Protein AF-A0A7C7V4L2-F1 (afdb_monomer_lite)

Secondary structure (DSSP, 8-state):
----------------------------------------------------PPP-----S----SHHHHHHHHHHHHHTT-HHHHHHHHHHHHTT-SS---S---------PPP-----SS--PPPP-PPPSS--TTT-GGGS-TT--EEEEE-HHHHTTSTTHHHHHHHHHHHHHHHHHHHHHHHT--GGGEEEEEEEES-SSSTTTSEEEEEEEPTT--THHHHHHSEEEEEEETTEEEEE-TT-SS-S-EEE-STTEEEE--HHHHHHHHHHHHH------S-HHHHHHHTT--TT-SEEEEEEHHHHHHTT---THHHHTT-TTTHHHHHHHHHSEEEEEEEEE-SSSEEEEEEEEESHHHHHHHHHHHHHHHHHHHHHHHHHHHTS---PPP---TTTHHHHHHHHHHHHHHHHHHHHHHHH-EEEEETTEEEEEEEESS-HHHHHHHHHHHHHHHHHHHHHHHHHHHHHHHHHHHHHHHHHHHHHSSPPPSS-SSTTS-TTTSBPHHHHTGGGGT-HHHHTT--TTS-TTSTTTHHHHTS--GGG--SSS---B-TTSPBBPSEEEEEEESGGGGGPPTT-TTB-SB-SS-B--GGG-TT-TTTSEEEEEBSSS--BTTB-GGGTEEEE-SS--BTSTT-B--S-SSEEEEEETTS-EEEEETTS-HHHHHHHH-SS-----SSHHHHEEPPB-TTS-BSSPPPPP---PPP-SPPPPP---SSTTSS-------STHHHHHHHHT-EEEEEEEEEEEHHHHHHHHHHHHT--EEE-HHHHHHHT--TTPEEEEEEEEEEHHHHHHHHHHTTT-EEEEETTEEEEE-HHHH----EEEEEE-GGGSTTSTTHHHHHHHHHHHHS-GGGBGGGTSSBEEEEETTEEEEEE-HHHHHHHHHHHHHHHHHTTPPP-SSS-GGGG-SS-HHHHHHHHHTSEEEEEEEEEEEHHHHHHHHHHHHT-EEEE-HHHHGGGGGGGGSEEEEEEEEEEHHHHHHHHHGGGTEEEEE-SSSEEEEEEHHHHHT-EEEEEEE-TTT-STT--HHHHHHHHHHHS-GGGBGGGTSSBEEEEETTTTEEEEEEEHHHHHHHHHHHHHHHHSPPPPP-

Radius of gyration: 38.36 Å; chains: 1; bounding box: 99×127×92 Å

Structure (mmCIF, N/CA/C/O backbone):
data_AF-A0A7C7V4L2-F1
#
_entry.id   AF-A0A7C7V4L2-F1
#
loop_
_atom_site.group_PDB
_atom_site.id
_atom_site.type_symbol
_atom_site.label_atom_id
_atom_site.label_alt_id
_atom_site.label_comp_id
_atom_site.label_asym_id
_atom_site.label_entity_id
_atom_site.label_seq_id
_atom_site.pdbx_PDB_ins_code
_atom_site.Cartn_x
_atom_site.Cartn_y
_atom_site.Cartn_z
_atom_site.occupancy
_atom_site.B_iso_or_equiv
_atom_site.auth_seq_id
_atom_site.auth_comp_id
_atom_site.auth_asym_id
_atom_site.auth_atom_id
_atom_site.pdbx_PDB_model_num
ATOM 1 N N . MET A 1 1 ? -38.122 23.354 -37.954 1.00 30.30 1 MET A N 1
ATOM 2 C CA . MET A 1 1 ? -38.521 24.457 -38.866 1.00 30.30 1 MET A CA 1
ATOM 3 C C . MET A 1 1 ? -37.405 25.493 -38.910 1.00 30.30 1 MET A C 1
ATOM 5 O O . MET A 1 1 ? -36.669 25.580 -37.937 1.00 30.30 1 MET A O 1
ATOM 9 N N . GLN A 1 2 ? -37.245 26.235 -40.010 1.00 31.58 2 GLN A N 1
ATOM 10 C CA . GLN A 1 2 ? -36.151 27.205 -40.186 1.00 31.58 2 GLN A CA 1
ATOM 11 C C . GLN A 1 2 ? -36.584 28.670 -39.985 1.00 31.58 2 GLN A C 1
ATOM 13 O O . GLN A 1 2 ? -37.644 29.070 -40.449 1.00 31.58 2 GLN A O 1
ATOM 18 N N . ALA A 1 3 ? -35.657 29.444 -39.406 1.00 36.66 3 ALA A N 1
ATOM 19 C CA . ALA A 1 3 ? -35.323 30.848 -39.689 1.00 36.66 3 ALA A CA 1
ATOM 20 C C . ALA A 1 3 ? -36.369 31.983 -39.559 1.00 36.66 3 ALA A C 1
ATOM 22 O O . ALA A 1 3 ? -37.323 32.077 -40.328 1.00 36.66 3 ALA A O 1
ATOM 23 N N . ARG A 1 4 ? -36.009 32.982 -38.733 1.00 32.16 4 ARG A N 1
ATOM 24 C CA . ARG A 1 4 ? -35.858 34.433 -39.040 1.00 32.16 4 ARG A CA 1
ATOM 25 C C . ARG A 1 4 ? -35.328 35.150 -37.776 1.00 32.16 4 ARG A C 1
ATOM 27 O O . ARG A 1 4 ? -35.644 34.679 -36.695 1.00 32.16 4 ARG A O 1
ATOM 34 N N . ARG A 1 5 ? -34.647 36.307 -37.750 1.00 38.00 5 ARG A N 1
ATOM 35 C CA . ARG A 1 5 ? -33.673 37.085 -38.571 1.00 38.00 5 ARG A CA 1
ATOM 36 C C . ARG A 1 5 ? -33.830 38.569 -38.158 1.00 38.00 5 ARG A C 1
ATOM 38 O O . ARG A 1 5 ? -34.938 39.082 -38.280 1.00 38.00 5 ARG A O 1
ATOM 45 N N . GLY A 1 6 ? -32.732 39.260 -37.827 1.00 26.02 6 GLY A N 1
ATOM 46 C CA . GLY A 1 6 ? -32.638 40.737 -37.742 1.00 26.02 6 GLY A CA 1
ATOM 47 C C . GLY A 1 6 ? -32.296 41.293 -36.345 1.00 26.02 6 GLY A C 1
ATOM 48 O O . GLY A 1 6 ? -32.643 40.651 -35.362 1.00 26.02 6 GLY A O 1
ATOM 49 N N . ALA A 1 7 ? -31.648 42.459 -36.193 1.00 28.44 7 ALA A N 1
ATOM 50 C CA . ALA A 1 7 ? -30.850 43.271 -37.138 1.00 28.44 7 ALA A CA 1
ATOM 51 C C . ALA A 1 7 ? -29.993 44.323 -36.369 1.00 28.44 7 ALA A C 1
ATOM 53 O O . ALA A 1 7 ? -30.319 44.649 -35.233 1.00 28.44 7 ALA A O 1
ATOM 54 N N . ASP A 1 8 ? -28.942 44.854 -37.008 1.00 33.00 8 ASP A N 1
ATOM 55 C CA . ASP A 1 8 ? -27.977 45.899 -36.544 1.00 33.00 8 ASP A CA 1
ATOM 56 C C . ASP A 1 8 ? -28.072 47.127 -37.532 1.00 33.00 8 ASP A C 1
ATOM 58 O O . ASP A 1 8 ? -28.971 47.038 -38.383 1.00 33.00 8 ASP A O 1
ATOM 62 N N . PRO A 1 9 ? -27.242 48.223 -37.594 1.00 56.28 9 PRO A N 1
ATOM 63 C CA . PRO A 1 9 ? -26.044 48.637 -36.814 1.00 56.28 9 PRO A CA 1
ATOM 64 C C . PRO A 1 9 ? -25.792 50.177 -36.554 1.00 56.28 9 PRO A C 1
ATOM 66 O O . PRO A 1 9 ? -26.501 51.042 -37.065 1.00 56.28 9 PRO A O 1
ATOM 69 N N . ALA A 1 10 ? -24.634 50.494 -35.925 1.00 31.19 10 ALA A N 1
ATOM 70 C CA . ALA A 1 10 ? -23.756 51.700 -36.098 1.00 31.19 10 ALA A CA 1
ATOM 71 C C . ALA A 1 10 ? -24.139 53.076 -35.431 1.00 31.19 10 ALA A C 1
ATOM 73 O O . ALA A 1 10 ? -25.274 53.252 -35.011 1.00 31.19 10 ALA A O 1
ATOM 74 N N . ALA A 1 11 ? -23.264 54.109 -35.259 1.00 28.53 11 ALA A N 1
ATOM 75 C CA . ALA A 1 11 ? -21.891 54.372 -35.770 1.00 28.53 11 ALA A CA 1
ATOM 76 C C . ALA A 1 11 ? -21.032 55.467 -35.015 1.00 28.53 11 ALA A C 1
ATOM 78 O O . ALA A 1 11 ? -21.589 56.450 -34.548 1.00 28.53 11 ALA A O 1
ATOM 79 N N . ARG A 1 12 ? -19.676 55.376 -35.117 1.00 28.48 12 ARG A N 1
ATOM 80 C CA . ARG A 1 12 ? -18.606 56.443 -35.252 1.00 28.48 12 ARG A CA 1
ATOM 81 C C . ARG A 1 12 ? -18.165 57.457 -34.133 1.00 28.48 12 ARG A C 1
ATOM 83 O O . ARG A 1 12 ? -18.944 58.312 -33.758 1.00 28.48 12 ARG A O 1
ATOM 90 N N . VAL A 1 13 ? -16.823 57.497 -33.893 1.00 29.67 13 VAL A N 1
ATOM 91 C CA . VAL A 1 13 ? -15.850 58.660 -33.783 1.00 29.67 13 VAL A CA 1
ATOM 92 C C . VAL A 1 13 ? -16.053 59.755 -32.687 1.00 29.67 13 VAL A C 1
ATOM 94 O O . VAL A 1 13 ? -17.175 60.170 -32.461 1.00 29.67 13 VAL A O 1
ATOM 97 N N . GLY A 1 14 ? -15.045 60.369 -32.018 1.00 27.52 14 GLY A N 1
ATOM 98 C CA . GLY A 1 14 ? -13.579 60.142 -31.906 1.00 27.52 14 GLY A CA 1
ATOM 99 C C . GLY A 1 14 ? -12.722 61.387 -31.488 1.00 27.52 14 GLY A C 1
ATOM 100 O O . GLY A 1 14 ? -12.982 62.479 -31.970 1.00 27.52 14 GLY A O 1
ATOM 101 N N . GLN A 1 15 ? -11.663 61.176 -30.673 1.00 30.69 15 GLN A N 1
ATOM 102 C CA . GLN A 1 15 ? -10.452 62.013 -30.375 1.00 30.69 15 GLN A CA 1
ATOM 103 C C . GLN A 1 15 ? -10.473 63.419 -29.677 1.00 30.69 15 GLN A C 1
ATOM 105 O O . GLN A 1 15 ? -11.105 64.360 -30.135 1.00 30.69 15 GLN A O 1
ATOM 110 N N . SER A 1 16 ? -9.514 63.569 -28.731 1.00 29.27 16 SER A N 1
ATOM 111 C CA . SER A 1 16 ? -8.649 64.748 -28.406 1.00 29.27 16 SER A CA 1
ATOM 112 C C . SER A 1 16 ? -9.120 65.914 -27.493 1.00 29.27 16 SER A C 1
ATOM 114 O O . SER A 1 16 ? -10.206 66.457 -27.656 1.00 29.27 16 SER A O 1
ATOM 116 N N . GLY A 1 17 ? -8.221 66.369 -26.592 1.00 25.88 17 GLY A N 1
ATOM 117 C CA . GLY A 1 17 ? -8.293 67.641 -25.833 1.00 25.88 17 GLY A CA 1
ATOM 118 C C . GLY A 1 17 ? -7.615 67.615 -24.440 1.00 25.88 17 GLY A C 1
ATOM 119 O O . GLY A 1 17 ? -7.789 66.649 -23.704 1.00 25.88 17 GLY A O 1
ATOM 120 N N . ALA A 1 18 ? -6.857 68.658 -24.052 1.00 29.41 18 ALA A N 1
ATOM 121 C CA . ALA A 1 18 ? -6.183 68.779 -22.737 1.00 29.41 18 ALA A CA 1
ATOM 122 C C . ALA A 1 18 ? -5.894 70.251 -22.338 1.00 29.41 18 ALA A C 1
ATOM 124 O O . ALA A 1 18 ? -5.714 71.052 -23.251 1.00 29.41 18 ALA A O 1
ATOM 125 N N . ALA A 1 19 ? -5.799 70.580 -21.025 1.00 29.44 19 ALA A N 1
ATOM 126 C CA . ALA A 1 19 ? -4.854 71.560 -20.407 1.00 29.44 19 ALA A CA 1
ATOM 127 C C . ALA A 1 19 ? -5.210 72.061 -18.966 1.00 29.44 19 ALA A C 1
ATOM 129 O O . ALA A 1 19 ? -6.286 72.591 -18.730 1.00 29.44 19 ALA A O 1
ATOM 130 N N . VAL A 1 20 ? -4.228 71.976 -18.048 1.00 30.50 20 VAL A N 1
ATOM 131 C CA . VAL A 1 20 ? -3.674 73.040 -17.152 1.00 30.50 20 VAL A CA 1
ATOM 132 C C . VAL A 1 20 ? -4.591 74.005 -16.338 1.00 30.50 20 VAL A C 1
ATOM 134 O O . VAL A 1 20 ? -5.066 75.000 -16.871 1.00 30.50 20 VAL A O 1
ATOM 137 N N . GLY A 1 21 ? -4.559 73.891 -14.991 1.00 27.67 21 GLY A N 1
ATOM 138 C CA . GLY A 1 21 ? -3.783 74.841 -14.146 1.00 27.67 21 GLY A CA 1
ATOM 139 C C . GLY A 1 21 ? -4.441 75.760 -13.076 1.00 27.67 21 GLY A C 1
ATOM 140 O O . GLY A 1 21 ? -5.585 76.184 -13.191 1.00 27.67 21 GLY A O 1
ATOM 141 N N . SER A 1 22 ? -3.586 76.188 -12.120 1.00 25.78 22 SER A N 1
ATOM 142 C CA . SER A 1 22 ? -3.667 77.333 -11.162 1.00 25.78 22 SER A CA 1
ATOM 143 C C . SER A 1 22 ? -4.173 77.132 -9.702 1.00 25.78 22 SER A C 1
ATOM 145 O O . SER A 1 22 ? -4.781 76.125 -9.358 1.00 25.78 22 SER A O 1
ATOM 147 N N . THR A 1 23 ? -3.764 78.067 -8.823 1.00 29.66 23 THR A N 1
ATOM 148 C CA . THR A 1 23 ? -3.713 78.067 -7.324 1.00 29.66 23 THR A CA 1
ATOM 149 C C . THR A 1 23 ? -4.421 79.357 -6.769 1.00 29.66 23 THR A C 1
ATOM 151 O O . THR A 1 23 ? -5.172 79.899 -7.583 1.00 29.66 23 THR A O 1
ATOM 154 N N . PRO A 1 24 ? -4.286 79.942 -5.524 1.00 53.19 24 PRO A N 1
ATOM 155 C CA . PRO A 1 24 ? -3.347 79.739 -4.380 1.00 53.19 24 PRO A CA 1
ATOM 156 C C . PRO A 1 24 ? -3.866 80.007 -2.913 1.00 53.19 24 PRO A C 1
ATOM 158 O O . PRO A 1 24 ? -5.053 80.195 -2.679 1.00 53.19 24 PRO A O 1
ATOM 161 N N . HIS A 1 25 ? -2.909 80.132 -1.961 1.00 28.67 25 HIS A N 1
ATOM 162 C CA . HIS A 1 25 ? -2.819 81.104 -0.823 1.00 28.67 25 HIS A CA 1
ATOM 163 C C . HIS A 1 25 ? -2.822 80.659 0.679 1.00 28.67 25 HIS A C 1
ATOM 165 O O . HIS A 1 25 ? -3.835 80.702 1.362 1.00 28.67 25 HIS A O 1
ATOM 171 N N . ALA A 1 26 ? -1.605 80.390 1.192 1.00 33.59 26 ALA A N 1
ATOM 172 C CA . ALA A 1 26 ? -0.924 80.951 2.391 1.00 33.59 26 ALA A CA 1
ATOM 173 C C . ALA A 1 26 ? -1.508 80.951 3.842 1.00 33.59 26 ALA A C 1
ATOM 175 O O . ALA A 1 26 ? -2.590 81.454 4.119 1.00 33.59 26 ALA A O 1
ATOM 176 N N . GLY A 1 27 ? -0.630 80.583 4.798 1.00 26.00 27 GLY A N 1
ATOM 177 C CA . GLY A 1 27 ? -0.687 80.817 6.260 1.00 26.00 27 GLY A CA 1
ATOM 178 C C . GLY A 1 27 ? 0.741 80.866 6.871 1.00 26.00 27 GLY A C 1
ATOM 179 O O . GLY A 1 27 ? 1.690 80.466 6.200 1.00 26.00 27 GLY A O 1
ATOM 180 N N . ARG A 1 28 ? 0.943 81.411 8.086 1.00 30.19 28 ARG A N 1
ATOM 181 C CA . ARG A 1 28 ? 2.261 81.801 8.687 1.00 30.19 28 ARG A CA 1
ATOM 182 C C . ARG A 1 28 ? 2.209 81.612 10.230 1.00 30.19 28 ARG A C 1
ATOM 184 O O . ARG A 1 28 ? 1.094 81.511 10.726 1.00 30.19 28 ARG A O 1
ATOM 191 N N . ILE A 1 29 ? 3.252 81.548 11.081 1.00 30.02 29 ILE A N 1
ATOM 192 C CA . ILE A 1 29 ? 4.686 81.977 11.173 1.00 30.02 29 ILE A CA 1
ATOM 193 C C . ILE A 1 29 ? 5.481 80.772 11.800 1.00 30.02 29 ILE A C 1
ATOM 195 O O . ILE A 1 29 ? 4.822 79.907 12.363 1.00 30.02 29 ILE A O 1
ATOM 199 N N . GLY A 1 30 ? 6.793 80.486 11.636 1.00 28.45 30 GLY A N 1
ATOM 200 C CA . GLY A 1 30 ? 8.049 81.226 11.955 1.00 28.45 30 GLY A CA 1
ATOM 201 C C . GLY A 1 30 ? 8.375 81.188 13.476 1.00 28.45 30 GLY A C 1
ATOM 202 O O . GLY A 1 30 ? 7.442 81.048 14.255 1.00 28.45 30 GLY A O 1
ATOM 203 N N . LEU A 1 31 ? 9.601 81.307 14.017 1.00 28.53 31 LEU A N 1
ATOM 204 C CA . LEU A 1 31 ? 10.971 81.654 13.557 1.00 28.53 31 LEU A CA 1
ATOM 205 C C . LEU A 1 31 ? 12.008 81.088 14.581 1.00 28.53 31 LEU A C 1
ATOM 207 O O . LEU A 1 31 ? 11.615 80.856 15.723 1.00 28.53 31 LEU A O 1
ATOM 211 N N . GLY A 1 32 ? 13.310 80.959 14.253 1.00 24.61 32 GLY A N 1
ATOM 212 C CA . GLY A 1 32 ? 14.361 80.692 15.267 1.00 24.61 32 GLY A CA 1
ATOM 213 C C . GLY A 1 32 ? 15.741 80.221 14.758 1.00 24.61 32 GLY A C 1
ATOM 214 O O . GLY A 1 32 ? 15.832 79.255 14.011 1.00 24.61 32 GLY A O 1
ATOM 215 N N . GLU A 1 33 ? 16.807 80.886 15.218 1.00 29.70 33 GLU A N 1
ATOM 216 C CA . GLU A 1 33 ? 18.242 80.689 14.894 1.00 29.70 33 GLU A CA 1
ATOM 217 C C . GLU A 1 33 ? 19.069 81.021 16.181 1.00 29.70 33 GLU A C 1
ATOM 219 O O . GLU A 1 33 ? 18.474 81.537 17.128 1.00 29.70 33 GLU A O 1
ATOM 224 N N . THR A 1 34 ? 20.379 80.785 16.389 1.00 27.86 34 THR A N 1
ATOM 225 C CA . THR A 1 34 ? 21.570 80.490 15.546 1.00 27.86 34 THR A CA 1
ATOM 226 C C . THR A 1 34 ? 22.633 79.673 16.334 1.00 27.86 34 THR A C 1
ATOM 228 O O . THR A 1 34 ? 22.762 79.909 17.533 1.00 27.86 34 THR A O 1
ATOM 231 N N . GLY A 1 35 ? 23.532 78.930 15.660 1.00 26.12 35 GLY A N 1
ATOM 232 C CA . GLY A 1 35 ? 24.964 78.863 16.056 1.00 26.12 35 GLY A CA 1
ATOM 233 C C . GLY A 1 35 ? 25.540 77.619 16.780 1.00 26.12 35 GLY A C 1
ATOM 234 O O . GLY A 1 35 ? 25.014 77.180 17.787 1.00 26.12 35 GLY A O 1
ATOM 235 N N . GLU A 1 36 ? 26.676 77.144 16.240 1.00 28.52 36 GLU A N 1
ATOM 236 C CA . GLU A 1 36 ? 27.927 76.626 16.863 1.00 28.52 36 GLU A CA 1
ATOM 237 C C . GLU A 1 36 ? 28.006 75.679 18.100 1.00 28.52 36 GLU A C 1
ATOM 239 O O . GLU A 1 36 ? 27.288 75.798 19.080 1.00 28.52 36 GLU A O 1
ATOM 244 N N . GLN A 1 37 ? 29.093 74.877 18.075 1.00 27.70 37 GLN A N 1
ATOM 245 C CA . GLN A 1 37 ? 29.822 74.197 19.176 1.00 27.70 37 GLN A CA 1
ATOM 246 C C . GLN A 1 37 ? 29.331 72.836 19.740 1.00 27.70 37 GLN A C 1
ATOM 248 O O . GLN A 1 37 ? 28.226 72.671 20.241 1.00 27.70 37 GLN A O 1
ATOM 253 N N . SER A 1 38 ? 30.260 71.867 19.721 1.00 28.08 38 SER A N 1
ATOM 254 C CA . SER A 1 38 ? 30.347 70.673 20.594 1.00 28.08 38 SER A CA 1
ATOM 255 C C . SER A 1 38 ? 31.009 71.054 21.949 1.00 28.08 38 SER A C 1
ATOM 257 O O . SER A 1 38 ? 31.574 72.151 22.000 1.00 28.08 38 SER A O 1
ATOM 259 N N . PRO A 1 39 ? 31.094 70.188 22.998 1.00 44.03 39 PRO A N 1
ATOM 260 C CA . PRO A 1 39 ? 30.813 68.739 23.033 1.00 44.03 39 PRO A CA 1
ATOM 261 C C . PRO A 1 39 ? 30.094 68.199 24.308 1.00 44.03 39 PRO A C 1
ATOM 263 O O . PRO A 1 39 ? 29.755 68.949 25.215 1.00 44.03 39 PRO A O 1
ATOM 266 N N . ASP A 1 40 ? 30.032 66.859 24.387 1.00 28.94 40 ASP A N 1
ATOM 267 C CA . ASP A 1 40 ? 30.031 66.008 25.603 1.00 28.94 40 ASP A CA 1
ATOM 268 C C . ASP A 1 40 ? 28.689 65.657 26.306 1.00 28.94 40 ASP A C 1
ATOM 270 O O . ASP A 1 40 ? 27.740 66.432 26.313 1.00 28.94 40 ASP A O 1
ATOM 274 N N . ALA A 1 41 ? 28.676 64.459 26.917 1.00 28.92 41 ALA A N 1
ATOM 275 C CA . ALA A 1 41 ? 27.638 63.785 27.724 1.00 28.92 41 ALA A CA 1
ATOM 276 C C . ALA A 1 41 ? 26.242 63.483 27.098 1.00 28.92 41 ALA A C 1
ATOM 278 O O . ALA A 1 41 ? 25.631 64.293 26.411 1.00 28.92 41 ALA A O 1
ATOM 279 N N . GLY A 1 42 ? 25.710 62.279 27.383 1.00 24.78 42 GLY A N 1
ATOM 280 C CA . GLY A 1 42 ? 24.345 61.824 27.020 1.00 24.78 42 GLY A CA 1
ATOM 281 C C . GLY A 1 42 ? 23.280 62.102 28.108 1.00 24.78 42 GLY A C 1
ATOM 282 O O . GLY A 1 42 ? 23.597 62.830 29.052 1.00 24.78 42 GLY A O 1
ATOM 283 N N . PRO A 1 43 ? 22.053 61.515 28.060 1.00 34.31 43 PRO A N 1
ATOM 284 C CA . PRO A 1 43 ? 21.665 60.265 27.376 1.00 34.31 43 PRO A CA 1
ATOM 285 C C . PRO A 1 43 ? 20.447 60.372 26.407 1.00 34.31 43 PRO A C 1
ATOM 287 O O . PRO A 1 43 ? 19.996 61.461 26.070 1.00 34.31 43 PRO A O 1
ATOM 290 N N . SER A 1 44 ? 19.947 59.212 25.956 1.00 27.06 44 SER A N 1
ATOM 291 C CA . SER A 1 44 ? 18.829 58.946 25.014 1.00 27.06 44 SER A CA 1
ATOM 292 C C . SER A 1 44 ? 17.439 59.464 25.478 1.00 27.06 44 SER A C 1
ATOM 294 O O . SER A 1 44 ? 17.302 59.747 26.672 1.00 27.06 44 SER A O 1
ATOM 296 N N . PRO A 1 45 ? 16.393 59.564 24.605 1.00 36.00 45 PRO A N 1
ATOM 297 C CA . PRO A 1 45 ? 15.773 58.394 23.932 1.00 36.00 45 PRO A CA 1
ATOM 298 C C . PRO A 1 45 ? 15.250 58.576 22.476 1.00 36.00 45 PRO A C 1
ATOM 300 O O . PRO A 1 45 ? 15.160 59.690 21.977 1.00 36.00 45 PRO A O 1
ATOM 303 N N . GLU A 1 46 ? 14.842 57.437 21.881 1.00 25.84 46 GLU A N 1
ATOM 304 C CA . GLU A 1 46 ? 13.860 57.222 20.779 1.00 25.84 46 GLU A CA 1
ATOM 305 C C . GLU A 1 46 ? 14.071 57.867 19.386 1.00 25.84 46 GLU A C 1
ATOM 307 O O . GLU A 1 46 ? 14.255 59.074 19.264 1.00 25.84 46 GLU A O 1
ATOM 312 N N . GLY A 1 47 ? 13.933 57.073 18.300 1.00 24.75 47 GLY A N 1
ATOM 313 C CA . GLY A 1 47 ? 13.820 57.673 16.958 1.00 24.75 47 GLY A CA 1
ATOM 314 C C . GLY A 1 47 ? 13.921 56.851 15.657 1.00 24.75 47 GLY A C 1
ATOM 315 O O . GLY A 1 47 ? 13.763 57.487 14.621 1.00 24.75 47 GLY A O 1
ATOM 316 N N . GLU A 1 48 ? 14.166 55.529 15.614 1.00 26.36 48 GLU A N 1
ATOM 317 C CA . GLU A 1 48 ? 14.254 54.821 14.309 1.00 26.36 48 GLU A CA 1
ATOM 318 C C . GLU A 1 48 ? 13.849 53.329 14.348 1.00 26.36 48 GLU A C 1
ATOM 320 O O . GLU A 1 48 ? 13.947 52.670 15.384 1.00 26.36 48 GLU A O 1
ATOM 325 N N . GLU A 1 49 ? 13.345 52.804 13.222 1.00 31.88 49 GLU A N 1
ATOM 326 C CA . GLU A 1 49 ? 12.721 51.474 13.112 1.00 31.88 49 GLU A CA 1
ATOM 327 C C . GLU A 1 49 ? 13.752 50.349 12.890 1.00 31.88 49 GLU A C 1
ATOM 329 O O . GLU A 1 49 ? 14.321 50.206 11.808 1.00 31.88 49 GLU A O 1
ATOM 334 N N . ALA A 1 50 ? 13.955 49.491 13.895 1.00 24.89 50 ALA A N 1
ATOM 335 C CA . ALA A 1 50 ? 14.831 48.324 13.789 1.00 24.89 50 ALA A CA 1
ATOM 336 C C . ALA A 1 50 ? 14.061 47.056 13.372 1.00 24.89 50 ALA A C 1
ATOM 338 O O . ALA A 1 50 ? 13.174 46.585 14.086 1.00 24.89 50 ALA A O 1
ATOM 339 N N . GLN A 1 51 ? 14.445 46.451 12.244 1.00 25.55 51 GLN A N 1
ATOM 340 C CA . GLN A 1 51 ? 14.002 45.102 11.877 1.00 25.55 51 GLN A CA 1
ATOM 341 C C . GLN A 1 51 ? 14.674 44.073 12.797 1.00 25.55 51 GLN A C 1
ATOM 343 O O . GLN A 1 51 ? 15.900 43.985 12.851 1.00 25.55 51 GLN A O 1
ATOM 348 N N . VAL A 1 52 ? 13.875 43.292 13.530 1.00 23.22 52 VAL A N 1
ATOM 349 C CA . VAL A 1 52 ? 14.385 42.325 14.513 1.00 23.22 52 VAL A CA 1
ATOM 350 C C . VAL A 1 52 ? 14.933 41.080 13.813 1.00 23.22 52 VAL A C 1
ATOM 352 O O . VAL A 1 52 ? 14.176 40.227 13.351 1.00 23.22 52 VAL A O 1
ATOM 355 N N . ALA A 1 53 ? 16.259 40.947 13.793 1.00 21.64 53 ALA A N 1
ATOM 356 C CA . ALA A 1 53 ? 16.909 39.654 13.619 1.00 21.64 53 ALA A CA 1
ATOM 357 C C . ALA A 1 53 ? 16.815 38.857 14.940 1.00 21.64 53 ALA A C 1
ATOM 359 O O . ALA A 1 53 ? 17.056 39.435 16.002 1.00 21.64 53 ALA A O 1
ATOM 360 N N . PRO A 1 54 ? 16.476 37.554 14.920 1.00 24.55 54 PRO A N 1
ATOM 361 C CA . PRO A 1 54 ? 16.421 36.749 16.136 1.00 24.55 54 PRO A CA 1
ATOM 362 C C . PRO A 1 54 ? 17.836 36.430 16.642 1.00 24.55 54 PRO A C 1
ATOM 364 O O . PRO A 1 54 ? 18.600 35.729 15.975 1.00 24.55 54 PRO A O 1
ATOM 367 N N . GLU A 1 55 ? 18.187 36.920 17.832 1.00 20.70 55 GLU A N 1
ATOM 368 C CA . GLU A 1 55 ? 19.453 36.572 18.484 1.00 20.70 55 GLU A CA 1
ATOM 369 C C . GLU A 1 55 ? 19.484 35.093 18.904 1.00 20.70 55 GLU A C 1
ATOM 371 O O . GLU A 1 55 ? 18.550 34.561 19.507 1.00 20.70 55 GLU A O 1
ATOM 376 N N . LEU A 1 56 ? 20.600 34.420 18.613 1.00 23.28 56 LEU A N 1
ATOM 377 C CA . LEU A 1 56 ? 20.854 33.044 19.036 1.00 23.28 56 LEU A CA 1
ATOM 378 C C . LEU A 1 56 ? 21.257 33.009 20.517 1.00 23.28 56 LEU A C 1
ATOM 380 O O . LEU A 1 56 ? 22.422 33.215 20.864 1.00 23.28 56 LEU A O 1
ATOM 384 N N . CYS A 1 57 ? 20.300 32.711 21.396 1.00 21.33 57 CYS A N 1
ATOM 385 C CA . CYS A 1 57 ? 20.538 32.591 22.834 1.00 21.33 57 CYS A CA 1
ATOM 386 C C . CYS A 1 57 ? 21.521 31.459 23.199 1.00 21.33 57 CYS A C 1
ATOM 388 O O . CYS A 1 57 ? 21.137 30.302 23.347 1.00 21.33 57 CYS A O 1
ATOM 390 N N . GLY A 1 58 ? 22.780 31.829 23.448 1.00 20.64 58 GLY A N 1
ATOM 391 C CA . GLY A 1 58 ? 23.596 31.262 24.530 1.00 20.64 58 GLY A CA 1
ATOM 392 C C . GLY A 1 58 ? 23.891 29.757 24.500 1.00 20.64 58 GLY A C 1
ATOM 393 O O . GLY A 1 58 ? 23.573 29.052 25.457 1.00 20.64 58 GLY A O 1
ATOM 394 N N . ALA A 1 59 ? 24.596 29.268 23.477 1.00 22.11 59 ALA A N 1
ATOM 395 C CA . ALA A 1 59 ? 25.233 27.951 23.556 1.00 22.11 59 ALA A CA 1
ATOM 396 C C . ALA A 1 59 ? 26.339 27.944 24.636 1.00 22.11 59 ALA A C 1
ATOM 398 O O . ALA A 1 59 ? 27.334 28.662 24.527 1.00 22.11 59 ALA A O 1
ATOM 399 N N . SER A 1 60 ? 26.174 27.127 25.682 1.00 20.62 60 SER A N 1
ATOM 400 C CA . SER A 1 60 ? 27.139 27.037 26.786 1.00 20.62 60 SER A CA 1
ATOM 401 C C . SER A 1 60 ? 28.419 26.289 26.353 1.00 20.62 60 SER A C 1
ATOM 403 O O . SER A 1 60 ? 28.317 25.203 25.775 1.00 20.62 60 SER A O 1
ATOM 405 N N . PRO A 1 61 ? 29.634 26.826 26.588 1.00 25.39 61 PRO A N 1
ATOM 406 C CA . PRO A 1 61 ? 30.857 26.304 25.979 1.00 25.39 61 PRO A CA 1
ATOM 407 C C . PRO A 1 61 ? 31.450 25.102 26.738 1.00 25.39 61 PRO A C 1
ATOM 409 O O . PRO A 1 61 ? 32.336 25.254 27.580 1.00 25.39 61 PRO A O 1
ATOM 412 N N . GLY A 1 62 ? 31.028 23.882 26.392 1.00 21.88 62 GLY A N 1
ATOM 413 C CA . GLY A 1 62 ? 31.675 22.654 26.871 1.00 21.88 62 GLY A CA 1
ATOM 414 C C . GLY A 1 62 ? 31.214 21.378 26.161 1.00 21.88 62 GLY A C 1
ATOM 415 O O . GLY A 1 62 ? 30.027 21.079 26.149 1.00 21.88 62 GLY A O 1
ATOM 416 N N . GLY A 1 63 ? 32.158 20.594 25.616 1.00 22.91 63 GLY A N 1
ATOM 417 C CA . GLY A 1 63 ? 31.889 19.243 25.087 1.00 22.91 63 GLY A CA 1
ATOM 418 C C . GLY A 1 63 ? 31.884 19.085 23.559 1.00 22.91 63 GLY A C 1
ATOM 419 O O . GLY A 1 63 ? 30.990 18.447 23.011 1.00 22.91 63 GLY A O 1
ATOM 420 N N . THR A 1 64 ? 32.874 19.631 22.846 1.00 27.09 64 THR A N 1
ATOM 421 C CA . THR A 1 64 ? 33.061 19.369 21.405 1.00 27.09 64 THR A CA 1
ATOM 422 C C . THR A 1 64 ? 33.748 18.019 21.126 1.00 27.09 64 THR A C 1
ATOM 424 O O . THR A 1 64 ? 34.585 17.567 21.905 1.00 27.09 64 THR A O 1
ATOM 427 N N . ALA A 1 65 ? 33.431 17.425 19.961 1.00 29.58 65 ALA A N 1
ATOM 428 C CA . ALA A 1 65 ? 33.843 16.088 19.480 1.00 29.58 65 ALA A CA 1
ATOM 429 C C . ALA A 1 65 ? 33.201 14.898 20.251 1.00 29.58 65 ALA A C 1
ATOM 431 O O . ALA A 1 65 ? 33.025 14.981 21.462 1.00 29.58 65 ALA A O 1
ATOM 432 N N . PRO A 1 66 ? 32.811 13.781 19.583 1.00 34.25 66 PRO A N 1
ATOM 433 C CA . PRO A 1 66 ? 33.398 13.239 18.350 1.00 34.25 66 PRO A CA 1
ATOM 434 C C . PRO A 1 66 ? 32.522 13.297 17.081 1.00 34.25 66 PRO A C 1
ATOM 436 O O . PRO A 1 66 ? 32.930 12.738 16.066 1.00 34.25 66 PRO A O 1
ATOM 439 N N . LEU A 1 67 ? 31.352 13.954 17.107 1.00 34.94 67 LEU A N 1
ATOM 440 C CA . LEU A 1 67 ? 30.390 13.976 15.982 1.00 34.94 67 LEU A CA 1
ATOM 441 C C . LEU A 1 67 ? 31.023 14.304 14.615 1.00 34.94 67 LEU A C 1
ATOM 443 O O . LEU A 1 67 ? 30.708 13.643 13.627 1.00 34.94 67 LEU A O 1
ATOM 447 N N . GLY A 1 68 ? 31.942 15.276 14.580 1.00 37.25 68 GLY A N 1
ATOM 448 C CA . GLY A 1 68 ? 32.568 15.761 13.349 1.00 37.25 68 GLY A CA 1
ATOM 449 C C . GLY A 1 68 ? 33.282 14.681 12.534 1.00 37.25 68 GLY A C 1
ATOM 450 O O . GLY A 1 68 ? 32.985 14.536 11.361 1.00 37.25 68 GLY A O 1
ATOM 451 N N . ALA A 1 69 ? 34.167 13.874 13.124 1.00 36.47 69 ALA A N 1
ATOM 452 C CA . ALA A 1 69 ? 35.152 13.104 12.348 1.00 36.47 69 ALA A CA 1
ATOM 453 C C . ALA A 1 69 ? 34.560 12.031 11.406 1.00 36.47 69 ALA A C 1
ATOM 455 O O . ALA A 1 69 ? 35.112 11.772 10.337 1.00 36.47 69 ALA A O 1
ATOM 456 N N . ALA A 1 70 ? 33.446 11.396 11.785 1.00 37.34 70 ALA A N 1
ATOM 457 C CA . ALA A 1 70 ? 32.785 10.385 10.951 1.00 37.34 70 ALA A CA 1
ATOM 458 C C . ALA A 1 70 ? 31.796 11.005 9.950 1.00 37.34 70 ALA A C 1
ATOM 460 O O . ALA A 1 70 ? 31.629 10.482 8.850 1.00 37.34 70 ALA A O 1
ATOM 461 N N . TRP A 1 71 ? 31.182 12.134 10.316 1.00 41.75 71 TRP A N 1
ATOM 462 C CA . TRP A 1 71 ? 30.393 12.950 9.395 1.00 41.75 71 TRP A CA 1
ATOM 463 C C . TRP A 1 71 ? 31.289 13.571 8.328 1.00 41.75 71 TRP A C 1
ATOM 465 O O . TRP A 1 71 ? 31.018 13.386 7.153 1.00 41.75 71 TRP A O 1
ATOM 475 N N . GLN A 1 72 ? 32.410 14.183 8.714 1.00 47.03 72 GLN A N 1
ATOM 476 C CA . GLN A 1 72 ? 33.443 14.700 7.816 1.00 47.03 72 GLN A CA 1
ATOM 477 C C . GLN A 1 72 ? 33.893 13.638 6.816 1.00 47.03 72 GLN A C 1
ATOM 479 O O . GLN A 1 72 ? 33.847 13.919 5.634 1.00 47.03 72 GLN A O 1
ATOM 484 N N . LYS A 1 73 ? 34.211 12.403 7.226 1.00 45.91 73 LYS A N 1
ATOM 485 C CA . LYS A 1 73 ? 34.583 11.335 6.273 1.00 45.91 73 LYS A CA 1
ATOM 486 C C . LYS A 1 73 ? 33.492 10.981 5.262 1.00 45.91 73 LYS A C 1
ATOM 488 O O . LYS A 1 73 ? 33.806 10.669 4.115 1.00 45.91 73 LYS A O 1
ATOM 493 N N . TRP A 1 74 ? 32.219 11.034 5.651 1.00 47.69 74 TRP A N 1
ATOM 494 C CA . TRP A 1 74 ? 31.130 10.839 4.696 1.00 47.69 74 TRP A CA 1
ATOM 495 C C . TRP A 1 74 ? 30.899 12.074 3.811 1.00 47.69 74 TRP A C 1
ATOM 497 O O . TRP A 1 74 ? 30.760 11.925 2.603 1.00 47.69 74 TRP A O 1
ATOM 507 N N . LEU A 1 75 ? 30.934 13.280 4.379 1.00 49.72 75 LEU A N 1
ATOM 508 C CA . LEU A 1 75 ? 30.837 14.558 3.666 1.00 49.72 75 LEU A CA 1
ATOM 509 C C . LEU A 1 75 ? 31.978 14.723 2.652 1.00 49.72 75 LEU A C 1
ATOM 511 O O . LEU A 1 75 ? 31.745 15.152 1.532 1.00 49.72 75 LEU A O 1
ATOM 515 N N . VAL A 1 76 ? 33.189 14.296 3.012 1.00 50.19 76 VAL A N 1
ATOM 516 C CA . VAL A 1 76 ? 34.360 14.125 2.143 1.00 50.19 76 VAL A CA 1
ATOM 517 C C . VAL A 1 76 ? 34.053 13.159 1.011 1.00 50.19 76 VAL A C 1
ATOM 519 O O . VAL A 1 76 ? 34.364 13.475 -0.125 1.00 50.19 76 VAL A O 1
ATOM 522 N N . GLY A 1 77 ? 33.437 12.006 1.285 1.00 46.44 77 GLY A N 1
ATOM 523 C CA . GLY A 1 77 ? 33.053 11.036 0.255 1.00 46.44 77 GLY A CA 1
ATOM 524 C C . GLY A 1 77 ? 31.949 11.544 -0.684 1.00 46.44 77 GLY A C 1
ATOM 525 O O . GLY A 1 77 ? 32.015 11.335 -1.891 1.00 46.44 77 GLY A O 1
ATOM 526 N N . ALA A 1 78 ? 30.955 12.257 -0.155 1.00 45.72 78 ALA A N 1
ATOM 527 C CA . ALA A 1 78 ? 29.901 12.895 -0.940 1.00 45.72 78 ALA A CA 1
ATOM 528 C C . ALA A 1 78 ? 30.452 14.070 -1.769 1.00 45.72 78 ALA A C 1
ATOM 530 O O . ALA A 1 78 ? 30.113 14.220 -2.942 1.00 45.72 78 ALA A O 1
ATOM 531 N N . ALA A 1 79 ? 31.376 14.851 -1.207 1.00 48.50 79 ALA A N 1
ATOM 532 C CA . ALA A 1 79 ? 32.150 15.851 -1.932 1.00 48.50 79 ALA A CA 1
ATOM 533 C C . ALA A 1 79 ? 33.081 15.204 -2.975 1.00 48.50 79 ALA A C 1
ATOM 535 O O . ALA A 1 79 ? 33.182 15.704 -4.089 1.00 48.50 79 ALA A O 1
ATOM 536 N N . ALA A 1 80 ? 33.662 14.035 -2.689 1.00 43.66 80 ALA A N 1
ATOM 537 C CA . ALA A 1 80 ? 34.428 13.218 -3.636 1.00 43.66 80 ALA A CA 1
ATOM 538 C C . ALA A 1 80 ? 33.571 12.638 -4.783 1.00 43.66 80 ALA A C 1
ATOM 540 O O . ALA A 1 80 ? 34.101 12.065 -5.734 1.00 43.66 80 ALA A O 1
ATOM 541 N N . GLY A 1 81 ? 32.252 12.827 -4.722 1.00 48.62 81 GLY A N 1
ATOM 542 C CA . GLY A 1 81 ? 31.324 12.691 -5.834 1.00 48.62 81 GLY A CA 1
ATOM 543 C C . GLY A 1 81 ? 30.543 13.984 -6.070 1.00 48.62 81 GLY A C 1
ATOM 544 O O . GLY A 1 81 ? 29.332 13.922 -6.232 1.00 48.62 81 GLY A O 1
ATOM 545 N N . CYS A 1 82 ? 31.165 15.168 -6.033 1.00 48.38 82 CYS A N 1
ATOM 546 C CA . CYS A 1 82 ? 30.410 16.412 -6.214 1.00 48.38 82 CYS A CA 1
ATOM 547 C C . CYS A 1 82 ? 29.970 16.684 -7.650 1.00 48.38 82 CYS A C 1
ATOM 549 O O . CYS A 1 82 ? 30.471 16.081 -8.593 1.00 48.38 82 CYS A O 1
ATOM 551 N N . VAL A 1 83 ? 29.021 17.618 -7.776 1.00 50.75 83 VAL A N 1
ATOM 552 C CA . VAL A 1 83 ? 28.083 17.829 -8.896 1.00 50.75 83 VAL A CA 1
ATOM 553 C C . VAL A 1 83 ? 28.615 17.532 -10.296 1.00 50.75 83 VAL A C 1
ATOM 555 O O . VAL A 1 83 ? 27.903 16.927 -11.077 1.00 50.75 83 VAL A O 1
ATOM 558 N N . LEU A 1 84 ? 29.843 17.903 -10.643 1.00 49.84 84 LEU A N 1
ATOM 559 C CA . LEU A 1 84 ? 30.397 17.632 -11.975 1.00 49.84 84 LEU A CA 1
ATOM 560 C C . LEU A 1 84 ? 30.823 16.177 -12.157 1.00 49.84 84 LEU A C 1
ATOM 562 O O . LEU A 1 84 ? 30.411 15.522 -13.114 1.00 49.84 84 LEU A O 1
ATOM 566 N N . GLY A 1 85 ? 31.576 15.660 -11.186 1.00 51.41 85 GLY A N 1
ATOM 567 C CA . GLY A 1 85 ? 31.869 14.237 -11.081 1.00 51.41 85 GLY A CA 1
ATOM 568 C C . GLY A 1 85 ? 30.582 13.427 -10.969 1.00 51.41 85 GLY A C 1
ATOM 569 O O . GLY A 1 85 ? 30.426 12.464 -11.706 1.00 51.41 85 GLY A O 1
ATOM 570 N N . ALA A 1 86 ? 29.621 13.842 -10.134 1.00 50.06 86 ALA A N 1
ATOM 571 C CA . ALA A 1 86 ? 28.348 13.139 -9.982 1.00 50.06 86 ALA A CA 1
ATOM 572 C C . ALA A 1 86 ? 27.336 13.344 -11.107 1.00 50.06 86 ALA A C 1
ATOM 574 O O . ALA A 1 86 ? 26.513 12.456 -11.258 1.00 50.06 86 ALA A O 1
ATOM 575 N N . VAL A 1 87 ? 27.351 14.401 -11.921 1.00 49.12 87 VAL A N 1
ATOM 576 C CA . VAL A 1 87 ? 26.494 14.425 -13.119 1.00 49.12 87 VAL A CA 1
ATOM 577 C C . VAL A 1 87 ? 27.037 13.429 -14.141 1.00 49.12 87 VAL A C 1
ATOM 579 O O . VAL A 1 87 ? 26.259 12.622 -14.631 1.00 49.12 87 VAL A O 1
ATOM 582 N N . ALA A 1 88 ? 28.356 13.354 -14.355 1.00 50.81 88 ALA A N 1
ATOM 583 C CA . ALA A 1 88 ? 28.955 12.343 -15.233 1.00 50.81 88 ALA A CA 1
ATOM 584 C C . ALA A 1 88 ? 28.837 10.901 -14.685 1.00 50.81 88 ALA A C 1
ATOM 586 O O . ALA A 1 88 ? 28.227 10.041 -15.318 1.00 50.81 88 ALA A O 1
ATOM 587 N N . PHE A 1 89 ? 29.360 10.630 -13.484 1.00 50.59 89 PHE A N 1
ATOM 588 C CA . PHE A 1 89 ? 29.248 9.339 -12.784 1.00 50.59 89 PHE A CA 1
ATOM 589 C C . PHE A 1 89 ? 27.784 8.954 -12.558 1.00 50.59 89 PHE A C 1
ATOM 591 O O . PHE A 1 89 ? 27.408 7.795 -12.722 1.00 50.59 89 PHE A O 1
ATOM 598 N N . GLY A 1 90 ? 26.953 9.922 -12.169 1.00 52.28 90 GLY A N 1
ATOM 599 C CA . GLY A 1 90 ? 25.537 9.727 -11.894 1.00 52.28 90 GLY A CA 1
ATOM 600 C C . GLY A 1 90 ? 24.804 9.323 -13.152 1.00 52.28 90 GLY A C 1
ATOM 601 O O . GLY A 1 90 ? 24.154 8.297 -13.097 1.00 52.28 90 GLY A O 1
ATOM 602 N N . VAL A 1 91 ? 24.996 10.014 -14.283 1.00 52.06 91 VAL A N 1
ATOM 603 C CA . VAL A 1 91 ? 24.500 9.600 -15.610 1.00 52.06 91 VAL A CA 1
ATOM 604 C C . VAL A 1 91 ? 24.955 8.184 -15.978 1.00 52.06 91 VAL A C 1
ATOM 606 O O . VAL A 1 91 ? 24.129 7.362 -16.376 1.00 52.06 91 VAL A O 1
ATOM 609 N N . VAL A 1 92 ? 26.239 7.860 -15.785 1.00 51.38 92 VAL A N 1
ATOM 610 C CA . VAL A 1 92 ? 26.782 6.516 -16.056 1.00 51.38 92 VAL A CA 1
ATOM 611 C C . VAL A 1 92 ? 26.129 5.446 -15.169 1.00 51.38 92 VAL A C 1
ATOM 613 O O . VAL A 1 92 ? 25.869 4.336 -15.631 1.00 51.38 92 VAL A O 1
ATOM 616 N N . ARG A 1 93 ? 25.784 5.782 -13.921 1.00 51.34 93 ARG A N 1
ATOM 617 C CA . ARG A 1 93 ? 25.023 4.924 -12.998 1.00 51.34 93 ARG A CA 1
ATOM 618 C C . ARG A 1 93 ? 23.503 4.970 -13.240 1.00 51.34 93 ARG A C 1
ATOM 620 O O . ARG A 1 93 ? 22.819 4.021 -12.869 1.00 51.34 93 ARG A O 1
ATOM 627 N N . TRP A 1 94 ? 22.981 6.012 -13.889 1.00 52.25 94 TRP A N 1
ATOM 628 C CA . TRP A 1 94 ? 21.564 6.216 -14.228 1.00 52.25 94 TRP A CA 1
ATOM 629 C C . TRP A 1 94 ? 21.146 5.255 -15.339 1.00 52.25 94 TRP A C 1
ATOM 631 O O . TRP A 1 94 ? 20.202 4.489 -15.163 1.00 52.25 94 TRP A O 1
ATOM 641 N N . MET A 1 95 ? 21.968 5.181 -16.395 1.00 47.12 95 MET A N 1
ATOM 642 C CA . MET A 1 95 ? 21.906 4.134 -17.424 1.00 47.12 95 MET A CA 1
ATOM 643 C C . MET A 1 95 ? 21.975 2.710 -16.842 1.00 47.12 95 MET A C 1
ATOM 645 O O . MET A 1 95 ? 21.568 1.757 -17.501 1.00 47.12 95 MET A O 1
ATOM 649 N N . GLY A 1 96 ? 22.495 2.553 -15.619 1.00 48.03 96 GLY A N 1
ATOM 650 C CA . GLY A 1 96 ? 22.679 1.271 -14.944 1.00 48.03 96 GLY A CA 1
ATOM 651 C C . GLY A 1 96 ? 21.642 0.910 -13.878 1.00 48.03 96 GLY A C 1
ATOM 652 O O . GLY A 1 96 ? 21.890 -0.032 -13.126 1.00 48.03 96 GLY A O 1
ATOM 653 N N . ARG A 1 97 ? 20.516 1.635 -13.756 1.00 42.38 97 ARG A N 1
ATOM 654 C CA . ARG A 1 97 ? 19.538 1.397 -12.670 1.00 42.38 97 ARG A CA 1
ATOM 655 C C . ARG A 1 97 ? 18.079 1.168 -13.073 1.00 42.38 97 ARG A C 1
ATOM 657 O O . ARG A 1 97 ? 17.236 1.068 -12.190 1.00 42.38 97 ARG A O 1
ATOM 664 N N . GLY A 1 98 ? 17.790 1.000 -14.365 1.00 39.62 98 GLY A N 1
ATOM 665 C CA . GLY A 1 98 ? 16.458 0.609 -14.858 1.00 39.62 98 GLY A CA 1
ATOM 666 C C . GLY A 1 98 ? 16.031 -0.831 -14.521 1.00 39.62 98 GLY A C 1
ATOM 667 O O . GLY A 1 98 ? 14.900 -1.213 -14.802 1.00 39.62 98 GLY A O 1
ATOM 668 N N . ALA A 1 99 ? 16.910 -1.638 -13.918 1.00 34.22 99 ALA A N 1
ATOM 669 C CA . ALA A 1 99 ? 16.593 -2.981 -13.448 1.00 34.22 99 ALA A CA 1
ATOM 670 C C . ALA A 1 99 ? 17.263 -3.265 -12.101 1.00 34.22 99 ALA A C 1
ATOM 672 O O . ALA A 1 99 ? 18.427 -2.917 -11.880 1.00 34.22 99 ALA A O 1
ATOM 673 N N . ASP A 1 100 ? 16.535 -3.960 -11.229 1.00 30.88 100 ASP A N 1
ATOM 674 C CA . ASP A 1 100 ? 17.123 -4.596 -10.058 1.00 30.88 100 ASP A CA 1
ATOM 675 C C . ASP A 1 100 ? 18.148 -5.656 -10.481 1.00 30.88 100 ASP A C 1
ATOM 677 O O . ASP A 1 100 ? 18.061 -6.241 -11.565 1.00 30.88 100 ASP A O 1
ATOM 681 N N . ARG A 1 101 ? 19.127 -5.907 -9.608 1.00 26.52 101 ARG A N 1
ATOM 682 C CA . ARG A 1 101 ? 20.278 -6.789 -9.860 1.00 26.52 101 ARG A CA 1
ATOM 683 C C . ARG A 1 101 ? 19.809 -8.146 -10.422 1.00 26.52 101 ARG A C 1
ATOM 685 O O . ARG A 1 101 ? 19.261 -8.935 -9.649 1.00 26.52 101 ARG A O 1
ATOM 692 N N . PRO A 1 102 ? 20.028 -8.464 -11.716 1.00 23.22 102 PRO A N 1
ATOM 693 C CA . PRO A 1 102 ? 19.445 -9.660 -12.306 1.00 23.22 102 PRO A CA 1
ATOM 694 C C . PRO A 1 102 ? 19.977 -10.902 -11.594 1.00 23.22 102 PRO A C 1
ATOM 696 O O . PRO A 1 102 ? 21.192 -11.102 -11.485 1.00 23.22 102 PRO A O 1
ATOM 699 N N . ALA A 1 103 ? 19.056 -11.746 -11.118 1.00 26.47 103 ALA A N 1
ATOM 700 C CA . ALA A 1 103 ? 19.392 -13.092 -10.672 1.00 26.47 103 ALA A CA 1
ATOM 701 C C . ALA A 1 103 ? 20.186 -13.779 -11.792 1.00 26.47 103 ALA A C 1
ATOM 703 O O . ALA A 1 103 ? 19.807 -13.668 -12.959 1.00 26.47 103 ALA A O 1
ATOM 704 N N . ALA A 1 104 ? 21.313 -14.403 -11.427 1.00 24.14 104 ALA A N 1
ATOM 705 C CA . ALA A 1 104 ? 22.398 -14.749 -12.346 1.00 24.14 104 ALA A CA 1
ATOM 706 C C . ALA A 1 104 ? 21.882 -15.281 -13.692 1.00 24.14 104 ALA A C 1
ATOM 708 O O . ALA A 1 104 ? 21.204 -16.311 -13.716 1.00 24.14 104 ALA A O 1
ATOM 709 N N . LEU A 1 105 ? 22.198 -14.552 -14.777 1.00 25.14 105 LEU A N 1
ATOM 710 C CA . LEU A 1 105 ? 21.682 -14.807 -16.125 1.00 25.14 105 LEU A CA 1
ATOM 711 C C . LEU A 1 105 ? 21.694 -16.315 -16.415 1.00 25.14 105 LEU A C 1
ATOM 713 O O . LEU A 1 105 ? 22.772 -16.921 -16.357 1.00 25.14 105 LEU A O 1
ATOM 717 N N . PRO A 1 106 ? 20.534 -16.937 -16.707 1.00 23.77 106 PRO A N 1
ATOM 718 C CA . PRO A 1 106 ? 20.490 -18.367 -16.953 1.00 23.77 106 PRO A CA 1
ATOM 719 C C . PRO A 1 106 ? 21.425 -18.679 -18.119 1.00 23.77 106 PRO A C 1
ATOM 721 O O . PRO A 1 106 ? 21.366 -18.018 -19.157 1.00 23.77 106 PRO A O 1
ATOM 724 N N . GLN A 1 107 ? 22.293 -19.679 -17.940 1.00 27.00 107 GLN A N 1
ATOM 725 C CA . GLN A 1 107 ? 23.263 -20.114 -18.949 1.00 27.00 107 GLN A CA 1
ATOM 726 C C . GLN A 1 107 ? 22.545 -20.837 -20.100 1.00 27.00 107 GLN A C 1
ATOM 728 O O . GLN A 1 107 ? 22.632 -22.051 -20.270 1.00 27.00 107 GLN A O 1
ATOM 733 N N . SER A 1 108 ? 21.782 -20.061 -20.869 1.00 28.70 108 SER A N 1
ATOM 734 C CA . SER A 1 108 ? 21.053 -20.496 -22.050 1.00 28.70 108 SER A CA 1
ATOM 735 C C . SER A 1 108 ? 22.053 -20.947 -23.108 1.00 28.70 108 SER A C 1
ATOM 737 O O . SER A 1 108 ? 22.963 -20.203 -23.482 1.00 28.70 108 SER A O 1
ATOM 739 N N . ALA A 1 109 ? 21.915 -22.195 -23.552 1.00 31.12 109 ALA A N 1
ATOM 740 C CA . ALA A 1 109 ? 22.872 -22.820 -24.448 1.00 31.12 109 ALA A CA 1
ATOM 741 C C . ALA A 1 109 ? 22.968 -22.061 -25.780 1.00 31.12 109 ALA A C 1
ATOM 743 O O . ALA A 1 109 ? 21.959 -21.803 -26.433 1.00 31.12 109 ALA A O 1
ATOM 744 N N . VAL A 1 110 ? 24.195 -21.760 -26.211 1.00 28.81 110 VAL A N 1
ATOM 745 C CA . VAL A 1 110 ? 24.477 -21.169 -27.525 1.00 28.81 110 VAL A CA 1
ATOM 746 C C . VAL A 1 110 ? 24.707 -22.290 -28.545 1.00 28.81 110 VAL A C 1
ATOM 748 O O . VAL A 1 110 ? 25.715 -22.992 -28.443 1.00 28.81 110 VAL A O 1
ATOM 751 N N . PRO A 1 111 ? 23.855 -22.445 -29.576 1.00 30.34 111 PRO A N 1
ATOM 752 C CA . PRO A 1 111 ? 24.237 -23.151 -30.790 1.00 30.34 111 PRO A CA 1
ATOM 753 C C . PRO A 1 111 ? 25.249 -22.276 -31.538 1.00 30.34 111 PRO A C 1
ATOM 755 O O . PRO A 1 111 ? 24.943 -21.141 -31.907 1.00 30.34 111 PRO A O 1
ATOM 758 N N . SER A 1 112 ? 26.464 -22.774 -31.756 1.00 32.91 112 SER A N 1
ATOM 759 C CA . SER A 1 112 ? 27.526 -22.016 -32.420 1.00 32.91 112 SER A CA 1
ATOM 760 C C . SER A 1 112 ? 27.296 -21.906 -33.933 1.00 32.91 112 SER A C 1
ATOM 762 O O . SER A 1 112 ? 27.743 -22.738 -34.721 1.00 32.91 112 SER A O 1
ATOM 764 N N . ALA A 1 113 ? 26.642 -20.825 -34.358 1.00 36.94 113 ALA A N 1
ATOM 765 C CA . ALA A 1 113 ? 26.783 -20.308 -35.716 1.00 36.94 113 ALA A CA 1
ATOM 766 C C . ALA A 1 113 ? 28.012 -19.384 -35.766 1.00 36.94 113 ALA A C 1
ATOM 768 O O . ALA A 1 113 ? 28.123 -18.461 -34.961 1.00 36.94 113 ALA A O 1
ATOM 769 N N . GLY A 1 114 ? 28.949 -19.647 -36.682 1.00 35.22 114 GLY A N 1
ATOM 770 C CA . GLY A 1 114 ? 30.137 -18.804 -36.854 1.00 35.22 114 GLY A CA 1
ATOM 771 C C . GLY A 1 114 ? 29.774 -17.393 -37.347 1.00 35.22 114 GLY A C 1
ATOM 772 O O . GLY A 1 114 ? 28.801 -17.256 -38.094 1.00 35.22 114 GLY A O 1
ATOM 773 N N . PRO A 1 115 ? 30.531 -16.351 -36.954 1.00 35.81 115 PRO A N 1
ATOM 774 C CA . PRO A 1 115 ? 30.261 -14.980 -37.376 1.00 35.81 115 PRO A CA 1
ATOM 775 C C . PRO A 1 115 ? 30.442 -14.800 -38.889 1.00 35.81 115 PRO A C 1
ATOM 777 O O . PRO A 1 115 ? 31.192 -15.534 -39.539 1.00 35.81 115 PRO A O 1
ATOM 780 N N . LEU A 1 116 ? 29.808 -13.761 -39.439 1.00 43.69 116 LEU A N 1
ATOM 781 C CA . LEU A 1 116 ? 30.152 -13.230 -40.757 1.00 43.69 116 LEU A CA 1
ATOM 782 C C . LEU A 1 116 ? 31.553 -12.610 -40.686 1.00 43.69 116 LEU A C 1
ATOM 784 O O . LEU A 1 116 ? 31.705 -11.431 -40.380 1.00 43.69 116 LEU A O 1
ATOM 788 N N . VAL A 1 117 ? 32.583 -13.415 -40.958 1.00 39.69 117 VAL A N 1
ATOM 789 C CA . VAL A 1 117 ? 33.959 -12.926 -41.102 1.00 39.69 117 VAL A CA 1
ATOM 790 C C . VAL A 1 117 ? 34.055 -12.138 -42.406 1.00 39.69 117 VAL A C 1
ATOM 792 O O . VAL A 1 117 ? 34.347 -12.685 -43.468 1.00 39.69 117 VAL A O 1
ATOM 795 N N . VAL A 1 118 ? 33.788 -10.836 -42.322 1.00 43.34 118 VAL A N 1
ATOM 796 C CA . VAL A 1 118 ? 34.231 -9.880 -43.334 1.00 43.34 118 VAL A CA 1
ATOM 797 C C . VAL A 1 118 ? 35.735 -9.716 -43.141 1.00 43.34 118 VAL A C 1
ATOM 799 O O . VAL A 1 118 ? 36.179 -9.078 -42.186 1.00 43.34 118 VAL A O 1
ATOM 802 N N . GLU A 1 119 ? 36.536 -10.333 -44.011 1.00 38.97 119 GLU A N 1
ATOM 803 C CA . GLU A 1 119 ? 37.969 -10.038 -44.045 1.00 38.97 119 GLU A CA 1
ATOM 804 C C . GLU A 1 119 ? 38.158 -8.554 -44.409 1.00 38.97 119 GLU A C 1
ATOM 806 O O . GLU A 1 119 ? 37.538 -8.083 -45.369 1.00 38.97 119 GLU A O 1
ATOM 811 N N . PRO A 1 120 ? 38.969 -7.788 -43.653 1.00 40.62 120 PRO A N 1
ATOM 812 C CA . PRO A 1 120 ? 39.146 -6.367 -43.914 1.00 40.62 120 PRO A CA 1
ATOM 813 C C . PRO A 1 120 ? 39.785 -6.174 -45.292 1.00 40.62 120 PRO A C 1
ATOM 815 O O . PRO A 1 120 ? 40.842 -6.729 -45.584 1.00 40.62 120 PRO A O 1
ATOM 818 N N . THR A 1 121 ? 39.159 -5.352 -46.136 1.00 42.16 121 THR A N 1
ATOM 819 C CA . THR A 1 121 ? 39.508 -5.158 -47.559 1.00 42.16 121 THR A CA 1
ATOM 820 C C . THR A 1 121 ? 40.830 -4.416 -47.814 1.00 42.16 121 THR A C 1
ATOM 822 O O . THR A 1 121 ? 41.112 -4.005 -48.938 1.00 42.16 121 THR A O 1
ATOM 825 N N . GLY A 1 122 ? 41.653 -4.251 -46.781 1.00 48.03 122 GLY A N 1
ATOM 826 C CA . GLY A 1 122 ? 42.966 -3.619 -46.797 1.00 48.03 122 GLY A CA 1
ATOM 827 C C . GLY A 1 122 ? 43.536 -3.516 -45.376 1.00 48.03 122 GLY A C 1
ATOM 828 O O . GLY A 1 122 ? 42.843 -3.855 -44.409 1.00 48.03 122 GLY A O 1
ATOM 829 N N . PRO A 1 123 ? 44.785 -3.044 -45.213 1.00 39.28 123 PRO A N 1
ATOM 830 C CA . PRO A 1 123 ? 45.273 -2.622 -43.905 1.00 39.28 123 PRO A CA 1
ATOM 831 C C . PRO A 1 123 ? 44.370 -1.505 -43.363 1.00 39.28 123 PRO A C 1
ATOM 833 O O . PRO A 1 123 ? 44.024 -0.579 -44.096 1.00 39.28 123 PRO A O 1
ATOM 836 N N . VAL A 1 124 ? 43.986 -1.588 -42.087 1.00 42.59 124 VAL A N 1
ATOM 837 C CA . VAL A 1 124 ? 43.214 -0.522 -41.432 1.00 42.59 124 VAL A CA 1
ATOM 838 C C . VAL A 1 124 ? 44.142 0.672 -41.233 1.00 42.59 124 VAL A C 1
ATOM 840 O O . VAL A 1 124 ? 44.987 0.674 -40.339 1.00 42.59 124 VAL A O 1
ATOM 843 N N . GLU A 1 125 ? 44.011 1.665 -42.106 1.00 41.62 125 GLU A N 1
ATOM 844 C CA . GLU A 1 125 ? 44.716 2.934 -41.980 1.00 41.62 125 GLU A CA 1
ATOM 845 C C . GLU A 1 125 ? 44.202 3.649 -40.723 1.00 41.62 125 GLU A C 1
ATOM 847 O O . GLU A 1 125 ? 42.990 3.760 -40.514 1.00 41.62 125 GLU A O 1
ATOM 852 N N . ALA A 1 126 ? 45.113 4.066 -39.838 1.00 43.59 126 ALA A N 1
ATOM 853 C CA . ALA A 1 126 ? 44.731 4.627 -38.545 1.00 43.59 126 ALA A CA 1
ATOM 854 C C . ALA A 1 126 ? 43.839 5.866 -38.760 1.00 43.59 126 ALA A C 1
ATOM 856 O O . ALA A 1 126 ? 44.253 6.782 -39.479 1.00 43.59 126 ALA A O 1
ATOM 857 N N . PRO A 1 127 ? 42.620 5.923 -38.183 1.00 49.56 127 PRO A N 1
ATOM 858 C CA . PRO A 1 127 ? 41.722 7.038 -38.434 1.00 49.56 127 PRO A CA 1
ATOM 859 C C . PRO A 1 127 ? 42.369 8.341 -37.961 1.00 49.56 127 PRO A C 1
ATOM 861 O O . PRO A 1 127 ? 42.841 8.433 -36.829 1.00 49.56 127 PRO A O 1
ATOM 864 N N . SER A 1 128 ? 42.396 9.316 -38.872 1.00 46.97 128 SER A N 1
ATOM 865 C CA . SER A 1 128 ? 43.028 10.626 -38.708 1.00 46.97 128 SER A CA 1
ATOM 866 C C . SER A 1 128 ? 42.419 11.402 -37.542 1.00 46.97 128 SER A C 1
ATOM 868 O O . SER A 1 128 ? 41.199 11.575 -37.503 1.00 46.97 128 SER A O 1
ATOM 870 N N . ASP A 1 129 ? 43.274 11.912 -36.656 1.00 47.88 129 ASP A N 1
ATOM 871 C CA . ASP A 1 129 ? 42.881 12.566 -35.398 1.00 47.88 129 ASP A CA 1
ATOM 872 C C . ASP A 1 129 ? 42.290 13.982 -35.580 1.00 47.88 129 ASP A C 1
ATOM 874 O O . ASP A 1 129 ? 41.785 14.575 -34.625 1.00 47.88 129 ASP A O 1
ATOM 878 N N . GLU A 1 130 ? 42.317 14.507 -36.809 1.00 53.44 130 GLU A N 1
ATOM 879 C CA . GLU A 1 130 ? 41.754 15.806 -37.194 1.00 53.44 130 GLU A CA 1
ATOM 880 C C . GLU A 1 130 ? 40.258 15.934 -36.813 1.00 53.44 130 GLU A C 1
ATOM 882 O O . GLU A 1 130 ? 39.484 14.988 -37.022 1.00 53.44 130 GLU A O 1
ATOM 887 N N . PRO A 1 131 ? 39.821 17.093 -36.272 1.00 54.53 131 PRO A N 1
ATOM 888 C CA . PRO A 1 131 ? 38.404 17.394 -36.060 1.00 54.53 131 PRO A CA 1
ATOM 889 C C . PRO A 1 131 ? 37.606 17.372 -37.369 1.00 54.53 131 PRO A C 1
ATOM 891 O O . PRO A 1 131 ? 38.152 17.598 -38.449 1.00 54.53 131 PRO A O 1
ATOM 894 N N . PHE A 1 132 ? 36.295 17.143 -37.286 1.00 56.28 132 PHE A N 1
ATOM 895 C CA . PHE A 1 132 ? 35.429 17.251 -38.459 1.00 56.28 132 PHE A CA 1
ATOM 896 C C . PHE A 1 132 ? 35.100 18.730 -38.752 1.00 56.28 132 PHE A C 1
ATOM 898 O O . PHE A 1 132 ? 34.781 19.490 -37.841 1.00 56.28 132 PHE A O 1
ATOM 905 N N . GLU A 1 133 ? 35.105 19.134 -40.029 1.00 56.81 133 GLU A N 1
ATOM 906 C CA . GLU A 1 133 ? 34.689 20.488 -40.459 1.00 56.81 133 GLU A CA 1
ATOM 907 C C . GLU A 1 133 ? 33.166 20.729 -40.345 1.00 56.81 133 GLU A C 1
ATOM 909 O O . GLU A 1 133 ? 32.699 21.863 -40.438 1.00 56.81 133 GLU A O 1
ATOM 914 N N . ALA A 1 134 ? 32.383 19.665 -40.147 1.00 71.81 134 ALA A N 1
ATOM 915 C CA . ALA A 1 134 ? 30.932 19.668 -39.970 1.00 71.81 134 ALA A CA 1
ATOM 916 C C . ALA A 1 134 ? 30.524 18.542 -39.001 1.00 71.81 134 ALA A C 1
ATOM 918 O O . ALA A 1 134 ? 31.332 17.660 -38.718 1.00 71.81 134 ALA A O 1
ATOM 919 N N . LEU A 1 135 ? 29.282 18.541 -38.499 1.00 78.06 135 LEU A N 1
ATOM 920 C CA . LEU A 1 135 ? 28.812 17.473 -37.604 1.00 78.06 135 LEU A CA 1
ATOM 921 C C . LEU A 1 135 ? 28.967 16.083 -38.263 1.00 78.06 135 LEU A C 1
ATOM 923 O O . LEU A 1 135 ? 28.591 15.918 -39.428 1.00 78.06 135 LEU A O 1
ATOM 927 N N . PRO A 1 136 ? 29.521 15.083 -37.550 1.00 81.75 136 PRO A N 1
ATOM 928 C CA . PRO A 1 136 ? 29.725 13.747 -38.097 1.00 81.75 136 PRO A CA 1
ATOM 929 C C . PRO A 1 136 ? 28.392 12.994 -38.272 1.00 81.75 136 PRO A C 1
ATOM 931 O O . PRO A 1 136 ? 27.417 13.319 -37.595 1.00 81.75 136 PRO A O 1
ATOM 934 N N . PRO A 1 137 ? 28.324 11.940 -39.112 1.00 81.31 137 PRO A N 1
ATOM 935 C CA . PRO A 1 137 ? 27.062 11.266 -39.444 1.00 81.31 137 PRO A CA 1
ATOM 936 C C . PRO A 1 137 ? 26.279 10.706 -38.247 1.00 81.31 137 PRO A C 1
ATOM 938 O O . PRO A 1 137 ? 25.059 10.622 -38.308 1.00 81.31 137 PRO A O 1
ATOM 941 N N . TRP A 1 138 ? 26.955 10.341 -37.155 1.00 81.31 138 TRP A N 1
ATOM 942 C CA . TRP A 1 138 ? 26.338 9.843 -35.916 1.00 81.31 138 TRP A CA 1
ATOM 943 C C . TRP A 1 138 ? 25.857 10.956 -34.961 1.00 81.31 138 TRP A C 1
ATOM 945 O O . TRP A 1 138 ? 25.200 10.651 -33.969 1.00 81.31 138 TRP A O 1
ATOM 955 N N . LEU A 1 139 ? 26.129 12.228 -35.283 1.00 82.62 139 LEU A N 1
ATOM 956 C CA . LEU A 1 139 ? 25.521 13.428 -34.684 1.00 82.62 139 LEU A CA 1
ATOM 957 C C . LEU A 1 139 ? 24.622 14.190 -35.685 1.00 82.62 139 LEU A C 1
ATOM 959 O O . LEU A 1 139 ? 24.107 15.263 -35.374 1.00 82.62 139 LEU A O 1
ATOM 963 N N . ASP A 1 140 ? 24.427 13.656 -36.895 1.00 83.81 140 ASP A N 1
ATOM 964 C CA . ASP A 1 140 ? 23.574 14.249 -37.926 1.00 83.81 140 ASP A CA 1
ATOM 965 C C . ASP A 1 140 ? 22.099 14.023 -37.573 1.00 83.81 140 ASP A C 1
ATOM 967 O O . ASP A 1 140 ? 21.531 12.947 -37.781 1.00 83.81 140 ASP A O 1
ATOM 971 N N . GLY A 1 141 ? 21.467 15.071 -37.040 1.00 75.88 141 GLY A N 1
ATOM 972 C CA . GLY A 1 141 ? 20.108 15.015 -36.510 1.00 75.88 141 GLY A CA 1
ATOM 973 C C . GLY A 1 141 ? 19.007 14.650 -37.511 1.00 75.88 141 GLY A C 1
ATOM 974 O O . GLY A 1 141 ? 17.853 14.576 -37.103 1.00 75.88 141 GLY A O 1
ATOM 975 N N . ARG A 1 142 ? 19.298 14.406 -38.801 1.00 79.06 142 ARG A N 1
ATOM 976 C CA . ARG A 1 142 ? 18.317 13.774 -39.708 1.00 79.06 142 ARG A CA 1
ATOM 977 C C . ARG A 1 142 ? 18.031 12.305 -39.372 1.00 79.06 142 ARG A C 1
ATOM 979 O O . ARG A 1 142 ? 17.074 11.762 -39.907 1.00 79.06 142 ARG A O 1
ATOM 986 N N . TRP A 1 143 ? 18.836 11.675 -38.514 1.00 82.38 143 TRP A N 1
ATOM 987 C CA . TRP A 1 143 ? 18.664 10.281 -38.085 1.00 82.38 143 TRP A CA 1
ATOM 988 C C . TRP A 1 143 ? 18.010 10.125 -36.706 1.00 82.38 143 TRP A C 1
ATOM 990 O O . TRP A 1 143 ? 17.954 9.013 -36.181 1.00 82.38 143 TRP A O 1
ATOM 1000 N N . PHE A 1 144 ? 17.537 11.217 -36.100 1.00 86.12 144 PHE A N 1
ATOM 1001 C CA . PHE A 1 144 ? 16.943 11.207 -34.763 1.00 86.12 144 PHE A CA 1
ATOM 1002 C C . PHE A 1 144 ? 15.407 11.285 -34.859 1.00 86.12 144 PHE A C 1
ATOM 1004 O O . PHE A 1 144 ? 14.908 12.198 -35.519 1.00 86.12 144 PHE A O 1
ATOM 1011 N N . PRO A 1 145 ? 14.650 10.362 -34.229 1.00 83.88 145 PRO A N 1
ATOM 1012 C CA . PRO A 1 145 ? 13.183 10.398 -34.217 1.00 83.88 145 PRO A CA 1
ATOM 1013 C C . PRO A 1 145 ? 12.604 11.679 -33.597 1.00 83.88 145 PRO A C 1
ATOM 1015 O O . PRO A 1 145 ? 13.291 12.393 -32.865 1.00 83.88 145 PRO A O 1
ATOM 1018 N N . HIS A 1 146 ? 11.317 11.954 -33.840 1.00 77.75 146 HIS A N 1
ATOM 1019 C CA . HIS A 1 146 ? 10.704 13.209 -33.394 1.00 77.75 146 HIS A CA 1
ATOM 1020 C C . HIS A 1 146 ? 10.641 13.323 -31.861 1.00 77.75 146 HIS A C 1
ATOM 1022 O O . HIS A 1 146 ? 10.921 14.392 -31.324 1.00 77.75 146 HIS A O 1
ATOM 1028 N N . ASP A 1 147 ? 10.291 12.250 -31.144 1.00 82.94 147 AS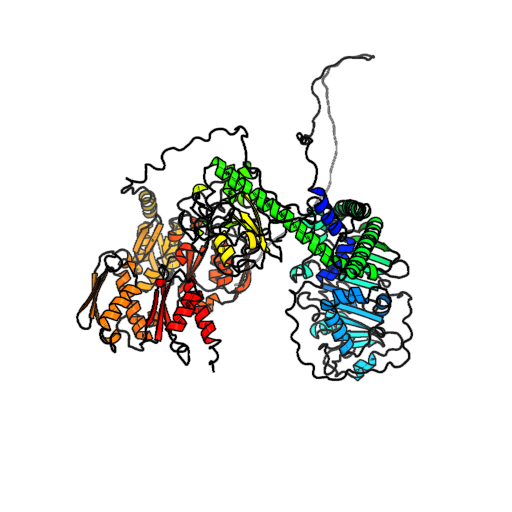P A N 1
ATOM 1029 C CA . ASP A 1 147 ? 10.236 12.237 -29.670 1.00 82.94 147 ASP A CA 1
ATOM 1030 C C . ASP A 1 147 ? 11.519 11.661 -29.046 1.00 82.94 147 ASP A C 1
ATOM 1032 O O . ASP A 1 147 ? 11.495 10.730 -28.244 1.00 82.94 147 ASP A O 1
ATOM 1036 N N . LEU A 1 148 ? 12.669 12.196 -29.466 1.00 88.06 148 LEU A N 1
ATOM 1037 C CA . LEU A 1 148 ? 13.984 11.854 -28.924 1.00 88.06 148 LEU A CA 1
ATOM 1038 C C . LEU A 1 148 ? 14.025 12.064 -27.399 1.00 88.06 148 LEU A C 1
ATOM 1040 O O . LEU A 1 148 ? 13.861 13.190 -26.929 1.00 88.06 148 LEU A O 1
ATOM 1044 N N . LYS A 1 149 ? 14.294 10.996 -26.637 1.00 89.56 149 LYS A N 1
ATOM 1045 C CA . LYS A 1 149 ? 14.461 11.012 -25.168 1.00 89.56 149 LYS A CA 1
ATOM 1046 C C . LYS A 1 149 ? 15.903 10.849 -24.711 1.00 89.56 149 LYS A C 1
ATOM 1048 O O . LYS A 1 149 ? 16.239 11.255 -23.603 1.00 89.56 149 LYS A O 1
ATOM 1053 N N . LEU A 1 150 ? 16.741 10.254 -25.554 1.00 88.94 150 LEU A N 1
ATOM 1054 C CA . LEU A 1 150 ? 18.139 9.963 -25.265 1.00 88.94 150 LEU A CA 1
ATOM 1055 C C . LEU A 1 150 ? 18.960 10.016 -26.551 1.00 88.94 150 LEU A C 1
ATOM 1057 O O . LEU A 1 150 ? 18.592 9.377 -27.537 1.00 88.94 150 LEU A O 1
ATOM 1061 N N . LEU A 1 151 ? 20.089 10.719 -26.508 1.00 89.06 151 LEU A N 1
ATOM 1062 C CA . LEU A 1 151 ? 21.140 10.666 -27.518 1.00 89.06 151 LEU A CA 1
ATOM 1063 C C . LEU A 1 151 ? 22.459 10.277 -26.847 1.00 89.06 151 LEU A C 1
ATOM 1065 O O . LEU A 1 151 ? 22.958 11.021 -26.010 1.00 89.06 151 LEU A O 1
ATOM 1069 N N . LEU A 1 152 ? 23.047 9.152 -27.248 1.00 86.94 152 LEU A N 1
ATOM 1070 C CA . LEU A 1 152 ? 24.416 8.765 -26.899 1.00 86.94 152 LEU A CA 1
ATOM 1071 C C . LEU A 1 152 ? 25.235 8.682 -28.188 1.00 86.94 152 LEU A C 1
ATOM 1073 O O . LEU A 1 152 ? 24.957 7.829 -29.022 1.00 86.94 152 LEU A O 1
ATOM 1077 N N . GLY A 1 153 ? 26.237 9.540 -28.362 1.00 86.31 153 GLY A N 1
ATOM 1078 C CA . GLY A 1 153 ? 27.154 9.536 -29.504 1.00 86.31 153 GLY A CA 1
ATOM 1079 C C . GLY A 1 153 ? 28.607 9.449 -29.049 1.00 86.31 153 GLY A C 1
ATOM 1080 O O . GLY A 1 153 ? 28.992 10.159 -28.127 1.00 86.31 153 GLY A O 1
ATOM 1081 N N . MET A 1 154 ? 29.426 8.602 -29.676 1.00 84.44 154 MET A N 1
ATOM 1082 C CA . MET A 1 154 ? 30.828 8.410 -29.290 1.00 84.44 154 MET A CA 1
ATOM 1083 C C . MET A 1 154 ? 31.755 8.174 -30.491 1.00 84.44 154 MET A C 1
ATOM 1085 O O . MET A 1 154 ? 31.514 7.293 -31.321 1.00 84.44 154 MET A O 1
ATOM 1089 N N . ARG A 1 155 ? 32.887 8.891 -30.535 1.00 84.56 155 ARG A N 1
ATOM 1090 C CA . ARG A 1 155 ? 33.994 8.704 -31.491 1.00 84.56 155 ARG A CA 1
ATOM 1091 C C . ARG A 1 155 ? 34.849 7.493 -31.088 1.00 84.56 155 ARG A C 1
ATOM 1093 O O . ARG A 1 155 ? 35.979 7.643 -30.624 1.00 84.56 155 ARG A O 1
ATOM 1100 N N . ILE A 1 156 ? 34.282 6.288 -31.241 1.00 77.44 156 ILE A N 1
ATOM 1101 C CA . ILE A 1 156 ? 34.826 4.987 -30.790 1.00 77.44 156 ILE A CA 1
ATOM 1102 C C . ILE A 1 156 ? 36.353 4.887 -30.951 1.00 77.44 156 ILE A C 1
ATOM 1104 O O . ILE A 1 156 ? 37.056 4.627 -29.978 1.00 77.44 156 ILE A O 1
ATOM 1108 N N . ALA A 1 157 ? 36.883 5.152 -32.150 1.00 71.56 157 ALA A N 1
ATOM 1109 C CA . ALA A 1 157 ? 38.306 4.979 -32.458 1.00 71.56 157 ALA A CA 1
ATOM 1110 C C . ALA A 1 157 ? 39.263 6.014 -31.825 1.00 71.56 157 ALA A C 1
ATOM 1112 O O . ALA A 1 157 ? 40.479 5.814 -31.884 1.00 71.56 157 ALA A O 1
ATOM 1113 N N . ALA A 1 158 ? 38.746 7.107 -31.252 1.00 70.12 158 ALA A N 1
ATOM 1114 C CA . ALA A 1 158 ? 39.517 8.075 -30.466 1.00 70.12 158 ALA A CA 1
ATOM 1115 C C . ALA A 1 158 ? 39.433 7.751 -28.967 1.00 70.12 158 ALA A C 1
ATOM 1117 O O . ALA A 1 158 ? 40.458 7.658 -28.291 1.00 70.12 158 ALA A O 1
ATOM 1118 N N . VAL A 1 159 ? 38.220 7.495 -28.465 1.00 70.12 159 VAL A N 1
ATOM 1119 C CA . VAL A 1 159 ? 37.966 7.170 -27.051 1.00 70.12 159 VAL A CA 1
ATOM 1120 C C . VAL A 1 159 ? 38.650 5.853 -26.652 1.00 70.12 159 VAL A C 1
ATOM 1122 O O . VAL A 1 159 ? 39.304 5.795 -25.614 1.00 70.12 159 VAL A O 1
ATOM 1125 N N . ALA A 1 160 ? 38.634 4.836 -27.522 1.00 71.06 160 ALA A N 1
ATOM 1126 C CA . ALA A 1 160 ? 39.280 3.541 -27.279 1.00 71.06 160 ALA A CA 1
ATOM 1127 C C . ALA A 1 160 ? 40.825 3.569 -27.245 1.00 71.06 160 ALA A C 1
ATOM 1129 O O . ALA A 1 160 ? 41.444 2.544 -26.967 1.00 71.06 160 ALA A O 1
ATOM 1130 N N . ARG A 1 161 ? 41.471 4.715 -27.522 1.00 70.69 161 ARG A N 1
ATOM 1131 C CA . ARG A 1 161 ? 42.928 4.894 -27.352 1.00 70.69 161 ARG A CA 1
ATOM 1132 C C . ARG A 1 161 ? 43.313 5.477 -25.985 1.00 70.69 161 ARG A C 1
ATOM 1134 O O . ARG A 1 161 ? 44.501 5.529 -25.674 1.00 70.69 161 ARG A O 1
ATOM 1141 N N . GLN A 1 162 ? 42.352 5.957 -25.195 1.00 69.56 162 GLN A N 1
ATOM 1142 C CA . GLN A 1 162 ? 42.614 6.607 -23.908 1.00 69.56 162 GLN A CA 1
ATOM 1143 C C . GLN A 1 162 ? 42.770 5.573 -22.782 1.00 69.56 162 GLN A C 1
ATOM 1145 O O . GLN A 1 162 ? 42.034 4.586 -22.714 1.00 69.56 162 GLN A O 1
ATOM 1150 N N . SER A 1 163 ? 43.706 5.808 -21.858 1.00 68.50 163 SER A N 1
ATOM 1151 C CA . SER A 1 163 ? 43.859 4.961 -20.670 1.00 68.50 163 SER A CA 1
ATOM 1152 C C . SER A 1 163 ? 42.617 5.047 -19.782 1.00 68.50 163 SER A C 1
ATOM 1154 O O . SER A 1 163 ? 42.100 6.139 -19.548 1.00 68.50 163 SER A O 1
ATOM 1156 N N . GLY A 1 164 ? 42.147 3.894 -19.304 1.00 66.12 164 GLY A N 1
ATOM 1157 C CA . GLY A 1 164 ? 40.922 3.744 -18.512 1.00 66.12 164 GLY A CA 1
ATOM 1158 C C . GLY A 1 164 ? 39.651 3.450 -19.317 1.00 66.12 164 GLY A C 1
ATOM 1159 O O . GLY A 1 164 ? 38.620 3.158 -18.714 1.00 66.12 164 GLY A O 1
ATOM 1160 N N . PHE A 1 165 ? 39.703 3.440 -20.660 1.00 69.50 165 PHE A N 1
ATOM 1161 C CA . PHE A 1 165 ? 38.544 3.069 -21.488 1.00 69.50 165 PHE A CA 1
ATOM 1162 C C . PHE A 1 165 ? 37.969 1.699 -21.108 1.00 69.50 165 PHE A C 1
ATOM 1164 O O . PHE A 1 165 ? 36.778 1.610 -20.828 1.00 69.50 165 PHE A O 1
ATOM 1171 N N . ASP A 1 166 ? 38.805 0.657 -21.020 1.00 67.44 166 ASP A N 1
ATOM 1172 C CA . ASP A 1 166 ? 38.352 -0.696 -20.664 1.00 67.44 166 ASP A CA 1
ATOM 1173 C C . ASP A 1 166 ? 37.788 -0.792 -19.231 1.00 67.44 166 ASP A C 1
ATOM 1175 O O . ASP A 1 166 ? 36.920 -1.624 -18.980 1.00 67.44 166 ASP A O 1
ATOM 1179 N N . GLY A 1 167 ? 38.212 0.071 -18.300 1.00 65.06 167 GLY A N 1
ATOM 1180 C CA . GLY A 1 167 ? 37.683 0.122 -16.931 1.00 65.06 167 GLY A CA 1
ATOM 1181 C C . GLY A 1 167 ? 36.309 0.789 -16.842 1.00 65.06 167 GLY A C 1
ATOM 1182 O O . GLY A 1 167 ? 35.375 0.237 -16.252 1.00 65.06 167 GLY A O 1
ATOM 1183 N N . VAL A 1 168 ? 36.144 1.938 -17.507 1.00 62.47 168 VAL A N 1
ATOM 1184 C CA . VAL A 1 168 ? 34.838 2.605 -17.678 1.00 62.47 168 VAL A CA 1
ATOM 1185 C C . VAL A 1 168 ? 33.863 1.685 -18.425 1.00 62.47 168 VAL A C 1
ATOM 1187 O O . VAL A 1 168 ? 32.708 1.527 -18.020 1.00 62.47 168 VAL A O 1
ATOM 1190 N N . LEU A 1 169 ? 34.350 1.018 -19.475 1.00 64.38 169 LEU A N 1
ATOM 1191 C CA . LEU A 1 169 ? 33.629 0.009 -20.246 1.00 64.38 169 LEU A CA 1
ATOM 1192 C C . LEU A 1 169 ? 33.263 -1.218 -19.403 1.00 64.38 169 LEU A C 1
ATOM 1194 O O . LEU A 1 169 ? 32.156 -1.718 -19.545 1.00 64.38 169 LEU A O 1
ATOM 1198 N N . ALA A 1 170 ? 34.124 -1.692 -18.501 1.00 63.28 170 ALA A N 1
ATOM 1199 C CA . ALA A 1 170 ? 33.798 -2.808 -17.613 1.00 63.28 170 ALA A CA 1
ATOM 1200 C C . ALA A 1 170 ? 32.719 -2.441 -16.578 1.00 63.28 170 ALA A C 1
ATOM 1202 O O . ALA A 1 170 ? 31.856 -3.267 -16.281 1.00 63.28 170 ALA A O 1
ATOM 1203 N N . TYR A 1 171 ? 32.727 -1.208 -16.054 1.00 57.78 171 TYR A N 1
ATOM 1204 C CA . TYR A 1 171 ? 31.719 -0.744 -15.093 1.00 57.78 171 TYR A CA 1
ATOM 1205 C C . TYR A 1 171 ? 30.345 -0.543 -15.738 1.00 57.78 171 TYR A C 1
ATOM 1207 O O . TYR A 1 171 ? 29.331 -1.012 -15.223 1.00 57.78 171 TYR A O 1
ATOM 1215 N N . ALA A 1 172 ? 30.302 0.173 -16.864 1.00 55.25 172 ALA A N 1
ATOM 1216 C CA . ALA A 1 172 ? 29.064 0.460 -17.584 1.00 55.25 172 ALA A CA 1
ATOM 1217 C C . ALA A 1 172 ? 28.623 -0.717 -18.486 1.00 55.25 172 ALA A C 1
ATOM 1219 O O . ALA A 1 172 ? 27.470 -0.793 -18.917 1.00 55.25 172 ALA A O 1
ATOM 1220 N N . GLY A 1 173 ? 29.529 -1.665 -18.727 1.00 56.25 173 GLY A N 1
ATOM 1221 C CA . GLY A 1 173 ? 29.377 -2.811 -19.615 1.00 56.25 173 GLY A CA 1
ATOM 1222 C C . GLY A 1 173 ? 28.097 -3.615 -19.416 1.00 56.25 173 GLY A C 1
ATOM 1223 O O . GLY A 1 173 ? 27.401 -3.804 -20.406 1.00 56.25 173 GLY A O 1
ATOM 1224 N N . PRO A 1 174 ? 27.700 -4.026 -18.194 1.00 57.19 174 PRO A N 1
ATOM 1225 C CA . PRO A 1 174 ? 26.467 -4.789 -17.970 1.00 57.19 174 PRO A CA 1
ATOM 1226 C C . PRO A 1 174 ? 25.188 -4.164 -18.552 1.00 57.19 174 PRO A C 1
ATOM 1228 O O . PRO A 1 174 ? 24.215 -4.885 -18.761 1.00 57.19 174 PRO A O 1
ATOM 1231 N N . TYR A 1 175 ? 25.195 -2.855 -18.825 1.00 59.66 175 TYR A N 1
ATOM 1232 C CA . TYR A 1 175 ? 24.031 -2.079 -19.250 1.00 59.66 175 TYR A CA 1
ATOM 1233 C C . TYR A 1 175 ? 24.060 -1.701 -20.741 1.00 59.66 175 TYR A C 1
ATOM 1235 O O . TYR A 1 175 ? 23.003 -1.638 -21.364 1.00 59.66 175 TYR A O 1
ATOM 1243 N N . TRP A 1 176 ? 25.243 -1.486 -21.341 1.00 62.34 176 TRP A N 1
ATOM 1244 C CA . TRP A 1 176 ? 25.360 -1.096 -22.760 1.00 62.34 176 TRP A CA 1
ATOM 1245 C C . TRP A 1 176 ? 26.276 -1.974 -23.625 1.00 62.34 176 TRP A C 1
ATOM 1247 O O . TRP A 1 176 ? 26.067 -2.017 -24.838 1.00 62.34 176 TRP A O 1
ATOM 1257 N N . GLU A 1 177 ? 27.211 -2.750 -23.064 1.00 62.97 177 GLU A N 1
ATOM 1258 C CA . GLU A 1 177 ? 28.009 -3.711 -23.849 1.00 62.97 177 GLU A CA 1
ATOM 1259 C C . GLU A 1 177 ? 27.111 -4.795 -24.485 1.00 62.97 177 GLU A C 1
ATOM 1261 O O . GLU A 1 177 ? 27.267 -5.055 -25.676 1.00 62.97 177 GLU A O 1
ATOM 1266 N N . PRO A 1 178 ? 26.076 -5.355 -23.814 1.00 66.31 178 PRO A N 1
ATOM 1267 C CA . PRO A 1 178 ? 25.073 -6.186 -24.479 1.00 66.31 178 PRO A CA 1
ATOM 1268 C C . PRO A 1 178 ? 24.314 -5.491 -25.616 1.00 66.31 178 PRO A C 1
ATOM 1270 O O . PRO A 1 178 ? 23.731 -6.184 -26.442 1.00 66.31 178 PRO A O 1
ATOM 1273 N N . ALA A 1 179 ? 24.276 -4.159 -25.694 1.00 68.56 179 ALA A N 1
ATOM 1274 C CA . ALA A 1 179 ? 23.685 -3.433 -26.821 1.00 68.56 179 ALA A CA 1
ATOM 1275 C C . ALA A 1 179 ? 24.704 -3.283 -27.960 1.00 68.56 179 ALA A C 1
ATOM 1277 O O . ALA A 1 179 ? 24.493 -3.768 -29.072 1.00 68.56 179 ALA A O 1
ATOM 1278 N N . PHE A 1 180 ? 25.844 -2.665 -27.650 1.00 75.81 180 PHE A N 1
ATOM 1279 C CA . PHE A 1 180 ? 26.936 -2.383 -28.577 1.00 75.81 180 PHE A CA 1
ATOM 1280 C C . PHE A 1 180 ? 27.504 -3.663 -29.189 1.00 75.81 180 PHE A C 1
ATOM 1282 O O . PHE A 1 180 ? 27.539 -3.791 -30.412 1.00 75.81 180 PHE A O 1
ATOM 1289 N N . GLN A 1 181 ? 27.828 -4.663 -28.370 1.00 76.94 181 GLN A N 1
ATOM 1290 C CA . GLN A 1 181 ? 28.351 -5.939 -28.843 1.00 76.94 181 GLN A CA 1
ATOM 1291 C C . GLN A 1 181 ? 27.287 -6.763 -29.591 1.00 76.94 181 GLN A C 1
ATOM 1293 O O . GLN A 1 181 ? 27.641 -7.422 -30.563 1.00 76.94 181 GLN A O 1
ATOM 1298 N N . ARG A 1 182 ? 25.978 -6.669 -29.267 1.00 82.81 182 ARG A N 1
ATOM 1299 C CA . ARG A 1 182 ? 24.915 -7.262 -30.120 1.00 82.81 182 ARG A CA 1
ATOM 1300 C C . ARG A 1 182 ? 24.931 -6.669 -31.529 1.00 82.81 182 ARG A C 1
ATOM 1302 O O . ARG A 1 182 ? 24.758 -7.419 -32.491 1.00 82.81 182 ARG A O 1
ATOM 1309 N N . VAL A 1 183 ? 25.127 -5.356 -31.663 1.00 85.00 183 VAL A N 1
ATOM 1310 C CA . VAL A 1 183 ? 25.225 -4.687 -32.970 1.00 85.00 183 VAL A CA 1
ATOM 1311 C C . VAL A 1 183 ? 26.531 -5.071 -33.676 1.00 85.00 183 VAL A C 1
ATOM 1313 O O . VAL A 1 183 ? 26.476 -5.557 -34.806 1.00 85.00 183 VAL A O 1
ATOM 1316 N N . LEU A 1 184 ? 27.687 -4.945 -33.015 1.00 84.31 184 LEU A N 1
ATOM 1317 C CA . LEU A 1 184 ? 28.995 -5.286 -33.592 1.00 84.31 184 LEU A CA 1
ATOM 1318 C C . LEU A 1 184 ? 29.077 -6.752 -34.044 1.00 84.31 184 LEU A C 1
ATOM 1320 O O . LEU A 1 184 ? 29.442 -7.000 -35.193 1.00 84.31 184 LEU A O 1
ATOM 1324 N N . ASP A 1 185 ? 28.658 -7.709 -33.204 1.00 82.69 185 ASP A N 1
ATOM 1325 C CA . ASP A 1 185 ? 28.572 -9.140 -33.545 1.00 82.69 185 ASP A CA 1
ATOM 1326 C C . ASP A 1 185 ? 27.749 -9.368 -34.817 1.00 82.69 185 ASP A C 1
ATOM 1328 O O . ASP A 1 185 ? 28.116 -10.167 -35.679 1.00 82.69 185 ASP A O 1
ATOM 1332 N N . SER A 1 186 ? 26.615 -8.669 -34.925 1.00 84.81 186 SER A N 1
ATOM 1333 C CA . SER A 1 186 ? 25.655 -8.849 -36.014 1.00 84.81 186 SER A CA 1
ATOM 1334 C C . SER A 1 186 ? 26.209 -8.379 -37.355 1.00 84.81 186 SER A C 1
ATOM 1336 O O . SER A 1 186 ? 25.998 -9.049 -38.364 1.00 84.81 186 SER A O 1
ATOM 1338 N N . PHE A 1 187 ? 26.953 -7.270 -37.366 1.00 83.88 187 PHE A N 1
ATOM 1339 C CA . PHE A 1 187 ? 27.657 -6.777 -38.553 1.00 83.88 187 PHE A CA 1
ATOM 1340 C C . PHE A 1 187 ? 29.073 -7.372 -38.713 1.00 83.88 187 PHE A C 1
ATOM 1342 O O . PHE A 1 187 ? 29.761 -7.038 -39.672 1.00 83.88 187 PHE A O 1
ATOM 1349 N N . GLY A 1 188 ? 29.533 -8.251 -37.814 1.00 79.69 188 GLY A N 1
ATOM 1350 C CA . GLY A 1 188 ? 30.896 -8.803 -37.843 1.00 79.69 188 GLY A CA 1
ATOM 1351 C C . GLY A 1 188 ? 32.003 -7.752 -37.660 1.00 79.69 188 GLY A C 1
ATOM 1352 O O . GLY A 1 188 ? 33.147 -7.983 -38.053 1.00 79.69 188 GLY A O 1
ATOM 1353 N N . LEU A 1 189 ? 31.666 -6.586 -37.101 1.00 82.50 189 LEU A N 1
ATOM 1354 C CA . LEU A 1 189 ? 32.569 -5.446 -36.954 1.00 82.50 189 LEU A CA 1
ATOM 1355 C C . LEU A 1 189 ? 33.430 -5.588 -35.696 1.00 82.50 189 LEU A C 1
ATOM 1357 O O . LEU A 1 189 ? 32.943 -5.952 -34.627 1.00 82.50 189 LEU A O 1
ATOM 1361 N N . LYS A 1 190 ? 34.710 -5.226 -35.805 1.00 78.94 190 LYS A N 1
ATOM 1362 C CA . LYS A 1 190 ? 35.567 -4.991 -34.637 1.00 78.94 190 LYS A CA 1
ATOM 1363 C C . LYS A 1 190 ? 35.515 -3.522 -34.223 1.00 78.94 190 LYS A C 1
ATOM 1365 O O . LYS A 1 190 ? 35.261 -2.657 -35.063 1.00 78.94 190 LYS A O 1
ATOM 1370 N N . ARG A 1 191 ? 35.813 -3.234 -32.952 1.00 74.31 191 ARG A N 1
ATOM 1371 C CA . ARG A 1 191 ? 35.769 -1.873 -32.385 1.00 74.31 191 ARG A CA 1
ATOM 1372 C C . ARG A 1 191 ? 36.669 -0.891 -33.151 1.00 74.31 191 ARG A C 1
ATOM 1374 O O . ARG A 1 191 ? 36.284 0.253 -33.346 1.00 74.31 191 ARG A O 1
ATOM 1381 N N . GLU A 1 192 ? 37.815 -1.346 -33.662 1.00 73.81 192 GLU A N 1
ATOM 1382 C CA . GLU A 1 192 ? 38.786 -0.515 -34.394 1.00 73.81 192 GLU A CA 1
ATOM 1383 C C . GLU A 1 192 ? 38.339 -0.176 -35.829 1.00 73.81 192 GLU A C 1
ATOM 1385 O O . GLU A 1 192 ? 38.890 0.731 -36.451 1.00 73.81 192 GLU A O 1
ATOM 1390 N N . ALA A 1 193 ? 37.344 -0.892 -36.369 1.00 77.75 193 ALA A N 1
ATOM 1391 C CA . ALA A 1 193 ? 36.768 -0.627 -37.688 1.00 77.75 193 ALA A CA 1
ATOM 1392 C C . ALA A 1 193 ? 35.649 0.434 -37.655 1.00 77.75 193 ALA A C 1
ATOM 1394 O O . ALA A 1 193 ? 35.219 0.897 -38.714 1.00 77.75 193 ALA A O 1
ATOM 1395 N N . VAL A 1 194 ? 35.186 0.830 -36.463 1.00 84.50 194 VAL A N 1
ATOM 1396 C CA . VAL A 1 194 ? 34.150 1.851 -36.257 1.00 84.50 194 VAL A CA 1
ATOM 1397 C C . VAL A 1 194 ? 34.814 3.171 -35.868 1.00 84.50 194 VAL A C 1
ATOM 1399 O O . VAL A 1 194 ? 35.504 3.264 -34.857 1.00 84.50 194 VAL A O 1
ATOM 1402 N N . ARG A 1 195 ? 34.603 4.215 -36.672 1.00 84.81 195 ARG A N 1
ATOM 1403 C CA . ARG A 1 195 ? 35.121 5.567 -36.425 1.00 84.81 195 ARG A CA 1
ATOM 1404 C C . ARG A 1 195 ? 34.293 6.296 -35.368 1.00 84.81 195 ARG A C 1
ATOM 1406 O O . ARG A 1 195 ? 34.862 6.937 -34.486 1.00 84.81 195 ARG A O 1
ATOM 1413 N N . GLY A 1 196 ? 32.972 6.153 -35.435 1.00 87.06 196 GLY A N 1
ATOM 1414 C CA . GLY A 1 196 ? 32.031 6.707 -34.470 1.00 87.06 196 GLY A CA 1
ATOM 1415 C C . GLY A 1 196 ? 30.666 6.031 -34.552 1.00 87.06 196 GLY A C 1
ATOM 1416 O O . GLY A 1 196 ? 30.343 5.387 -35.551 1.00 87.06 196 GLY A O 1
ATOM 1417 N N . MET A 1 197 ? 29.886 6.126 -33.480 1.00 88.94 197 MET A N 1
ATOM 1418 C CA . MET A 1 197 ? 28.593 5.456 -33.360 1.00 88.94 197 MET A CA 1
ATOM 1419 C C . MET A 1 197 ? 27.637 6.291 -32.508 1.00 88.94 197 MET A C 1
ATOM 1421 O O . MET A 1 197 ? 28.070 6.926 -31.547 1.00 88.94 197 MET A O 1
ATOM 1425 N N . GLY A 1 198 ? 26.355 6.305 -32.868 1.00 88.88 198 GLY A N 1
ATOM 1426 C CA . GLY A 1 198 ? 25.317 7.088 -32.199 1.00 88.88 198 GLY A CA 1
ATOM 1427 C C . GLY A 1 198 ? 24.039 6.284 -31.988 1.00 88.88 198 GLY A C 1
ATOM 1428 O O . GLY A 1 198 ? 23.669 5.495 -32.851 1.00 88.88 198 GLY A O 1
ATOM 1429 N N . TRP A 1 199 ? 23.370 6.496 -30.859 1.00 89.25 199 TRP A N 1
ATOM 1430 C CA . TRP A 1 199 ? 22.092 5.898 -30.476 1.00 89.25 199 TRP A CA 1
ATOM 1431 C C . TRP A 1 199 ? 21.098 7.006 -30.136 1.00 89.25 199 TRP A C 1
ATOM 1433 O O . TRP A 1 199 ? 21.354 7.806 -29.239 1.00 89.25 199 TRP A O 1
ATOM 1443 N N . ALA A 1 200 ? 19.956 7.013 -30.815 1.00 90.94 200 ALA A N 1
ATOM 1444 C CA . ALA A 1 200 ? 18.845 7.931 -30.615 1.00 90.94 200 ALA A CA 1
ATOM 1445 C C . ALA A 1 200 ? 17.601 7.130 -30.199 1.00 90.94 200 ALA A C 1
ATOM 1447 O O . ALA A 1 200 ? 17.015 6.427 -31.027 1.00 90.94 200 ALA A O 1
ATOM 1448 N N . ALA A 1 201 ? 17.217 7.193 -28.922 1.00 89.00 201 ALA A N 1
ATOM 1449 C CA . ALA A 1 201 ? 16.102 6.415 -28.372 1.00 89.00 201 ALA A CA 1
ATOM 1450 C C . ALA A 1 201 ? 14.884 7.279 -28.027 1.00 89.00 201 ALA A C 1
ATOM 1452 O O . ALA A 1 201 ? 15.015 8.447 -27.655 1.00 89.00 201 ALA A O 1
ATOM 1453 N N . VAL A 1 202 ? 13.702 6.668 -28.142 1.00 89.50 202 VAL A N 1
ATOM 1454 C CA . VAL A 1 202 ? 12.391 7.284 -27.845 1.00 89.50 202 VAL A CA 1
ATOM 1455 C C . VAL A 1 202 ? 11.728 6.718 -26.587 1.00 89.50 202 VAL A C 1
ATOM 1457 O O . VAL A 1 202 ? 10.795 7.314 -26.060 1.00 89.50 202 VAL A O 1
ATOM 1460 N N . ASP A 1 203 ? 12.208 5.575 -26.099 1.00 85.62 203 ASP A N 1
ATOM 1461 C CA . ASP A 1 203 ? 11.747 4.939 -24.868 1.00 85.62 203 ASP A CA 1
ATOM 1462 C C . ASP A 1 203 ? 12.968 4.586 -24.006 1.00 85.62 203 ASP A C 1
ATOM 1464 O O . ASP A 1 203 ? 13.983 4.104 -24.514 1.00 85.62 203 ASP A O 1
ATOM 1468 N N . L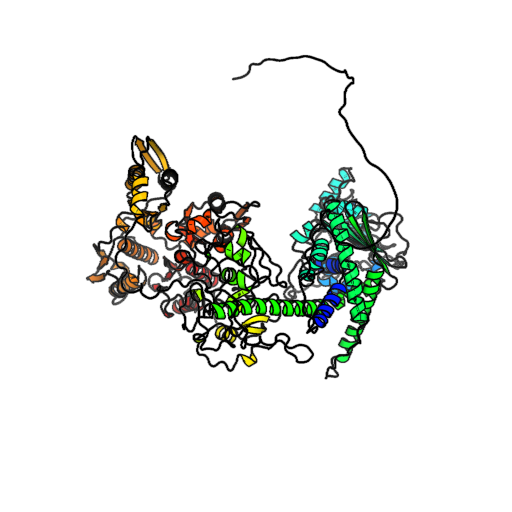EU A 1 204 ? 12.873 4.878 -22.709 1.00 83.25 204 LEU A N 1
ATOM 1469 C CA . LEU A 1 204 ? 13.912 4.640 -21.704 1.00 83.25 204 LEU A CA 1
ATOM 1470 C C . LEU A 1 204 ? 13.584 3.461 -20.773 1.00 83.25 204 LEU A C 1
ATOM 1472 O O . LEU A 1 204 ? 14.454 3.029 -20.017 1.00 83.25 204 LEU A O 1
ATOM 1476 N N . ALA A 1 205 ? 12.358 2.932 -20.835 1.00 80.50 205 ALA A N 1
ATOM 1477 C CA . ALA A 1 205 ? 11.957 1.697 -20.166 1.00 80.50 205 ALA A CA 1
ATOM 1478 C C . ALA A 1 205 ? 12.276 0.456 -21.025 1.00 80.50 205 ALA A C 1
ATOM 1480 O O . ALA A 1 205 ? 12.607 -0.590 -20.475 1.00 80.50 205 ALA A O 1
ATOM 1481 N N . ASP A 1 206 ? 12.241 0.590 -22.357 1.00 77.44 206 ASP A N 1
ATOM 1482 C CA . ASP A 1 206 ? 12.640 -0.444 -23.337 1.00 77.44 206 ASP A CA 1
ATOM 1483 C C . ASP A 1 206 ? 13.972 -0.086 -24.049 1.00 77.44 206 ASP A C 1
ATOM 1485 O O . ASP A 1 206 ? 14.219 -0.403 -25.219 1.00 77.44 206 ASP A O 1
ATOM 1489 N N . TRP A 1 207 ? 14.857 0.622 -23.333 1.00 73.62 207 TRP A N 1
ATOM 1490 C CA . TRP A 1 207 ? 16.252 0.817 -23.738 1.00 73.62 207 TRP A CA 1
ATOM 1491 C C . TRP A 1 207 ? 17.025 -0.502 -23.548 1.00 73.62 207 TRP A C 1
ATOM 1493 O O . TRP A 1 207 ? 16.929 -1.108 -22.479 1.00 73.62 207 TRP A O 1
ATOM 1503 N N . PRO A 1 208 ? 17.816 -0.964 -24.537 1.00 70.25 208 PRO A N 1
ATOM 1504 C CA . PRO A 1 208 ? 18.316 -0.227 -25.702 1.00 70.25 208 PRO A CA 1
ATOM 1505 C C . PRO A 1 208 ? 17.616 -0.563 -27.033 1.00 70.25 208 PRO A C 1
ATOM 1507 O O . PRO A 1 208 ? 18.094 -0.149 -28.090 1.00 70.25 208 PRO A O 1
ATOM 1510 N N . ASP A 1 209 ? 16.522 -1.328 -27.015 1.00 77.50 209 ASP A N 1
ATOM 1511 C CA . ASP A 1 209 ? 15.963 -1.940 -28.229 1.00 77.50 209 ASP A CA 1
ATOM 1512 C C . ASP A 1 209 ? 14.983 -1.001 -28.979 1.00 77.50 209 ASP A C 1
ATOM 1514 O O . ASP A 1 209 ? 14.787 -1.157 -30.188 1.00 77.50 209 ASP A O 1
ATOM 1518 N N . GLN A 1 210 ? 14.467 0.057 -28.329 1.00 86.12 210 GLN A N 1
ATOM 1519 C CA . GLN A 1 210 ? 13.728 1.171 -28.968 1.00 86.12 210 GLN A CA 1
ATOM 1520 C C . GLN A 1 210 ? 14.628 2.344 -29.414 1.00 86.12 210 GLN A C 1
ATOM 1522 O O . GLN A 1 210 ? 14.295 3.519 -29.221 1.00 86.12 210 GLN A O 1
ATOM 1527 N N . ALA A 1 211 ? 15.775 2.034 -30.026 1.00 87.50 211 ALA A N 1
ATOM 1528 C CA . ALA A 1 211 ? 16.739 3.022 -30.513 1.00 87.50 211 ALA A CA 1
ATOM 1529 C C . ALA A 1 211 ? 16.990 2.935 -32.028 1.00 87.50 211 ALA A C 1
ATOM 1531 O O . ALA A 1 211 ? 17.048 1.851 -32.615 1.00 87.50 211 ALA A O 1
ATOM 1532 N N . VAL A 1 212 ? 17.205 4.092 -32.658 1.00 91.12 212 VAL A N 1
ATOM 1533 C CA . VAL A 1 212 ? 17.886 4.199 -33.955 1.00 91.12 212 VAL A CA 1
ATOM 1534 C C . VAL A 1 212 ? 19.384 4.310 -33.697 1.00 91.12 212 VAL A C 1
ATOM 1536 O O . VAL A 1 212 ? 19.817 5.072 -32.838 1.00 91.12 212 VAL A O 1
ATOM 1539 N N . VAL A 1 213 ? 20.175 3.541 -34.436 1.00 91.44 213 VAL A N 1
ATOM 1540 C CA . VAL A 1 213 ? 21.619 3.402 -34.265 1.00 91.44 213 VAL A CA 1
ATOM 1541 C C . VAL A 1 213 ? 22.320 3.750 -35.574 1.00 91.44 213 VAL A C 1
ATOM 1543 O O . VAL A 1 213 ? 22.028 3.163 -36.618 1.00 91.44 213 VAL A O 1
ATOM 1546 N N . ILE A 1 214 ? 23.252 4.695 -35.515 1.00 92.25 214 ILE A N 1
ATOM 1547 C CA . ILE A 1 214 ? 24.053 5.177 -36.639 1.00 92.25 214 ILE A CA 1
ATOM 1548 C C . ILE A 1 214 ? 25.497 4.720 -36.431 1.00 92.25 214 ILE A C 1
ATOM 1550 O O . ILE A 1 214 ? 26.048 4.909 -35.349 1.00 92.25 214 ILE A O 1
ATOM 1554 N N . ILE A 1 215 ? 26.124 4.138 -37.454 1.00 91.31 215 ILE A N 1
ATOM 1555 C CA . ILE A 1 215 ? 27.500 3.623 -37.399 1.00 91.31 215 ILE A CA 1
ATOM 1556 C C . ILE A 1 215 ? 28.311 4.242 -38.539 1.00 91.31 215 ILE A C 1
ATOM 1558 O O . ILE A 1 215 ? 27.970 4.059 -39.707 1.00 91.31 215 ILE A O 1
ATOM 1562 N N . GLU A 1 216 ? 29.396 4.941 -38.210 1.00 89.81 216 GLU A N 1
ATOM 1563 C CA . GLU A 1 216 ? 30.395 5.438 -39.160 1.00 89.81 216 GLU A CA 1
ATOM 1564 C C . GLU A 1 216 ? 31.616 4.505 -39.149 1.00 89.81 216 GLU A C 1
ATOM 1566 O O . GLU A 1 216 ? 32.239 4.290 -38.108 1.00 89.81 216 GLU A O 1
ATOM 1571 N N . LEU A 1 217 ? 31.978 3.950 -40.305 1.00 88.00 217 LEU A N 1
ATOM 1572 C CA . LEU A 1 217 ? 33.121 3.047 -40.461 1.00 88.00 217 LEU A CA 1
ATOM 1573 C C . LEU A 1 217 ? 34.427 3.814 -40.734 1.00 88.00 217 LEU A C 1
ATOM 1575 O O . LEU A 1 217 ? 34.428 4.908 -41.295 1.00 88.00 217 LEU A O 1
ATOM 1579 N N . GLY A 1 218 ? 35.563 3.223 -40.359 1.00 79.81 218 GLY A N 1
ATOM 1580 C CA . GLY A 1 218 ? 36.895 3.777 -40.623 1.00 79.81 218 GLY A CA 1
ATOM 1581 C C . GLY A 1 218 ? 37.230 3.877 -42.118 1.00 79.81 218 GLY A C 1
ATOM 1582 O O . GLY A 1 218 ? 36.739 3.092 -42.935 1.00 79.81 218 GLY A O 1
ATOM 1583 N N . LYS A 1 219 ? 38.096 4.833 -42.489 1.00 68.69 219 LYS A N 1
ATOM 1584 C CA . LYS A 1 219 ? 38.598 5.013 -43.866 1.00 68.69 219 LYS A CA 1
ATOM 1585 C C . LYS A 1 219 ? 39.115 3.668 -44.418 1.00 68.69 219 LYS A C 1
ATOM 1587 O O . LYS A 1 219 ? 39.896 2.986 -43.762 1.00 68.69 219 LYS A O 1
ATOM 1592 N N . GLY A 1 220 ? 38.635 3.268 -45.599 1.00 67.06 220 GLY A N 1
ATOM 1593 C CA . GLY A 1 220 ? 38.986 1.990 -46.248 1.00 67.06 220 GLY A CA 1
ATOM 1594 C C . GLY A 1 220 ? 37.991 0.829 -46.062 1.00 67.06 220 GLY A C 1
ATOM 1595 O O . GLY A 1 220 ? 38.171 -0.213 -46.690 1.00 67.06 220 GLY A O 1
ATOM 1596 N N . GLN A 1 221 ? 36.932 0.994 -45.259 1.00 74.88 221 GLN A N 1
ATOM 1597 C CA . GLN A 1 221 ? 35.822 0.031 -45.140 1.00 74.88 221 GLN A CA 1
ATOM 1598 C C . GLN A 1 221 ? 34.642 0.393 -46.070 1.00 74.88 221 GLN A C 1
ATOM 1600 O O . GLN A 1 221 ? 34.291 1.570 -46.172 1.00 74.88 221 GLN A O 1
ATOM 1605 N N . ASP A 1 222 ? 34.003 -0.606 -46.700 1.00 81.69 222 ASP A N 1
ATOM 1606 C CA . ASP A 1 222 ? 32.800 -0.461 -47.551 1.00 81.69 222 ASP A CA 1
ATOM 1607 C C . ASP A 1 222 ? 31.533 -0.966 -46.834 1.00 81.69 222 ASP A C 1
ATOM 1609 O O . ASP A 1 222 ? 31.314 -2.174 -46.704 1.00 81.69 222 ASP A O 1
ATOM 1613 N N . ALA A 1 223 ? 30.643 -0.053 -46.436 1.00 84.56 223 ALA A N 1
ATOM 1614 C CA . ALA A 1 223 ? 29.343 -0.391 -45.849 1.00 84.56 223 ALA A CA 1
ATOM 1615 C C . ALA A 1 223 ? 28.422 -1.158 -46.828 1.00 84.56 223 ALA A C 1
ATOM 1617 O O . ALA A 1 223 ? 27.534 -1.907 -46.407 1.00 84.56 223 ALA A O 1
ATOM 1618 N N . GLY A 1 224 ? 28.662 -1.051 -48.139 1.00 81.81 224 GLY A N 1
ATOM 1619 C CA . GLY A 1 224 ? 27.959 -1.797 -49.180 1.00 81.81 224 GLY A CA 1
ATOM 1620 C C . GLY A 1 224 ? 28.141 -3.317 -49.098 1.00 81.81 224 GLY A C 1
ATOM 1621 O O . GLY A 1 224 ? 27.319 -4.046 -49.658 1.00 81.81 224 GLY A O 1
ATOM 1622 N N . VAL A 1 225 ? 29.148 -3.826 -48.373 1.00 82.56 225 VAL A N 1
ATOM 1623 C CA . VAL A 1 225 ? 29.287 -5.265 -48.066 1.00 82.56 225 VAL A CA 1
ATOM 1624 C C . VAL A 1 225 ? 28.032 -5.796 -47.365 1.00 82.56 225 VAL A C 1
ATOM 1626 O O . VAL A 1 225 ? 27.536 -6.868 -47.716 1.00 82.56 225 VAL A O 1
ATOM 1629 N N . PHE A 1 226 ? 27.462 -5.030 -46.433 1.00 84.69 226 PHE A N 1
ATOM 1630 C CA . PHE A 1 226 ? 26.323 -5.472 -45.628 1.00 84.69 226 PHE A CA 1
ATOM 1631 C C . PHE A 1 226 ? 25.028 -5.528 -46.439 1.00 84.69 226 PHE A C 1
ATOM 1633 O O . PHE A 1 226 ? 24.301 -6.519 -46.354 1.00 84.69 226 PHE A O 1
ATOM 1640 N N . ALA A 1 227 ? 24.784 -4.549 -47.317 1.00 84.31 227 ALA A N 1
ATOM 1641 C CA . ALA A 1 227 ? 23.670 -4.591 -48.271 1.00 84.31 227 ALA A CA 1
ATOM 1642 C C . ALA A 1 227 ? 23.735 -5.821 -49.202 1.00 84.31 227 ALA A C 1
ATOM 1644 O O . ALA A 1 227 ? 22.704 -6.399 -49.537 1.00 84.31 227 ALA A O 1
ATOM 1645 N N . ARG A 1 228 ? 24.944 -6.274 -49.573 1.00 83.94 228 ARG A N 1
ATOM 1646 C CA . ARG A 1 228 ? 25.151 -7.498 -50.373 1.00 83.94 228 ARG A CA 1
ATOM 1647 C C . ARG A 1 228 ? 24.913 -8.796 -49.579 1.00 83.94 228 ARG A C 1
ATOM 1649 O O . ARG A 1 228 ? 24.617 -9.822 -50.188 1.00 83.94 228 ARG A O 1
ATOM 1656 N N . ALA A 1 229 ? 25.017 -8.765 -48.247 1.00 81.56 229 ALA A N 1
ATOM 1657 C CA . ALA A 1 229 ? 24.791 -9.916 -47.361 1.00 81.56 229 ALA A CA 1
ATOM 1658 C C . ALA A 1 229 ? 23.345 -10.019 -46.819 1.00 81.56 229 ALA A C 1
ATOM 1660 O O . ALA A 1 229 ? 22.854 -11.118 -46.534 1.00 81.56 229 ALA A O 1
ATOM 1661 N N . GLY A 1 230 ? 22.658 -8.885 -46.663 1.00 82.56 230 GLY A N 1
ATOM 1662 C CA . GLY A 1 230 ? 21.289 -8.812 -46.156 1.00 82.56 230 GLY A CA 1
ATOM 1663 C C . GLY A 1 230 ? 20.225 -9.322 -47.136 1.00 82.56 230 GLY A C 1
ATOM 1664 O O . GLY A 1 230 ? 20.439 -9.439 -48.340 1.00 82.56 230 GLY A O 1
ATOM 1665 N N . ARG A 1 231 ? 19.028 -9.619 -46.619 1.00 87.88 231 ARG A N 1
ATOM 1666 C CA . ARG A 1 231 ? 17.808 -9.720 -47.442 1.00 87.88 231 ARG A CA 1
ATOM 1667 C C . ARG A 1 231 ? 17.141 -8.343 -47.511 1.00 87.88 231 ARG A C 1
ATOM 1669 O O . ARG A 1 231 ? 17.054 -7.718 -46.456 1.00 87.88 231 ARG A O 1
ATOM 1676 N N . PRO A 1 232 ? 16.646 -7.880 -48.672 1.00 88.25 232 PRO A N 1
ATOM 1677 C CA . PRO A 1 232 ? 15.872 -6.643 -48.740 1.00 88.25 232 PRO A CA 1
ATOM 1678 C C . PRO A 1 232 ? 14.573 -6.760 -47.929 1.00 88.25 232 PRO A C 1
ATOM 1680 O O . PRO A 1 232 ? 14.017 -7.852 -47.779 1.00 88.25 232 PRO A O 1
ATOM 1683 N N . VAL A 1 233 ? 14.104 -5.627 -47.416 1.00 89.94 233 VAL A N 1
ATOM 1684 C CA . VAL A 1 233 ? 12.847 -5.452 -46.673 1.00 89.94 233 VAL A CA 1
ATOM 1685 C C . VAL A 1 233 ? 11.976 -4.449 -47.436 1.00 89.94 233 VAL A C 1
ATOM 1687 O O . VAL A 1 233 ? 12.507 -3.596 -48.143 1.00 89.94 233 VAL A O 1
ATOM 1690 N N . ASP A 1 234 ? 10.650 -4.534 -47.301 1.00 89.06 234 ASP A N 1
ATOM 1691 C CA . ASP A 1 234 ? 9.724 -3.532 -47.851 1.00 89.06 234 ASP A CA 1
ATOM 1692 C C . ASP A 1 234 ? 9.718 -2.270 -46.965 1.00 89.06 234 ASP A C 1
ATOM 1694 O O . ASP A 1 234 ? 8.869 -2.057 -46.091 1.00 89.06 234 ASP A O 1
ATOM 1698 N N . LEU A 1 235 ? 10.814 -1.521 -47.097 1.00 89.50 235 LEU A N 1
ATOM 1699 C CA . LEU A 1 235 ? 11.168 -0.331 -46.337 1.00 89.50 235 LEU A CA 1
ATOM 1700 C C . LEU A 1 235 ? 12.280 0.425 -47.081 1.00 89.50 235 LEU A C 1
ATOM 1702 O O . LEU A 1 235 ? 13.179 -0.193 -47.663 1.00 89.50 235 LEU A O 1
ATOM 1706 N N . ARG A 1 236 ? 12.243 1.757 -47.024 1.00 87.69 236 ARG A N 1
ATOM 1707 C CA . ARG A 1 236 ? 13.310 2.641 -47.503 1.00 87.69 236 ARG A CA 1
ATOM 1708 C C . ARG A 1 236 ? 13.749 3.590 -46.386 1.00 87.69 236 ARG A C 1
ATOM 1710 O O . ARG A 1 236 ? 13.091 3.654 -45.350 1.00 87.69 236 ARG A O 1
ATOM 1717 N N . LEU A 1 237 ? 14.893 4.239 -46.583 1.00 86.44 237 LEU A N 1
ATOM 1718 C CA . LEU A 1 237 ? 15.401 5.318 -45.739 1.00 86.44 237 LEU A CA 1
ATOM 1719 C C . LEU A 1 237 ? 16.292 6.245 -46.580 1.00 86.44 237 LEU A C 1
ATOM 1721 O O . LEU A 1 237 ? 17.254 5.771 -47.187 1.00 86.44 237 LEU A O 1
ATOM 1725 N N . ASP A 1 238 ? 15.966 7.539 -46.647 1.00 81.75 238 ASP A N 1
ATOM 1726 C CA . ASP A 1 238 ? 16.627 8.535 -47.519 1.00 81.75 238 ASP A CA 1
ATOM 1727 C C . ASP A 1 238 ? 16.676 8.039 -48.983 1.00 81.75 238 ASP A C 1
ATOM 1729 O O . ASP A 1 238 ? 17.696 8.038 -49.681 1.00 81.75 238 ASP A O 1
ATOM 1733 N N . GLY A 1 239 ? 15.554 7.446 -49.411 1.00 80.50 239 GLY A N 1
ATOM 1734 C CA . GLY A 1 239 ? 15.398 6.788 -50.707 1.00 80.50 239 GLY A CA 1
ATOM 1735 C C . GLY A 1 239 ? 16.189 5.483 -50.902 1.00 80.50 239 GLY A C 1
ATOM 1736 O O . GLY A 1 239 ? 15.922 4.777 -51.881 1.00 80.50 239 GLY A O 1
ATOM 1737 N N . GLN A 1 240 ? 17.106 5.097 -50.012 1.00 87.88 240 GLN A N 1
ATOM 1738 C CA . GLN A 1 240 ? 17.852 3.833 -50.104 1.00 87.88 240 GLN A CA 1
ATOM 1739 C C . GLN A 1 240 ? 16.987 2.635 -49.681 1.00 87.88 240 GLN A C 1
ATOM 1741 O O . GLN A 1 240 ? 16.120 2.789 -48.826 1.00 87.88 240 GLN A O 1
ATOM 1746 N N . PRO A 1 241 ? 17.179 1.434 -50.257 1.00 89.94 241 PRO A N 1
ATOM 1747 C CA . PRO A 1 241 ? 16.486 0.230 -49.804 1.00 89.94 241 PRO A CA 1
ATOM 1748 C C . PRO A 1 241 ? 17.040 -0.258 -48.457 1.00 89.94 241 PRO A C 1
ATOM 1750 O O . PRO A 1 241 ? 18.255 -0.287 -48.253 1.00 89.94 241 PRO A O 1
ATOM 1753 N N . CYS A 1 242 ? 16.154 -0.704 -47.567 1.00 92.69 242 CYS A N 1
ATOM 1754 C CA . CYS A 1 242 ? 16.543 -1.313 -46.296 1.00 92.69 242 CYS A CA 1
ATOM 1755 C C . CYS A 1 242 ? 16.719 -2.835 -46.415 1.00 92.69 242 CYS A C 1
ATOM 1757 O O . CYS A 1 242 ? 16.049 -3.519 -47.193 1.00 92.69 242 CYS A O 1
ATOM 1759 N N . PHE A 1 243 ? 17.607 -3.382 -45.589 1.00 91.88 243 PHE A N 1
ATOM 1760 C CA . PHE A 1 243 ? 17.986 -4.791 -45.551 1.00 91.88 243 PHE A CA 1
ATOM 1761 C C . PHE A 1 243 ? 17.897 -5.349 -44.125 1.00 91.88 243 PHE A C 1
ATOM 1763 O O . PHE A 1 243 ? 17.894 -4.607 -43.150 1.00 91.88 243 PHE A O 1
ATOM 1770 N N . ARG A 1 244 ? 17.854 -6.676 -43.982 1.00 90.38 244 ARG A N 1
ATOM 1771 C CA . ARG A 1 244 ? 17.914 -7.394 -42.699 1.00 90.38 244 ARG A CA 1
ATOM 1772 C C . ARG A 1 244 ? 18.902 -8.556 -42.803 1.00 90.38 244 ARG A C 1
ATOM 1774 O O . ARG A 1 244 ? 18.839 -9.346 -43.750 1.00 90.38 244 ARG A O 1
ATOM 1781 N N . LEU A 1 245 ? 19.827 -8.655 -41.848 1.00 86.06 245 LEU A N 1
ATOM 1782 C CA . LEU A 1 245 ? 20.816 -9.737 -41.790 1.00 86.06 245 LEU A CA 1
ATOM 1783 C C . LEU A 1 245 ? 20.165 -11.061 -41.353 1.00 86.06 245 LEU A C 1
ATOM 1785 O O . LEU A 1 245 ? 19.131 -11.079 -40.683 1.00 86.06 245 LEU A O 1
ATOM 1789 N N . ARG A 1 246 ? 20.754 -12.193 -41.756 1.00 74.12 246 ARG A N 1
ATOM 1790 C CA . ARG A 1 246 ? 20.275 -13.534 -41.373 1.00 74.12 246 ARG A CA 1
ATOM 1791 C C . ARG A 1 246 ? 20.943 -13.960 -40.069 1.00 74.12 246 ARG A C 1
ATOM 1793 O O . ARG A 1 246 ? 22.148 -13.796 -39.943 1.00 74.12 246 ARG A O 1
ATOM 1800 N N . ASN A 1 247 ? 20.177 -14.550 -39.149 1.00 67.62 247 ASN A N 1
ATOM 1801 C CA . ASN A 1 247 ? 20.657 -15.049 -37.849 1.00 67.62 247 ASN A CA 1
ATOM 1802 C C . ASN A 1 247 ? 21.389 -13.978 -37.006 1.00 67.62 247 ASN A C 1
ATOM 1804 O O . ASN A 1 247 ? 22.317 -14.282 -36.264 1.00 67.62 247 ASN A O 1
ATOM 1808 N N . SER A 1 248 ? 20.954 -12.724 -37.145 1.00 76.81 248 SER A N 1
ATOM 1809 C CA . SER A 1 248 ? 21.469 -11.557 -36.427 1.00 76.81 248 SER A CA 1
ATOM 1810 C C . SER A 1 248 ? 21.120 -11.599 -34.933 1.00 76.81 248 SER A C 1
ATOM 1812 O O . SER A 1 248 ? 20.019 -12.025 -34.580 1.00 76.81 248 SER A O 1
ATOM 1814 N N . ARG A 1 249 ? 22.008 -11.093 -34.064 1.00 79.31 249 ARG A N 1
ATOM 1815 C CA . ARG A 1 249 ? 21.689 -10.808 -32.648 1.00 79.31 249 ARG A CA 1
ATOM 1816 C C . ARG A 1 249 ? 20.923 -9.488 -32.481 1.00 79.31 249 ARG A C 1
ATOM 1818 O O . ARG A 1 249 ? 20.260 -9.288 -31.469 1.00 79.31 249 ARG A O 1
ATOM 1825 N N . TRP A 1 250 ? 20.992 -8.620 -33.488 1.00 84.38 250 TRP A N 1
ATOM 1826 C CA . TRP A 1 250 ? 20.237 -7.379 -33.627 1.00 84.38 250 TRP A CA 1
ATOM 1827 C C . TRP A 1 250 ? 19.135 -7.582 -34.694 1.00 84.38 250 TRP A C 1
ATOM 1829 O O . TRP A 1 250 ? 19.448 -7.618 -35.887 1.00 84.38 250 TRP A O 1
ATOM 1839 N N . PRO A 1 251 ? 17.855 -7.794 -34.327 1.00 84.25 251 PRO A N 1
ATOM 1840 C CA . PRO A 1 251 ? 16.805 -8.254 -35.260 1.00 84.25 251 PRO A CA 1
ATOM 1841 C C . PRO A 1 251 ? 16.297 -7.183 -36.252 1.00 84.25 251 PRO A C 1
ATOM 1843 O O . PRO A 1 251 ? 15.459 -7.456 -37.126 1.00 84.25 251 PRO A O 1
ATOM 1846 N N . HIS A 1 252 ? 16.783 -5.956 -36.104 1.00 91.38 252 HIS A N 1
ATOM 1847 C CA . HIS A 1 252 ? 16.290 -4.760 -36.771 1.00 91.38 252 HIS A CA 1
ATOM 1848 C C . HIS A 1 252 ? 16.798 -4.649 -38.225 1.00 91.38 252 HIS A C 1
ATOM 1850 O O . HIS A 1 252 ? 17.862 -5.177 -38.561 1.00 91.38 252 HIS A O 1
ATOM 1856 N N . PRO A 1 253 ? 16.043 -3.991 -39.123 1.00 92.31 253 PRO A N 1
ATOM 1857 C CA . PRO A 1 253 ? 16.533 -3.624 -40.450 1.00 92.31 253 PRO A CA 1
ATOM 1858 C C . PRO A 1 253 ? 17.639 -2.558 -40.385 1.00 92.31 253 PRO A C 1
ATOM 1860 O O . PRO A 1 253 ? 17.801 -1.865 -39.379 1.00 92.31 253 PRO A O 1
ATOM 1863 N N . PHE A 1 254 ? 18.369 -2.393 -41.486 1.00 92.88 254 PHE A N 1
ATOM 1864 C CA . PHE A 1 254 ? 19.380 -1.355 -41.674 1.00 92.88 254 PHE A CA 1
ATOM 1865 C C . PHE A 1 254 ? 19.405 -0.824 -43.114 1.00 92.88 254 PHE A C 1
ATOM 1867 O O . PHE A 1 254 ? 19.035 -1.534 -44.049 1.00 92.88 254 PHE A O 1
ATOM 1874 N N . ALA A 1 255 ? 19.895 0.399 -43.293 1.00 91.88 255 ALA A N 1
ATOM 1875 C CA . ALA A 1 255 ? 20.199 1.016 -44.581 1.00 91.88 255 ALA A CA 1
ATOM 1876 C C . ALA A 1 255 ? 21.689 1.386 -44.667 1.00 91.88 255 ALA A C 1
ATOM 1878 O O . ALA A 1 255 ? 22.354 1.577 -43.647 1.00 91.88 255 ALA A O 1
ATOM 1879 N N . VAL A 1 256 ? 22.203 1.501 -45.894 1.00 90.81 256 VAL A N 1
ATOM 1880 C CA . VAL A 1 256 ? 23.566 1.969 -46.197 1.00 90.81 256 VAL A CA 1
ATOM 1881 C C . VAL A 1 256 ? 23.455 3.369 -46.796 1.00 90.81 256 VAL A C 1
ATOM 1883 O O . VAL A 1 256 ? 23.062 3.507 -47.955 1.00 90.81 256 VAL A O 1
ATOM 1886 N N . ILE A 1 257 ? 23.767 4.410 -46.020 1.00 86.50 257 ILE A N 1
ATOM 1887 C CA . ILE A 1 257 ? 23.590 5.808 -46.442 1.00 86.50 257 ILE A CA 1
ATOM 1888 C C . ILE A 1 257 ? 24.936 6.406 -46.868 1.00 86.50 257 ILE A C 1
ATOM 1890 O O . ILE A 1 257 ? 25.548 7.227 -46.187 1.00 86.50 257 ILE A O 1
ATOM 1894 N N . GLY A 1 258 ? 25.419 5.950 -48.024 1.00 84.12 258 GLY A N 1
ATOM 1895 C CA . GLY A 1 258 ? 26.750 6.275 -48.538 1.00 84.12 258 GLY A CA 1
ATOM 1896 C C . GLY A 1 258 ? 27.805 5.214 -48.191 1.00 84.12 258 GLY A C 1
ATOM 1897 O O . GLY A 1 258 ? 27.485 4.180 -47.608 1.00 84.12 258 GLY A O 1
ATOM 1898 N N . PRO A 1 259 ? 29.078 5.424 -48.573 1.00 82.81 259 PRO A N 1
ATOM 1899 C CA . PRO A 1 259 ? 30.083 4.357 -48.602 1.00 82.81 259 PRO A CA 1
ATOM 1900 C C . PRO A 1 259 ? 30.497 3.826 -47.222 1.00 82.81 259 PRO A C 1
ATOM 1902 O O . PRO A 1 259 ? 31.016 2.717 -47.140 1.00 82.81 259 PRO A O 1
ATOM 1905 N N . GLN A 1 260 ? 30.302 4.602 -46.149 1.00 87.00 260 GLN A N 1
ATOM 1906 C CA . GLN A 1 260 ? 30.843 4.294 -44.817 1.00 87.00 260 GLN A CA 1
ATOM 1907 C C . GLN A 1 260 ? 29.829 4.449 -43.670 1.00 87.00 260 GLN A C 1
ATOM 1909 O O . GLN A 1 260 ? 30.229 4.360 -42.514 1.00 87.00 260 GLN A O 1
ATOM 1914 N N . VAL A 1 261 ? 28.542 4.691 -43.957 1.00 89.44 261 VAL A N 1
ATOM 1915 C CA . VAL A 1 261 ? 27.520 4.954 -42.925 1.00 89.44 261 VAL A CA 1
ATOM 1916 C C . VAL A 1 261 ? 26.402 3.917 -42.983 1.00 89.44 261 VAL A C 1
ATOM 1918 O O . VAL A 1 261 ? 25.809 3.677 -44.036 1.00 89.44 261 VAL A O 1
ATOM 1921 N N . LEU A 1 262 ? 26.101 3.327 -41.828 1.00 91.62 262 LEU A N 1
ATOM 1922 C CA . LEU A 1 262 ? 24.963 2.440 -41.599 1.00 91.62 262 LEU A CA 1
ATOM 1923 C C . LEU A 1 262 ? 23.964 3.127 -40.665 1.00 91.62 262 LEU A C 1
ATOM 1925 O O . LEU A 1 262 ? 24.374 3.744 -39.685 1.00 91.62 262 LEU A O 1
ATOM 1929 N N . VAL A 1 263 ? 22.667 2.965 -40.926 1.00 92.44 263 VAL A N 1
ATOM 1930 C CA . VAL A 1 263 ? 21.589 3.360 -40.002 1.00 92.44 263 VAL A CA 1
ATOM 1931 C C . VAL A 1 263 ? 20.691 2.147 -39.774 1.00 92.44 263 VAL A C 1
ATOM 1933 O O . VAL A 1 263 ? 20.262 1.520 -40.740 1.00 92.44 263 VAL A O 1
ATOM 1936 N N . THR A 1 264 ? 20.420 1.776 -38.523 1.00 92.25 264 THR A N 1
ATOM 1937 C CA . THR A 1 264 ? 19.630 0.587 -38.153 1.00 92.25 264 THR A CA 1
ATOM 1938 C C . THR A 1 264 ? 18.723 0.863 -36.958 1.00 92.25 264 THR A C 1
ATOM 1940 O O . THR A 1 264 ? 19.060 1.670 -36.106 1.00 92.25 264 THR A O 1
ATOM 1943 N N . GLY A 1 265 ? 17.563 0.214 -36.876 1.00 92.06 265 GLY A N 1
ATOM 1944 C CA . GLY A 1 265 ? 16.628 0.407 -35.763 1.00 92.06 265 GLY A CA 1
ATOM 1945 C C . GLY A 1 265 ? 15.245 -0.183 -36.047 1.00 92.06 265 GLY A C 1
ATOM 1946 O O . GLY A 1 265 ? 15.016 -0.700 -37.145 1.00 92.06 265 GLY A O 1
ATOM 1947 N N . PRO A 1 266 ? 14.313 -0.158 -35.076 1.00 92.31 266 PRO A N 1
ATOM 1948 C CA . PRO A 1 266 ? 12.939 -0.629 -35.248 1.00 92.31 266 PRO A CA 1
ATOM 1949 C C . PRO A 1 266 ? 12.284 -0.140 -36.546 1.00 92.31 266 PRO A C 1
ATOM 1951 O O . PRO A 1 266 ? 12.357 1.039 -36.885 1.00 92.31 266 PRO A O 1
ATOM 1954 N N . GLU A 1 267 ? 11.575 -1.034 -37.247 1.00 91.31 267 GLU A N 1
ATOM 1955 C CA . GLU A 1 267 ? 10.905 -0.708 -38.520 1.00 91.31 267 GLU A CA 1
ATOM 1956 C C . GLU A 1 267 ? 9.962 0.502 -38.417 1.00 91.31 267 GLU A C 1
ATOM 1958 O O . GLU A 1 267 ? 9.805 1.233 -39.389 1.00 91.31 267 GLU A O 1
ATOM 1963 N N . LYS A 1 268 ? 9.343 0.724 -37.249 1.00 90.44 268 LYS A N 1
ATOM 1964 C CA . LYS A 1 268 ? 8.499 1.895 -36.980 1.00 90.44 268 LYS A CA 1
ATOM 1965 C C . LYS A 1 268 ? 9.306 3.200 -37.046 1.00 90.44 268 LYS A C 1
ATOM 1967 O O . LYS A 1 268 ? 8.890 4.119 -37.738 1.00 90.44 268 LYS A O 1
ATOM 1972 N N . LEU A 1 269 ? 10.457 3.252 -36.371 1.00 89.06 269 LEU A N 1
ATOM 1973 C CA . LEU A 1 269 ? 11.300 4.450 -36.295 1.00 89.06 269 LEU A CA 1
ATOM 1974 C C . LEU A 1 269 ? 11.996 4.738 -37.631 1.00 89.06 269 LEU A C 1
ATOM 1976 O O . LEU A 1 269 ? 12.088 5.890 -38.032 1.00 89.06 269 LEU A O 1
ATOM 1980 N N . LEU A 1 270 ? 12.421 3.708 -38.373 1.00 90.12 270 LEU A N 1
ATOM 1981 C CA . LEU A 1 270 ? 12.996 3.929 -39.705 1.00 90.12 270 LEU A CA 1
ATOM 1982 C C . LEU A 1 270 ? 11.955 4.404 -40.738 1.00 90.12 270 LEU A C 1
ATOM 1984 O O . LEU A 1 270 ? 12.313 5.189 -41.608 1.00 90.12 270 LEU A O 1
ATOM 1988 N N . ARG A 1 271 ? 10.679 3.987 -40.632 1.00 88.25 271 ARG A N 1
ATOM 1989 C CA . ARG A 1 271 ? 9.584 4.575 -41.437 1.00 88.25 271 ARG A CA 1
ATOM 1990 C C . ARG A 1 271 ? 9.371 6.045 -41.081 1.00 88.25 271 ARG A C 1
ATOM 1992 O O . ARG A 1 271 ? 9.337 6.876 -41.978 1.00 88.25 271 ARG A O 1
ATOM 1999 N N . GLU A 1 272 ? 9.321 6.358 -39.785 1.00 86.75 272 GLU A N 1
ATOM 2000 C CA . GLU A 1 272 ? 9.184 7.732 -39.285 1.00 86.75 272 GLU A CA 1
ATOM 2001 C C . GLU A 1 272 ? 10.280 8.661 -39.841 1.00 86.75 272 GLU A C 1
ATOM 2003 O O . GLU A 1 272 ? 9.981 9.772 -40.270 1.00 86.75 272 GLU A O 1
ATOM 2008 N N . LEU A 1 273 ? 11.533 8.195 -39.910 1.00 85.56 273 LEU A N 1
ATOM 2009 C CA . LEU A 1 273 ? 12.649 8.959 -40.481 1.00 85.56 273 LEU A CA 1
ATOM 2010 C C . LEU A 1 273 ? 12.558 9.153 -42.009 1.00 85.56 273 LEU A C 1
ATOM 2012 O O . LEU A 1 273 ? 12.921 10.224 -42.495 1.00 85.56 273 LEU A O 1
ATOM 2016 N N . ASP A 1 274 ? 12.072 8.169 -42.777 1.00 83.12 274 ASP A N 1
ATOM 2017 C CA . ASP A 1 274 ? 11.889 8.310 -44.237 1.00 83.12 274 ASP A CA 1
ATOM 2018 C C . ASP A 1 274 ? 10.718 9.264 -44.561 1.00 83.12 274 ASP A C 1
ATOM 2020 O O . ASP A 1 274 ? 10.849 10.150 -45.409 1.00 83.12 274 ASP A O 1
ATOM 2024 N N . ASP A 1 275 ? 9.615 9.173 -43.805 1.00 80.06 275 ASP A N 1
ATOM 2025 C CA . ASP A 1 275 ? 8.484 10.112 -43.875 1.00 80.06 275 ASP A CA 1
ATOM 2026 C C . ASP A 1 275 ? 8.920 11.550 -43.511 1.00 80.06 275 ASP A C 1
ATOM 2028 O O . ASP A 1 275 ? 8.551 12.513 -44.192 1.00 80.06 275 ASP A O 1
ATOM 2032 N N . GLN A 1 276 ? 9.760 11.719 -42.479 1.00 72.75 276 GLN A N 1
ATOM 2033 C CA . GLN A 1 276 ? 10.348 13.015 -42.112 1.00 72.75 276 GLN A CA 1
ATOM 2034 C C . GLN A 1 276 ? 11.278 13.572 -43.201 1.00 72.75 276 GLN A C 1
ATOM 2036 O O . GLN A 1 276 ? 11.220 14.769 -43.500 1.00 72.75 276 GLN A O 1
ATOM 2041 N N . ALA A 1 277 ? 12.117 12.729 -43.814 1.00 67.38 277 ALA A N 1
ATOM 2042 C CA . ALA A 1 277 ? 13.008 13.132 -44.903 1.00 67.38 277 ALA A CA 1
ATOM 2043 C C . ALA A 1 277 ? 12.222 13.624 -46.133 1.00 67.38 277 ALA A C 1
ATOM 2045 O O . ALA A 1 277 ? 12.593 14.629 -46.744 1.00 67.38 277 ALA A O 1
ATOM 2046 N N . ALA A 1 278 ? 11.092 12.982 -46.448 1.00 61.50 278 ALA A N 1
ATOM 2047 C CA . ALA A 1 278 ? 10.174 13.423 -47.498 1.00 61.50 278 ALA A CA 1
ATOM 2048 C C . ALA A 1 278 ? 9.393 14.709 -47.140 1.00 61.50 278 ALA A C 1
ATOM 2050 O O . ALA A 1 278 ? 8.994 15.453 -48.038 1.00 61.50 278 ALA A O 1
ATOM 2051 N N . GLY A 1 279 ? 9.177 14.986 -45.848 1.00 58.12 279 GLY A N 1
ATOM 2052 C CA . GLY A 1 279 ? 8.344 16.091 -45.349 1.00 58.12 279 GLY A CA 1
ATOM 2053 C C . GLY A 1 279 ? 8.943 17.502 -45.461 1.00 58.12 279 GLY A C 1
ATOM 2054 O O . GLY A 1 279 ? 8.201 18.483 -45.409 1.00 58.12 279 GLY A O 1
ATOM 2055 N N . GLY A 1 280 ? 10.261 17.638 -45.641 1.00 52.84 280 GLY A N 1
ATOM 2056 C CA . GLY A 1 280 ? 10.889 18.911 -46.029 1.00 52.84 280 GLY A CA 1
ATOM 2057 C C . GLY A 1 280 ? 10.957 20.019 -44.961 1.00 52.84 280 GLY A C 1
ATOM 2058 O O . GLY A 1 280 ? 11.076 21.190 -45.323 1.00 52.84 280 GLY A O 1
ATOM 2059 N N . ALA A 1 281 ? 10.916 19.689 -43.663 1.00 42.66 281 ALA A N 1
ATOM 2060 C CA . ALA A 1 281 ? 11.049 20.661 -42.569 1.00 42.66 281 ALA A CA 1
ATOM 2061 C C . ALA A 1 281 ? 12.037 20.186 -41.482 1.00 42.66 281 ALA A C 1
ATOM 2063 O O . ALA A 1 281 ? 11.726 19.320 -40.674 1.00 42.66 281 ALA A O 1
ATOM 2064 N N . ALA A 1 282 ? 13.235 20.778 -41.437 1.00 46.44 282 ALA A N 1
ATOM 2065 C CA . ALA A 1 282 ? 14.306 20.405 -40.503 1.00 46.44 282 ALA A CA 1
ATOM 2066 C C . ALA A 1 282 ? 14.377 21.321 -39.258 1.00 46.44 282 ALA A C 1
ATOM 2068 O O . ALA A 1 282 ? 15.432 21.877 -38.954 1.00 46.44 282 ALA A O 1
ATOM 2069 N N . LYS A 1 283 ? 13.252 21.519 -38.556 1.00 40.97 283 LYS A N 1
ATOM 2070 C CA . LYS A 1 283 ? 13.184 22.252 -37.275 1.00 40.97 283 LYS A CA 1
ATOM 2071 C C . LYS A 1 283 ? 12.161 21.618 -36.331 1.00 40.97 283 LYS A C 1
ATOM 2073 O O . LYS A 1 283 ? 11.039 21.375 -36.759 1.00 40.97 283 LYS A O 1
ATOM 2078 N N . GLY A 1 284 ? 12.548 21.439 -35.065 1.00 46.81 284 GLY A N 1
ATOM 2079 C CA . GLY A 1 284 ? 11.777 20.707 -34.056 1.00 46.81 284 GLY A CA 1
ATOM 2080 C C . GLY A 1 284 ? 12.132 19.222 -34.081 1.00 46.81 284 GLY A C 1
ATOM 2081 O O . GLY A 1 284 ? 11.552 18.460 -34.849 1.00 46.81 284 GLY A O 1
ATOM 2082 N N . ARG A 1 285 ? 13.136 18.827 -33.290 1.00 56.34 285 ARG A N 1
ATOM 2083 C CA . ARG A 1 285 ? 13.600 17.439 -33.142 1.00 56.34 285 ARG A CA 1
ATOM 2084 C C . ARG A 1 285 ? 13.891 17.164 -31.666 1.00 56.34 285 ARG A C 1
ATOM 2086 O O . ARG A 1 285 ? 14.772 17.797 -31.090 1.00 56.34 285 ARG A O 1
ATOM 2093 N N . GLY A 1 286 ? 13.149 16.230 -31.072 1.00 56.25 286 GLY A N 1
ATOM 2094 C CA . GLY A 1 286 ? 12.987 16.138 -29.621 1.00 56.25 286 GLY A CA 1
ATOM 2095 C C . GLY A 1 286 ? 11.930 17.119 -29.097 1.00 56.25 286 GLY A C 1
ATOM 2096 O O . GLY A 1 286 ? 11.360 17.911 -29.850 1.00 56.25 286 GLY A O 1
ATOM 2097 N N . ASN A 1 287 ? 11.675 17.076 -27.788 1.00 66.00 287 ASN A N 1
ATOM 2098 C CA . ASN A 1 287 ? 10.992 18.174 -27.098 1.00 66.00 287 ASN A CA 1
ATOM 2099 C C . ASN A 1 287 ? 11.915 19.402 -26.983 1.00 66.00 287 ASN A C 1
ATOM 2101 O O . ASN A 1 287 ? 13.119 19.307 -27.229 1.00 66.00 287 ASN A O 1
ATOM 2105 N N . ASP A 1 288 ? 11.365 20.551 -26.576 1.00 75.25 288 ASP A N 1
ATOM 2106 C CA . ASP A 1 288 ? 12.111 21.818 -26.501 1.00 75.25 288 ASP A CA 1
ATOM 2107 C C . ASP A 1 288 ? 13.411 21.692 -25.682 1.00 75.25 288 ASP A C 1
ATOM 2109 O O . ASP A 1 288 ? 14.447 22.226 -26.069 1.00 75.25 288 ASP A O 1
ATOM 2113 N N . THR A 1 289 ? 13.388 20.902 -24.603 1.00 84.06 289 THR A N 1
ATOM 2114 C CA . THR A 1 289 ? 14.568 20.560 -23.791 1.00 84.06 289 THR A CA 1
ATOM 2115 C C . THR A 1 289 ? 15.641 19.800 -24.581 1.00 84.06 289 THR A C 1
ATOM 2117 O O . THR A 1 289 ? 16.809 20.184 -24.553 1.00 84.06 289 THR A O 1
ATOM 2120 N N . MET A 1 290 ? 15.288 18.736 -25.308 1.00 85.81 290 MET A N 1
ATOM 2121 C CA . MET A 1 290 ? 16.269 17.972 -26.091 1.00 85.81 290 MET A CA 1
ATOM 2122 C C . MET A 1 290 ? 16.795 18.758 -27.301 1.00 85.81 290 MET A C 1
ATOM 2124 O O . MET A 1 290 ? 17.964 18.602 -27.652 1.00 85.81 290 MET A O 1
ATOM 2128 N N . GLN A 1 291 ? 15.997 19.665 -27.876 1.00 83.00 291 GLN A N 1
ATOM 2129 C CA . GLN A 1 291 ? 16.468 20.616 -28.890 1.00 83.00 291 GLN A CA 1
ATOM 2130 C C . GLN A 1 291 ? 17.475 21.623 -28.295 1.00 83.00 291 GLN A C 1
ATOM 2132 O O . GLN A 1 291 ? 18.549 21.792 -28.864 1.00 83.00 291 GLN A O 1
ATOM 2137 N N . GLN A 1 292 ? 17.195 22.226 -27.129 1.00 84.81 292 GLN A N 1
ATOM 2138 C CA . GLN A 1 292 ? 18.123 23.137 -26.425 1.00 84.81 292 GLN A CA 1
ATOM 2139 C C . GLN A 1 292 ? 19.478 22.480 -26.105 1.00 84.81 292 GLN A C 1
ATOM 2141 O O . GLN A 1 292 ? 20.532 23.114 -26.210 1.00 84.81 292 GLN A O 1
ATOM 2146 N N . LEU A 1 293 ? 19.462 21.201 -25.716 1.00 87.88 293 LEU A N 1
ATOM 2147 C CA . LEU A 1 293 ? 20.679 20.420 -25.501 1.00 87.88 293 LEU A CA 1
ATOM 2148 C C . LEU A 1 293 ? 21.398 20.134 -26.831 1.00 87.88 293 LEU A C 1
ATOM 2150 O O . LEU A 1 293 ? 22.595 20.384 -26.950 1.00 87.88 293 LEU A O 1
ATOM 2154 N N . MET A 1 294 ? 20.679 19.680 -27.861 1.00 86.12 294 MET A N 1
ATOM 2155 C CA . MET A 1 294 ? 21.262 19.370 -29.171 1.00 86.12 294 MET A CA 1
ATOM 2156 C C . MET A 1 294 ? 21.883 20.596 -29.863 1.00 86.12 294 MET A C 1
ATOM 2158 O O . MET A 1 294 ? 22.931 20.464 -30.493 1.00 86.12 294 MET A O 1
ATOM 2162 N N . ASP A 1 295 ? 21.322 21.792 -29.672 1.00 84.31 295 ASP A N 1
ATOM 2163 C CA . ASP A 1 295 ? 21.880 23.065 -30.159 1.00 84.31 295 ASP A CA 1
ATOM 2164 C C . ASP A 1 295 ? 23.250 23.413 -29.524 1.00 84.31 295 ASP A C 1
ATOM 2166 O O . ASP A 1 295 ? 23.930 24.341 -29.966 1.00 84.31 295 ASP A O 1
ATOM 2170 N N . SER A 1 296 ? 23.680 22.668 -28.498 1.00 83.00 296 SER A N 1
ATOM 2171 C CA . SER A 1 296 ? 24.993 22.798 -27.849 1.00 83.00 296 SER A CA 1
ATOM 2172 C C . SER A 1 296 ? 26.052 21.805 -28.365 1.00 83.00 296 SER A C 1
ATOM 2174 O O . SER A 1 296 ? 27.213 21.924 -27.976 1.00 83.00 296 SER A O 1
ATOM 2176 N N . VAL A 1 297 ? 25.684 20.849 -29.229 1.00 86.88 297 VAL A N 1
ATOM 2177 C CA . VAL A 1 297 ? 26.581 19.811 -29.778 1.00 86.88 297 VAL A CA 1
ATOM 2178 C C . VAL A 1 297 ? 27.525 20.386 -30.841 1.00 86.88 297 VAL A C 1
ATOM 2180 O O . VAL A 1 297 ? 27.107 21.140 -31.720 1.00 86.88 297 VAL A O 1
ATOM 2183 N N . THR A 1 298 ? 28.800 19.986 -30.819 1.00 84.44 298 THR A N 1
ATOM 2184 C CA . THR A 1 298 ? 29.826 20.446 -31.765 1.00 84.44 298 THR A CA 1
ATOM 2185 C C . THR A 1 298 ? 30.507 19.296 -32.515 1.00 84.44 298 THR A C 1
ATOM 2187 O O . THR A 1 298 ? 30.568 18.157 -32.062 1.00 84.44 298 THR A O 1
ATOM 2190 N N . ALA A 1 299 ? 31.100 19.605 -33.672 1.00 81.06 299 ALA A N 1
ATOM 2191 C CA . ALA A 1 299 ? 31.864 18.648 -34.483 1.00 81.06 299 ALA A CA 1
ATOM 2192 C C . ALA A 1 299 ? 33.213 18.211 -33.857 1.00 81.06 299 ALA A C 1
ATOM 2194 O O . ALA A 1 299 ? 33.939 17.403 -34.443 1.00 81.06 299 ALA A O 1
ATOM 2195 N N . ALA A 1 300 ? 33.558 18.762 -32.687 1.00 80.25 300 ALA A N 1
ATOM 2196 C CA . ALA A 1 300 ? 34.756 18.429 -31.924 1.00 80.25 300 ALA A CA 1
ATOM 2197 C C . ALA A 1 300 ? 34.492 17.441 -30.773 1.00 80.25 300 ALA A C 1
ATOM 2199 O O . ALA A 1 300 ? 35.457 16.947 -30.195 1.00 80.25 300 ALA A O 1
ATOM 2200 N N . ASP A 1 301 ? 33.230 17.171 -30.419 1.00 83.62 301 ASP A N 1
ATOM 2201 C CA . ASP A 1 301 ? 32.894 16.344 -29.258 1.00 83.62 301 ASP A CA 1
ATOM 2202 C C . ASP A 1 301 ? 33.158 14.847 -29.528 1.00 83.62 301 ASP A C 1
ATOM 2204 O O . ASP A 1 301 ? 32.633 14.241 -30.462 1.00 83.62 301 ASP A O 1
ATOM 2208 N N . ASP A 1 302 ? 34.001 14.250 -28.685 1.00 79.19 302 ASP A N 1
ATOM 2209 C CA . ASP A 1 302 ? 34.390 12.837 -28.677 1.00 79.19 302 ASP A CA 1
ATOM 2210 C C . ASP A 1 302 ? 33.319 11.932 -28.055 1.00 79.19 302 ASP A C 1
ATOM 2212 O O . ASP A 1 302 ? 33.186 10.766 -28.436 1.00 79.19 302 ASP A O 1
ATOM 2216 N N . LEU A 1 303 ? 32.566 12.471 -27.095 1.00 79.75 303 LEU A N 1
ATOM 2217 C CA . LEU A 1 303 ? 31.436 11.827 -26.434 1.00 79.75 303 LEU A CA 1
ATOM 2218 C C . LEU A 1 303 ? 30.339 12.872 -26.215 1.00 79.75 303 LEU A C 1
ATOM 2220 O O . LEU A 1 303 ? 30.598 13.940 -25.661 1.00 79.75 303 LEU A O 1
ATOM 2224 N N . VAL A 1 304 ? 29.121 12.534 -26.623 1.00 84.94 304 VAL A N 1
ATOM 2225 C CA . VAL A 1 304 ? 27.897 13.312 -26.425 1.00 84.94 304 VAL A CA 1
ATOM 2226 C C . VAL A 1 304 ? 26.888 12.415 -25.719 1.00 84.94 304 VAL A C 1
ATOM 2228 O O . VAL A 1 304 ? 26.596 11.321 -26.198 1.00 84.94 304 VAL A O 1
ATOM 2231 N N . PHE A 1 305 ? 26.337 12.874 -24.601 1.00 85.75 305 PHE A N 1
ATOM 2232 C CA . PHE A 1 305 ? 25.229 12.214 -23.915 1.00 85.75 305 PHE A CA 1
ATOM 2233 C C . PHE A 1 305 ? 24.160 13.250 -23.563 1.00 85.75 305 PHE A C 1
ATOM 2235 O O . PHE A 1 305 ? 24.424 14.128 -22.748 1.00 85.75 305 PHE A O 1
ATOM 2242 N N . LEU A 1 306 ? 22.972 13.158 -24.163 1.00 89.44 306 LEU A N 1
ATOM 2243 C CA . LEU A 1 306 ? 21.820 14.026 -23.890 1.00 89.44 306 LEU A CA 1
ATOM 2244 C C . LEU A 1 306 ? 20.639 13.171 -23.425 1.00 89.44 306 LEU A C 1
ATOM 2246 O O . LEU A 1 306 ? 20.360 12.153 -24.057 1.00 89.44 306 LEU A O 1
ATOM 2250 N N . VAL A 1 307 ? 19.915 13.584 -22.384 1.00 87.75 307 VAL A N 1
ATOM 2251 C CA . VAL A 1 307 ? 18.738 12.852 -21.886 1.00 87.75 307 VAL A CA 1
ATOM 2252 C C . VAL A 1 307 ? 17.634 13.776 -21.360 1.00 87.75 307 VAL A C 1
ATOM 2254 O O . VAL A 1 307 ? 17.893 14.731 -20.622 1.00 87.75 307 VAL A O 1
ATOM 2257 N N . ASP A 1 308 ? 16.389 13.441 -21.706 1.00 89.12 308 ASP A N 1
ATOM 2258 C CA . ASP A 1 308 ? 15.160 13.987 -21.126 1.00 89.12 308 ASP A CA 1
ATOM 2259 C C . ASP A 1 308 ? 15.032 13.474 -19.681 1.00 89.12 308 ASP A C 1
ATOM 2261 O O . ASP A 1 308 ? 14.814 12.284 -19.424 1.00 89.12 308 ASP A O 1
ATOM 2265 N N . ALA A 1 309 ? 15.204 14.375 -18.713 1.00 84.75 309 ALA A N 1
ATOM 2266 C CA . ALA A 1 309 ? 15.240 14.013 -17.305 1.00 84.75 309 ALA A CA 1
ATOM 2267 C C . ALA A 1 309 ? 13.867 13.597 -16.773 1.00 84.75 309 ALA A C 1
ATOM 2269 O O . ALA A 1 309 ? 13.786 12.849 -15.798 1.00 84.75 309 ALA A O 1
ATOM 2270 N N . GLU A 1 310 ? 12.771 14.075 -17.368 1.00 84.50 310 GLU A N 1
ATOM 2271 C CA . GLU A 1 310 ? 11.438 13.634 -16.973 1.00 84.50 310 GLU A CA 1
ATOM 2272 C C . GLU A 1 310 ? 11.132 12.241 -17.528 1.00 84.50 310 GLU A C 1
ATOM 2274 O O . GLU A 1 310 ? 10.650 11.391 -16.783 1.00 84.50 310 GLU A O 1
ATOM 2279 N N . ALA A 1 311 ? 11.493 11.960 -18.784 1.00 84.94 311 ALA A N 1
ATOM 2280 C CA . ALA A 1 311 ? 11.390 10.624 -19.367 1.00 84.94 311 ALA A CA 1
ATOM 2281 C C . ALA A 1 311 ? 12.215 9.591 -18.580 1.00 84.94 311 ALA A C 1
ATOM 2283 O O . ALA A 1 311 ? 11.694 8.525 -18.256 1.00 84.94 311 ALA A O 1
ATOM 2284 N N . ALA A 1 312 ? 13.451 9.926 -18.190 1.00 80.06 312 ALA A N 1
ATOM 2285 C CA . ALA A 1 312 ? 14.288 9.058 -17.360 1.00 80.06 312 ALA A CA 1
ATOM 2286 C C . ALA A 1 312 ? 13.641 8.778 -15.988 1.00 80.06 312 ALA A C 1
ATOM 2288 O O . ALA A 1 312 ? 13.507 7.622 -15.583 1.00 80.06 312 ALA A O 1
ATOM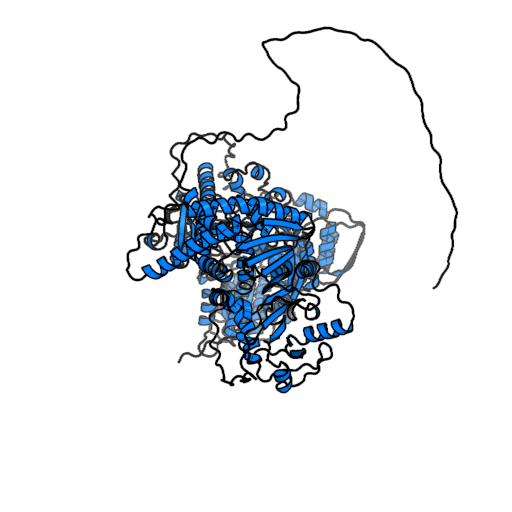 2289 N N . ARG A 1 313 ? 13.142 9.819 -15.301 1.00 78.31 313 ARG A N 1
ATOM 2290 C CA . ARG A 1 313 ? 12.415 9.671 -14.024 1.00 78.31 313 ARG A CA 1
ATOM 2291 C C . ARG A 1 313 ? 11.139 8.825 -14.171 1.00 78.31 313 ARG A C 1
ATOM 2293 O O . ARG A 1 313 ? 10.866 7.998 -13.305 1.00 78.31 313 ARG A O 1
ATOM 2300 N N . ARG A 1 314 ? 10.383 8.975 -15.268 1.00 79.56 314 ARG A N 1
ATOM 2301 C CA . ARG A 1 314 ? 9.199 8.144 -15.584 1.00 79.56 314 ARG A CA 1
ATOM 2302 C C . ARG A 1 314 ? 9.564 6.680 -15.867 1.00 79.56 314 ARG A C 1
ATOM 2304 O O . ARG A 1 314 ? 8.796 5.800 -15.499 1.00 79.56 314 ARG A O 1
ATOM 2311 N N . ALA A 1 315 ? 10.728 6.422 -16.465 1.00 72.81 315 ALA A N 1
ATOM 2312 C CA . ALA A 1 315 ? 11.277 5.084 -16.702 1.00 72.81 315 ALA A CA 1
ATOM 2313 C C . ALA A 1 315 ? 11.925 4.441 -15.453 1.00 72.81 315 ALA A C 1
ATOM 2315 O O . ALA A 1 315 ? 12.587 3.412 -15.559 1.00 72.81 315 ALA A O 1
ATOM 2316 N N . GLY A 1 316 ? 11.764 5.038 -14.265 1.00 66.50 316 GLY A N 1
ATOM 2317 C CA . GLY A 1 316 ? 12.298 4.509 -13.006 1.00 66.50 316 GLY A CA 1
ATOM 2318 C C . GLY A 1 316 ? 13.791 4.770 -12.781 1.00 66.50 316 GLY A C 1
ATOM 2319 O O . GLY A 1 316 ? 14.359 4.255 -11.819 1.00 66.50 316 GLY A O 1
ATOM 2320 N N . TRP A 1 317 ? 14.446 5.576 -13.623 1.00 68.88 317 TRP A N 1
ATOM 2321 C CA . TRP A 1 317 ? 15.855 5.907 -13.437 1.00 68.88 317 TRP A CA 1
ATOM 2322 C C . TRP A 1 317 ? 15.982 6.872 -12.237 1.00 68.88 317 TRP A C 1
ATOM 2324 O O . TRP A 1 317 ? 15.699 8.070 -12.335 1.00 68.88 317 TRP A O 1
ATOM 2334 N N . GLU A 1 318 ? 16.418 6.378 -11.074 1.00 58.38 318 GLU A N 1
ATOM 2335 C CA . GLU A 1 318 ? 16.656 7.216 -9.887 1.00 58.38 318 GLU A CA 1
ATOM 2336 C C . GLU A 1 318 ? 17.983 7.983 -9.965 1.00 58.38 318 GLU A C 1
ATOM 2338 O O . GLU A 1 318 ? 19.059 7.380 -9.980 1.00 58.38 318 GLU A O 1
ATOM 2343 N N . GLY A 1 319 ? 17.919 9.318 -9.929 1.00 60.78 319 GLY A N 1
ATOM 2344 C CA . GLY A 1 319 ? 19.098 10.156 -9.687 1.00 60.78 319 GLY A CA 1
ATOM 2345 C C . GLY A 1 319 ? 19.589 10.045 -8.230 1.00 60.78 319 GLY A C 1
ATOM 2346 O O . GLY A 1 319 ? 18.829 9.625 -7.354 1.00 60.78 319 GLY A O 1
ATOM 2347 N N . PRO A 1 320 ? 20.830 10.458 -7.910 1.00 62.56 320 PRO A N 1
ATOM 2348 C CA . PRO A 1 320 ? 21.435 10.303 -6.581 1.00 62.56 320 PRO A CA 1
ATOM 2349 C C . PRO A 1 320 ? 20.887 11.285 -5.520 1.00 62.56 320 PRO A C 1
ATOM 2351 O O . PRO A 1 320 ? 21.601 11.692 -4.605 1.00 62.56 320 PRO A O 1
ATOM 2354 N N . THR A 1 321 ? 19.611 11.672 -5.588 1.00 63.44 321 THR A N 1
ATOM 2355 C CA . THR A 1 321 ? 18.938 12.579 -4.634 1.00 63.44 321 THR A CA 1
ATOM 2356 C C . THR A 1 321 ? 19.057 12.091 -3.185 1.00 63.44 321 THR A C 1
ATOM 2358 O O . THR A 1 321 ? 19.323 12.891 -2.289 1.00 63.44 321 THR A O 1
ATOM 2361 N N . ARG A 1 322 ? 18.969 10.766 -2.972 1.00 60.69 322 ARG A N 1
ATOM 2362 C CA . ARG A 1 322 ? 19.147 10.080 -1.675 1.00 60.69 322 ARG A CA 1
ATOM 2363 C C . ARG A 1 322 ? 20.513 10.351 -1.010 1.00 60.69 322 ARG A C 1
ATOM 2365 O O . ARG A 1 322 ? 20.662 10.110 0.185 1.00 60.69 322 ARG A O 1
ATOM 2372 N N . TRP A 1 323 ? 21.523 10.831 -1.743 1.00 64.31 323 TRP A N 1
ATOM 2373 C CA . TRP A 1 323 ? 22.846 11.131 -1.178 1.00 64.31 323 TRP A CA 1
ATOM 2374 C C . TRP A 1 323 ? 22.866 12.461 -0.412 1.00 64.31 323 TRP A C 1
ATOM 2376 O O . TRP A 1 323 ? 23.406 12.506 0.689 1.00 64.31 323 TRP A O 1
ATOM 2386 N N . GLY A 1 324 ? 22.194 13.504 -0.912 1.00 63.50 324 GLY A N 1
ATOM 2387 C CA . GLY A 1 324 ? 22.073 14.792 -0.215 1.00 63.50 324 GLY A CA 1
ATOM 2388 C C . GLY A 1 324 ? 21.223 14.751 1.063 1.00 63.50 324 GLY A C 1
ATOM 2389 O O . GLY A 1 324 ? 21.395 15.596 1.935 1.00 63.50 324 GLY A O 1
ATOM 2390 N N . GLU A 1 325 ? 20.346 13.751 1.227 1.00 65.06 325 GLU A N 1
ATOM 2391 C CA . GLU A 1 325 ? 19.471 13.602 2.409 1.00 65.06 325 GLU A CA 1
ATOM 2392 C C . GLU A 1 325 ? 20.231 13.503 3.743 1.00 65.06 325 GLU A C 1
ATOM 2394 O O . GLU A 1 325 ? 19.673 13.847 4.786 1.00 65.06 325 GLU A O 1
ATOM 2399 N N . LEU A 1 326 ? 21.492 13.055 3.718 1.00 62.78 326 LEU A N 1
ATOM 2400 C CA . LEU A 1 326 ? 22.352 12.947 4.900 1.00 62.78 326 LEU A CA 1
ATOM 2401 C C . LEU A 1 326 ? 23.246 14.178 5.135 1.00 62.78 326 LEU A C 1
ATOM 2403 O O . LEU A 1 326 ? 23.952 14.196 6.135 1.00 62.78 326 LEU A O 1
ATOM 2407 N N . TRP A 1 327 ? 23.223 15.209 4.280 1.00 67.19 327 TRP A N 1
ATOM 2408 C CA . TRP A 1 327 ? 24.021 16.435 4.446 1.00 67.19 327 TRP A CA 1
ATOM 2409 C C . TRP A 1 327 ? 23.106 17.650 4.662 1.00 67.19 327 TRP A C 1
ATOM 2411 O O . TRP A 1 327 ? 22.700 18.269 3.683 1.00 67.19 327 TRP A O 1
ATOM 2421 N N . PRO A 1 328 ? 22.780 18.046 5.909 1.00 62.12 328 PRO A N 1
ATOM 2422 C CA . PRO A 1 328 ? 21.819 19.118 6.179 1.00 62.12 328 PRO A CA 1
ATOM 2423 C C . PRO A 1 328 ? 22.085 20.432 5.432 1.00 62.12 328 PRO A C 1
ATOM 2425 O O . PRO A 1 328 ? 21.145 21.028 4.919 1.00 62.12 328 PRO A O 1
ATOM 2428 N N . GLU A 1 329 ? 23.349 20.853 5.329 1.00 63.47 329 GLU A N 1
ATOM 2429 C CA . GLU A 1 329 ? 23.742 22.138 4.728 1.00 63.47 329 GLU A CA 1
ATOM 2430 C C . GLU A 1 329 ? 23.641 22.135 3.192 1.00 63.47 329 GLU A C 1
ATOM 2432 O O . GLU A 1 329 ? 23.328 23.163 2.597 1.00 63.47 329 GLU A O 1
ATOM 2437 N N . ALA A 1 330 ? 23.863 20.984 2.544 1.00 66.38 330 ALA A N 1
ATOM 2438 C CA . ALA A 1 330 ? 23.757 20.844 1.090 1.00 66.38 330 ALA A CA 1
ATOM 2439 C C . ALA A 1 330 ? 22.490 20.112 0.622 1.00 66.38 330 ALA A C 1
ATOM 2441 O O . ALA A 1 330 ? 22.302 19.978 -0.583 1.00 66.38 330 ALA A O 1
ATOM 2442 N N . ARG A 1 331 ? 21.609 19.647 1.521 1.00 72.25 331 ARG A N 1
ATOM 2443 C CA . ARG A 1 331 ? 20.399 18.866 1.191 1.00 72.25 331 ARG A CA 1
ATOM 2444 C C . ARG A 1 331 ? 19.533 19.567 0.149 1.00 72.25 331 ARG A C 1
ATOM 2446 O O . ARG A 1 331 ? 19.172 18.963 -0.856 1.00 72.25 331 ARG A O 1
ATOM 2453 N N . GLU A 1 332 ? 19.231 20.841 0.385 1.00 79.00 332 GLU A N 1
ATOM 2454 C CA . GLU A 1 332 ? 18.441 21.679 -0.520 1.00 79.00 332 GLU A CA 1
ATOM 2455 C C . GLU A 1 332 ? 19.199 21.951 -1.842 1.00 79.00 332 GLU A C 1
ATOM 2457 O O . GLU A 1 332 ? 18.676 21.554 -2.885 1.00 79.00 332 GLU A O 1
ATOM 2462 N N . PRO A 1 333 ? 20.442 22.489 -1.854 1.00 77.75 333 PRO A N 1
ATOM 2463 C CA . PRO A 1 333 ? 21.243 22.596 -3.078 1.00 77.75 333 PRO A CA 1
ATOM 2464 C C . PRO A 1 333 ? 21.365 21.297 -3.898 1.00 77.75 333 PRO A C 1
ATOM 2466 O O . PRO A 1 333 ? 21.237 21.321 -5.120 1.00 77.75 333 PRO A O 1
ATOM 2469 N N . TRP A 1 334 ? 21.577 20.151 -3.247 1.00 76.62 334 TRP A N 1
ATOM 2470 C CA . TRP A 1 334 ? 21.715 18.847 -3.900 1.00 76.62 334 TRP A CA 1
ATOM 2471 C C . TRP A 1 334 ? 20.390 18.368 -4.505 1.00 76.62 334 TRP A C 1
ATOM 2473 O O . TRP A 1 334 ? 20.385 17.819 -5.605 1.00 76.62 334 TRP A O 1
ATOM 2483 N N . GLN A 1 335 ? 19.257 18.593 -3.830 1.00 78.25 335 GLN A N 1
ATOM 2484 C CA . GLN A 1 335 ? 17.942 18.319 -4.414 1.00 78.25 335 GLN A CA 1
ATOM 2485 C C . GLN A 1 335 ? 17.684 19.204 -5.640 1.00 78.25 335 GLN A C 1
ATOM 2487 O O . GLN A 1 335 ? 17.303 18.668 -6.677 1.00 78.25 335 GLN A O 1
ATOM 2492 N N . VAL A 1 336 ? 17.965 20.512 -5.571 1.00 83.25 336 VAL A N 1
ATOM 2493 C CA . VAL A 1 336 ? 17.816 21.439 -6.712 1.00 83.25 336 VAL A CA 1
ATOM 2494 C C . VAL A 1 336 ? 18.643 20.970 -7.915 1.00 83.25 336 VAL A C 1
ATOM 2496 O O . VAL A 1 336 ? 18.097 20.822 -9.006 1.00 83.25 336 VAL A O 1
ATOM 2499 N N . VAL A 1 337 ? 19.921 20.628 -7.714 1.00 81.00 337 VAL A N 1
ATOM 2500 C CA . VAL A 1 337 ? 20.813 20.115 -8.776 1.00 81.00 337 VAL A CA 1
ATOM 2501 C C . VAL A 1 337 ? 20.256 18.883 -9.501 1.00 81.00 337 VAL A C 1
ATOM 2503 O O . VAL A 1 337 ? 20.482 18.737 -10.699 1.00 81.00 337 VAL A O 1
ATOM 2506 N N . TRP A 1 338 ? 19.519 18.016 -8.801 1.00 78.94 338 TRP A N 1
ATOM 2507 C CA . TRP A 1 338 ? 19.058 16.725 -9.328 1.00 78.94 338 TRP A CA 1
ATOM 2508 C C . TRP A 1 338 ? 17.566 16.647 -9.682 1.00 78.94 338 TRP A C 1
ATOM 2510 O O . TRP A 1 338 ? 17.128 15.677 -10.310 1.00 78.94 338 TRP A O 1
ATOM 2520 N N . GLN A 1 339 ? 16.770 17.639 -9.282 1.00 82.44 339 GLN A N 1
ATOM 2521 C CA . GLN A 1 339 ? 15.320 17.664 -9.497 1.00 82.44 339 GLN A CA 1
ATOM 2522 C C . GLN A 1 339 ? 14.885 18.795 -10.432 1.00 82.44 339 GLN A C 1
ATOM 2524 O O . GLN A 1 339 ? 14.034 18.549 -11.285 1.00 82.44 339 GLN A O 1
ATOM 2529 N N . THR A 1 340 ? 15.495 19.980 -10.337 1.00 88.12 340 THR A N 1
ATOM 2530 C CA . THR A 1 340 ? 15.134 21.162 -11.140 1.00 88.12 340 THR A CA 1
ATOM 2531 C C . THR A 1 340 ? 15.404 21.022 -12.649 1.00 88.12 340 THR A C 1
ATOM 2533 O O . THR A 1 340 ? 14.599 21.551 -13.418 1.00 88.12 340 THR A O 1
ATOM 2536 N N . PRO A 1 341 ? 16.448 20.308 -13.127 1.00 89.69 341 PRO A N 1
ATOM 2537 C CA . PRO A 1 341 ? 16.636 20.113 -14.562 1.00 89.69 341 PRO A CA 1
ATOM 2538 C C . PRO A 1 341 ? 15.510 19.307 -15.233 1.00 89.69 341 PRO A C 1
ATOM 2540 O O . PRO A 1 341 ? 15.073 18.255 -14.742 1.00 89.69 341 PRO A O 1
ATOM 2543 N N . THR A 1 342 ? 15.089 19.773 -16.410 1.00 90.81 342 THR A N 1
ATOM 2544 C CA . THR A 1 342 ? 14.248 19.037 -17.367 1.00 90.81 342 THR A CA 1
ATOM 2545 C C . THR A 1 342 ? 15.080 18.135 -18.275 1.00 90.81 342 THR A C 1
ATOM 2547 O O . THR A 1 342 ? 14.558 17.141 -18.775 1.00 90.81 342 THR A O 1
ATOM 2550 N N . GLY A 1 343 ? 16.376 18.414 -18.449 1.00 88.12 343 GLY A N 1
ATOM 2551 C CA . GLY A 1 343 ? 17.290 17.573 -19.222 1.00 88.12 343 GLY A CA 1
ATOM 2552 C C . GLY A 1 343 ? 18.760 17.774 -18.865 1.00 88.12 343 GLY A C 1
ATOM 2553 O O . GLY A 1 343 ? 19.164 18.844 -18.404 1.00 88.12 343 GLY A O 1
ATOM 2554 N N . TYR A 1 344 ? 19.558 16.732 -19.103 1.00 87.94 344 TYR A N 1
ATOM 2555 C CA . TYR A 1 344 ? 21.002 16.715 -18.862 1.00 87.94 344 TYR A CA 1
ATOM 2556 C C . TYR A 1 344 ? 21.746 16.470 -20.177 1.00 87.94 344 TYR A C 1
ATOM 2558 O O . TYR A 1 344 ? 21.441 15.513 -20.886 1.00 87.94 344 TYR A O 1
ATOM 2566 N N . GLY A 1 345 ? 22.738 17.305 -20.484 1.00 87.00 345 GLY A N 1
ATOM 2567 C CA . GLY A 1 345 ? 23.680 17.121 -21.587 1.00 87.00 345 GLY A CA 1
ATOM 2568 C C . GLY A 1 345 ? 25.121 17.055 -21.085 1.00 87.00 345 GLY A C 1
ATOM 2569 O O . GLY A 1 345 ? 25.490 17.804 -20.184 1.00 87.00 345 GLY A O 1
ATOM 2570 N N . ILE A 1 346 ? 25.939 16.184 -21.669 1.00 84.62 346 ILE A N 1
ATOM 2571 C CA . ILE A 1 346 ? 27.376 16.048 -21.406 1.00 84.62 346 ILE A CA 1
ATOM 2572 C C . ILE A 1 346 ? 28.109 16.004 -22.748 1.00 84.62 346 ILE A C 1
ATOM 2574 O O . ILE A 1 346 ? 27.739 15.223 -23.626 1.00 84.62 346 ILE A O 1
ATOM 2578 N N . TYR A 1 347 ? 29.154 16.820 -22.883 1.00 84.88 347 TYR A N 1
ATOM 2579 C CA . TYR A 1 347 ? 29.970 16.967 -24.090 1.00 84.88 347 TYR A CA 1
ATOM 2580 C C . TYR A 1 347 ? 31.448 16.892 -23.695 1.00 84.88 347 TYR A C 1
ATOM 2582 O O . TYR A 1 347 ? 31.952 17.766 -22.979 1.00 84.88 347 TYR A O 1
ATOM 2590 N N . CYS A 1 348 ? 32.146 15.845 -24.132 1.00 80.88 348 CYS A N 1
ATOM 2591 C CA . CYS A 1 348 ? 33.560 15.631 -23.826 1.00 80.88 348 CYS A CA 1
ATOM 2592 C C . CYS A 1 348 ? 34.415 15.808 -25.082 1.00 80.88 348 CYS A C 1
ATOM 2594 O O . CYS A 1 348 ? 34.090 15.256 -26.128 1.00 80.88 348 CYS A O 1
ATOM 2596 N N . ARG A 1 349 ? 35.542 16.514 -24.968 1.00 83.81 349 ARG A N 1
ATOM 2597 C CA . ARG A 1 349 ? 36.521 16.766 -26.045 1.00 83.81 349 ARG A CA 1
ATOM 2598 C C . ARG A 1 349 ? 37.914 16.371 -25.561 1.00 83.81 349 ARG A C 1
ATOM 2600 O O . ARG A 1 349 ? 38.247 16.709 -24.427 1.00 83.81 349 ARG A O 1
ATOM 2607 N N . SER A 1 350 ? 38.727 15.694 -26.380 1.00 69.69 350 SER A N 1
ATOM 2608 C CA . SER A 1 350 ? 40.078 15.231 -25.991 1.00 69.69 350 SER A CA 1
ATOM 2609 C C . SER A 1 350 ? 41.206 15.661 -26.946 1.00 69.69 350 SER A C 1
ATOM 2611 O O . SER A 1 350 ? 42.143 14.901 -27.198 1.00 69.69 350 SER A O 1
ATOM 2613 N N . SER A 1 351 ? 41.132 16.868 -27.514 1.00 62.09 351 SER A N 1
ATOM 2614 C CA . SER A 1 351 ? 42.151 17.417 -28.423 1.00 62.09 351 SER A CA 1
ATOM 2615 C C . SER A 1 351 ? 43.266 18.171 -27.673 1.00 62.09 351 SER A C 1
ATOM 2617 O O . SER A 1 351 ? 43.369 19.394 -27.775 1.00 62.09 351 SER A O 1
ATOM 2619 N N . GLY A 1 352 ? 44.096 17.445 -26.917 1.00 66.31 352 GLY A N 1
ATOM 2620 C CA . GLY A 1 352 ? 45.112 18.014 -26.020 1.00 66.31 352 GLY A CA 1
ATOM 2621 C C . GLY A 1 352 ? 44.682 17.867 -24.562 1.00 66.31 352 GLY A C 1
ATOM 2622 O O . GLY A 1 352 ? 44.401 16.748 -24.136 1.00 66.31 352 GLY A O 1
ATOM 2623 N N . ASP A 1 353 ? 44.590 18.977 -23.824 1.00 70.31 353 ASP A N 1
ATOM 2624 C CA . ASP A 1 353 ? 43.818 19.004 -22.574 1.00 70.31 353 ASP A CA 1
ATOM 2625 C C . ASP A 1 353 ? 42.373 18.572 -22.867 1.00 70.31 353 ASP A C 1
ATOM 2627 O O . ASP A 1 353 ? 41.783 18.976 -23.878 1.00 70.31 353 ASP A O 1
ATOM 2631 N N . TRP A 1 354 ? 41.780 17.760 -21.991 1.00 76.00 354 TRP A N 1
ATOM 2632 C CA . TRP A 1 354 ? 40.375 17.399 -22.132 1.00 76.00 354 TRP A CA 1
ATOM 2633 C C . TRP A 1 354 ? 39.467 18.484 -21.571 1.00 76.00 354 TRP A C 1
ATOM 2635 O O . TRP A 1 354 ? 39.809 19.200 -20.629 1.00 76.00 354 TRP A O 1
ATOM 2645 N N . ILE A 1 355 ? 38.270 18.574 -22.146 1.00 78.56 355 ILE A N 1
ATOM 2646 C CA . ILE A 1 355 ? 37.219 19.489 -21.708 1.00 78.56 355 ILE A CA 1
ATOM 2647 C C . ILE A 1 355 ? 35.920 18.702 -21.592 1.00 78.56 355 ILE A C 1
ATOM 2649 O O . ILE A 1 355 ? 35.431 18.177 -22.593 1.00 78.56 355 ILE A O 1
ATOM 2653 N N . VAL A 1 356 ? 35.352 18.666 -20.388 1.00 77.50 356 VAL A N 1
ATOM 2654 C CA . VAL A 1 356 ? 33.983 18.200 -20.140 1.00 77.50 356 VAL A CA 1
ATOM 2655 C C . VAL A 1 356 ? 33.109 19.429 -19.925 1.00 77.50 356 VAL A C 1
ATOM 2657 O O . VAL A 1 356 ? 33.393 20.267 -19.069 1.00 77.50 356 VAL A O 1
ATOM 2660 N N . GLU A 1 357 ? 32.047 19.541 -20.711 1.00 84.12 357 GLU A N 1
ATOM 2661 C CA . GLU A 1 357 ? 30.986 20.529 -20.541 1.00 84.12 357 GLU A CA 1
ATOM 2662 C C . GLU A 1 357 ? 29.693 19.788 -20.193 1.00 84.12 357 GLU A C 1
ATOM 2664 O O . GLU A 1 357 ? 29.363 18.773 -20.802 1.00 84.12 357 GLU A O 1
ATOM 2669 N N . VAL A 1 358 ? 28.990 20.271 -19.177 1.00 86.06 358 VAL A N 1
ATOM 2670 C CA . VAL A 1 358 ? 27.720 19.742 -18.682 1.00 86.06 358 VAL A CA 1
ATOM 2671 C C . VAL A 1 358 ? 26.678 20.839 -18.854 1.00 86.06 358 VAL A C 1
ATOM 2673 O O . VAL A 1 358 ? 26.854 21.942 -18.341 1.00 86.06 358 VAL A O 1
ATOM 2676 N N . ALA A 1 359 ? 25.600 20.549 -19.575 1.00 88.00 359 ALA A N 1
ATOM 2677 C CA . ALA A 1 359 ? 24.457 21.437 -19.741 1.00 88.00 359 ALA A CA 1
ATOM 2678 C C . ALA A 1 359 ? 23.272 20.913 -18.927 1.00 88.00 359 ALA A C 1
ATOM 2680 O O . ALA A 1 359 ? 22.866 19.761 -19.076 1.00 88.00 359 ALA A O 1
ATOM 2681 N N . LEU A 1 360 ? 22.712 21.773 -18.084 1.00 89.81 360 LEU A N 1
ATOM 2682 C CA . LEU A 1 360 ? 21.550 21.494 -17.253 1.00 89.81 360 LEU A CA 1
ATOM 2683 C C . LEU A 1 360 ? 20.402 22.381 -17.749 1.00 89.81 360 LEU A C 1
ATOM 2685 O O . LEU A 1 360 ? 20.351 23.574 -17.440 1.00 89.81 360 LEU A O 1
ATOM 2689 N N . ALA A 1 361 ? 19.528 21.816 -18.580 1.00 90.50 361 ALA A N 1
ATOM 2690 C CA . ALA A 1 361 ? 18.374 22.522 -19.136 1.00 90.50 361 ALA A CA 1
ATOM 2691 C C . ALA A 1 361 ? 17.238 22.565 -18.105 1.00 90.50 361 ALA A C 1
ATOM 2693 O O . ALA A 1 361 ? 16.994 21.571 -17.418 1.00 90.50 361 ALA A O 1
ATOM 2694 N N . CYS A 1 362 ? 16.570 23.712 -17.976 1.00 91.12 362 CYS A N 1
ATOM 2695 C CA . CYS A 1 362 ? 15.554 23.973 -16.954 1.00 91.12 362 CYS A CA 1
ATOM 2696 C C . CYS A 1 362 ? 14.268 24.560 -17.552 1.00 91.12 362 CYS A C 1
ATOM 2698 O O . CYS A 1 362 ? 14.298 25.244 -18.576 1.00 91.12 362 CYS A O 1
ATOM 2700 N N . ASP A 1 363 ? 13.145 24.370 -16.852 1.00 88.44 363 ASP A N 1
ATOM 2701 C CA . ASP A 1 363 ? 11.868 25.008 -17.191 1.00 88.44 363 ASP A CA 1
ATOM 2702 C C . ASP A 1 363 ? 11.882 26.501 -16.805 1.00 88.44 363 ASP A C 1
ATOM 2704 O O . ASP A 1 363 ? 11.497 26.911 -15.707 1.00 88.44 363 ASP A O 1
ATOM 2708 N N . GLY A 1 364 ? 12.416 27.324 -17.709 1.00 87.38 364 GLY A N 1
ATOM 2709 C CA . GLY A 1 364 ? 12.475 28.775 -17.563 1.00 87.38 364 GLY A CA 1
ATOM 2710 C C . GLY A 1 364 ? 13.686 29.311 -16.783 1.00 87.38 364 GLY A C 1
ATOM 2711 O O . GLY A 1 364 ? 14.380 28.614 -16.039 1.00 87.38 364 GLY A O 1
ATOM 2712 N N . GLN A 1 365 ? 13.933 30.615 -16.947 1.00 88.81 365 GLN A N 1
ATOM 2713 C CA . GLN A 1 365 ? 15.090 31.311 -16.367 1.00 88.81 365 GLN A CA 1
ATOM 2714 C C . GLN A 1 365 ? 15.126 31.251 -14.830 1.00 88.81 365 GLN A C 1
ATOM 2716 O O . GLN A 1 365 ? 16.205 31.176 -14.250 1.00 88.81 365 GLN A O 1
ATOM 2721 N N . THR A 1 366 ? 13.969 31.249 -14.157 1.00 90.12 366 THR A N 1
ATOM 2722 C CA . THR A 1 366 ? 13.891 31.181 -12.686 1.00 90.12 366 THR A CA 1
ATOM 2723 C C . THR A 1 366 ? 14.423 29.854 -12.145 1.00 90.12 366 THR A C 1
ATOM 2725 O O . THR A 1 366 ? 15.168 29.855 -11.166 1.00 90.12 366 THR A O 1
ATOM 2728 N N . ALA A 1 367 ? 14.097 28.736 -12.799 1.00 88.62 367 ALA A N 1
ATOM 2729 C CA . ALA A 1 367 ? 14.615 27.417 -12.449 1.00 88.62 367 ALA A CA 1
ATOM 2730 C C . ALA A 1 367 ? 16.135 27.335 -12.693 1.00 88.62 367 ALA A C 1
ATOM 2732 O O . ALA A 1 367 ? 16.877 26.871 -11.827 1.00 88.62 367 ALA A O 1
ATOM 2733 N N . ALA A 1 368 ? 16.617 27.892 -13.810 1.00 89.38 368 ALA A N 1
ATOM 2734 C CA . ALA A 1 368 ? 18.049 28.006 -14.089 1.00 89.38 368 ALA A CA 1
ATOM 2735 C C . ALA A 1 368 ? 18.802 28.878 -13.054 1.00 89.38 368 ALA A C 1
ATOM 2737 O O . ALA A 1 368 ? 19.889 28.503 -12.619 1.00 89.38 368 ALA A O 1
ATOM 2738 N N . SER A 1 369 ? 18.228 29.988 -12.576 1.00 91.00 369 SER A N 1
ATOM 2739 C CA . SER A 1 369 ? 18.864 30.822 -11.539 1.00 91.00 369 SER A CA 1
ATOM 2740 C C . SER A 1 369 ? 18.844 30.181 -10.146 1.00 91.00 369 SER A C 1
ATOM 2742 O O . SER A 1 369 ? 19.815 30.313 -9.401 1.00 91.00 369 SER A O 1
ATOM 2744 N N . GLN A 1 370 ? 17.788 29.435 -9.794 1.00 90.19 370 GLN A N 1
ATOM 2745 C CA . GLN A 1 370 ? 17.777 28.603 -8.581 1.00 90.19 370 GLN A CA 1
ATOM 2746 C C . GLN A 1 370 ? 18.877 27.535 -8.631 1.00 90.19 370 GLN A C 1
ATOM 2748 O O . GLN A 1 370 ? 19.589 27.334 -7.648 1.00 90.19 370 GLN A O 1
ATOM 2753 N N . LEU A 1 371 ? 19.055 26.898 -9.791 1.00 89.00 371 LEU A N 1
ATOM 2754 C CA . LEU A 1 371 ? 20.102 25.912 -10.030 1.00 89.00 371 LEU A CA 1
ATOM 2755 C C . LEU A 1 371 ? 21.512 26.517 -9.950 1.00 89.00 371 LEU A C 1
ATOM 2757 O O . LEU A 1 371 ? 22.376 25.945 -9.289 1.00 89.00 371 LEU A O 1
ATOM 2761 N N . HIS A 1 372 ? 21.741 27.693 -10.539 1.00 89.62 372 HIS A N 1
ATOM 2762 C CA . HIS A 1 372 ? 23.011 28.418 -10.421 1.00 89.62 372 HIS A CA 1
ATOM 2763 C C . HIS A 1 372 ? 23.343 28.719 -8.944 1.00 89.62 372 HIS A C 1
ATOM 2765 O O . HIS A 1 372 ? 24.405 28.338 -8.456 1.00 89.62 372 HIS A O 1
ATOM 2771 N N . SER A 1 373 ? 22.377 29.253 -8.185 1.00 88.88 373 SER A N 1
ATOM 2772 C CA . SER A 1 373 ? 22.523 29.523 -6.744 1.00 88.88 373 SER A CA 1
ATOM 2773 C C . SER A 1 373 ? 22.679 28.257 -5.877 1.00 88.88 373 SER A C 1
ATOM 2775 O O . SER A 1 373 ? 23.209 28.311 -4.762 1.00 88.88 373 SER A O 1
ATOM 2777 N N . ALA A 1 374 ? 22.238 27.092 -6.360 1.00 85.56 374 ALA A N 1
ATOM 2778 C CA . ALA A 1 374 ? 22.541 25.811 -5.729 1.00 85.56 374 ALA A CA 1
ATOM 2779 C C . ALA A 1 374 ? 24.004 25.393 -5.963 1.00 85.56 374 ALA A C 1
ATOM 2781 O O . ALA A 1 374 ? 24.660 24.969 -5.012 1.00 85.56 374 ALA A O 1
ATOM 2782 N N . LEU A 1 375 ? 24.548 25.573 -7.174 1.00 84.62 375 LEU A N 1
ATOM 2783 C CA . LEU A 1 375 ? 25.973 25.335 -7.455 1.00 84.62 375 LEU A CA 1
ATOM 2784 C C . LEU A 1 375 ? 26.875 26.250 -6.612 1.00 84.62 375 LEU A C 1
ATOM 2786 O O . LEU A 1 375 ? 27.816 25.757 -5.986 1.00 84.62 375 LEU A O 1
ATOM 2790 N N . ASP A 1 376 ? 26.529 27.539 -6.515 1.00 86.50 376 ASP A N 1
ATOM 2791 C CA . ASP A 1 376 ? 27.245 28.539 -5.707 1.00 86.50 376 ASP A CA 1
ATOM 2792 C C . ASP A 1 376 ? 27.348 28.158 -4.227 1.00 86.50 376 ASP A C 1
ATOM 2794 O O . ASP A 1 376 ? 28.359 28.435 -3.584 1.00 86.50 376 ASP A O 1
ATOM 2798 N N . ARG A 1 377 ? 26.316 27.511 -3.671 1.00 83.62 377 ARG A N 1
ATOM 2799 C CA . ARG A 1 377 ? 26.314 27.044 -2.275 1.00 83.62 377 ARG A CA 1
ATOM 2800 C C . ARG A 1 377 ? 27.020 25.700 -2.097 1.00 83.62 377 ARG A C 1
ATOM 2802 O O . ARG A 1 377 ? 27.661 25.482 -1.075 1.00 83.62 377 ARG A O 1
ATOM 2809 N N . LEU A 1 378 ? 26.906 24.796 -3.067 1.00 79.56 378 LEU A N 1
ATOM 2810 C CA . LEU A 1 378 ? 27.332 23.400 -2.932 1.00 79.56 378 LEU A CA 1
ATOM 2811 C C . LEU A 1 378 ? 28.827 23.211 -3.246 1.00 79.56 378 LEU A C 1
ATOM 2813 O O . LEU A 1 378 ? 29.551 22.567 -2.484 1.00 79.56 378 LEU A O 1
ATOM 2817 N N . VAL A 1 379 ? 29.317 23.790 -4.348 1.00 79.12 379 VAL A N 1
ATOM 2818 C CA . VAL A 1 379 ? 30.690 23.552 -4.826 1.00 79.12 379 VAL A CA 1
ATOM 2819 C C . VAL A 1 379 ? 31.773 24.101 -3.877 1.00 79.12 379 VAL A C 1
ATOM 2821 O O . VAL A 1 379 ? 32.763 23.394 -3.674 1.00 79.12 379 VAL A O 1
ATOM 2824 N N . PRO A 1 380 ? 31.644 25.289 -3.246 1.00 80.81 380 PRO A N 1
ATOM 2825 C CA . PRO A 1 380 ? 32.658 25.773 -2.306 1.00 80.81 380 PRO A CA 1
ATOM 2826 C C . PRO A 1 380 ? 32.833 24.866 -1.084 1.00 80.81 380 PRO A C 1
ATOM 2828 O O . PRO A 1 380 ? 33.961 24.489 -0.775 1.00 80.81 380 PRO A O 1
ATOM 2831 N N . VAL A 1 381 ? 31.740 24.435 -0.443 1.00 73.56 381 VAL A N 1
ATOM 2832 C CA . VAL A 1 381 ? 31.825 23.566 0.745 1.00 73.56 381 VAL A CA 1
ATOM 2833 C C . VAL A 1 381 ? 32.410 22.197 0.374 1.00 73.56 381 VAL A C 1
ATOM 2835 O O . VAL A 1 381 ? 33.206 21.632 1.121 1.00 73.56 381 VAL A O 1
ATOM 2838 N N . ALA A 1 382 ? 32.123 21.693 -0.831 1.00 71.56 382 ALA A N 1
ATOM 2839 C CA . ALA A 1 382 ? 32.762 20.489 -1.357 1.00 71.56 382 ALA A CA 1
ATOM 2840 C C . ALA A 1 382 ? 34.286 20.634 -1.544 1.00 71.56 382 ALA A C 1
ATOM 2842 O O . ALA A 1 382 ? 35.038 19.745 -1.134 1.00 71.56 382 ALA A O 1
ATOM 2843 N N . ARG A 1 383 ? 34.751 21.762 -2.112 1.00 76.19 383 ARG A N 1
ATOM 2844 C CA . ARG A 1 383 ? 36.188 22.086 -2.247 1.00 76.19 383 ARG A CA 1
ATOM 2845 C C . ARG A 1 383 ? 36.891 22.146 -0.889 1.00 76.19 383 ARG A C 1
ATOM 2847 O O . ARG A 1 383 ? 38.073 21.822 -0.820 1.00 76.19 383 ARG A O 1
ATOM 2854 N N . GLU A 1 384 ? 36.207 22.577 0.170 1.00 73.81 384 GLU A N 1
ATOM 2855 C CA . GLU A 1 384 ? 36.758 22.613 1.531 1.00 73.81 384 GLU A CA 1
ATOM 2856 C C . GLU A 1 384 ? 36.795 21.228 2.187 1.00 73.81 384 GLU A C 1
ATOM 2858 O O . GLU A 1 384 ? 37.797 20.873 2.811 1.00 73.81 384 GLU A O 1
ATOM 2863 N N . LEU A 1 385 ? 35.751 20.416 1.997 1.00 67.31 385 LEU A N 1
ATOM 2864 C CA . LEU A 1 385 ? 35.662 19.062 2.546 1.00 67.31 385 LEU A CA 1
ATOM 2865 C C . LEU A 1 385 ? 36.767 18.142 2.011 1.00 67.31 385 LEU A C 1
ATOM 2867 O O . LEU A 1 385 ? 37.514 17.571 2.803 1.00 67.31 385 LEU A O 1
ATOM 2871 N N . ILE A 1 386 ? 36.932 18.025 0.690 1.00 68.12 386 ILE A N 1
ATOM 2872 C CA . ILE A 1 386 ? 37.959 17.144 0.093 1.00 68.12 386 ILE A CA 1
ATOM 2873 C C . ILE A 1 386 ? 39.365 17.585 0.524 1.00 68.12 386 ILE A C 1
ATOM 2875 O O . ILE A 1 386 ? 40.189 16.761 0.928 1.00 68.12 386 ILE A O 1
ATOM 2879 N N . ARG A 1 387 ? 39.611 18.900 0.527 1.00 72.50 387 ARG A N 1
ATOM 2880 C CA . ARG A 1 387 ? 40.855 19.521 0.997 1.00 72.50 387 ARG A CA 1
ATOM 2881 C C . ARG A 1 387 ? 41.151 19.198 2.465 1.00 72.50 387 ARG A C 1
ATOM 2883 O O . ARG A 1 387 ? 42.321 19.073 2.821 1.00 72.50 387 ARG A O 1
ATOM 2890 N N . ALA A 1 388 ? 40.128 19.013 3.303 1.00 66.44 388 ALA A N 1
ATOM 2891 C CA . ALA A 1 388 ? 40.292 18.617 4.700 1.00 66.44 388 ALA A CA 1
ATOM 2892 C C . ALA A 1 388 ? 40.741 17.151 4.875 1.00 66.44 388 ALA A C 1
ATOM 2894 O O . ALA A 1 388 ? 41.592 16.897 5.727 1.00 66.44 388 ALA A O 1
ATOM 2895 N N . GLU A 1 389 ? 40.253 16.194 4.072 1.00 66.25 389 GLU A N 1
ATOM 2896 C CA . GLU A 1 389 ? 40.756 14.803 4.129 1.00 66.25 389 GLU A CA 1
ATOM 2897 C C . GLU A 1 389 ? 42.152 14.691 3.499 1.00 66.25 389 GLU A C 1
ATOM 2899 O O . GLU A 1 389 ? 43.023 14.041 4.074 1.00 66.25 389 GLU A O 1
ATOM 2904 N N . LEU A 1 390 ? 42.412 15.394 2.386 1.00 69.25 390 LEU A N 1
ATOM 2905 C CA . LEU A 1 390 ? 43.746 15.469 1.764 1.00 69.25 390 LEU A CA 1
ATOM 2906 C C . LEU A 1 390 ? 44.801 16.135 2.671 1.00 69.25 390 LEU A C 1
ATOM 2908 O O . LEU A 1 390 ? 45.992 15.865 2.530 1.00 69.25 390 LEU A O 1
ATOM 2912 N N . GLY A 1 391 ? 44.378 16.991 3.607 1.00 58.72 391 GLY A N 1
ATOM 2913 C CA . GLY A 1 391 ? 45.221 17.550 4.670 1.00 58.72 391 GLY A CA 1
ATOM 2914 C C . GLY A 1 391 ? 45.305 16.690 5.941 1.00 58.72 391 GLY A C 1
ATOM 2915 O O . GLY A 1 391 ? 46.025 17.047 6.877 1.00 58.72 391 GLY A O 1
ATOM 2916 N N . GLY A 1 392 ? 44.570 15.578 6.011 1.00 54.31 392 GLY A N 1
ATOM 2917 C CA . GLY A 1 392 ? 44.518 14.703 7.177 1.00 54.31 392 GLY A CA 1
ATOM 2918 C C . GLY A 1 392 ? 45.777 13.835 7.330 1.00 54.31 392 GLY A C 1
ATOM 2919 O O . GLY A 1 392 ? 46.342 13.370 6.341 1.00 54.31 392 GLY A O 1
ATOM 2920 N N . PRO A 1 393 ? 46.236 13.541 8.563 1.00 39.06 393 PRO A N 1
ATOM 2921 C CA . PRO A 1 393 ? 47.348 12.619 8.764 1.00 39.06 393 PRO A CA 1
ATOM 2922 C C . PRO A 1 393 ? 46.932 11.201 8.348 1.00 39.06 393 PRO A C 1
ATOM 2924 O O . PRO A 1 393 ? 46.065 10.599 8.987 1.00 39.06 393 PRO A O 1
ATOM 2927 N N . ALA A 1 394 ? 47.574 10.667 7.305 1.00 38.22 394 ALA A N 1
ATOM 2928 C CA . ALA A 1 394 ? 47.298 9.353 6.724 1.00 38.22 394 ALA A CA 1
ATOM 2929 C C . ALA A 1 394 ? 47.473 8.210 7.746 1.00 38.22 394 ALA A C 1
ATOM 2931 O O . ALA A 1 394 ? 48.552 7.640 7.927 1.00 38.22 394 ALA A O 1
ATOM 2932 N N . LYS A 1 395 ? 46.386 7.868 8.446 1.00 39.41 395 LYS A N 1
ATOM 2933 C CA . LYS A 1 395 ? 46.345 6.776 9.423 1.00 39.41 395 LYS A CA 1
ATOM 2934 C C . LYS A 1 395 ? 46.205 5.440 8.704 1.00 39.41 395 LYS A C 1
ATOM 2936 O O . LYS A 1 395 ? 45.095 4.956 8.504 1.00 39.41 395 LYS A O 1
ATOM 2941 N N . GLY A 1 396 ? 47.343 4.835 8.370 1.00 34.66 396 GLY A N 1
ATOM 2942 C CA . GLY A 1 396 ? 47.390 3.437 7.951 1.00 34.66 396 GLY A CA 1
ATOM 2943 C C . GLY A 1 396 ? 46.709 2.546 8.992 1.00 34.66 396 GLY A C 1
ATOM 2944 O O . GLY A 1 396 ? 47.116 2.519 10.157 1.00 34.66 396 GLY A O 1
ATOM 2945 N N . ALA A 1 397 ? 45.656 1.842 8.580 1.00 30.84 397 ALA A N 1
ATOM 2946 C CA . ALA A 1 397 ? 45.008 0.845 9.416 1.00 30.84 397 ALA A CA 1
ATOM 2947 C C . ALA A 1 397 ? 45.982 -0.316 9.655 1.00 30.84 397 ALA A C 1
ATOM 2949 O O . ALA A 1 397 ? 46.551 -0.859 8.709 1.00 30.84 397 ALA A O 1
ATOM 2950 N N . LYS A 1 398 ? 46.175 -0.709 10.918 1.00 30.70 398 LYS A N 1
ATOM 2951 C CA . LYS A 1 398 ? 46.826 -1.985 11.224 1.00 30.70 398 LYS A CA 1
ATOM 2952 C C . LYS A 1 398 ? 45.835 -3.107 10.936 1.00 30.70 398 LYS A C 1
ATOM 2954 O O . LYS A 1 398 ? 44.780 -3.148 11.564 1.00 30.70 398 LYS A O 1
ATOM 2959 N N . ALA A 1 399 ? 46.200 -4.003 10.030 1.00 31.78 399 ALA A N 1
ATOM 2960 C CA . ALA A 1 399 ? 45.500 -5.251 9.773 1.00 31.78 399 ALA A CA 1
ATOM 2961 C C . ALA A 1 399 ? 46.482 -6.412 9.970 1.00 31.78 399 ALA A C 1
ATOM 2963 O O . ALA A 1 399 ? 47.590 -6.377 9.438 1.00 31.78 399 ALA A O 1
ATOM 2964 N N . ASP A 1 400 ? 46.081 -7.425 10.734 1.00 32.91 400 ASP A N 1
ATOM 2965 C CA . ASP A 1 400 ? 46.855 -8.654 10.898 1.00 32.91 400 ASP A CA 1
ATOM 2966 C C . ASP A 1 400 ? 46.474 -9.646 9.781 1.00 32.91 400 ASP A C 1
ATOM 2968 O O . ASP A 1 400 ? 45.364 -10.180 9.781 1.00 32.91 400 ASP A O 1
ATOM 2972 N N . GLY A 1 401 ? 47.383 -9.908 8.830 1.00 32.69 401 GLY A N 1
ATOM 2973 C CA . GLY A 1 401 ? 47.228 -10.986 7.840 1.00 32.69 401 GLY A CA 1
ATOM 2974 C C . GLY A 1 401 ? 47.828 -10.708 6.454 1.00 32.69 401 GLY A C 1
ATOM 2975 O O . GLY A 1 401 ? 47.221 -10.011 5.643 1.00 32.69 401 GLY A O 1
ATOM 2976 N N . ASP A 1 402 ? 48.950 -11.369 6.138 1.00 33.03 402 ASP A N 1
ATOM 2977 C CA . ASP A 1 402 ? 49.766 -11.235 4.904 1.00 33.03 402 ASP A CA 1
ATOM 2978 C C . ASP A 1 402 ? 49.044 -11.475 3.551 1.00 33.03 402 ASP A C 1
ATOM 2980 O O . ASP A 1 402 ? 49.658 -11.374 2.490 1.00 33.03 402 ASP A O 1
ATOM 2984 N N . GLY A 1 403 ? 47.752 -11.820 3.544 1.00 27.50 403 GLY A N 1
ATOM 2985 C CA . GLY A 1 403 ? 46.994 -12.129 2.323 1.00 27.50 403 GLY A CA 1
ATOM 2986 C C . GLY A 1 403 ? 46.296 -10.935 1.659 1.00 27.50 403 GLY A C 1
ATOM 2987 O O . GLY A 1 403 ? 46.169 -10.918 0.437 1.00 27.50 403 GLY A O 1
ATOM 2988 N N . MET A 1 404 ? 45.833 -9.947 2.436 1.00 26.16 404 MET A N 1
ATOM 2989 C CA . MET A 1 404 ? 44.993 -8.847 1.918 1.00 26.16 404 MET A CA 1
ATOM 2990 C C . MET A 1 404 ? 45.802 -7.599 1.519 1.00 26.16 404 MET A C 1
ATOM 2992 O O . MET A 1 404 ? 45.345 -6.791 0.710 1.00 26.16 404 MET A O 1
ATOM 2996 N N . GLU A 1 405 ? 47.028 -7.462 2.042 1.00 32.59 405 GLU A N 1
ATOM 2997 C CA . GLU A 1 405 ? 47.816 -6.218 2.027 1.00 32.59 405 GLU A CA 1
ATOM 2998 C C . GLU A 1 405 ? 47.977 -5.537 0.659 1.00 32.59 405 GLU A C 1
ATOM 3000 O O . GLU A 1 405 ? 48.199 -4.327 0.592 1.00 32.59 405 GLU A O 1
ATOM 3005 N N . ARG A 1 406 ? 47.955 -6.299 -0.438 1.00 26.08 406 ARG A N 1
ATOM 3006 C CA . ARG A 1 406 ? 48.244 -5.764 -1.770 1.00 26.08 406 ARG A CA 1
ATOM 3007 C C . ARG A 1 406 ? 47.047 -5.043 -2.391 1.00 26.08 406 ARG A C 1
ATOM 3009 O O . ARG A 1 406 ? 47.223 -3.939 -2.898 1.00 26.08 406 ARG A O 1
ATOM 3016 N N . LEU A 1 407 ? 45.851 -5.624 -2.291 1.00 28.20 407 LEU A N 1
ATOM 3017 C CA . LEU A 1 407 ? 44.624 -5.021 -2.820 1.00 28.20 407 LEU A CA 1
ATOM 3018 C C . LEU A 1 407 ? 44.235 -3.767 -2.028 1.00 28.20 407 LEU A C 1
ATOM 3020 O O . LEU A 1 407 ? 43.874 -2.759 -2.629 1.00 28.20 407 LEU A O 1
ATOM 3024 N N . ASP A 1 408 ? 44.394 -3.785 -0.701 1.00 39.88 408 ASP A N 1
ATOM 3025 C CA . ASP A 1 408 ? 44.107 -2.610 0.133 1.00 39.88 408 ASP A CA 1
ATOM 3026 C C . ASP A 1 408 ? 45.112 -1.463 -0.096 1.00 39.88 408 ASP A C 1
ATOM 3028 O O . ASP A 1 408 ? 44.731 -0.296 -0.027 1.00 39.88 408 ASP A O 1
ATOM 3032 N N . ARG A 1 409 ? 46.382 -1.752 -0.429 1.00 39.41 409 ARG A N 1
ATOM 3033 C CA . ARG A 1 409 ? 47.366 -0.712 -0.801 1.00 39.41 409 ARG A CA 1
ATOM 3034 C C . ARG A 1 409 ? 47.102 -0.117 -2.181 1.00 39.41 409 ARG A C 1
ATOM 3036 O O . ARG A 1 409 ? 47.134 1.104 -2.313 1.00 39.41 409 ARG A O 1
ATOM 3043 N N . GLU A 1 410 ? 46.840 -0.955 -3.183 1.00 43.41 410 GLU A N 1
ATOM 3044 C CA . GLU A 1 410 ? 46.504 -0.506 -4.542 1.00 43.41 410 GLU A CA 1
ATOM 3045 C C . GLU A 1 410 ? 45.185 0.307 -4.517 1.00 43.41 410 GLU A C 1
ATOM 3047 O O . GLU A 1 410 ? 45.120 1.402 -5.078 1.00 43.41 410 GLU A O 1
ATOM 3052 N N . GLY A 1 411 ? 44.182 -0.133 -3.743 1.00 48.88 411 GLY A N 1
ATOM 3053 C CA . GLY A 1 411 ? 42.928 0.596 -3.518 1.00 48.88 411 GLY A CA 1
ATOM 3054 C C . GLY A 1 411 ? 43.081 1.912 -2.742 1.00 48.88 411 GLY A C 1
ATOM 3055 O O . GLY A 1 411 ? 42.485 2.918 -3.127 1.00 48.88 411 GLY A O 1
ATOM 3056 N N . ALA A 1 412 ? 43.900 1.955 -1.684 1.00 51.31 412 ALA A N 1
ATOM 3057 C CA . ALA A 1 412 ? 44.150 3.187 -0.928 1.00 51.31 412 ALA A CA 1
ATOM 3058 C C . ALA A 1 412 ? 44.876 4.253 -1.767 1.00 51.31 412 ALA A C 1
ATOM 3060 O O . ALA A 1 412 ? 44.515 5.429 -1.709 1.00 51.31 412 ALA A O 1
ATOM 3061 N N . GLN A 1 413 ? 45.855 3.846 -2.584 1.00 57.47 413 GLN A N 1
ATOM 3062 C CA . GLN A 1 413 ? 46.548 4.749 -3.510 1.00 57.47 413 GLN A CA 1
ATOM 3063 C C . GLN A 1 413 ? 45.609 5.263 -4.611 1.00 57.47 413 GLN A C 1
ATOM 3065 O O . GLN A 1 413 ? 45.624 6.457 -4.911 1.00 57.47 413 GLN A O 1
ATOM 3070 N N . GLY A 1 414 ? 44.743 4.400 -5.157 1.00 61.66 414 GLY A N 1
ATOM 3071 C CA . GLY A 1 414 ? 43.707 4.801 -6.113 1.00 61.66 414 GLY A CA 1
ATOM 3072 C C . GLY A 1 414 ? 42.699 5.796 -5.526 1.00 61.66 414 GLY A C 1
ATOM 3073 O O . GLY A 1 414 ? 42.357 6.780 -6.180 1.00 61.66 414 GLY A O 1
ATOM 3074 N N . HIS A 1 415 ? 42.276 5.597 -4.273 1.00 62.06 415 HIS A N 1
ATOM 3075 C CA . HIS A 1 415 ? 41.357 6.507 -3.584 1.00 62.06 415 HIS A CA 1
ATOM 3076 C C . HIS A 1 415 ? 41.984 7.885 -3.319 1.00 62.06 415 HIS A C 1
ATOM 3078 O O . HIS A 1 415 ? 41.357 8.906 -3.598 1.00 62.06 415 HIS A O 1
ATOM 3084 N N . GLU A 1 416 ? 43.235 7.939 -2.844 1.00 67.31 416 GLU A N 1
ATOM 3085 C CA . GLU A 1 416 ? 43.930 9.215 -2.631 1.00 67.31 416 GLU A CA 1
ATOM 3086 C C . GLU A 1 416 ? 44.194 9.955 -3.956 1.00 67.31 416 GLU A C 1
ATOM 3088 O O . GLU A 1 416 ? 44.026 11.174 -4.026 1.00 67.31 416 GLU A O 1
ATOM 3093 N N . TRP A 1 417 ? 44.542 9.236 -5.031 1.00 73.38 417 TRP A N 1
ATOM 3094 C CA . TRP A 1 417 ? 44.661 9.826 -6.369 1.00 73.38 417 TRP A CA 1
ATOM 3095 C C . TRP A 1 417 ? 43.318 10.390 -6.857 1.00 73.38 417 TRP A C 1
ATOM 3097 O O . TRP A 1 417 ? 43.267 11.555 -7.250 1.00 73.38 417 TRP A O 1
ATOM 3107 N N . ALA A 1 418 ? 42.219 9.635 -6.750 1.00 64.75 418 ALA A N 1
ATOM 3108 C CA . ALA A 1 418 ? 40.889 10.090 -7.164 1.00 64.75 418 ALA A CA 1
ATOM 3109 C C . ALA A 1 418 ? 40.423 11.343 -6.393 1.00 64.75 418 ALA A C 1
ATOM 3111 O O . ALA A 1 418 ? 39.908 12.282 -7.002 1.00 64.75 418 ALA A O 1
ATOM 3112 N N . LEU A 1 419 ? 40.672 11.408 -5.076 1.00 68.62 419 LEU A N 1
ATOM 3113 C CA . LEU A 1 419 ? 40.402 12.600 -4.259 1.00 68.62 419 LEU A CA 1
ATOM 3114 C C . LEU A 1 419 ? 41.187 13.828 -4.750 1.00 68.62 419 LEU A C 1
ATOM 3116 O O . LEU A 1 419 ? 40.620 14.914 -4.868 1.00 68.62 419 LEU A O 1
ATOM 3120 N N . ARG A 1 420 ? 42.478 13.668 -5.076 1.00 75.12 420 ARG A N 1
ATOM 3121 C CA . ARG A 1 420 ? 43.321 14.757 -5.605 1.00 75.12 420 ARG A CA 1
ATOM 3122 C C . ARG A 1 420 ? 42.860 15.231 -6.986 1.00 75.12 420 ARG A C 1
ATOM 3124 O O . ARG A 1 420 ? 42.801 16.436 -7.217 1.00 75.12 420 ARG A O 1
ATOM 3131 N N . GLN A 1 421 ? 42.503 14.311 -7.882 1.00 71.06 421 GLN A N 1
ATOM 3132 C CA . GLN A 1 421 ? 42.004 14.670 -9.212 1.00 71.06 421 GLN A CA 1
ATOM 3133 C C . GLN A 1 421 ? 40.653 15.388 -9.141 1.00 71.06 421 GLN A C 1
ATOM 3135 O O . GLN A 1 421 ? 40.454 16.379 -9.839 1.00 71.06 421 GLN A O 1
ATOM 3140 N N . LEU A 1 422 ? 39.733 14.958 -8.269 1.00 70.31 422 LEU A N 1
ATOM 3141 C CA . LEU A 1 422 ? 38.458 15.659 -8.122 1.00 70.31 422 LEU A CA 1
ATOM 3142 C C . LEU A 1 422 ? 38.611 17.014 -7.408 1.00 70.31 422 LEU A C 1
ATOM 3144 O O . LEU A 1 422 ? 37.921 17.964 -7.771 1.00 70.31 422 LEU A O 1
ATOM 3148 N N . GLN A 1 423 ? 39.545 17.153 -6.458 1.00 75.25 423 GLN A N 1
ATOM 3149 C CA . GLN A 1 423 ? 39.919 18.468 -5.923 1.00 75.25 423 GLN A CA 1
ATOM 3150 C C . GLN A 1 423 ? 40.337 19.410 -7.064 1.00 75.25 423 GLN A C 1
ATOM 3152 O O . GLN A 1 423 ? 39.842 20.533 -7.134 1.00 75.25 423 GLN A O 1
ATOM 3157 N N . ALA A 1 424 ? 41.176 18.935 -7.993 1.00 74.25 424 ALA A N 1
ATOM 3158 C CA . ALA A 1 424 ? 41.577 19.700 -9.172 1.00 74.25 424 ALA A CA 1
ATOM 3159 C C . ALA A 1 424 ? 40.397 19.992 -10.120 1.00 74.25 424 ALA A C 1
ATOM 3161 O O . ALA A 1 424 ? 40.250 21.135 -10.546 1.00 74.25 424 ALA A O 1
ATOM 3162 N N . MET A 1 425 ? 39.509 19.022 -10.392 1.00 71.81 425 MET A N 1
ATOM 3163 C CA . MET A 1 425 ? 38.285 19.257 -11.178 1.00 71.81 425 MET A CA 1
ATOM 3164 C C . MET A 1 425 ? 37.408 20.352 -10.569 1.00 71.81 425 MET A C 1
ATOM 3166 O O . MET A 1 425 ? 36.892 21.195 -11.296 1.00 71.81 425 MET A O 1
ATOM 3170 N N . LEU A 1 426 ? 37.207 20.333 -9.248 1.00 75.50 426 LEU A N 1
ATOM 3171 C CA . LEU A 1 426 ? 36.356 21.304 -8.569 1.00 75.50 426 LEU A CA 1
ATOM 3172 C C . LEU A 1 426 ? 37.030 22.670 -8.487 1.00 75.50 426 LEU A C 1
ATOM 3174 O O . LEU A 1 426 ? 36.350 23.668 -8.698 1.00 75.50 426 LEU A O 1
ATOM 3178 N N . ASP A 1 427 ? 38.332 22.755 -8.219 1.00 79.44 427 ASP A N 1
ATOM 3179 C CA . ASP A 1 427 ? 39.060 24.031 -8.230 1.00 79.44 427 ASP A CA 1
ATOM 3180 C C . ASP A 1 427 ? 39.168 24.625 -9.659 1.00 79.44 427 ASP A C 1
ATOM 3182 O O . ASP A 1 427 ? 39.188 25.846 -9.798 1.00 79.44 427 ASP A O 1
ATOM 3186 N N . ALA A 1 428 ? 39.128 23.800 -10.718 1.00 76.62 428 ALA A N 1
ATOM 3187 C CA . ALA A 1 428 ? 39.044 24.229 -12.124 1.00 76.62 428 ALA A CA 1
ATOM 3188 C C . ALA A 1 428 ? 37.608 24.477 -12.645 1.00 76.62 428 ALA A C 1
ATOM 3190 O O . ALA A 1 428 ? 37.431 25.016 -13.738 1.00 76.62 428 ALA A O 1
ATOM 3191 N N . ALA A 1 429 ? 36.572 24.081 -11.901 1.00 78.94 429 ALA A N 1
ATOM 3192 C CA . ALA A 1 429 ? 35.184 24.190 -12.340 1.00 78.94 429 ALA A CA 1
ATOM 3193 C C . ALA A 1 429 ? 34.664 25.638 -12.347 1.00 78.94 429 ALA A C 1
ATOM 3195 O O . ALA A 1 429 ? 34.681 26.312 -11.312 1.00 78.94 429 ALA A O 1
ATOM 3196 N N . HIS A 1 430 ? 34.082 26.050 -13.478 1.00 81.81 430 HIS A N 1
ATOM 3197 C CA . HIS A 1 430 ? 33.219 27.235 -13.578 1.00 81.81 430 HIS A CA 1
ATOM 3198 C C . HIS A 1 430 ? 31.813 26.854 -14.072 1.00 81.81 430 HIS A C 1
ATOM 3200 O O . HIS A 1 430 ? 31.657 25.861 -14.795 1.00 81.81 430 HIS A O 1
ATOM 3206 N N . TRP A 1 431 ? 30.806 27.644 -13.695 1.00 88.56 431 TRP A N 1
ATOM 3207 C CA . TRP A 1 431 ? 29.427 27.546 -14.179 1.00 88.56 431 TRP A CA 1
ATOM 3208 C C . TRP A 1 431 ? 28.892 28.917 -14.590 1.00 88.56 431 TRP A C 1
ATOM 3210 O O . TRP A 1 431 ? 29.145 29.920 -13.930 1.00 88.56 431 TRP A O 1
ATOM 3220 N N . GLU A 1 432 ? 28.118 28.942 -15.670 1.00 89.56 432 GLU A N 1
ATOM 3221 C CA . GLU A 1 432 ? 27.502 30.139 -16.243 1.00 89.56 432 GLU A CA 1
ATOM 3222 C C . GLU A 1 432 ? 26.033 29.837 -16.577 1.00 89.56 432 GLU A C 1
ATOM 3224 O O . GLU A 1 432 ? 25.704 28.751 -17.063 1.00 89.56 432 GLU A O 1
ATOM 3229 N N . GLN A 1 433 ? 25.127 30.781 -16.308 1.00 89.25 433 GLN A N 1
ATOM 3230 C CA . GLN A 1 433 ? 23.732 30.676 -16.745 1.00 89.25 433 GLN A CA 1
ATOM 3231 C C . GLN A 1 433 ? 23.569 31.349 -18.112 1.00 89.25 433 GLN A C 1
ATOM 3233 O O . GLN A 1 433 ? 23.741 32.560 -18.237 1.00 89.25 433 GLN A O 1
ATOM 3238 N N . HIS A 1 434 ? 23.152 30.577 -19.113 1.00 86.81 434 HIS A N 1
ATOM 3239 C CA . HIS A 1 434 ? 22.762 31.082 -20.424 1.00 86.81 434 HIS A CA 1
ATOM 3240 C C . HIS A 1 434 ? 21.273 30.805 -20.650 1.00 86.81 434 HIS A C 1
ATOM 3242 O O . HIS A 1 434 ? 20.876 29.692 -20.990 1.00 86.81 434 HIS A O 1
ATOM 3248 N N . ASP A 1 435 ? 20.455 31.842 -20.438 1.00 86.38 435 ASP A N 1
ATOM 3249 C CA . ASP A 1 435 ? 18.990 31.792 -20.515 1.00 86.38 435 ASP A CA 1
ATOM 3250 C C . ASP A 1 435 ? 18.386 30.693 -19.609 1.00 86.38 435 ASP A C 1
ATOM 3252 O O . ASP A 1 435 ? 18.367 30.835 -18.381 1.00 86.38 435 ASP A O 1
ATOM 3256 N N . THR A 1 436 ? 17.916 29.603 -20.213 1.00 89.19 436 THR A N 1
ATOM 3257 C CA . THR A 1 436 ? 17.256 28.444 -19.596 1.00 89.19 436 THR A CA 1
ATOM 3258 C C . THR A 1 436 ? 18.216 27.296 -19.267 1.00 89.19 436 THR A C 1
ATOM 3260 O O . THR A 1 436 ? 17.811 26.319 -18.637 1.00 89.19 436 THR A O 1
ATOM 3263 N N . VAL A 1 437 ? 19.492 27.405 -19.653 1.00 88.88 437 VAL A N 1
ATOM 3264 C CA . VAL A 1 437 ? 20.506 26.359 -19.473 1.00 88.88 437 VAL A CA 1
ATOM 3265 C C . VAL A 1 437 ? 21.617 26.849 -18.548 1.00 88.88 437 VAL A C 1
ATOM 3267 O O . VAL A 1 437 ? 22.295 27.836 -18.835 1.00 88.88 437 VAL A O 1
ATOM 3270 N N . VAL A 1 438 ? 21.865 26.123 -17.457 1.00 89.12 438 VAL A N 1
ATOM 3271 C CA . VAL A 1 438 ? 23.095 26.295 -16.670 1.00 89.12 438 VAL A CA 1
ATOM 3272 C C . VAL A 1 438 ? 24.166 25.403 -17.280 1.00 89.12 438 VAL A C 1
ATOM 3274 O O . VAL A 1 438 ? 24.019 24.181 -17.317 1.00 89.12 438 VAL A O 1
ATOM 3277 N N . ARG A 1 439 ? 25.241 26.008 -17.786 1.00 88.50 439 ARG A N 1
ATOM 3278 C CA . ARG A 1 439 ? 26.404 25.284 -18.301 1.00 88.50 439 ARG A CA 1
ATOM 3279 C C . ARG A 1 439 ? 27.495 25.253 -17.250 1.00 88.50 439 ARG A C 1
ATOM 3281 O O . ARG A 1 439 ? 27.736 26.243 -16.569 1.00 88.50 439 ARG A O 1
ATOM 3288 N N . VAL A 1 440 ? 28.181 24.126 -17.150 1.00 84.31 440 VAL A N 1
ATOM 3289 C CA . VAL A 1 440 ? 29.280 23.913 -16.213 1.00 84.31 440 VAL A CA 1
ATOM 3290 C C . VAL A 1 440 ? 30.421 23.240 -16.961 1.00 84.31 440 VAL A C 1
ATOM 3292 O O . VAL A 1 440 ? 30.199 22.262 -17.668 1.00 84.31 440 VAL A O 1
ATOM 3295 N N . ARG A 1 441 ? 31.644 23.757 -16.849 1.00 83.94 441 ARG A N 1
ATOM 3296 C CA . ARG A 1 441 ? 32.787 23.284 -17.646 1.00 83.94 441 ARG A CA 1
ATOM 3297 C C . ARG A 1 441 ? 33.995 23.030 -16.761 1.00 83.94 441 ARG A C 1
ATOM 3299 O O . ARG A 1 441 ? 34.304 23.847 -15.894 1.00 83.94 441 ARG A O 1
ATOM 3306 N N . VAL A 1 442 ? 34.669 21.918 -17.035 1.00 80.06 442 VAL A N 1
ATOM 3307 C CA . VAL A 1 442 ? 35.920 21.489 -16.404 1.00 80.06 442 VAL A CA 1
ATOM 3308 C C . VAL A 1 442 ? 36.931 21.177 -17.499 1.00 80.06 442 VAL A C 1
ATOM 3310 O O . VAL A 1 442 ? 36.587 20.558 -18.508 1.00 80.06 442 VAL A O 1
ATOM 3313 N N . ASN A 1 443 ? 38.177 21.583 -17.287 1.00 77.81 443 ASN A N 1
ATOM 3314 C CA . ASN A 1 443 ? 39.324 21.209 -18.106 1.00 77.81 443 ASN A CA 1
ATOM 3315 C C . ASN A 1 443 ? 40.361 20.450 -17.266 1.00 77.81 443 ASN A C 1
ATOM 3317 O O . ASN A 1 443 ? 40.509 20.719 -16.074 1.00 77.81 443 ASN A O 1
ATOM 3321 N N . GLY A 1 444 ? 41.098 19.530 -17.888 1.00 71.06 444 GLY A N 1
ATOM 3322 C CA . GLY A 1 444 ? 42.144 18.753 -17.221 1.00 71.06 444 GLY A CA 1
ATOM 3323 C C . GLY A 1 444 ? 43.171 18.169 -18.192 1.00 71.06 444 GLY A C 1
ATOM 3324 O O . GLY A 1 444 ? 42.933 18.107 -19.396 1.00 71.06 444 GLY A O 1
ATOM 3325 N N . SER A 1 445 ? 44.322 17.757 -17.657 1.00 65.50 445 SER A N 1
ATOM 3326 C CA . SER A 1 445 ? 45.512 17.371 -18.436 1.00 65.50 445 SER A CA 1
ATOM 3327 C C . SER A 1 445 ? 45.979 15.915 -18.243 1.00 65.50 445 SER A C 1
ATOM 3329 O O . SER A 1 445 ? 46.803 15.430 -19.017 1.00 65.50 445 SER A O 1
ATOM 3331 N N . GLU A 1 446 ? 45.452 15.186 -17.251 1.00 67.94 446 GLU A N 1
ATOM 3332 C CA . GLU A 1 446 ? 45.580 13.716 -17.140 1.00 67.94 446 GLU A CA 1
ATOM 3333 C C . GLU A 1 446 ? 44.467 12.996 -17.935 1.00 67.94 446 GLU A C 1
ATOM 3335 O O . GLU A 1 446 ? 43.591 13.649 -18.488 1.00 67.94 446 GLU A O 1
ATOM 3340 N N . SER A 1 447 ? 44.454 11.659 -18.029 1.00 68.94 447 SER A N 1
ATOM 3341 C CA . SER A 1 447 ? 43.414 10.955 -18.811 1.00 68.94 447 SER A CA 1
ATOM 3342 C C . SER A 1 447 ? 42.017 11.073 -18.183 1.00 68.94 447 SER A C 1
ATOM 3344 O O . SER A 1 447 ? 41.779 10.600 -17.069 1.00 68.94 447 SER A O 1
ATOM 3346 N N . MET A 1 448 ? 41.071 11.623 -18.952 1.00 69.38 448 MET A N 1
ATOM 3347 C CA . MET A 1 448 ? 39.650 11.741 -18.603 1.00 69.38 448 MET A CA 1
ATOM 3348 C C . MET A 1 448 ? 39.028 10.389 -18.212 1.00 69.38 448 MET A C 1
ATOM 3350 O O . MET A 1 448 ? 38.280 10.306 -17.238 1.00 69.38 448 MET A O 1
ATOM 3354 N N . LEU A 1 449 ? 39.349 9.317 -18.947 1.00 68.88 449 LEU A N 1
ATOM 3355 C CA . LEU A 1 449 ? 38.778 7.991 -18.694 1.00 68.88 449 LEU A CA 1
ATOM 3356 C C . LEU A 1 449 ? 39.450 7.264 -17.529 1.00 68.88 449 LEU A C 1
ATOM 3358 O O . LEU A 1 449 ? 38.768 6.522 -16.833 1.00 68.88 449 LEU A O 1
ATOM 3362 N N . ALA A 1 450 ? 40.733 7.513 -17.255 1.00 67.31 450 ALA A N 1
ATOM 3363 C CA . ALA A 1 450 ? 41.378 7.005 -16.042 1.00 67.31 450 ALA A CA 1
ATOM 3364 C C . ALA A 1 450 ? 40.786 7.675 -14.791 1.00 67.31 450 ALA A C 1
ATOM 3366 O O . ALA A 1 450 ? 40.609 7.037 -13.755 1.00 67.31 450 ALA A O 1
ATOM 3367 N N . LEU A 1 451 ? 40.425 8.960 -14.893 1.00 67.50 451 LEU A N 1
ATOM 3368 C CA . LEU A 1 451 ? 39.726 9.679 -13.830 1.00 67.50 451 LEU A CA 1
ATOM 3369 C C . LEU A 1 451 ? 38.306 9.138 -13.628 1.00 67.50 451 LEU A C 1
ATOM 3371 O O . LEU A 1 451 ? 37.910 8.860 -12.496 1.00 67.50 451 LEU A O 1
ATOM 3375 N N . ALA A 1 452 ? 37.567 8.900 -14.714 1.00 66.81 452 ALA A N 1
ATOM 3376 C CA . ALA A 1 452 ? 36.278 8.220 -14.641 1.00 66.81 452 ALA A CA 1
ATOM 3377 C C . ALA A 1 452 ? 36.410 6.815 -14.016 1.00 66.81 452 ALA A C 1
ATOM 3379 O O . ALA A 1 452 ? 35.674 6.507 -13.085 1.00 66.81 452 ALA A O 1
ATOM 3380 N N . GLU A 1 453 ? 37.377 5.996 -14.440 1.00 67.50 453 GLU A N 1
ATOM 3381 C CA . GLU A 1 453 ? 37.668 4.675 -13.862 1.00 67.50 453 GLU A CA 1
ATOM 3382 C C . GLU A 1 453 ? 37.962 4.751 -12.352 1.00 67.50 453 GLU A C 1
ATOM 3384 O O . GLU A 1 453 ? 37.359 4.012 -11.574 1.00 67.50 453 GLU A O 1
ATOM 3389 N N . GLY A 1 454 ? 38.817 5.681 -11.911 1.00 66.62 454 GLY A N 1
ATOM 3390 C CA . GLY A 1 454 ? 39.144 5.869 -10.493 1.00 66.62 454 GLY A CA 1
ATOM 3391 C C . GLY A 1 454 ? 37.943 6.293 -9.637 1.00 66.62 454 GLY A C 1
ATOM 3392 O O . GLY A 1 454 ? 37.753 5.781 -8.531 1.00 66.62 454 GLY A O 1
ATOM 3393 N N . LEU A 1 455 ? 37.087 7.179 -10.157 1.00 63.91 455 LEU A N 1
ATOM 3394 C CA . LEU A 1 455 ? 35.844 7.587 -9.493 1.00 63.91 455 LEU A CA 1
ATOM 3395 C C . LEU A 1 455 ? 34.821 6.438 -9.447 1.00 63.91 455 LEU A C 1
ATOM 3397 O O . LEU A 1 455 ? 34.211 6.199 -8.404 1.00 63.91 455 LEU A O 1
ATOM 3401 N N . LEU A 1 456 ? 34.682 5.672 -10.533 1.00 63.50 456 LEU A N 1
ATOM 3402 C CA . LEU A 1 456 ? 33.841 4.471 -10.600 1.00 63.50 456 LEU A CA 1
ATOM 3403 C C . LEU A 1 456 ? 34.316 3.392 -9.608 1.00 63.50 456 LEU A C 1
ATOM 3405 O O . LEU A 1 456 ? 33.496 2.812 -8.889 1.00 63.50 456 LEU A O 1
ATOM 3409 N N . GLY A 1 457 ? 35.634 3.206 -9.477 1.00 59.72 457 GLY A N 1
ATOM 3410 C CA . GLY A 1 457 ? 36.269 2.341 -8.479 1.00 59.72 457 GLY A CA 1
ATOM 3411 C C . GLY A 1 457 ? 36.046 2.783 -7.026 1.00 59.72 457 GLY A C 1
ATOM 3412 O O . GLY A 1 457 ? 35.959 1.937 -6.137 1.00 59.72 457 GLY A O 1
ATOM 3413 N N . CYS A 1 458 ? 35.861 4.083 -6.767 1.00 59.16 458 CYS A N 1
ATOM 3414 C CA . CYS A 1 458 ? 35.497 4.587 -5.437 1.00 59.16 458 CYS A CA 1
ATOM 3415 C C . CYS A 1 458 ? 34.043 4.267 -5.039 1.00 59.16 458 CYS A C 1
ATOM 3417 O O . CYS A 1 458 ? 33.728 4.269 -3.847 1.00 59.16 458 CYS A O 1
ATOM 3419 N N . GLY A 1 459 ? 33.157 3.952 -5.993 1.00 60.47 459 GLY A N 1
ATOM 3420 C CA . GLY A 1 459 ? 31.722 3.733 -5.764 1.00 60.47 459 GLY A CA 1
ATOM 3421 C C . GLY A 1 459 ? 31.374 2.828 -4.565 1.00 60.47 459 GLY A C 1
ATOM 3422 O O . GLY A 1 459 ? 30.601 3.259 -3.709 1.00 60.47 459 GLY A O 1
ATOM 3423 N N . PRO A 1 460 ? 31.956 1.620 -4.423 1.00 62.34 460 PRO A N 1
ATOM 3424 C CA . PRO A 1 460 ? 31.692 0.733 -3.283 1.00 62.34 460 PRO A CA 1
ATOM 3425 C C . PRO A 1 460 ? 32.174 1.271 -1.926 1.00 62.34 460 PRO A C 1
ATOM 3427 O O . PRO A 1 460 ? 31.618 0.900 -0.891 1.00 62.34 460 PRO A O 1
ATOM 3430 N N . ALA A 1 461 ? 33.196 2.133 -1.906 1.00 58.53 461 ALA A N 1
ATOM 3431 C CA . ALA A 1 461 ? 33.665 2.792 -0.687 1.00 58.53 461 ALA A CA 1
ATOM 3432 C C . ALA A 1 461 ? 32.730 3.946 -0.289 1.00 58.53 461 ALA A C 1
ATOM 3434 O O . ALA A 1 461 ? 32.363 4.056 0.881 1.00 58.53 461 ALA A O 1
ATOM 3435 N N . LEU A 1 462 ? 32.273 4.739 -1.265 1.00 59.09 462 LEU A N 1
ATOM 3436 C CA . LEU A 1 462 ? 31.279 5.797 -1.059 1.00 59.09 462 LEU A CA 1
ATOM 3437 C C . LEU A 1 462 ? 29.934 5.232 -0.583 1.00 59.09 462 LEU A C 1
ATOM 3439 O O . LEU A 1 462 ? 29.347 5.747 0.365 1.00 59.09 462 LEU A O 1
ATOM 3443 N N . GLU A 1 463 ? 29.476 4.130 -1.181 1.00 63.81 463 GLU A N 1
ATOM 3444 C CA . GLU A 1 463 ? 28.235 3.451 -0.792 1.00 63.81 463 GLU A CA 1
ATOM 3445 C C . GLU A 1 463 ? 28.326 2.875 0.632 1.00 63.81 463 GLU A C 1
ATOM 3447 O O . GLU A 1 463 ? 27.400 3.034 1.427 1.00 63.81 463 GLU A O 1
ATOM 3452 N N . ARG A 1 464 ? 29.480 2.303 1.013 1.00 63.94 464 ARG A N 1
ATOM 3453 C CA . ARG A 1 464 ? 29.747 1.851 2.390 1.00 63.94 464 ARG A CA 1
ATOM 3454 C C . ARG A 1 464 ? 29.762 3.015 3.387 1.00 63.94 464 ARG A C 1
ATOM 3456 O O . ARG A 1 464 ? 29.136 2.913 4.439 1.00 63.94 464 ARG A O 1
ATOM 3463 N N . ALA A 1 465 ? 30.414 4.129 3.050 1.00 62.16 465 ALA A N 1
ATOM 3464 C CA . ALA A 1 465 ? 30.441 5.326 3.890 1.00 62.16 465 ALA A CA 1
ATOM 3465 C C . ALA A 1 465 ? 29.043 5.955 4.055 1.00 62.16 465 ALA A C 1
ATOM 3467 O O . ALA A 1 465 ? 28.690 6.372 5.158 1.00 62.16 465 ALA A O 1
ATOM 3468 N N . TRP A 1 466 ? 28.230 5.983 2.990 1.00 69.88 466 TRP A N 1
ATOM 3469 C CA . TRP A 1 466 ? 26.834 6.439 3.039 1.00 69.88 466 TRP A CA 1
ATOM 3470 C C . TRP A 1 466 ? 25.980 5.530 3.925 1.00 69.88 466 TRP A C 1
ATOM 3472 O O . TRP A 1 466 ? 25.249 6.032 4.774 1.00 69.88 466 TRP A O 1
ATOM 3482 N N . LEU A 1 467 ? 26.127 4.204 3.814 1.00 71.19 467 LEU A N 1
ATOM 3483 C CA . LEU A 1 467 ? 25.431 3.253 4.687 1.00 71.19 467 LEU A CA 1
ATOM 3484 C C . LEU A 1 467 ? 25.812 3.436 6.164 1.00 71.19 467 LEU A C 1
ATOM 3486 O O . LEU A 1 467 ? 24.927 3.446 7.020 1.00 71.19 467 LEU A O 1
ATOM 3490 N N . GLU A 1 468 ? 27.089 3.660 6.483 1.00 71.00 468 GLU A N 1
ATOM 3491 C CA . GLU A 1 468 ? 27.503 3.979 7.855 1.00 71.00 468 GLU A CA 1
ATOM 3492 C C . GLU A 1 468 ? 26.939 5.321 8.360 1.00 71.00 468 GLU A C 1
ATOM 3494 O O . GLU A 1 468 ? 26.562 5.430 9.529 1.00 71.00 468 GLU A O 1
ATOM 3499 N N . ALA A 1 469 ? 26.881 6.355 7.514 1.00 69.44 469 ALA A N 1
ATOM 3500 C CA . ALA A 1 469 ? 26.300 7.651 7.872 1.00 69.44 469 ALA A CA 1
ATOM 3501 C C . ALA A 1 469 ? 24.781 7.545 8.103 1.00 69.44 469 ALA A C 1
ATOM 3503 O O . ALA A 1 469 ? 24.283 8.004 9.134 1.00 69.44 469 ALA A O 1
ATOM 3504 N N . ALA A 1 470 ? 24.072 6.845 7.214 1.00 76.62 470 ALA A N 1
ATOM 3505 C CA . ALA A 1 470 ? 22.662 6.490 7.350 1.00 76.62 470 ALA A CA 1
ATOM 3506 C C . ALA A 1 470 ? 22.382 5.755 8.670 1.00 76.62 470 ALA A C 1
ATOM 3508 O O . ALA A 1 470 ? 21.464 6.122 9.399 1.00 76.62 470 ALA A O 1
ATOM 3509 N N . LEU A 1 471 ? 23.207 4.763 9.022 1.00 79.25 471 LEU A N 1
ATOM 3510 C CA . LEU A 1 471 ? 23.071 3.978 10.253 1.00 79.25 471 LEU A CA 1
ATOM 3511 C C . LEU A 1 471 ? 23.253 4.836 11.518 1.00 79.25 471 LEU A C 1
ATOM 3513 O O . LEU A 1 471 ? 22.546 4.652 12.510 1.00 79.25 471 LEU A O 1
ATOM 3517 N N . ARG A 1 472 ? 24.179 5.805 11.487 1.00 77.31 472 ARG A N 1
ATOM 3518 C CA . ARG A 1 472 ? 24.388 6.763 12.588 1.00 77.31 472 ARG A CA 1
ATOM 3519 C C . ARG A 1 472 ? 23.204 7.721 12.733 1.00 77.31 472 ARG A C 1
ATOM 3521 O O . ARG A 1 472 ? 22.745 7.929 13.856 1.00 77.31 472 ARG A O 1
ATOM 3528 N N . ALA A 1 473 ? 22.698 8.264 11.625 1.00 79.88 473 ALA A N 1
ATOM 3529 C CA . ALA A 1 473 ? 21.525 9.138 11.618 1.00 79.88 473 ALA A CA 1
ATOM 3530 C C . ALA A 1 473 ? 20.262 8.402 12.108 1.00 79.88 473 ALA A C 1
ATOM 3532 O O . ALA A 1 473 ? 19.509 8.933 12.924 1.00 79.88 473 ALA A O 1
ATOM 3533 N N . ASP A 1 474 ? 20.069 7.147 11.699 1.00 85.75 474 ASP A N 1
ATOM 3534 C CA . ASP A 1 474 ? 18.950 6.318 12.151 1.00 85.75 474 ASP A CA 1
ATOM 3535 C C . ASP A 1 474 ? 19.059 5.928 13.641 1.00 85.75 474 ASP A C 1
ATOM 3537 O O . ASP A 1 474 ? 18.053 5.955 14.352 1.00 85.75 474 ASP A O 1
ATOM 3541 N N . CYS A 1 475 ? 20.265 5.673 14.177 1.00 85.69 475 CYS A N 1
ATOM 3542 C CA . CYS A 1 475 ? 20.434 5.489 15.630 1.00 85.69 475 CYS A CA 1
ATOM 3543 C C . CYS A 1 475 ? 20.093 6.776 16.403 1.00 85.69 475 CYS A C 1
ATOM 3545 O O . CYS A 1 475 ? 19.507 6.709 17.482 1.00 85.69 475 CYS A O 1
ATOM 3547 N N . GLN A 1 476 ? 20.411 7.960 15.861 1.00 83.38 476 GLN A N 1
ATOM 3548 C CA . GLN A 1 476 ? 20.013 9.241 16.463 1.00 83.38 476 GLN A CA 1
ATOM 3549 C C . GLN A 1 476 ? 18.489 9.455 16.437 1.00 83.38 476 GLN A C 1
ATOM 3551 O O . GLN A 1 476 ? 17.940 9.950 17.423 1.00 83.38 476 GLN A O 1
ATOM 3556 N N . ARG A 1 477 ? 17.793 9.047 15.365 1.00 88.12 477 ARG A N 1
ATOM 3557 C CA . ARG A 1 477 ? 16.319 9.065 15.303 1.00 88.12 477 ARG A CA 1
ATOM 3558 C C . ARG A 1 477 ? 15.698 8.112 16.325 1.00 88.12 477 ARG A C 1
ATOM 3560 O O . ARG A 1 477 ? 14.939 8.580 17.169 1.00 88.12 477 ARG A O 1
ATOM 3567 N N . HIS A 1 478 ? 16.088 6.834 16.328 1.00 90.56 478 HIS A N 1
ATOM 3568 C CA . HIS A 1 478 ? 15.629 5.848 17.319 1.00 90.56 478 HIS A CA 1
ATOM 3569 C C . HIS A 1 478 ? 15.816 6.353 18.759 1.00 90.56 478 HIS A C 1
ATOM 3571 O O . HIS A 1 478 ? 14.886 6.278 19.558 1.00 90.56 478 HIS A O 1
ATOM 3577 N N . ARG A 1 479 ? 16.982 6.940 19.070 1.00 88.00 479 ARG A N 1
ATOM 3578 C CA . ARG A 1 479 ? 17.285 7.549 20.377 1.00 88.00 479 ARG A CA 1
ATOM 3579 C C . ARG A 1 479 ? 16.364 8.709 20.743 1.00 88.00 479 ARG A C 1
ATOM 3581 O O . ARG A 1 479 ? 15.849 8.725 21.855 1.00 88.00 479 ARG A O 1
ATOM 3588 N N . ARG A 1 480 ? 16.142 9.672 19.837 1.00 88.94 480 ARG A N 1
ATOM 3589 C CA . ARG A 1 480 ? 15.222 10.794 20.104 1.00 88.94 480 ARG A CA 1
ATOM 3590 C C . ARG A 1 480 ? 13.806 10.284 20.362 1.00 88.94 480 ARG A C 1
ATOM 3592 O O . ARG A 1 480 ? 13.148 10.780 21.269 1.00 88.94 480 ARG A O 1
ATOM 3599 N N . LEU A 1 481 ? 13.361 9.286 19.597 1.00 92.00 481 LEU A N 1
ATOM 3600 C CA . LEU A 1 481 ? 12.024 8.717 19.738 1.00 92.00 481 LEU A CA 1
ATOM 3601 C C . LEU A 1 481 ? 11.845 7.988 21.072 1.00 92.00 481 LEU A C 1
ATOM 3603 O O . LEU A 1 481 ? 10.908 8.314 21.800 1.00 92.00 481 LEU A O 1
ATOM 3607 N N . ILE A 1 482 ? 12.758 7.072 21.423 1.00 94.00 482 ILE A N 1
ATOM 3608 C CA . ILE A 1 482 ? 12.667 6.313 22.678 1.00 94.00 482 ILE A CA 1
ATOM 3609 C C . ILE A 1 482 ? 12.904 7.185 23.918 1.00 94.00 482 ILE A C 1
ATOM 3611 O O . ILE A 1 482 ? 12.281 6.922 24.940 1.00 94.00 482 ILE A O 1
ATOM 3615 N N . SER A 1 483 ? 13.705 8.259 23.825 1.00 91.56 483 SER A N 1
ATOM 3616 C CA . SER A 1 483 ? 13.782 9.272 24.890 1.00 91.56 483 SER A CA 1
ATOM 3617 C C . SER A 1 483 ? 12.398 9.847 25.159 1.00 91.56 483 SER A C 1
ATOM 3619 O O . SER A 1 483 ? 11.891 9.661 26.252 1.00 91.56 483 SER A O 1
ATOM 3621 N N . GLY A 1 484 ? 11.719 10.404 24.146 1.00 91.88 484 GLY A N 1
ATOM 3622 C CA . GLY A 1 484 ? 10.382 10.982 24.338 1.00 91.88 484 GLY A CA 1
ATOM 3623 C C . GLY A 1 484 ? 9.338 9.986 24.865 1.00 91.88 484 GLY A C 1
ATOM 3624 O O . GLY A 1 484 ? 8.455 10.374 25.622 1.00 91.88 484 GLY A O 1
ATOM 3625 N N . VAL A 1 485 ? 9.461 8.696 24.528 1.00 94.19 485 VAL A N 1
ATOM 3626 C CA . VAL A 1 485 ? 8.639 7.617 25.112 1.00 94.19 485 VAL A CA 1
ATOM 3627 C C . VAL A 1 485 ? 8.938 7.413 26.604 1.00 94.19 485 VAL A C 1
ATOM 3629 O O . VAL A 1 485 ? 8.007 7.245 27.390 1.00 94.19 485 VAL A O 1
ATOM 3632 N N . LEU A 1 486 ? 10.210 7.439 27.010 1.00 92.50 486 LEU A N 1
ATOM 3633 C CA . LEU A 1 486 ? 10.626 7.328 28.413 1.00 92.50 486 LEU A CA 1
ATOM 3634 C C . LEU A 1 486 ? 10.323 8.597 29.219 1.00 92.50 486 LEU A C 1
ATOM 3636 O O . LEU A 1 486 ? 9.940 8.501 30.384 1.00 92.50 486 LEU A O 1
ATOM 3640 N N . ASP A 1 487 ? 10.432 9.770 28.601 1.00 90.50 487 ASP A N 1
ATOM 3641 C CA . ASP A 1 487 ? 10.074 11.061 29.184 1.00 90.50 487 ASP A CA 1
ATOM 3642 C C . ASP A 1 487 ? 8.552 11.117 29.442 1.00 90.50 487 ASP A C 1
ATOM 3644 O O . ASP A 1 487 ? 8.123 11.480 30.538 1.00 90.50 487 ASP A O 1
ATOM 3648 N N . TYR A 1 488 ? 7.733 10.635 28.494 1.00 92.00 488 TYR A N 1
ATOM 3649 C CA . TYR A 1 488 ? 6.291 10.425 28.685 1.00 92.00 488 TYR A CA 1
ATOM 3650 C C . TYR A 1 488 ? 5.999 9.399 29.783 1.00 92.00 488 TYR A C 1
ATOM 3652 O O . TYR A 1 488 ? 5.211 9.680 30.680 1.00 92.00 488 TYR A O 1
ATOM 3660 N N . HIS A 1 489 ? 6.666 8.238 29.782 1.00 91.62 489 HIS A N 1
ATOM 3661 C CA . HIS A 1 489 ? 6.519 7.243 30.853 1.00 91.62 489 HIS A CA 1
ATOM 3662 C C . HIS A 1 489 ? 6.872 7.822 32.234 1.00 91.62 489 HIS A C 1
ATOM 3664 O O . HIS A 1 489 ? 6.230 7.488 33.227 1.00 91.62 489 HIS A O 1
ATOM 3670 N N . THR A 1 490 ? 7.863 8.710 32.307 1.00 89.44 490 THR A N 1
ATOM 3671 C CA . THR A 1 490 ? 8.282 9.374 33.551 1.00 89.44 490 THR A CA 1
ATOM 3672 C C . THR A 1 490 ? 7.250 10.395 34.043 1.00 89.44 490 THR A C 1
ATOM 3674 O O . THR A 1 490 ? 7.126 10.591 35.251 1.00 89.44 490 THR A O 1
ATOM 3677 N N . ALA A 1 491 ? 6.479 11.009 33.140 1.00 87.81 491 ALA A N 1
ATOM 3678 C CA . ALA A 1 491 ? 5.373 11.905 33.484 1.00 87.81 491 ALA A CA 1
ATOM 3679 C C . ALA A 1 491 ? 4.067 11.156 33.829 1.00 87.81 491 ALA A C 1
ATOM 3681 O O . ALA A 1 491 ? 3.407 11.491 34.807 1.00 87.81 491 ALA A O 1
ATOM 3682 N N . GLU A 1 492 ? 3.709 10.136 33.044 1.00 86.81 492 GLU A N 1
ATOM 3683 C CA . GLU A 1 492 ? 2.397 9.462 33.059 1.00 86.81 492 GLU A CA 1
ATOM 3684 C C . GLU A 1 492 ? 2.386 8.112 33.804 1.00 86.81 492 GLU A C 1
ATOM 3686 O O . GLU A 1 492 ? 1.336 7.483 33.946 1.00 86.81 492 GLU A O 1
ATOM 3691 N N . GLY A 1 493 ? 3.550 7.612 34.231 1.00 88.19 493 GLY A N 1
ATOM 3692 C CA . GLY A 1 493 ? 3.711 6.315 34.905 1.00 88.19 493 GLY A CA 1
ATOM 3693 C C . GLY A 1 493 ? 3.473 5.080 34.020 1.00 88.19 493 GLY A C 1
ATOM 3694 O O . GLY A 1 493 ? 3.346 3.971 34.545 1.00 88.19 493 GLY A O 1
ATOM 3695 N N . ARG A 1 494 ? 3.365 5.266 32.697 1.00 91.38 494 ARG A N 1
ATOM 3696 C CA . ARG A 1 494 ? 3.010 4.248 31.689 1.00 91.38 494 ARG A CA 1
ATOM 3697 C C . ARG A 1 494 ? 3.520 4.634 30.298 1.00 91.38 494 ARG A C 1
ATOM 3699 O O . ARG A 1 494 ? 3.590 5.812 29.962 1.00 91.38 494 ARG A O 1
ATOM 3706 N N . PHE A 1 495 ? 3.839 3.643 29.473 1.00 91.62 495 PHE A N 1
ATOM 3707 C CA . PHE A 1 495 ? 4.122 3.818 28.050 1.00 91.62 495 PHE A CA 1
ATOM 3708 C C . PHE A 1 495 ? 2.861 4.317 27.310 1.00 91.62 495 PHE A C 1
ATOM 3710 O O . PHE A 1 495 ? 1.749 3.917 27.671 1.00 91.62 495 PHE A O 1
ATOM 3717 N N . PRO A 1 496 ? 3.000 5.177 26.282 1.00 91.12 496 PRO A N 1
ATOM 3718 C CA . PRO A 1 496 ? 1.856 5.780 25.601 1.00 91.12 496 PRO A CA 1
ATOM 3719 C C . PRO A 1 496 ? 1.033 4.731 24.828 1.00 91.12 496 PRO A C 1
ATOM 3721 O O . PRO A 1 496 ? 1.614 3.908 24.114 1.00 91.12 496 PRO A O 1
ATOM 3724 N N . PRO A 1 497 ? -0.313 4.759 24.912 1.00 89.88 497 PRO A N 1
ATOM 3725 C CA . PRO A 1 497 ? -1.163 3.880 24.114 1.00 89.88 497 PRO A CA 1
ATOM 3726 C C . PRO A 1 497 ? -1.067 4.244 22.628 1.00 89.88 497 PRO A C 1
ATOM 3728 O O . PRO A 1 497 ? -1.059 5.419 22.261 1.00 89.88 497 PRO A O 1
ATOM 3731 N N . GLY A 1 498 ? -1.038 3.236 21.756 1.00 83.94 498 GLY A N 1
ATOM 3732 C CA . GLY A 1 498 ? -0.908 3.404 20.308 1.00 83.94 498 GLY A CA 1
ATOM 3733 C C . GLY A 1 498 ? -2.039 4.194 19.649 1.00 83.94 498 GLY A C 1
ATOM 3734 O O . GLY A 1 498 ? -1.791 4.869 18.652 1.00 83.94 498 GLY A O 1
ATOM 3735 N N . ALA A 1 499 ? -3.254 4.076 20.192 1.00 79.19 499 ALA A N 1
ATOM 3736 C CA . ALA A 1 499 ? -4.488 4.747 19.786 1.00 79.19 499 ALA A CA 1
ATOM 3737 C C . ALA A 1 499 ? -5.585 4.506 20.847 1.00 79.19 499 ALA A C 1
ATOM 3739 O O . ALA A 1 499 ? -6.090 3.384 20.960 1.00 79.19 499 ALA A O 1
ATOM 3740 N N . GLY A 1 500 ? -5.968 5.519 21.634 1.00 57.06 500 GLY A N 1
ATOM 3741 C CA . GLY A 1 500 ? -6.921 5.283 22.730 1.00 57.06 500 GLY A CA 1
ATOM 3742 C C . GLY A 1 500 ? -7.497 6.481 23.488 1.00 57.06 500 GLY A C 1
ATOM 3743 O O . GLY A 1 500 ? -7.864 6.297 24.643 1.00 57.06 500 GLY A O 1
ATOM 3744 N N . GLN A 1 501 ? -7.585 7.675 22.892 1.00 56.56 501 GLN A N 1
ATOM 3745 C CA . GLN A 1 501 ? -8.214 8.836 23.553 1.00 56.56 501 GLN A CA 1
ATOM 3746 C C . GLN A 1 501 ? -9.692 9.047 23.161 1.00 56.56 501 GLN A C 1
ATOM 3748 O O . GLN A 1 501 ? -10.457 9.582 23.959 1.00 56.56 501 GLN A O 1
ATOM 3753 N N . ALA A 1 502 ? -10.137 8.531 22.008 1.00 59.25 502 ALA A N 1
ATOM 3754 C CA . ALA A 1 502 ? -11.546 8.534 21.600 1.00 59.25 502 ALA A CA 1
ATOM 3755 C C . ALA A 1 502 ? -12.131 7.115 21.696 1.00 59.25 502 ALA A C 1
ATOM 3757 O O . ALA A 1 502 ? -11.957 6.290 20.800 1.00 59.25 502 ALA A O 1
ATOM 3758 N N . ALA A 1 503 ? -12.821 6.790 22.792 1.00 53.38 503 ALA A N 1
ATOM 3759 C CA . ALA A 1 503 ? -13.239 5.411 23.088 1.00 53.38 503 ALA A CA 1
ATOM 3760 C C . ALA A 1 503 ? -14.176 4.770 22.035 1.00 53.38 503 ALA A C 1
ATOM 3762 O O . ALA A 1 503 ? -14.185 3.545 21.895 1.00 53.38 503 ALA A O 1
ATOM 3763 N N . LEU A 1 504 ? -14.939 5.581 21.290 1.00 57.19 504 LEU A N 1
ATOM 3764 C CA . LEU A 1 504 ? -15.916 5.128 20.291 1.00 57.19 504 LEU A CA 1
ATOM 3765 C C . LEU A 1 504 ? -15.298 4.784 18.921 1.00 57.19 504 LEU A C 1
ATOM 3767 O O . LEU A 1 504 ? -15.866 3.972 18.193 1.00 57.19 504 LEU A O 1
ATOM 3771 N N . LEU A 1 505 ? -14.132 5.352 18.594 1.00 59.34 505 LEU A N 1
ATOM 3772 C CA . LEU A 1 505 ? -13.491 5.250 17.277 1.00 59.34 505 LEU A CA 1
ATOM 3773 C C . LEU A 1 505 ? -12.597 4.006 17.133 1.00 59.34 505 LEU A C 1
ATOM 3775 O O . LEU A 1 505 ? -11.975 3.551 18.104 1.00 59.34 505 LEU A O 1
ATOM 3779 N N . ALA A 1 506 ? -12.453 3.481 15.913 1.00 74.31 506 ALA A N 1
ATOM 3780 C CA . ALA A 1 506 ? -11.511 2.395 15.620 1.00 74.31 506 ALA A CA 1
ATOM 3781 C C . ALA A 1 506 ? -10.038 2.853 15.770 1.00 74.31 506 ALA A C 1
ATOM 3783 O O . ALA A 1 506 ? -9.735 3.999 15.432 1.00 74.31 506 ALA A O 1
ATOM 3784 N N . PRO A 1 507 ? -9.094 2.005 16.233 1.00 80.25 507 PRO A N 1
ATOM 3785 C CA . PRO A 1 507 ? -7.695 2.398 16.453 1.00 80.25 507 PRO A CA 1
ATOM 3786 C C . PRO A 1 507 ? -7.011 3.097 15.271 1.00 80.25 507 PRO A C 1
ATOM 3788 O O . PRO A 1 507 ? -6.280 4.058 15.474 1.00 80.25 507 PRO A O 1
ATOM 3791 N N . GLU A 1 508 ? -7.273 2.652 14.043 1.00 81.06 508 GLU A N 1
ATOM 3792 C CA . GLU A 1 508 ? -6.721 3.199 12.793 1.00 81.06 508 GLU A CA 1
ATOM 3793 C C . GLU A 1 508 ? -7.192 4.631 12.472 1.00 81.06 508 GLU A C 1
ATOM 3795 O O . GLU A 1 508 ? -6.596 5.322 11.642 1.00 81.06 508 GLU A O 1
ATOM 3800 N N . THR A 1 509 ? -8.278 5.071 13.105 1.00 78.25 509 THR A N 1
ATOM 3801 C CA . THR A 1 509 ? -8.956 6.346 12.825 1.00 78.25 509 THR A CA 1
ATOM 3802 C C . THR A 1 509 ? -8.647 7.406 13.884 1.00 78.25 509 THR A C 1
ATOM 3804 O O . THR A 1 509 ? -8.742 8.596 13.598 1.00 78.25 509 THR A O 1
ATOM 3807 N N . GLN A 1 510 ? -8.167 6.999 15.064 1.00 85.25 510 GLN A N 1
ATOM 3808 C CA . GLN A 1 510 ? -7.711 7.884 16.141 1.00 85.25 510 GLN A CA 1
ATOM 3809 C C . GLN A 1 510 ? -6.314 8.469 15.883 1.00 85.25 510 GLN A C 1
ATOM 3811 O O . GLN A 1 510 ? -5.562 7.982 15.035 1.00 85.25 510 GLN A O 1
ATOM 3816 N N . LEU A 1 511 ? -5.950 9.492 16.664 1.00 90.00 511 LEU A N 1
ATOM 3817 C CA . LEU A 1 511 ? -4.574 9.985 16.759 1.00 90.00 511 LEU A CA 1
ATOM 3818 C C . LEU A 1 511 ? -3.638 8.942 17.398 1.00 90.00 511 LEU A C 1
ATOM 3820 O O . LEU A 1 511 ? -4.019 8.214 18.317 1.00 90.00 511 LEU A O 1
ATOM 3824 N N . SER A 1 512 ? -2.406 8.888 16.895 1.00 94.38 512 SER A N 1
ATOM 3825 C CA . SER A 1 512 ? -1.372 7.932 17.300 1.00 94.38 512 SER A CA 1
ATOM 3826 C C . SER A 1 512 ? -0.649 8.292 18.604 1.00 94.38 512 SER A C 1
ATOM 3828 O O . SER A 1 512 ? -0.635 9.445 19.041 1.00 94.38 512 SER A O 1
ATOM 3830 N N . TRP A 1 513 ? 0.094 7.327 19.159 1.00 93.69 513 TRP A N 1
ATOM 3831 C CA . TRP A 1 513 ? 1.089 7.589 20.210 1.00 93.69 513 TRP A CA 1
ATOM 3832 C C . TRP A 1 513 ? 2.116 8.663 19.811 1.00 93.69 513 TRP A C 1
ATOM 3834 O O . TRP A 1 513 ? 2.560 9.431 20.656 1.00 93.69 513 TRP A O 1
ATOM 3844 N N . ILE A 1 514 ? 2.468 8.770 18.524 1.00 95.19 514 ILE A N 1
ATOM 3845 C CA . ILE A 1 514 ? 3.404 9.788 18.021 1.00 95.19 514 ILE A CA 1
ATOM 3846 C C . ILE A 1 514 ? 2.807 11.194 18.183 1.00 95.19 514 ILE A C 1
ATOM 3848 O O . ILE A 1 514 ? 3.520 12.121 18.564 1.00 95.19 514 ILE A O 1
ATOM 3852 N N . ALA A 1 515 ? 1.499 11.353 17.950 1.00 93.88 515 ALA A N 1
ATOM 3853 C CA . ALA A 1 515 ? 0.798 12.610 18.202 1.00 93.88 515 ALA A CA 1
ATOM 3854 C C . ALA A 1 515 ? 0.775 12.967 19.699 1.00 93.88 515 ALA A C 1
ATOM 3856 O O . ALA A 1 515 ? 0.982 14.128 20.048 1.00 93.88 515 ALA A O 1
ATOM 3857 N N . ALA A 1 516 ? 0.630 11.974 20.583 1.00 91.56 516 ALA A N 1
ATOM 3858 C CA . ALA A 1 516 ? 0.739 12.170 22.032 1.00 91.56 516 ALA A CA 1
ATOM 3859 C C . ALA A 1 516 ? 2.148 12.608 22.498 1.00 91.56 516 ALA A C 1
ATOM 3861 O O . ALA A 1 516 ? 2.284 13.196 23.570 1.00 91.56 516 ALA A O 1
ATOM 3862 N N . LEU A 1 517 ? 3.194 12.366 21.696 1.00 93.62 517 LEU A N 1
ATOM 3863 C CA . LEU A 1 517 ? 4.583 12.715 22.023 1.00 93.62 517 LEU A CA 1
ATOM 3864 C C . LEU A 1 517 ? 5.081 14.044 21.434 1.00 93.62 517 LEU A C 1
ATOM 3866 O O . LEU A 1 517 ? 6.227 14.422 21.680 1.00 93.62 517 LEU A O 1
ATOM 3870 N N . LEU A 1 518 ? 4.246 14.796 20.708 1.00 94.50 518 LEU A N 1
ATOM 3871 C CA . LEU A 1 518 ? 4.632 16.092 20.129 1.00 94.50 518 LEU A CA 1
ATOM 3872 C C . LEU A 1 518 ? 5.283 17.074 21.136 1.00 94.50 518 LEU A C 1
ATOM 3874 O O . LEU A 1 518 ? 6.327 17.635 20.781 1.00 94.50 518 LEU A O 1
ATOM 3878 N N . PRO A 1 519 ? 4.801 17.242 22.390 1.00 93.88 519 PRO A N 1
ATOM 3879 C CA . PRO A 1 519 ? 5.455 18.117 23.371 1.00 93.88 519 PRO A CA 1
ATOM 3880 C C . PRO A 1 519 ? 6.894 17.686 23.696 1.00 93.88 519 PRO A C 1
ATOM 3882 O O . PRO A 1 519 ? 7.792 18.521 23.779 1.00 93.88 519 PRO A O 1
ATOM 3885 N N . TYR A 1 520 ? 7.141 16.376 23.789 1.00 91.38 520 TYR A N 1
ATOM 3886 C CA . TYR A 1 520 ? 8.453 15.778 24.082 1.00 91.38 520 TYR A CA 1
ATOM 3887 C C . TYR A 1 520 ? 9.434 15.881 22.905 1.00 91.38 520 TYR A C 1
ATOM 3889 O O . TYR A 1 520 ? 10.639 15.695 23.067 1.00 91.38 520 TYR A O 1
ATOM 3897 N N . TYR A 1 521 ? 8.941 16.219 21.711 1.00 89.81 521 TYR A N 1
ATOM 3898 C CA . TYR A 1 521 ? 9.765 16.493 20.537 1.00 89.81 521 TYR A CA 1
ATOM 3899 C C . TYR A 1 521 ? 9.902 17.986 20.212 1.00 89.81 521 TYR A C 1
ATOM 3901 O O . TYR A 1 521 ? 10.577 18.299 19.230 1.00 89.81 521 TYR A O 1
ATOM 3909 N N . GLY A 1 522 ? 9.353 18.885 21.039 1.00 87.62 522 GLY A N 1
ATOM 3910 C CA . GLY A 1 522 ? 9.436 20.341 20.861 1.00 87.62 522 GLY A CA 1
ATOM 3911 C C . GLY A 1 522 ? 8.306 20.951 20.025 1.00 87.62 522 GLY A C 1
ATOM 3912 O O . GLY A 1 522 ? 8.497 22.017 19.451 1.00 87.62 522 GLY A O 1
ATOM 3913 N N . HIS A 1 523 ? 7.156 20.275 19.940 1.00 92.69 523 HIS A N 1
ATOM 3914 C CA . HIS A 1 523 ? 5.976 20.680 19.164 1.00 92.69 523 HIS A CA 1
ATOM 3915 C C . HIS A 1 523 ? 4.717 20.793 20.044 1.00 92.69 523 HIS A C 1
ATOM 3917 O O . HIS A 1 523 ? 3.647 20.282 19.712 1.00 92.69 523 HIS A O 1
ATOM 3923 N N . GLU A 1 524 ? 4.852 21.444 21.200 1.00 92.31 524 GLU A N 1
ATOM 3924 C CA . GLU A 1 524 ? 3.731 21.768 22.099 1.00 92.31 524 GLU A CA 1
ATOM 3925 C C . GLU A 1 524 ? 2.684 22.646 21.384 1.00 92.31 524 GLU A C 1
ATOM 3927 O O . GLU A 1 524 ? 1.488 22.386 21.482 1.00 92.31 524 GLU A O 1
ATOM 3932 N N . ASP A 1 525 ? 3.140 23.556 20.516 1.00 91.62 525 ASP A N 1
ATOM 3933 C CA . ASP A 1 525 ? 2.306 24.382 19.635 1.00 91.62 525 ASP A CA 1
ATOM 3934 C C . ASP A 1 525 ? 1.450 23.567 18.647 1.00 91.62 525 ASP A C 1
ATOM 3936 O O . ASP A 1 525 ? 0.375 24.013 18.249 1.00 91.62 525 ASP A O 1
ATOM 3940 N N . TRP A 1 526 ? 1.902 22.380 18.224 1.00 93.75 526 TRP A N 1
ATOM 3941 C CA . TRP A 1 526 ? 1.116 21.469 17.377 1.00 93.75 526 TRP A CA 1
ATOM 3942 C C . TRP A 1 526 ? 0.180 20.602 18.213 1.00 93.75 526 TRP A C 1
ATOM 3944 O O . TRP A 1 526 ? -0.906 20.275 17.744 1.00 93.75 526 TRP A O 1
ATOM 3954 N N . TYR A 1 527 ? 0.591 20.236 19.429 1.00 92.62 527 TYR A N 1
ATOM 3955 C CA . TYR A 1 527 ? -0.207 19.434 20.352 1.00 92.62 527 TYR A CA 1
ATOM 3956 C C . TYR A 1 527 ? -1.468 20.180 20.810 1.00 92.62 527 TYR A C 1
ATOM 3958 O O . TYR A 1 527 ? -2.556 19.619 20.749 1.00 92.62 527 TYR A O 1
ATOM 3966 N N . GLU A 1 528 ? -1.353 21.467 21.155 1.00 91.44 528 GLU A N 1
ATOM 3967 C CA . GLU A 1 528 ? -2.494 22.338 21.500 1.00 91.44 528 GLU A CA 1
ATOM 3968 C C . GLU A 1 528 ? -3.506 22.526 20.350 1.00 91.44 528 GLU A C 1
ATOM 3970 O O . GLU A 1 528 ? -4.641 22.939 20.580 1.00 91.44 528 GLU A O 1
ATOM 3975 N N . GLN A 1 529 ? -3.113 22.224 19.107 1.00 89.38 529 GLN A N 1
ATOM 3976 C CA . GLN A 1 529 ? -3.968 22.293 17.915 1.00 89.38 529 GLN A CA 1
ATOM 3977 C C . GLN A 1 529 ? -4.633 20.947 17.559 1.00 89.38 529 GLN A C 1
ATOM 3979 O O . GLN A 1 529 ? -5.335 20.878 16.548 1.00 89.38 529 GLN A O 1
ATOM 3984 N N . LEU A 1 530 ? -4.408 19.880 18.336 1.00 87.88 530 LEU A N 1
ATOM 3985 C CA . LEU A 1 530 ? -5.017 18.566 18.121 1.00 87.88 530 LEU A CA 1
ATOM 3986 C C . LEU A 1 530 ? -6.198 18.326 19.064 1.00 87.88 530 LEU A C 1
ATOM 3988 O O . LEU A 1 530 ? -6.073 18.421 20.283 1.00 87.88 530 LEU A O 1
ATOM 3992 N N . ASP A 1 531 ? -7.327 17.919 18.490 1.00 83.12 531 ASP A N 1
ATOM 3993 C CA . ASP A 1 531 ? -8.479 17.416 19.228 1.00 83.12 531 ASP A CA 1
ATOM 3994 C C . ASP A 1 531 ? -8.482 15.881 19.182 1.00 83.12 531 ASP A C 1
ATOM 3996 O O . ASP A 1 531 ? -8.782 15.253 18.159 1.00 83.12 531 ASP A O 1
ATOM 4000 N N . PHE A 1 532 ? -8.126 15.278 20.316 1.00 82.88 532 PHE A N 1
ATOM 4001 C CA . PHE A 1 532 ? -8.057 13.830 20.510 1.00 82.88 532 PHE A CA 1
ATOM 4002 C C . PHE A 1 532 ? -9.427 13.139 20.618 1.00 8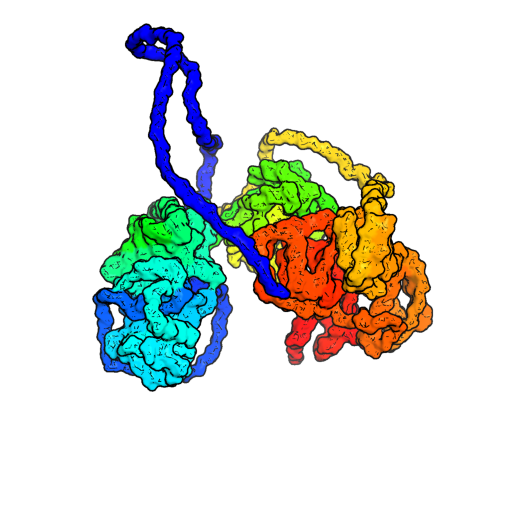2.88 532 PHE A C 1
ATOM 4004 O O . PHE A 1 532 ? -9.472 11.908 20.613 1.00 82.88 532 PHE A O 1
ATOM 4011 N N . GLY A 1 533 ? -10.531 13.895 20.661 1.00 71.88 533 GLY A N 1
ATOM 4012 C CA . GLY A 1 533 ? -11.887 13.364 20.511 1.00 71.88 533 GLY A CA 1
ATOM 4013 C C . GLY A 1 533 ? -12.273 13.067 19.056 1.00 71.88 533 GLY A C 1
ATOM 4014 O O . GLY A 1 533 ? -13.170 12.261 18.823 1.00 71.88 533 GLY A O 1
ATOM 4015 N N . TYR A 1 534 ? -11.587 13.664 18.074 1.00 72.75 534 TYR A N 1
ATOM 4016 C CA . TYR A 1 534 ? -11.850 13.456 16.645 1.00 72.75 534 TYR A CA 1
ATOM 4017 C C . TYR A 1 534 ? -10.807 12.550 15.986 1.00 72.75 534 TYR A C 1
ATOM 4019 O O . TYR A 1 534 ? -9.655 12.452 16.410 1.00 72.75 534 TYR A O 1
ATOM 4027 N N . GLY A 1 535 ? -11.194 11.935 14.864 1.00 73.69 535 GLY A N 1
ATOM 4028 C CA . GLY A 1 535 ? -10.270 11.154 14.046 1.00 73.69 535 GLY A CA 1
ATOM 4029 C C . GLY A 1 535 ? -9.079 11.975 13.527 1.00 73.69 535 GLY A C 1
ATOM 4030 O O . GLY A 1 535 ? -9.182 13.186 13.296 1.00 73.69 535 GLY A O 1
ATOM 4031 N N . TRP A 1 536 ? -7.932 11.325 13.317 1.00 83.94 536 TRP A N 1
ATOM 4032 C CA . TRP A 1 536 ? -6.650 11.994 13.039 1.00 83.94 536 TRP A CA 1
ATOM 4033 C C . TRP A 1 536 ? -6.655 12.845 11.758 1.00 83.94 536 TRP A C 1
ATOM 4035 O O . TRP A 1 536 ? -5.976 13.864 11.692 1.00 83.94 536 TRP A O 1
ATOM 4045 N N . ASN A 1 537 ? -7.440 12.470 10.745 1.00 73.12 537 ASN A N 1
ATOM 4046 C CA . ASN A 1 537 ? -7.607 13.204 9.479 1.00 73.12 537 ASN A CA 1
ATOM 4047 C C . ASN A 1 537 ? -8.891 14.066 9.426 1.00 73.12 537 ASN A C 1
ATOM 4049 O O . ASN A 1 537 ? -9.199 14.685 8.390 1.00 73.12 537 ASN A O 1
ATOM 4053 N N . GLY A 1 538 ? -9.635 14.110 10.536 1.00 71.06 538 GLY A N 1
ATOM 4054 C CA . GLY A 1 538 ? -10.859 14.884 10.695 1.00 71.06 538 GLY A CA 1
ATOM 4055 C C . GLY A 1 538 ? -10.618 16.393 10.552 1.00 71.06 538 GLY A C 1
ATOM 4056 O O . GLY A 1 538 ? -9.475 16.848 10.659 1.00 71.06 538 GLY A O 1
ATOM 4057 N N . PRO A 1 539 ? -11.670 17.196 10.298 1.00 70.62 539 PRO A N 1
ATOM 4058 C CA . PRO A 1 539 ? -11.524 18.630 10.050 1.00 70.62 539 PRO A CA 1
ATOM 4059 C C . PRO A 1 539 ? -10.712 19.414 11.104 1.00 70.62 539 PRO A C 1
ATOM 4061 O O . PRO A 1 539 ? -9.907 20.235 10.665 1.00 70.62 539 PRO A O 1
ATOM 4064 N N . PRO A 1 540 ? -10.821 19.154 12.431 1.00 77.00 540 PRO A N 1
ATOM 4065 C CA . PRO A 1 540 ? -9.997 19.840 13.434 1.00 77.00 540 PRO A CA 1
ATOM 4066 C C . PRO A 1 540 ? -8.500 19.524 13.303 1.00 77.00 540 PRO A C 1
ATOM 4068 O O . PRO A 1 540 ? -7.676 20.429 13.276 1.00 77.00 540 PRO A O 1
ATOM 4071 N N . ASN A 1 541 ? -8.151 18.244 13.142 1.00 84.94 541 ASN A N 1
ATOM 4072 C CA . ASN A 1 541 ? -6.767 17.755 13.168 1.00 84.94 541 ASN A CA 1
ATOM 4073 C C . ASN A 1 541 ? -6.011 17.967 11.839 1.00 84.94 541 ASN A C 1
ATOM 4075 O O . ASN A 1 541 ? -4.777 18.031 11.804 1.00 84.94 541 ASN A O 1
ATOM 4079 N N . ARG A 1 542 ? -6.742 18.114 10.723 1.00 80.94 542 ARG A N 1
ATOM 4080 C CA . ARG A 1 542 ? -6.205 18.237 9.353 1.00 80.94 542 ARG A CA 1
ATOM 4081 C C . ARG A 1 542 ? -5.081 19.282 9.165 1.00 80.94 542 ARG A C 1
ATOM 4083 O O . ARG A 1 542 ? -4.132 18.956 8.444 1.00 80.94 542 ARG A O 1
ATOM 4090 N N . PRO A 1 543 ? -5.114 20.488 9.777 1.00 84.88 543 PRO A N 1
ATOM 4091 C CA . PRO A 1 543 ? -4.052 21.494 9.643 1.00 84.88 543 PRO A CA 1
ATOM 4092 C C . PRO A 1 543 ? -2.736 21.128 10.347 1.00 84.88 543 PRO A C 1
ATOM 4094 O O . PRO A 1 543 ? -1.706 21.741 10.055 1.00 84.88 543 PRO A O 1
ATOM 4097 N N . VAL A 1 544 ? -2.757 20.162 11.272 1.00 90.00 544 VAL A N 1
ATOM 4098 C CA . VAL A 1 544 ? -1.573 19.661 11.986 1.00 90.00 544 VAL A CA 1
ATOM 4099 C C . VAL A 1 544 ? -1.033 18.402 11.318 1.00 90.00 544 VAL A C 1
ATOM 4101 O O . VAL A 1 544 ? 0.151 18.342 11.000 1.00 90.00 544 VAL A O 1
ATOM 4104 N N . VAL A 1 545 ? -1.881 17.414 11.018 1.00 88.50 545 VAL A N 1
ATOM 4105 C CA . VAL A 1 545 ? -1.415 16.106 10.510 1.00 88.50 545 VAL A CA 1
ATOM 4106 C C . VAL A 1 545 ? -0.872 16.137 9.076 1.00 88.50 545 VAL A C 1
ATOM 4108 O O . VAL A 1 545 ? -0.190 15.206 8.656 1.00 88.50 545 VAL A O 1
ATOM 4111 N N . ARG A 1 546 ? -1.128 17.214 8.317 1.00 86.56 546 ARG A N 1
ATOM 4112 C CA . ARG A 1 546 ? -0.454 17.480 7.030 1.00 86.56 546 ARG A CA 1
ATOM 4113 C C . ARG A 1 546 ? 0.947 18.101 7.187 1.00 86.56 546 ARG A C 1
ATOM 4115 O O . ARG A 1 546 ? 1.657 18.222 6.192 1.00 86.56 546 ARG A O 1
ATOM 4122 N N . ARG A 1 547 ? 1.383 18.462 8.403 1.00 90.00 547 ARG A N 1
ATOM 4123 C CA . ARG A 1 547 ? 2.759 18.914 8.689 1.00 90.00 547 ARG A CA 1
ATOM 4124 C C . ARG A 1 547 ? 3.700 17.707 8.774 1.00 90.00 547 ARG A C 1
ATOM 4126 O O . ARG A 1 547 ? 3.321 16.628 9.230 1.00 90.00 547 ARG A O 1
ATOM 4133 N N . ARG A 1 548 ? 4.947 17.880 8.330 1.00 88.00 548 ARG A N 1
ATOM 4134 C CA . ARG A 1 548 ? 5.970 16.823 8.322 1.00 88.00 548 ARG A CA 1
ATOM 4135 C C . ARG A 1 548 ? 6.788 16.860 9.615 1.00 88.00 548 ARG A C 1
ATOM 4137 O O . ARG A 1 548 ? 7.574 17.778 9.825 1.00 88.00 548 ARG A O 1
ATOM 4144 N N . LEU A 1 549 ? 6.626 15.840 10.456 1.00 89.94 549 LEU A N 1
ATOM 4145 C CA . LEU A 1 549 ? 7.376 15.677 11.702 1.00 89.94 549 LEU A CA 1
ATOM 4146 C C . LEU A 1 549 ? 8.740 15.016 11.428 1.00 89.94 549 LEU A C 1
ATOM 4148 O O . LEU A 1 549 ? 8.840 13.795 11.346 1.00 89.94 549 LEU A O 1
ATOM 4152 N N . GLU A 1 550 ? 9.817 15.802 11.311 1.00 85.69 550 GLU A N 1
ATOM 4153 C CA . GLU A 1 550 ? 11.161 15.256 11.026 1.00 85.69 550 GLU A CA 1
ATOM 4154 C C . GLU A 1 550 ? 11.638 14.227 12.067 1.00 85.69 550 GLU A C 1
ATOM 4156 O O . GLU A 1 550 ? 12.419 13.344 11.720 1.00 85.69 550 GLU A O 1
ATOM 4161 N N . ALA A 1 551 ? 11.168 14.290 13.320 1.00 86.62 551 ALA A N 1
ATOM 4162 C CA . ALA A 1 551 ? 11.555 13.348 14.376 1.00 86.62 551 ALA A CA 1
ATOM 4163 C C . ALA A 1 551 ? 11.287 11.872 14.015 1.00 86.62 551 ALA A C 1
ATOM 4165 O O . ALA A 1 551 ? 12.037 11.007 14.459 1.00 86.62 551 ALA A O 1
ATOM 4166 N N . VAL A 1 552 ? 10.282 11.597 13.172 1.00 91.50 552 VAL A N 1
ATOM 4167 C CA . VAL A 1 552 ? 9.884 10.243 12.738 1.00 91.50 552 VAL A CA 1
ATOM 4168 C C . VAL A 1 552 ? 10.277 9.914 11.291 1.00 91.50 552 VAL A C 1
ATOM 4170 O O . VAL A 1 552 ? 9.804 8.932 10.716 1.00 91.50 552 VAL A O 1
ATOM 4173 N N . VAL A 1 553 ? 11.162 10.710 10.682 1.00 89.69 553 VAL A N 1
ATOM 4174 C CA . VAL A 1 553 ? 11.658 10.475 9.317 1.00 89.69 553 VAL A CA 1
ATOM 4175 C C . VAL A 1 553 ? 13.066 9.882 9.348 1.00 89.69 553 VAL A C 1
ATOM 4177 O O . VAL A 1 553 ? 14.024 10.561 9.732 1.00 89.69 553 VAL A O 1
ATOM 4180 N N . ASN A 1 554 ? 13.193 8.632 8.890 1.00 88.06 554 ASN A N 1
ATOM 4181 C CA . ASN A 1 554 ? 14.481 8.010 8.592 1.00 88.06 554 ASN A CA 1
ATOM 4182 C C . ASN A 1 554 ? 15.026 8.611 7.279 1.00 88.06 554 ASN A C 1
ATOM 4184 O O . ASN A 1 554 ? 14.379 8.454 6.240 1.00 88.06 554 ASN A O 1
ATOM 4188 N N . PRO A 1 555 ? 16.191 9.287 7.277 1.00 74.31 555 PRO A N 1
ATOM 4189 C CA . PRO A 1 555 ? 16.734 9.897 6.064 1.00 74.31 555 PRO A CA 1
ATOM 4190 C C . PRO A 1 555 ? 17.267 8.878 5.037 1.00 74.31 555 PRO A C 1
ATOM 4192 O O . PRO A 1 555 ? 17.475 9.253 3.887 1.00 74.31 555 PRO A O 1
ATOM 4195 N N . ALA A 1 556 ? 17.482 7.613 5.422 1.00 74.88 556 ALA A N 1
ATOM 4196 C CA . ALA A 1 556 ? 18.005 6.555 4.549 1.00 74.88 556 ALA A CA 1
ATOM 4197 C C . ALA A 1 556 ? 16.925 5.866 3.690 1.00 74.88 556 ALA A C 1
ATOM 4199 O O . ALA A 1 556 ? 17.206 5.398 2.586 1.00 74.88 556 ALA A O 1
ATOM 4200 N N . VAL A 1 557 ? 15.686 5.820 4.187 1.00 80.19 557 VAL A N 1
ATOM 4201 C CA . VAL A 1 557 ? 14.486 5.500 3.390 1.00 80.19 557 VAL A CA 1
ATOM 4202 C C . VAL A 1 557 ? 14.156 6.736 2.534 1.00 80.19 557 VAL A C 1
ATOM 4204 O O . VAL A 1 557 ? 14.536 7.840 2.926 1.00 80.19 557 VAL A O 1
ATOM 4207 N N . ALA A 1 558 ? 13.508 6.615 1.369 1.00 69.00 558 ALA A N 1
ATOM 4208 C CA . ALA A 1 558 ? 13.323 7.756 0.447 1.00 69.00 558 ALA A CA 1
ATOM 4209 C C . ALA A 1 558 ? 11.920 8.369 0.487 1.00 69.00 558 ALA A C 1
ATOM 4211 O O . ALA A 1 558 ? 11.748 9.567 0.275 1.00 69.00 558 ALA A O 1
ATOM 4212 N N . GLU A 1 559 ? 10.928 7.546 0.781 1.00 75.06 559 GLU A N 1
ATOM 4213 C CA . GLU A 1 559 ? 9.512 7.855 0.823 1.00 75.06 559 GLU A CA 1
ATOM 4214 C C . GLU A 1 559 ? 9.229 8.910 1.912 1.00 75.06 559 GLU A C 1
ATOM 4216 O O . GLU A 1 559 ? 9.840 8.907 2.983 1.00 75.06 559 GLU A O 1
ATOM 4221 N N . ARG A 1 560 ? 8.333 9.872 1.650 1.00 78.06 560 ARG A N 1
ATOM 4222 C CA . ARG A 1 560 ? 8.020 10.974 2.595 1.00 78.06 560 ARG A CA 1
ATOM 4223 C C . ARG A 1 560 ? 6.523 11.188 2.830 1.00 78.06 560 ARG A C 1
ATOM 4225 O O . ARG A 1 560 ? 6.156 11.828 3.814 1.00 78.06 560 ARG A O 1
ATOM 4232 N N . SER A 1 561 ? 5.675 10.627 1.975 1.00 80.44 561 SER A N 1
ATOM 4233 C CA . SER A 1 561 ? 4.215 10.726 2.027 1.00 80.44 561 SER A CA 1
ATOM 4234 C C . SER A 1 561 ? 3.567 9.414 1.584 1.00 80.44 561 SER A C 1
ATOM 4236 O O . SER A 1 561 ? 4.151 8.675 0.794 1.00 80.44 561 SER A O 1
ATOM 4238 N N . THR A 1 562 ? 2.357 9.137 2.067 1.00 77.44 562 THR A N 1
ATOM 4239 C CA . THR A 1 562 ? 1.504 8.059 1.544 1.00 77.44 562 THR A CA 1
ATOM 4240 C C . THR A 1 562 ? 0.965 8.404 0.149 1.00 77.44 562 THR A C 1
ATOM 4242 O O . THR A 1 562 ? 1.018 9.562 -0.269 1.00 77.44 562 THR A O 1
ATOM 4245 N N . GLU A 1 563 ? 0.376 7.431 -0.558 1.00 64.44 563 GLU A N 1
ATOM 4246 C CA . GLU A 1 563 ? -0.335 7.671 -1.834 1.00 64.44 563 GLU A CA 1
ATOM 4247 C C . GLU A 1 563 ? -1.493 8.685 -1.694 1.00 64.44 563 GLU A C 1
ATOM 4249 O O . GLU A 1 563 ? -1.817 9.407 -2.635 1.00 64.44 563 GLU A O 1
ATOM 4254 N N . ALA A 1 564 ? -2.070 8.791 -0.490 1.00 62.22 564 ALA A N 1
ATOM 4255 C CA . ALA A 1 564 ? -3.090 9.776 -0.124 1.00 62.22 564 ALA A CA 1
ATOM 4256 C C . ALA A 1 564 ? -2.510 11.144 0.317 1.00 62.22 564 ALA A C 1
ATOM 4258 O O . ALA A 1 564 ? -3.234 11.978 0.858 1.00 62.22 564 ALA A O 1
ATOM 4259 N N . GLY A 1 565 ? -1.204 11.379 0.134 1.00 72.94 565 GLY A N 1
ATOM 4260 C CA . GLY A 1 565 ? -0.551 12.675 0.355 1.00 72.94 565 GLY A CA 1
ATOM 4261 C C . GLY A 1 565 ? -0.248 13.048 1.813 1.00 72.94 565 GLY A C 1
ATOM 4262 O O . GLY A 1 565 ? 0.142 14.185 2.075 1.00 72.94 565 GLY A O 1
ATOM 4263 N N . PHE A 1 566 ? -0.398 12.131 2.775 1.00 82.56 566 PHE A N 1
ATOM 4264 C CA . PHE A 1 566 ? -0.121 12.411 4.192 1.00 82.56 566 PHE A CA 1
ATOM 4265 C C . PHE A 1 566 ? 1.337 12.077 4.571 1.00 82.56 566 PHE A C 1
ATOM 4267 O O . PHE A 1 566 ? 1.822 11.021 4.160 1.00 82.56 566 PHE A O 1
ATOM 4274 N N . PRO A 1 567 ? 2.044 12.907 5.368 1.00 89.69 567 PRO A N 1
ATOM 4275 C CA . PRO A 1 567 ? 3.427 12.636 5.776 1.00 89.69 567 PRO A CA 1
ATOM 4276 C C . PRO A 1 567 ? 3.575 11.343 6.597 1.00 89.69 567 PRO A C 1
ATOM 4278 O O . PRO A 1 567 ? 2.821 11.110 7.544 1.00 89.69 567 PRO A O 1
ATOM 4281 N N . VAL A 1 568 ? 4.561 10.509 6.253 1.00 93.19 568 VAL A N 1
ATOM 4282 C CA . VAL A 1 568 ? 4.740 9.170 6.856 1.00 93.19 568 VAL A CA 1
ATOM 4283 C C . VAL A 1 568 ? 5.544 9.171 8.158 1.00 93.19 568 VAL A C 1
ATOM 4285 O O . VAL A 1 568 ? 6.362 10.059 8.397 1.00 93.19 568 VAL A O 1
ATOM 4288 N N . THR A 1 569 ? 5.376 8.111 8.954 1.00 94.56 569 THR A N 1
ATOM 4289 C CA . THR A 1 569 ? 6.400 7.647 9.906 1.00 94.56 569 THR A CA 1
ATOM 4290 C C . THR A 1 569 ? 7.278 6.557 9.280 1.00 94.56 569 THR A C 1
ATOM 4292 O O . THR A 1 569 ? 6.803 5.746 8.485 1.00 94.56 569 THR A O 1
ATOM 4295 N N . HIS A 1 570 ? 8.551 6.509 9.678 1.00 95.12 570 HIS A N 1
ATOM 4296 C CA . HIS A 1 570 ? 9.478 5.397 9.421 1.00 95.12 570 HIS A CA 1
ATOM 4297 C C . HIS A 1 570 ? 9.729 4.532 10.663 1.00 95.12 570 HIS A C 1
ATOM 4299 O O . HIS A 1 570 ? 10.648 3.717 10.673 1.00 95.12 570 HIS A O 1
ATOM 4305 N N . TYR A 1 571 ? 8.937 4.721 11.718 1.00 95.81 571 TYR A N 1
ATOM 4306 C CA . TYR A 1 571 ? 9.095 4.059 13.009 1.00 95.81 571 TYR A CA 1
ATOM 4307 C C . TYR A 1 571 ? 7.733 3.641 13.561 1.00 95.81 571 TYR A C 1
ATOM 4309 O O . TYR A 1 571 ? 6.768 4.409 13.490 1.00 95.81 571 TYR A O 1
ATOM 4317 N N . VAL A 1 572 ? 7.660 2.434 14.120 1.00 96.56 572 VAL A N 1
ATOM 4318 C CA . VAL A 1 572 ? 6.442 1.879 14.722 1.00 96.56 572 VAL A CA 1
ATOM 4319 C C . VAL A 1 572 ? 6.723 1.307 16.107 1.00 96.56 572 VAL A C 1
ATOM 4321 O O . VAL A 1 572 ? 7.785 0.728 16.344 1.00 96.56 572 VAL A O 1
ATOM 4324 N N . GLY A 1 573 ? 5.754 1.448 17.009 1.00 96.62 573 GLY A N 1
ATOM 4325 C CA . GLY A 1 573 ? 5.740 0.749 18.288 1.00 96.62 573 GLY A CA 1
ATOM 4326 C C . GLY A 1 573 ? 5.505 -0.749 18.082 1.00 96.62 573 GLY A C 1
ATOM 4327 O O . GLY A 1 573 ? 4.671 -1.143 17.261 1.00 96.62 573 GLY A O 1
ATOM 4328 N N . VAL A 1 574 ? 6.238 -1.595 18.803 1.00 96.88 574 VAL A N 1
ATOM 4329 C CA . VAL A 1 574 ? 6.110 -3.055 18.686 1.00 96.88 574 VAL A CA 1
ATOM 4330 C C . VAL A 1 574 ? 4.941 -3.553 19.530 1.00 96.88 574 VAL A C 1
ATOM 4332 O O . VAL A 1 574 ? 4.896 -3.343 20.743 1.00 96.88 574 VAL A O 1
ATOM 4335 N N . ALA A 1 575 ? 3.993 -4.218 18.867 1.00 95.56 575 ALA A N 1
ATOM 4336 C CA . ALA A 1 575 ? 2.753 -4.688 19.475 1.00 95.56 575 ALA A CA 1
ATOM 4337 C C . ALA A 1 575 ? 2.873 -6.049 20.174 1.00 95.56 575 ALA A C 1
ATOM 4339 O O . ALA A 1 575 ? 2.044 -6.381 21.026 1.00 95.56 575 ALA A O 1
ATOM 4340 N N . GLY A 1 576 ? 3.882 -6.840 19.797 1.00 94.38 576 GLY A N 1
ATOM 4341 C CA . GLY A 1 576 ? 4.006 -8.258 20.126 1.00 94.38 576 GLY A CA 1
ATOM 4342 C C . GLY A 1 576 ? 4.054 -9.142 18.876 1.00 94.38 576 GLY A C 1
ATOM 4343 O O . GLY A 1 576 ? 4.481 -8.692 17.811 1.00 94.38 576 GLY A O 1
ATOM 4344 N N . VAL A 1 577 ? 3.587 -10.385 18.997 1.00 94.12 577 VAL A N 1
ATOM 4345 C CA . VAL A 1 577 ? 3.579 -11.404 17.928 1.00 94.12 577 VAL A CA 1
ATOM 4346 C C . VAL A 1 577 ? 2.138 -11.840 17.622 1.00 94.12 577 VAL A C 1
ATOM 4348 O O . VAL A 1 577 ? 1.384 -12.145 18.543 1.00 94.12 577 VAL A O 1
ATOM 4351 N N . GLY A 1 578 ? 1.766 -11.888 16.338 1.00 89.50 578 GLY A N 1
ATOM 4352 C CA . GLY A 1 578 ? 0.395 -12.129 15.853 1.00 89.50 578 GLY A CA 1
ATOM 4353 C C . GLY A 1 578 ? -0.277 -10.878 15.260 1.00 89.50 578 GLY A C 1
ATOM 4354 O O . GLY A 1 578 ? 0.132 -9.749 15.540 1.00 89.50 578 GLY A O 1
ATOM 4355 N N . GLU A 1 579 ? -1.310 -11.054 14.423 1.00 84.69 579 GLU A N 1
ATOM 4356 C CA . GLU A 1 579 ? -2.092 -9.921 13.876 1.00 84.69 579 GLU A CA 1
ATOM 4357 C C . GLU A 1 579 ? -2.958 -9.251 14.963 1.00 84.69 579 GLU A C 1
ATOM 4359 O O . GLU A 1 579 ? -3.167 -8.035 14.951 1.00 84.69 579 GLU A O 1
ATOM 4364 N N . ASP A 1 580 ? -3.401 -10.026 15.954 1.00 84.88 580 ASP A N 1
ATOM 4365 C CA . ASP A 1 580 ? -4.180 -9.576 17.110 1.00 84.88 580 ASP A CA 1
ATOM 4366 C C . ASP A 1 580 ? -3.364 -8.780 18.145 1.00 84.88 580 ASP A C 1
ATOM 4368 O O . ASP A 1 580 ? -3.959 -8.156 19.024 1.00 84.88 580 ASP A O 1
ATOM 4372 N N . ALA A 1 581 ? -2.028 -8.761 18.048 1.00 88.69 581 ALA A N 1
ATOM 4373 C CA . ALA A 1 581 ? -1.125 -8.334 19.121 1.00 88.69 581 ALA A CA 1
ATOM 4374 C C . ALA A 1 581 ? -1.397 -6.921 19.683 1.00 88.69 581 ALA A C 1
ATOM 4376 O O . ALA A 1 581 ? -1.235 -6.666 20.884 1.00 88.69 581 ALA A O 1
ATOM 4377 N N . GLY A 1 582 ? -1.881 -6.005 18.836 1.00 87.38 582 GLY A N 1
ATOM 4378 C CA . GLY A 1 582 ? -2.289 -4.653 19.235 1.00 87.38 582 GLY A CA 1
ATOM 4379 C C . GLY A 1 582 ? -3.535 -4.597 20.133 1.00 87.38 582 GLY A C 1
ATOM 4380 O O . GLY A 1 582 ? -3.705 -3.627 20.870 1.00 87.38 582 GLY A O 1
ATOM 4381 N N . ASN A 1 583 ? -4.380 -5.630 20.121 1.00 88.00 583 ASN A N 1
ATOM 4382 C CA . ASN A 1 583 ? -5.591 -5.747 20.942 1.00 88.00 583 ASN A CA 1
ATOM 4383 C C . ASN A 1 583 ? -5.393 -6.577 22.224 1.00 88.00 583 ASN A C 1
ATOM 4385 O O . ASN A 1 583 ? -6.277 -6.578 23.079 1.00 88.00 583 ASN A O 1
ATOM 4389 N N . LEU A 1 584 ? -4.262 -7.277 22.373 1.00 87.88 584 LEU A N 1
ATOM 4390 C CA . LEU A 1 584 ? -3.977 -8.100 23.554 1.00 87.88 584 LEU A CA 1
ATOM 4391 C C . LEU A 1 584 ? -3.930 -7.267 24.855 1.00 87.88 584 LEU A C 1
ATOM 4393 O O . LEU A 1 584 ? -3.505 -6.105 24.824 1.00 87.88 584 LEU A O 1
ATOM 4397 N N . PRO A 1 585 ? -4.301 -7.844 26.013 1.00 85.50 585 PRO A N 1
ATOM 4398 C CA . PRO A 1 585 ? -4.139 -7.194 27.313 1.00 85.50 585 PRO A CA 1
ATOM 4399 C C . PRO A 1 585 ? -2.666 -7.143 27.762 1.00 85.50 585 PRO A C 1
ATOM 4401 O O . PRO A 1 585 ? -1.797 -7.807 27.190 1.00 85.50 585 PRO A O 1
ATOM 4404 N N . GLY A 1 586 ? -2.386 -6.357 28.808 1.00 81.12 586 GLY A N 1
ATOM 4405 C CA . GLY A 1 586 ? -1.105 -6.402 29.527 1.00 81.12 586 GLY A CA 1
ATOM 4406 C C . GLY A 1 586 ? -0.840 -7.787 30.128 1.00 81.12 586 GLY A C 1
ATOM 4407 O O . GLY A 1 586 ? -1.777 -8.533 30.419 1.00 81.12 586 GLY A O 1
ATOM 4408 N N . GLY A 1 587 ? 0.435 -8.163 30.248 1.00 79.88 587 GLY A N 1
ATOM 4409 C CA . GLY A 1 587 ? 0.857 -9.465 30.782 1.00 79.88 587 GLY A CA 1
ATOM 4410 C C . GLY A 1 587 ? 0.535 -10.696 29.916 1.00 79.88 587 GLY A C 1
ATOM 4411 O O . GLY A 1 587 ? 0.840 -11.812 30.329 1.00 79.88 587 GLY A O 1
ATOM 4412 N N . HIS A 1 588 ? -0.061 -10.544 28.727 1.00 89.31 588 HIS A N 1
ATOM 4413 C CA . HIS A 1 588 ? -0.238 -11.667 27.801 1.00 89.31 588 HIS A CA 1
ATOM 4414 C C . HIS A 1 588 ? 1.113 -12.064 27.172 1.00 89.31 588 HIS A C 1
ATOM 4416 O O . HIS A 1 588 ? 1.816 -11.177 26.690 1.00 89.31 588 HIS A O 1
ATOM 4422 N N . PRO A 1 589 ? 1.478 -13.358 27.071 1.00 89.19 589 PRO A N 1
ATOM 4423 C CA . PRO A 1 589 ? 2.822 -13.760 26.639 1.00 89.19 589 PRO A CA 1
ATOM 4424 C C . PRO A 1 589 ? 3.184 -13.319 25.215 1.00 89.19 589 PRO A C 1
ATOM 4426 O O . PRO A 1 589 ? 4.342 -13.040 24.941 1.00 89.19 589 PRO A O 1
ATOM 4429 N N . ARG A 1 590 ? 2.199 -13.181 24.312 1.00 92.94 590 ARG A N 1
ATOM 4430 C CA . ARG A 1 590 ? 2.414 -12.631 22.955 1.00 92.94 590 ARG A CA 1
ATOM 4431 C C . ARG A 1 590 ? 2.482 -11.096 22.873 1.00 92.94 590 ARG A C 1
ATOM 4433 O O . ARG A 1 590 ? 2.676 -10.579 21.778 1.00 92.94 590 ARG A O 1
ATOM 4440 N N . ALA A 1 591 ? 2.256 -10.356 23.960 1.00 92.56 591 ALA A N 1
ATOM 4441 C CA . ALA A 1 591 ? 2.148 -8.895 23.937 1.00 92.56 591 ALA A CA 1
ATOM 4442 C C . ALA A 1 591 ? 3.514 -8.199 24.081 1.00 92.56 591 ALA A C 1
ATOM 4444 O O . ALA A 1 591 ? 4.313 -8.555 24.945 1.00 92.56 591 ALA A O 1
ATOM 4445 N N . GLY A 1 592 ? 3.756 -7.177 23.255 1.00 93.94 592 GLY A N 1
ATOM 4446 C CA . GLY A 1 592 ? 4.892 -6.251 23.357 1.00 93.94 592 GLY A CA 1
ATOM 4447 C C . GLY A 1 592 ? 4.551 -4.962 24.117 1.00 93.94 592 GLY A C 1
ATOM 4448 O O . GLY A 1 592 ? 3.471 -4.840 24.702 1.00 93.94 592 GLY A O 1
ATOM 4449 N N . VAL A 1 593 ? 5.452 -3.975 24.076 1.00 94.19 593 VAL A N 1
ATOM 4450 C CA . VAL A 1 593 ? 5.335 -2.714 24.843 1.00 94.19 593 VAL A CA 1
ATOM 4451 C C . VAL A 1 593 ? 4.087 -1.912 24.471 1.00 94.19 593 VAL A C 1
ATOM 4453 O O . VAL A 1 593 ? 3.306 -1.520 25.338 1.00 94.19 593 VAL A O 1
ATOM 4456 N N . PHE A 1 594 ? 3.880 -1.678 23.176 1.00 95.00 594 PHE A N 1
ATOM 4457 C CA . PHE A 1 594 ? 2.734 -0.921 22.682 1.00 95.00 594 PHE A CA 1
ATOM 4458 C C . PHE A 1 594 ? 1.543 -1.850 22.478 1.00 95.00 594 PHE A C 1
ATOM 4460 O O . PHE A 1 594 ? 1.701 -2.980 22.042 1.00 95.00 594 PHE A O 1
ATOM 4467 N N . GLY A 1 595 ? 0.326 -1.365 22.683 1.00 90.69 595 GLY A N 1
ATOM 4468 C CA . GLY A 1 595 ? -0.831 -1.882 21.952 1.00 90.69 595 GLY A CA 1
ATOM 4469 C C . GLY A 1 595 ? -1.607 -0.719 21.361 1.00 90.69 595 GLY A C 1
ATOM 4470 O O . GLY A 1 595 ? -1.139 0.415 21.384 1.00 90.69 595 GLY A O 1
ATOM 4471 N N . PHE A 1 596 ? -2.804 -0.976 20.850 1.00 86.19 596 PHE A N 1
ATOM 4472 C CA . PHE A 1 596 ? -3.706 0.082 20.412 1.00 86.19 596 PHE A CA 1
ATOM 4473 C C . PHE A 1 596 ? -4.228 0.836 21.640 1.00 86.19 596 PHE A C 1
ATOM 4475 O O . PHE A 1 596 ? -3.743 1.919 21.953 1.00 86.19 596 PHE A O 1
ATOM 4482 N N . ARG A 1 597 ? -5.118 0.212 22.419 1.00 85.06 597 ARG A N 1
ATOM 4483 C CA . ARG A 1 597 ? -5.669 0.797 23.656 1.00 85.06 597 ARG A CA 1
ATOM 4484 C C . ARG A 1 597 ? -4.900 0.391 24.928 1.00 85.06 597 ARG A C 1
ATOM 4486 O O . ARG A 1 597 ? -5.219 0.868 26.010 1.00 85.06 597 ARG A O 1
ATOM 4493 N N . ARG A 1 598 ? -3.885 -0.477 24.807 1.00 88.00 598 ARG A N 1
ATOM 4494 C CA . ARG A 1 598 ? -2.996 -0.900 25.906 1.00 88.00 598 ARG A CA 1
ATOM 4495 C C . ARG A 1 598 ? -1.932 0.170 26.172 1.00 88.00 598 ARG A C 1
ATOM 4497 O O . ARG A 1 598 ? -1.169 0.496 25.266 1.00 88.00 598 ARG A O 1
ATOM 4504 N N . ALA A 1 599 ? -1.857 0.643 27.414 1.00 88.25 599 ALA A N 1
ATOM 4505 C CA . ALA A 1 599 ? -0.763 1.453 27.949 1.00 88.25 599 ALA A CA 1
ATOM 4506 C C . ALA A 1 599 ? -0.051 0.633 29.037 1.00 88.25 599 ALA A C 1
ATOM 4508 O O . ALA A 1 599 ? -0.628 0.391 30.095 1.00 88.25 599 ALA A O 1
ATOM 4509 N N . MET A 1 600 ? 1.154 0.145 28.740 1.00 87.38 600 MET A N 1
ATOM 4510 C CA . MET A 1 600 ? 1.916 -0.767 29.605 1.00 87.38 600 MET A CA 1
ATOM 4511 C C . MET A 1 600 ? 2.739 0.001 30.648 1.00 87.38 600 MET A C 1
ATOM 4513 O O . MET A 1 600 ? 3.196 1.111 30.380 1.00 87.38 600 MET A O 1
ATOM 4517 N N . ARG A 1 601 ? 2.975 -0.578 31.823 1.00 87.81 601 ARG A N 1
ATOM 4518 C CA . ARG A 1 601 ? 3.862 -0.041 32.868 1.00 87.81 601 ARG A CA 1
ATOM 4519 C C . ARG A 1 601 ? 5.206 -0.780 32.867 1.00 87.81 601 ARG A C 1
ATOM 4521 O O . ARG A 1 601 ? 5.274 -1.947 32.493 1.00 87.81 601 ARG A O 1
ATOM 4528 N N . LEU A 1 602 ? 6.293 -0.119 33.275 1.00 85.62 602 LEU A N 1
ATOM 4529 C CA . LEU A 1 602 ? 7.649 -0.697 33.214 1.00 85.62 602 LEU A CA 1
ATOM 4530 C C . LEU A 1 602 ? 7.824 -1.973 34.065 1.00 85.62 602 LEU A C 1
ATOM 4532 O O . LEU A 1 602 ? 8.643 -2.824 33.731 1.00 85.62 602 LEU A O 1
ATOM 4536 N N . ASP A 1 603 ? 7.042 -2.128 35.135 1.00 84.38 603 ASP A N 1
ATOM 4537 C CA . ASP A 1 603 ? 6.995 -3.315 35.998 1.00 84.38 603 ASP A CA 1
ATOM 4538 C C . ASP A 1 603 ? 6.179 -4.488 35.415 1.00 84.38 603 ASP A C 1
ATOM 4540 O O . ASP A 1 603 ? 6.271 -5.600 35.932 1.00 84.38 603 ASP A O 1
ATOM 4544 N N . GLU A 1 604 ? 5.441 -4.287 34.317 1.00 85.69 604 GLU A N 1
ATOM 4545 C CA . GLU A 1 604 ? 4.802 -5.369 33.548 1.00 85.69 604 GLU A CA 1
ATOM 4546 C C . GLU A 1 604 ? 5.755 -6.029 32.529 1.00 85.69 604 GLU A C 1
ATOM 4548 O O . GLU A 1 604 ? 5.423 -7.079 31.978 1.00 85.69 604 GLU A O 1
ATOM 4553 N N . ILE A 1 605 ? 6.937 -5.447 32.277 1.00 89.88 605 ILE A N 1
ATOM 4554 C CA . ILE A 1 605 ? 7.934 -5.965 31.322 1.00 89.88 605 ILE A CA 1
ATOM 4555 C C . ILE A 1 605 ? 8.825 -7.012 32.012 1.00 89.88 605 ILE A C 1
ATOM 4557 O O . ILE A 1 605 ? 9.994 -6.767 32.328 1.00 89.88 605 ILE A O 1
ATOM 4561 N N . THR A 1 606 ? 8.258 -8.189 32.284 1.00 88.75 606 THR A N 1
ATOM 4562 C CA . THR A 1 606 ? 8.919 -9.280 33.020 1.00 88.75 606 THR A CA 1
ATOM 4563 C C . THR A 1 606 ? 10.074 -9.940 32.259 1.00 88.75 606 THR A C 1
ATOM 4565 O O . THR A 1 606 ? 10.989 -10.454 32.903 1.00 88.75 606 THR A O 1
ATOM 4568 N N . ASP A 1 607 ? 10.103 -9.851 30.924 1.00 83.69 607 ASP A N 1
ATOM 4569 C CA . ASP A 1 607 ? 11.232 -10.287 30.075 1.00 83.69 607 ASP A CA 1
ATOM 4570 C C . ASP A 1 607 ? 12.467 -9.352 30.200 1.00 83.69 607 ASP A C 1
ATOM 4572 O O . ASP A 1 607 ? 13.589 -9.685 29.792 1.00 83.69 607 ASP A O 1
ATOM 4576 N N . GLY A 1 608 ? 12.272 -8.180 30.819 1.00 86.62 608 GLY A N 1
ATOM 4577 C CA . GLY A 1 608 ? 13.282 -7.159 31.079 1.00 86.62 608 GLY A CA 1
ATOM 4578 C C . GLY A 1 608 ? 13.358 -6.099 29.979 1.00 86.62 608 GLY A C 1
ATOM 4579 O O . GLY A 1 608 ? 13.615 -6.394 28.814 1.00 86.62 608 GLY A O 1
ATOM 4580 N N . ALA A 1 609 ? 13.223 -4.826 30.362 1.00 86.81 609 ALA A N 1
ATOM 4581 C CA . ALA A 1 609 ? 13.158 -3.693 29.433 1.00 86.81 609 ALA A CA 1
ATOM 4582 C C . ALA A 1 609 ? 14.370 -3.545 28.485 1.00 86.81 609 ALA A C 1
ATOM 4584 O O . ALA A 1 609 ? 14.241 -2.992 27.396 1.00 86.81 609 ALA A O 1
ATOM 4585 N N . SER A 1 610 ? 15.542 -4.065 28.860 1.00 85.56 610 SER A N 1
ATOM 4586 C CA . SER A 1 610 ? 16.732 -4.084 27.999 1.00 85.56 610 SER A CA 1
ATOM 4587 C C . SER A 1 610 ? 16.693 -5.161 26.908 1.00 85.56 610 SER A C 1
ATOM 4589 O O . SER A 1 610 ? 17.458 -5.066 25.945 1.00 85.56 610 SER A O 1
ATOM 4591 N N . ASN A 1 611 ? 15.815 -6.160 27.040 1.00 87.19 611 ASN A N 1
ATOM 4592 C CA . ASN A 1 611 ? 15.598 -7.256 26.093 1.00 87.19 611 ASN A CA 1
ATOM 4593 C C . ASN A 1 611 ? 14.308 -7.079 25.276 1.00 87.19 611 ASN A C 1
ATOM 4595 O O . ASN A 1 611 ? 14.250 -7.537 24.142 1.00 87.19 611 ASN A O 1
ATOM 4599 N N . THR A 1 612 ? 13.302 -6.375 25.794 1.00 92.00 612 THR A N 1
ATOM 4600 C CA . THR A 1 612 ? 12.073 -6.078 25.045 1.00 92.00 612 THR A CA 1
ATOM 4601 C C . THR A 1 612 ? 12.261 -4.879 24.108 1.00 92.00 612 THR A C 1
ATOM 4603 O O . THR A 1 612 ? 12.651 -3.790 24.533 1.00 92.00 612 THR A O 1
ATOM 4606 N N . ILE A 1 613 ? 11.953 -5.052 22.822 1.00 94.44 613 ILE A N 1
ATOM 4607 C CA . ILE A 1 613 ? 11.936 -3.990 21.811 1.00 94.44 613 ILE A CA 1
ATOM 4608 C C . ILE A 1 613 ? 10.670 -3.146 21.986 1.00 94.44 613 ILE A C 1
ATOM 4610 O O . ILE A 1 613 ? 9.555 -3.662 21.979 1.00 94.44 613 ILE A O 1
ATOM 4614 N N . ALA A 1 614 ? 10.843 -1.829 22.076 1.00 95.38 614 ALA A N 1
ATOM 4615 C CA . ALA A 1 614 ? 9.748 -0.867 22.094 1.00 95.38 614 ALA A CA 1
ATOM 4616 C C . ALA A 1 614 ? 9.441 -0.313 20.693 1.00 95.38 614 ALA A C 1
ATOM 4618 O O . ALA A 1 614 ? 8.272 -0.196 20.333 1.00 95.38 614 ALA A O 1
ATOM 4619 N N . ILE A 1 615 ? 10.467 0.017 19.895 1.00 97.06 615 ILE A N 1
ATOM 4620 C CA . ILE A 1 615 ? 10.313 0.666 18.579 1.00 97.06 615 ILE A CA 1
ATOM 4621 C C . ILE A 1 615 ? 11.177 -0.039 17.526 1.00 97.06 615 ILE A C 1
ATOM 4623 O O . ILE A 1 615 ? 12.365 -0.282 17.757 1.00 97.06 615 ILE A O 1
ATOM 4627 N N . LEU A 1 616 ? 10.600 -0.290 16.347 1.00 95.50 616 LEU A N 1
ATOM 4628 C CA . LEU A 1 616 ? 11.307 -0.742 15.144 1.00 95.50 616 LEU A CA 1
ATOM 4629 C C . LEU A 1 616 ? 11.205 0.281 14.010 1.00 95.50 616 LEU A C 1
ATOM 4631 O O . LEU A 1 616 ? 10.178 0.941 13.837 1.00 95.50 616 LEU A O 1
ATOM 4635 N N . GLY A 1 617 ? 12.256 0.352 13.191 1.00 93.69 617 GLY A N 1
ATOM 4636 C CA . GLY A 1 617 ? 12.204 1.016 11.890 1.00 93.69 617 GLY A CA 1
ATOM 4637 C C . GLY A 1 617 ? 11.343 0.246 10.880 1.00 93.69 617 GLY A C 1
ATOM 4638 O O . GLY A 1 617 ? 11.351 -0.989 10.853 1.00 93.69 617 GLY A O 1
ATOM 4639 N N . VAL A 1 618 ? 10.628 0.974 10.023 1.00 93.00 618 VAL A N 1
ATOM 4640 C CA . VAL A 1 618 ? 9.903 0.443 8.860 1.00 93.00 618 VAL A CA 1
ATOM 4641 C C . VAL A 1 618 ? 10.347 1.133 7.570 1.00 93.00 618 VAL A C 1
ATOM 4643 O O . VAL A 1 618 ? 10.510 2.352 7.508 1.00 93.00 618 VAL A O 1
ATOM 4646 N N . SER A 1 619 ? 10.495 0.330 6.519 1.00 89.19 619 SER A N 1
ATOM 4647 C CA . SER A 1 619 ? 10.797 0.761 5.149 1.00 89.19 619 SER A CA 1
ATOM 4648 C C . SER A 1 619 ? 9.759 0.264 4.133 1.00 89.19 619 SER A C 1
ATOM 4650 O O . SER A 1 619 ? 9.928 0.465 2.937 1.00 89.19 619 SER A O 1
ATOM 4652 N N . GLY A 1 620 ? 8.684 -0.386 4.595 1.00 84.19 620 GLY A N 1
ATOM 4653 C CA . GLY A 1 620 ? 7.561 -0.848 3.778 1.00 84.19 620 GLY A CA 1
ATOM 4654 C C . GLY A 1 620 ? 6.213 -0.689 4.491 1.00 84.19 620 GLY A C 1
ATOM 4655 O O . GLY A 1 620 ? 6.148 -0.534 5.716 1.00 84.19 620 GLY A O 1
ATOM 4656 N N . ARG A 1 621 ? 5.117 -0.719 3.714 1.00 85.69 621 ARG A N 1
ATOM 4657 C CA . ARG A 1 621 ? 3.737 -0.464 4.193 1.00 85.69 621 ARG A CA 1
ATOM 4658 C C . ARG A 1 621 ? 3.633 0.851 4.993 1.00 85.69 621 ARG A C 1
ATOM 4660 O O . ARG A 1 621 ? 3.024 0.875 6.057 1.00 85.69 621 ARG A O 1
ATOM 4667 N N . LEU A 1 622 ? 4.304 1.920 4.557 1.00 89.56 622 LEU A N 1
ATOM 4668 C CA . LEU A 1 622 ? 4.434 3.159 5.338 1.00 89.56 622 LEU A CA 1
ATOM 4669 C C . LEU A 1 622 ? 3.073 3.843 5.555 1.00 89.56 622 LEU A C 1
ATOM 4671 O O . LEU A 1 622 ? 2.274 3.955 4.626 1.00 89.56 622 LEU A O 1
ATOM 4675 N N . GLY A 1 623 ? 2.819 4.293 6.786 1.00 89.31 623 GLY A N 1
ATOM 4676 C CA . GLY A 1 623 ? 1.564 4.933 7.196 1.00 89.31 623 GLY A CA 1
ATOM 4677 C C . GLY A 1 623 ? 1.766 6.375 7.683 1.00 89.31 623 GLY A C 1
ATOM 4678 O O . GLY A 1 623 ? 2.902 6.759 7.979 1.00 89.31 623 GLY A O 1
ATOM 4679 N N . PRO A 1 624 ? 0.693 7.186 7.776 1.00 93.38 624 PRO A N 1
ATOM 4680 C CA . PRO A 1 624 ? 0.773 8.559 8.276 1.00 93.38 624 PRO A CA 1
ATOM 4681 C C . PRO A 1 624 ? 1.252 8.592 9.731 1.00 93.38 624 PRO A C 1
ATOM 4683 O O . PRO A 1 624 ? 0.791 7.789 10.539 1.00 93.38 624 PRO A O 1
ATOM 4686 N N . TRP A 1 625 ? 2.125 9.534 10.102 1.00 94.62 625 TRP A N 1
ATOM 4687 C CA . TRP A 1 625 ? 2.663 9.579 11.475 1.00 94.62 625 TRP A CA 1
ATOM 4688 C C . TRP A 1 625 ? 1.589 9.813 12.546 1.00 94.62 625 TRP A C 1
ATOM 4690 O O . TRP A 1 625 ? 1.711 9.321 13.666 1.00 94.62 625 TRP A O 1
ATOM 4700 N N . ALA A 1 626 ? 0.530 10.546 12.205 1.00 92.44 626 ALA A N 1
ATOM 4701 C CA . ALA A 1 626 ? -0.560 10.871 13.118 1.00 92.44 626 ALA A CA 1
ATOM 4702 C C . ALA A 1 626 ? -1.634 9.773 13.216 1.00 92.44 626 ALA A C 1
ATOM 4704 O O . ALA A 1 626 ? -2.477 9.846 14.105 1.00 92.44 626 ALA A O 1
ATOM 4705 N N . ALA A 1 627 ? -1.622 8.775 12.326 1.00 91.88 627 ALA A N 1
ATOM 4706 C CA . ALA A 1 627 ? -2.645 7.735 12.274 1.00 91.88 627 ALA A CA 1
ATOM 4707 C C . ALA A 1 627 ? -2.379 6.631 13.306 1.00 91.88 627 ALA A C 1
ATOM 4709 O O . ALA A 1 627 ? -1.288 6.057 13.359 1.00 91.88 627 ALA A O 1
ATOM 4710 N N . GLY A 1 628 ? -3.373 6.319 14.132 1.00 88.69 628 GLY A N 1
ATOM 4711 C CA . GLY A 1 628 ? -3.307 5.204 15.068 1.00 88.69 628 GLY A CA 1
ATOM 4712 C C . GLY A 1 628 ? -3.293 3.823 14.390 1.00 88.69 628 GLY A C 1
ATOM 4713 O O . GLY A 1 628 ? -3.186 3.681 13.168 1.00 88.69 628 GLY A O 1
ATOM 4714 N N . GLY A 1 629 ? -3.398 2.769 15.200 1.00 87.88 629 GLY A N 1
ATOM 4715 C CA . GLY A 1 629 ? -3.442 1.388 14.711 1.00 87.88 629 GLY A CA 1
ATOM 4716 C C . GLY A 1 629 ? -2.189 0.968 13.924 1.00 87.88 629 GLY A C 1
ATOM 4717 O O . GLY A 1 629 ? -1.073 1.418 14.193 1.00 87.88 629 GLY A O 1
ATOM 4718 N N . GLN A 1 630 ? -2.379 0.110 12.917 1.00 87.81 630 GLN A N 1
ATOM 4719 C CA . GLN A 1 630 ? -1.304 -0.518 12.120 1.00 87.81 630 GLN A CA 1
ATOM 4720 C C . GLN A 1 630 ? -0.382 0.458 11.350 1.00 87.81 630 GLN A C 1
ATOM 4722 O O . GLN A 1 630 ? 0.688 0.060 10.873 1.00 87.81 630 GLN A O 1
ATOM 4727 N N . ALA A 1 631 ? -0.751 1.739 11.233 1.00 89.00 631 ALA A N 1
ATOM 4728 C CA . ALA A 1 631 ? 0.130 2.768 10.681 1.00 89.00 631 ALA A CA 1
ATOM 4729 C C . ALA A 1 631 ? 1.354 3.025 11.580 1.00 89.00 631 ALA A C 1
ATOM 4731 O O . ALA A 1 631 ? 2.454 3.204 11.056 1.00 89.00 631 ALA A O 1
ATOM 4732 N N . THR A 1 632 ? 1.177 2.985 12.907 1.00 93.94 632 THR A N 1
ATOM 4733 C CA . THR A 1 632 ? 2.186 3.389 13.905 1.00 93.94 632 THR A CA 1
ATOM 4734 C C . THR A 1 632 ? 2.471 2.339 14.983 1.00 93.94 632 THR A C 1
ATOM 4736 O O . THR A 1 632 ? 3.446 2.500 15.716 1.00 93.94 632 THR A O 1
ATOM 4739 N N . VAL A 1 633 ? 1.683 1.264 15.089 1.00 94.50 633 VAL A N 1
ATOM 4740 C CA . VAL A 1 633 ? 1.898 0.140 16.022 1.00 94.50 633 VAL A CA 1
ATOM 4741 C C . VAL A 1 633 ? 1.665 -1.188 15.302 1.00 94.50 633 VAL A C 1
ATOM 4743 O O . VAL A 1 633 ? 0.589 -1.391 14.747 1.00 94.50 633 VAL A O 1
ATOM 4746 N N . ARG A 1 634 ? 2.652 -2.097 15.299 1.00 94.38 634 ARG A N 1
ATOM 4747 C CA . ARG A 1 634 ? 2.605 -3.357 14.523 1.00 94.38 634 ARG A CA 1
ATOM 4748 C C . ARG A 1 634 ? 3.031 -4.573 15.326 1.00 94.38 634 ARG A C 1
ATOM 4750 O O . ARG A 1 634 ? 4.013 -4.519 16.063 1.00 94.38 634 ARG A O 1
ATOM 4757 N N . GLY A 1 635 ? 2.318 -5.679 15.130 1.00 94.00 635 GLY A N 1
ATOM 4758 C CA . GLY A 1 635 ? 2.777 -7.004 15.540 1.00 94.00 635 GLY A CA 1
ATOM 4759 C C . GLY A 1 635 ? 3.722 -7.610 14.503 1.00 94.00 635 GLY A C 1
ATOM 4760 O O . GLY A 1 635 ? 3.742 -7.190 13.346 1.00 94.00 635 GLY A O 1
ATOM 4761 N N . LEU A 1 636 ? 4.489 -8.612 14.917 1.00 93.06 636 LEU A N 1
ATOM 4762 C CA . LEU A 1 636 ? 5.207 -9.512 14.018 1.00 93.06 636 LEU A CA 1
ATOM 4763 C C . LEU A 1 636 ? 4.208 -10.570 13.529 1.00 93.06 636 LEU A C 1
ATOM 4765 O O . LEU A 1 636 ? 3.779 -11.409 14.322 1.00 93.06 636 LEU A O 1
ATOM 4769 N N . THR A 1 637 ? 3.810 -10.526 12.254 1.00 91.06 637 THR A N 1
ATOM 4770 C CA . THR A 1 637 ? 2.744 -11.388 11.706 1.00 91.06 637 THR A CA 1
ATOM 4771 C C . THR A 1 637 ? 3.280 -12.467 10.766 1.00 91.06 637 THR A C 1
ATOM 4773 O O . THR A 1 637 ? 2.873 -13.621 10.883 1.00 91.06 637 THR A O 1
ATOM 4776 N N . ALA A 1 638 ? 4.235 -12.143 9.885 1.00 87.25 638 ALA A N 1
ATOM 4777 C CA . ALA A 1 638 ? 4.718 -13.082 8.874 1.00 87.25 638 ALA A CA 1
ATOM 4778 C C . ALA A 1 638 ? 6.234 -12.991 8.617 1.00 87.25 638 ALA A C 1
ATOM 4780 O O . ALA A 1 638 ? 6.792 -11.933 8.327 1.00 87.25 638 ALA A O 1
ATOM 4781 N N . ARG A 1 639 ? 6.902 -14.152 8.678 1.00 87.50 639 ARG A N 1
ATOM 4782 C CA . ARG A 1 639 ? 8.334 -14.313 8.374 1.00 87.50 639 ARG A CA 1
ATOM 4783 C C . ARG A 1 639 ? 8.584 -14.245 6.849 1.00 87.50 639 ARG A C 1
ATOM 4785 O O . ARG A 1 639 ? 7.758 -14.753 6.092 1.00 87.50 639 ARG A O 1
ATOM 4792 N N . PRO A 1 640 ? 9.737 -13.727 6.379 1.00 86.44 640 PRO A N 1
ATOM 4793 C CA . PRO A 1 640 ? 10.804 -13.085 7.151 1.00 86.44 640 PRO A CA 1
ATOM 4794 C C . PRO A 1 640 ? 10.391 -11.682 7.616 1.00 86.44 640 PRO A C 1
ATOM 4796 O O . PRO A 1 640 ? 9.758 -10.947 6.873 1.00 86.44 640 PRO A O 1
ATOM 4799 N N . TYR A 1 641 ? 10.775 -11.283 8.828 1.00 85.44 641 TYR A N 1
ATOM 4800 C CA . TYR A 1 641 ? 10.375 -9.973 9.358 1.00 85.44 641 TYR A CA 1
ATOM 4801 C C . TYR A 1 641 ? 11.185 -8.815 8.762 1.00 85.44 641 TYR A C 1
ATOM 4803 O O . TYR A 1 641 ? 10.619 -7.795 8.376 1.00 85.44 641 TYR A O 1
ATOM 4811 N N . PHE A 1 642 ? 12.505 -8.982 8.641 1.00 84.69 642 PHE A N 1
ATOM 4812 C CA . PHE A 1 642 ? 13.383 -7.997 8.009 1.00 84.69 642 PHE A CA 1
ATOM 4813 C C . PHE A 1 642 ? 13.137 -7.939 6.492 1.00 84.69 642 PHE A C 1
ATOM 4815 O O . PHE A 1 642 ? 13.289 -8.949 5.806 1.00 84.69 642 PHE A O 1
ATOM 4822 N N . GLN A 1 643 ? 12.772 -6.755 5.985 1.00 79.00 643 GLN A N 1
ATOM 4823 C CA . GLN A 1 643 ? 12.440 -6.470 4.578 1.00 79.00 643 GLN A CA 1
ATOM 4824 C C . GLN A 1 643 ? 11.346 -7.374 3.966 1.00 79.00 643 GLN A C 1
ATOM 4826 O O . GLN A 1 643 ? 11.229 -7.467 2.746 1.00 79.00 643 GLN A O 1
ATOM 4831 N N . GLY A 1 644 ? 10.525 -8.025 4.796 1.00 83.25 644 GLY A N 1
ATOM 4832 C CA . GLY A 1 644 ? 9.422 -8.878 4.350 1.00 83.25 644 GLY A CA 1
ATOM 4833 C C . GLY A 1 644 ? 8.033 -8.246 4.524 1.00 83.25 644 GLY A C 1
ATOM 4834 O O . GLY A 1 644 ? 7.909 -7.019 4.578 1.00 83.25 644 GLY A O 1
ATOM 4835 N N . PRO A 1 645 ? 6.961 -9.061 4.596 1.00 83.81 645 PRO A N 1
ATOM 4836 C CA . PRO A 1 645 ? 5.577 -8.602 4.432 1.00 83.81 645 PRO A CA 1
ATOM 4837 C C . PRO A 1 645 ? 5.079 -7.619 5.501 1.00 83.81 645 PRO A C 1
ATOM 4839 O O . PRO A 1 645 ? 4.144 -6.869 5.223 1.00 83.81 645 PRO A O 1
ATOM 4842 N N . ASP A 1 646 ? 5.688 -7.553 6.688 1.00 84.25 646 ASP A N 1
ATOM 4843 C CA . ASP A 1 646 ? 5.351 -6.554 7.719 1.00 84.25 646 ASP A CA 1
ATOM 4844 C C . ASP A 1 646 ? 5.997 -5.170 7.495 1.00 84.25 646 ASP A C 1
ATOM 4846 O O . ASP A 1 646 ? 5.568 -4.166 8.076 1.00 84.25 646 ASP A O 1
ATOM 4850 N N . GLY A 1 647 ? 6.977 -5.084 6.588 1.00 87.75 647 GLY A N 1
ATOM 4851 C CA . GLY A 1 647 ? 7.634 -3.837 6.194 1.00 87.75 647 GLY A CA 1
ATOM 4852 C C . GLY A 1 647 ? 8.708 -3.326 7.160 1.00 87.75 647 GLY A C 1
ATOM 4853 O O . GLY A 1 647 ? 9.158 -2.190 6.993 1.00 87.75 647 GLY A O 1
ATOM 4854 N N . PHE A 1 648 ? 9.126 -4.121 8.153 1.00 92.50 648 PHE A N 1
ATOM 4855 C CA . PHE A 1 648 ? 10.214 -3.762 9.071 1.00 92.50 648 PHE A CA 1
ATOM 4856 C C . PHE A 1 648 ? 11.566 -3.666 8.347 1.00 92.50 648 PHE A C 1
ATOM 4858 O O . PHE A 1 648 ? 11.906 -4.495 7.500 1.00 92.50 648 PHE A O 1
ATOM 4865 N N . GLY A 1 649 ? 12.358 -2.657 8.700 1.00 88.56 649 GLY A N 1
ATOM 4866 C CA . GLY A 1 649 ? 13.646 -2.361 8.076 1.00 88.56 649 GLY A CA 1
ATOM 4867 C C . GLY A 1 649 ? 13.994 -0.877 8.173 1.00 88.56 649 GLY A C 1
ATOM 4868 O O . GLY A 1 649 ? 13.112 -0.031 8.276 1.00 88.56 649 GLY A O 1
ATOM 4869 N N . SER A 1 650 ? 15.285 -0.539 8.134 1.00 83.06 650 SER A N 1
ATOM 4870 C CA . SER A 1 650 ? 15.754 0.852 8.264 1.00 83.06 650 SER A CA 1
ATOM 4871 C C . SER A 1 650 ? 16.549 1.376 7.060 1.00 83.06 650 SER A C 1
ATOM 4873 O O . SER A 1 650 ? 17.376 2.277 7.193 1.00 83.06 650 SER A O 1
ATOM 4875 N N . GLY A 1 651 ? 16.327 0.796 5.874 1.00 78.06 651 GLY A N 1
ATOM 4876 C CA . GLY A 1 651 ? 17.073 1.117 4.644 1.00 78.06 651 GLY A CA 1
ATOM 4877 C C . GLY A 1 651 ? 18.491 0.525 4.583 1.00 78.06 651 GLY A C 1
ATOM 4878 O O . GLY A 1 651 ? 19.199 0.707 3.597 1.00 78.06 651 GLY A O 1
ATOM 4879 N N . GLN A 1 652 ? 18.908 -0.205 5.618 1.00 82.06 652 GLN A N 1
ATOM 4880 C CA . GLN A 1 652 ? 20.199 -0.888 5.702 1.00 82.06 652 GLN A CA 1
ATOM 4881 C C . GLN A 1 652 ? 20.113 -2.304 5.094 1.00 82.06 652 GLN A C 1
ATOM 4883 O O . GLN A 1 652 ? 19.128 -2.999 5.340 1.00 82.06 652 GLN A O 1
ATOM 4888 N N . PRO A 1 653 ? 21.119 -2.777 4.329 1.00 78.50 653 PRO A N 1
ATOM 4889 C CA . PRO A 1 653 ? 21.083 -4.095 3.679 1.00 78.50 653 PRO A CA 1
ATOM 4890 C C . PRO A 1 653 ? 21.516 -5.260 4.590 1.00 78.50 653 PRO A C 1
ATOM 4892 O O . PRO A 1 653 ? 21.288 -6.423 4.267 1.00 78.50 653 PRO A O 1
ATOM 4895 N N . SER A 1 654 ? 22.173 -4.975 5.718 1.00 77.56 654 SER A N 1
ATOM 4896 C CA . SER A 1 654 ? 22.789 -5.969 6.615 1.00 77.56 654 SER A CA 1
ATOM 4897 C C . SER A 1 654 ? 21.969 -6.285 7.877 1.00 77.56 654 SER A C 1
ATOM 4899 O O . SER A 1 654 ? 22.402 -7.086 8.713 1.00 77.56 654 SER A O 1
ATOM 4901 N N . GLY A 1 655 ? 20.809 -5.646 8.041 1.00 84.75 655 GLY A N 1
ATOM 4902 C CA . GLY A 1 655 ? 19.994 -5.693 9.253 1.00 84.75 655 GLY A CA 1
ATOM 4903 C C . GLY A 1 655 ? 19.243 -4.385 9.496 1.00 84.75 655 GLY A C 1
ATOM 4904 O O . GLY A 1 655 ? 19.198 -3.526 8.622 1.00 84.75 655 GLY A O 1
ATOM 4905 N N . MET A 1 656 ? 18.659 -4.226 10.681 1.00 89.56 656 MET A N 1
ATOM 4906 C CA . MET A 1 656 ? 17.886 -3.043 11.078 1.00 89.56 656 MET A CA 1
ATOM 4907 C C . MET A 1 656 ? 18.222 -2.592 12.502 1.00 89.56 656 MET A C 1
ATOM 4909 O O . MET A 1 656 ? 18.831 -3.334 13.275 1.00 89.56 656 MET A O 1
ATOM 4913 N N . LEU A 1 657 ? 17.824 -1.370 12.853 1.00 90.12 657 LEU A N 1
ATOM 4914 C CA . LEU A 1 657 ? 17.876 -0.891 14.233 1.00 90.12 657 LEU A CA 1
ATOM 4915 C C . LEU A 1 657 ? 16.575 -1.179 14.985 1.00 90.12 657 LEU A C 1
ATOM 4917 O O . LEU A 1 657 ? 15.498 -1.275 14.396 1.00 90.12 657 LEU A O 1
ATOM 4921 N N . ALA A 1 658 ? 16.723 -1.306 16.300 1.00 92.25 658 ALA A N 1
ATOM 4922 C CA . ALA A 1 658 ? 15.645 -1.428 17.265 1.00 92.25 658 ALA A CA 1
ATOM 4923 C C . ALA A 1 658 ? 15.961 -0.572 18.493 1.00 92.25 658 ALA A C 1
ATOM 4925 O O . ALA A 1 658 ? 17.101 -0.581 18.971 1.00 92.25 658 ALA A O 1
ATOM 4926 N N . ALA A 1 659 ? 14.963 0.142 19.013 1.00 93.81 659 ALA A N 1
ATOM 4927 C CA . ALA A 1 659 ? 15.043 0.770 20.327 1.00 93.81 659 ALA A CA 1
ATOM 4928 C C . ALA A 1 659 ? 14.367 -0.130 21.364 1.00 93.81 659 ALA A C 1
ATOM 4930 O O . ALA A 1 659 ? 13.209 -0.523 21.197 1.00 93.81 659 ALA A O 1
ATOM 4931 N N . MET A 1 660 ? 15.100 -0.453 22.423 1.00 93.44 660 MET A N 1
ATOM 4932 C CA . MET A 1 660 ? 14.640 -1.289 23.527 1.00 93.44 660 MET A CA 1
ATOM 4933 C C . MET A 1 660 ? 13.859 -0.444 24.544 1.00 93.44 660 MET A C 1
ATOM 4935 O O . MET A 1 660 ? 14.014 0.778 24.594 1.00 93.44 660 MET A O 1
ATOM 4939 N N . ALA A 1 661 ? 13.039 -1.078 25.378 1.00 91.62 661 ALA A N 1
ATOM 4940 C CA . ALA A 1 661 ? 12.240 -0.392 26.394 1.00 91.62 661 ALA A CA 1
ATOM 4941 C C . ALA A 1 661 ? 13.074 0.257 27.525 1.00 91.62 661 ALA A C 1
ATOM 4943 O O . ALA A 1 661 ? 12.531 1.045 28.292 1.00 91.62 661 ALA A O 1
ATOM 4944 N N . ASP A 1 662 ? 14.381 -0.023 27.619 1.00 86.69 662 ASP A N 1
ATOM 4945 C CA . ASP A 1 662 ? 15.335 0.669 28.505 1.00 86.69 662 ASP A CA 1
ATOM 4946 C C . ASP A 1 662 ? 15.980 1.931 27.888 1.00 86.69 662 ASP A C 1
ATOM 4948 O O . ASP A 1 662 ? 16.816 2.571 28.526 1.00 86.69 662 ASP A O 1
ATOM 4952 N N . GLY A 1 663 ? 15.635 2.288 26.645 1.00 86.06 663 GLY A N 1
ATOM 4953 C CA . GLY A 1 663 ? 16.223 3.425 25.928 1.00 86.06 663 GLY A CA 1
ATOM 4954 C C . GLY A 1 663 ? 17.531 3.121 25.191 1.00 86.06 663 GLY A C 1
ATOM 4955 O O . GLY A 1 663 ? 18.066 3.995 24.500 1.00 86.06 663 GLY A O 1
ATOM 4956 N N . SER A 1 664 ? 18.060 1.897 25.284 1.00 86.00 664 SER A N 1
ATOM 4957 C CA . SER A 1 664 ? 19.180 1.456 24.451 1.00 86.00 664 SER A CA 1
ATOM 4958 C C . SER A 1 664 ? 18.742 1.237 22.997 1.00 86.00 664 SER A C 1
ATOM 4960 O O . SER A 1 664 ? 17.584 0.942 22.703 1.00 86.00 664 SER A O 1
ATOM 4962 N N . VAL A 1 665 ? 19.679 1.388 22.055 1.00 88.06 665 VAL A N 1
ATOM 4963 C CA . VAL A 1 665 ? 19.444 1.120 20.627 1.00 88.06 665 VAL A CA 1
ATOM 4964 C C . VAL A 1 665 ? 20.448 0.079 20.152 1.00 88.06 665 VAL A C 1
ATOM 4966 O O . VAL A 1 665 ? 21.661 0.273 20.274 1.00 88.06 665 VAL A O 1
ATOM 4969 N N . ARG A 1 666 ? 19.937 -1.037 19.624 1.00 86.44 666 ARG A N 1
ATOM 4970 C CA . ARG A 1 666 ? 20.715 -2.209 19.198 1.00 86.44 666 ARG A CA 1
ATOM 4971 C C . ARG A 1 666 ? 20.609 -2.407 17.685 1.00 86.44 666 ARG A C 1
ATOM 4973 O O . ARG A 1 666 ? 19.622 -2.007 17.069 1.00 86.44 666 ARG A O 1
ATOM 4980 N N . PHE A 1 667 ? 21.612 -3.057 17.091 1.00 84.44 667 PHE A N 1
ATOM 4981 C CA . PHE A 1 667 ? 21.551 -3.509 15.700 1.00 84.44 667 PHE A CA 1
ATOM 4982 C C . PHE A 1 667 ? 21.203 -4.996 15.630 1.00 84.44 667 PHE A C 1
ATOM 4984 O O . PHE A 1 667 ? 21.870 -5.844 16.235 1.00 84.44 667 PHE A O 1
ATOM 4991 N N . LEU A 1 668 ? 20.154 -5.290 14.867 1.00 84.19 668 LEU A N 1
ATOM 4992 C CA . LEU A 1 668 ? 19.615 -6.617 14.613 1.00 84.19 668 LEU A CA 1
ATOM 4993 C C . LEU A 1 668 ? 20.051 -7.041 13.212 1.00 84.19 668 LEU A C 1
ATOM 4995 O O . LEU A 1 668 ? 19.667 -6.411 12.228 1.00 84.19 668 LEU A O 1
ATOM 4999 N N . SER A 1 669 ? 20.876 -8.082 13.102 1.00 81.88 669 SER A N 1
ATOM 5000 C CA . SER A 1 669 ? 21.357 -8.549 11.797 1.00 81.88 669 SER A CA 1
ATOM 5001 C C . SER A 1 669 ? 20.219 -9.125 10.949 1.00 81.88 669 SER A C 1
ATOM 5003 O O . SER A 1 669 ? 19.331 -9.787 11.474 1.00 81.88 669 SER A O 1
ATOM 5005 N N . SER A 1 670 ? 20.302 -8.982 9.624 1.00 80.81 670 SER A N 1
ATOM 5006 C CA . SER A 1 670 ? 19.426 -9.695 8.681 1.00 80.81 670 SER A CA 1
ATOM 5007 C C . SER A 1 670 ? 19.586 -11.225 8.726 1.00 80.81 670 SER A C 1
ATOM 5009 O O . SER A 1 670 ? 18.775 -11.942 8.150 1.00 80.81 670 SER A O 1
ATOM 5011 N N . GLN A 1 671 ? 20.606 -11.727 9.433 1.00 77.56 671 GLN A N 1
ATOM 5012 C CA . GLN A 1 671 ? 20.845 -13.146 9.721 1.00 77.56 671 GLN A CA 1
ATOM 5013 C C . GLN A 1 671 ? 20.383 -13.569 11.132 1.00 77.56 671 GLN A C 1
ATOM 5015 O O . GLN A 1 671 ? 20.776 -14.634 11.605 1.00 77.56 671 GLN A O 1
ATOM 5020 N N . VAL A 1 672 ? 19.601 -12.740 11.839 1.00 80.19 672 VAL A N 1
ATOM 5021 C CA . VAL A 1 672 ? 19.020 -13.115 13.139 1.00 80.19 672 VAL A CA 1
ATOM 5022 C C . VAL A 1 672 ? 18.019 -14.263 12.979 1.00 80.19 672 VAL A C 1
ATOM 5024 O O . VAL A 1 672 ? 17.265 -14.306 12.007 1.00 80.19 672 VAL A O 1
ATOM 5027 N N . ASP A 1 673 ? 17.992 -15.185 13.943 1.00 81.00 673 ASP A N 1
ATOM 5028 C CA . ASP A 1 673 ? 16.944 -16.203 14.013 1.00 81.00 673 ASP A CA 1
ATOM 5029 C C . ASP A 1 673 ? 15.585 -15.517 14.271 1.00 81.00 673 ASP A C 1
ATOM 5031 O O . ASP A 1 673 ? 15.470 -14.771 15.252 1.00 81.00 673 ASP A O 1
ATOM 5035 N N . PRO A 1 674 ? 14.552 -15.736 13.434 1.00 85.88 674 PRO A N 1
ATOM 5036 C CA . PRO A 1 674 ? 13.230 -15.153 13.644 1.00 85.88 674 PRO A CA 1
ATOM 5037 C C . PRO A 1 674 ? 12.624 -15.444 15.023 1.00 85.88 674 PRO A C 1
ATOM 5039 O O . PRO A 1 674 ? 11.942 -14.575 15.554 1.00 85.88 674 PRO A O 1
ATOM 5042 N N . ALA A 1 675 ? 12.917 -16.598 15.636 1.00 85.19 675 ALA A N 1
ATOM 5043 C CA . ALA A 1 675 ? 12.438 -16.918 16.983 1.00 85.19 675 ALA A CA 1
ATOM 5044 C C . ALA A 1 675 ? 13.054 -15.998 18.053 1.00 85.19 675 ALA A C 1
ATOM 5046 O O . ALA A 1 675 ? 12.378 -15.597 18.995 1.00 85.19 675 ALA A O 1
ATOM 5047 N N . VAL A 1 676 ? 14.317 -15.586 17.883 1.00 85.19 676 VAL A N 1
ATOM 5048 C CA . VAL A 1 676 ? 14.944 -14.596 18.775 1.00 85.19 676 VAL A CA 1
ATOM 5049 C C . VAL A 1 676 ? 14.340 -13.208 18.550 1.00 85.19 676 VAL A C 1
ATOM 5051 O O . VAL A 1 676 ? 14.211 -12.445 19.499 1.00 85.19 676 VAL A O 1
ATOM 5054 N N . LEU A 1 677 ? 13.919 -12.866 17.328 1.00 87.75 677 LEU A N 1
ATOM 5055 C CA . LEU A 1 677 ? 13.216 -11.600 17.094 1.00 87.75 677 LEU A CA 1
ATOM 5056 C C . LEU A 1 677 ? 11.806 -11.595 17.711 1.00 87.75 677 LEU A C 1
ATOM 5058 O O . LEU A 1 677 ? 11.389 -10.572 18.244 1.00 87.75 677 LEU A O 1
ATOM 5062 N N . GLU A 1 678 ? 11.102 -12.727 17.676 1.00 91.50 678 GLU A N 1
ATOM 5063 C CA . GLU A 1 678 ? 9.809 -12.919 18.346 1.00 91.50 678 GLU A CA 1
ATOM 5064 C C . GLU A 1 678 ? 9.941 -12.787 19.873 1.00 91.50 678 GLU A C 1
ATOM 5066 O O . GLU A 1 678 ? 9.194 -12.014 20.467 1.00 91.50 678 GLU A O 1
ATOM 5071 N N . GLN A 1 679 ? 10.946 -13.426 20.489 1.00 89.94 679 GLN A N 1
ATOM 5072 C CA . GLN A 1 679 ? 11.283 -13.257 21.916 1.00 89.94 679 GLN A CA 1
ATOM 5073 C C . GLN A 1 679 ? 11.573 -11.795 22.285 1.00 89.94 679 GLN A C 1
ATOM 5075 O O . GLN A 1 679 ? 11.108 -11.298 23.304 1.00 89.94 679 GLN A O 1
ATOM 5080 N N . LEU A 1 680 ? 12.340 -11.081 21.454 1.00 90.44 680 LEU A N 1
ATOM 5081 C CA . LEU A 1 680 ? 12.644 -9.666 21.683 1.00 90.44 680 LEU A CA 1
ATOM 5082 C C . LEU A 1 680 ? 11.424 -8.751 21.434 1.00 90.44 680 LEU A C 1
ATOM 5084 O O . LEU A 1 680 ? 11.456 -7.588 21.825 1.00 90.44 680 LEU A O 1
ATOM 5088 N N . ALA A 1 681 ? 10.354 -9.231 20.792 1.00 93.25 681 ALA A N 1
ATOM 5089 C CA . ALA A 1 681 ? 9.126 -8.467 20.558 1.00 93.25 681 ALA A CA 1
ATOM 5090 C C . ALA A 1 681 ? 8.092 -8.595 21.695 1.00 93.25 681 ALA A C 1
ATOM 5092 O O . ALA A 1 681 ? 7.123 -7.830 21.713 1.00 93.25 681 ALA A O 1
ATOM 5093 N N . THR A 1 682 ? 8.276 -9.529 22.634 1.00 93.62 682 THR A N 1
ATOM 5094 C CA . THR A 1 682 ? 7.389 -9.732 23.790 1.00 93.62 682 THR A CA 1
ATOM 5095 C C . THR A 1 682 ? 7.910 -9.041 25.052 1.00 93.62 682 THR A C 1
ATOM 5097 O O . THR A 1 682 ? 9.106 -8.799 25.219 1.00 93.62 682 THR A O 1
ATOM 5100 N N . ALA A 1 683 ? 6.980 -8.679 25.936 1.00 90.06 683 ALA A N 1
ATOM 5101 C CA . ALA A 1 683 ? 7.261 -8.083 27.241 1.00 90.06 683 ALA A CA 1
ATOM 5102 C C . ALA A 1 683 ? 7.129 -9.080 28.407 1.00 90.06 683 ALA A C 1
ATOM 5104 O O . ALA A 1 683 ? 7.688 -8.834 29.475 1.00 90.06 683 ALA A O 1
ATOM 5105 N N . ALA A 1 684 ? 6.374 -10.169 28.214 1.00 86.75 684 ALA A N 1
ATOM 5106 C CA . ALA A 1 684 ? 6.059 -11.163 29.243 1.00 86.75 684 ALA A CA 1
ATOM 5107 C C . ALA A 1 684 ? 5.963 -12.606 28.695 1.00 86.75 684 ALA A C 1
ATOM 5109 O O . ALA A 1 684 ? 5.140 -13.400 29.156 1.00 86.75 684 ALA A O 1
ATOM 5110 N N . GLY A 1 685 ? 6.772 -12.945 27.688 1.00 78.88 685 GLY A N 1
ATOM 5111 C CA . GLY A 1 685 ? 6.846 -14.288 27.106 1.00 78.88 685 GLY A CA 1
ATOM 5112 C C . GLY A 1 685 ? 7.444 -15.333 28.058 1.00 78.88 685 GLY A C 1
ATOM 5113 O O . GLY A 1 685 ? 7.094 -16.510 27.977 1.00 78.88 685 GLY A O 1
ATOM 5114 N N . GLY A 1 686 ? 8.303 -14.919 28.996 1.00 69.12 686 GLY A N 1
ATOM 5115 C CA . GLY A 1 686 ? 8.868 -15.773 30.046 1.00 69.12 686 GLY A CA 1
ATOM 5116 C C . GLY A 1 686 ? 9.977 -16.729 29.585 1.00 69.12 686 GLY A C 1
ATOM 5117 O O . GLY A 1 686 ? 10.361 -17.636 30.329 1.00 69.12 686 GLY A O 1
ATOM 5118 N N . GLU A 1 687 ? 10.499 -16.558 28.369 1.00 66.06 687 GLU A N 1
ATOM 5119 C CA . GLU A 1 687 ? 11.533 -17.429 27.806 1.00 66.06 687 GLU A CA 1
ATOM 5120 C C . GLU A 1 687 ? 12.944 -17.075 28.317 1.00 66.06 687 GLU A C 1
ATOM 5122 O O . GLU A 1 687 ? 13.264 -15.936 28.646 1.00 66.06 687 GLU A O 1
ATOM 5127 N N . SER A 1 688 ? 13.832 -18.071 28.421 1.00 52.84 688 SER A N 1
ATOM 5128 C CA . SER A 1 688 ? 15.149 -17.893 29.056 1.00 52.84 688 SER A CA 1
ATOM 5129 C C . SER A 1 688 ? 16.169 -17.219 28.129 1.00 52.84 688 SER A C 1
ATOM 5131 O O . SER A 1 688 ? 16.886 -17.887 27.381 1.00 52.84 688 SER A O 1
ATOM 5133 N N . ILE A 1 689 ? 16.272 -15.889 28.218 1.00 53.97 689 ILE A N 1
ATOM 5134 C CA . ILE A 1 689 ? 17.076 -15.028 27.332 1.00 53.97 689 ILE A CA 1
ATOM 5135 C C . ILE A 1 689 ? 18.600 -15.163 27.569 1.00 53.97 689 ILE A C 1
ATOM 5137 O O . ILE A 1 689 ? 19.270 -14.249 28.038 1.00 53.97 689 ILE A O 1
ATOM 5141 N N . GLN A 1 690 ? 19.184 -16.307 27.195 1.00 48.44 690 GLN A N 1
ATOM 5142 C CA . GLN A 1 690 ? 20.646 -16.500 27.080 1.00 48.44 690 GLN A CA 1
ATOM 5143 C C . GLN A 1 690 ? 21.164 -16.389 25.628 1.00 48.44 690 GLN A C 1
ATOM 5145 O O . GLN A 1 690 ? 22.355 -16.572 25.370 1.00 48.44 690 GLN A O 1
ATOM 5150 N N . LEU A 1 691 ? 20.279 -16.095 24.667 1.00 43.38 691 LEU A N 1
ATOM 5151 C CA . LEU A 1 691 ? 20.592 -16.014 23.231 1.00 43.38 691 LEU A CA 1
ATOM 5152 C C . LEU A 1 691 ? 20.714 -14.576 22.693 1.00 43.38 691 LEU A C 1
ATOM 5154 O O . LEU A 1 691 ? 21.456 -14.358 21.732 1.00 43.38 691 LEU A O 1
ATOM 5158 N N . ALA A 1 692 ? 20.066 -13.584 23.317 1.00 45.47 692 ALA A N 1
ATOM 5159 C CA . ALA A 1 692 ? 20.043 -12.202 22.819 1.00 45.47 692 ALA A CA 1
ATOM 5160 C C . ALA A 1 692 ? 21.437 -11.547 22.730 1.00 45.47 692 ALA A C 1
ATOM 5162 O O . ALA A 1 692 ? 21.716 -10.839 21.762 1.00 45.47 692 ALA A O 1
ATOM 5163 N N . ASP A 1 693 ? 22.347 -11.846 23.663 1.00 47.44 693 ASP A N 1
ATOM 5164 C CA . ASP A 1 693 ? 23.739 -11.352 23.646 1.00 47.44 693 ASP A CA 1
ATOM 5165 C C . ASP A 1 693 ? 24.604 -11.966 22.529 1.00 47.44 693 ASP A C 1
ATOM 5167 O O . ASP A 1 693 ? 25.694 -11.476 22.235 1.00 47.44 693 ASP A O 1
ATOM 5171 N N . ARG A 1 694 ? 24.139 -13.045 21.883 1.00 44.44 694 ARG A N 1
ATOM 5172 C CA . ARG A 1 694 ? 24.788 -13.633 20.696 1.00 44.44 694 ARG A CA 1
ATOM 5173 C C . ARG A 1 694 ? 24.181 -13.131 19.386 1.00 44.44 694 ARG A C 1
ATOM 5175 O O . ARG A 1 694 ? 24.881 -13.080 18.377 1.00 44.44 694 ARG A O 1
ATOM 5182 N N . ALA A 1 695 ? 22.895 -12.785 19.407 1.00 42.66 695 ALA A N 1
ATOM 5183 C CA . ALA A 1 695 ? 22.132 -12.325 18.250 1.00 42.66 695 ALA A CA 1
ATOM 5184 C C . ALA A 1 695 ? 22.237 -10.808 18.016 1.00 42.66 695 ALA A C 1
ATOM 5186 O O . ALA A 1 695 ? 22.367 -10.357 16.876 1.00 42.66 695 ALA A O 1
ATOM 5187 N N . THR A 1 696 ? 22.190 -10.015 19.088 1.00 50.38 696 THR A N 1
ATOM 5188 C CA . THR A 1 696 ? 22.250 -8.552 19.026 1.00 50.38 696 THR A CA 1
ATOM 5189 C C . THR A 1 696 ? 23.696 -8.084 19.144 1.00 50.38 696 THR A C 1
ATOM 5191 O O . THR A 1 696 ? 24.425 -8.503 20.042 1.00 50.38 696 THR A O 1
ATOM 5194 N N . ARG A 1 697 ? 24.140 -7.207 18.237 1.00 52.94 697 ARG A N 1
ATOM 5195 C CA . ARG A 1 697 ? 25.446 -6.548 18.368 1.00 52.94 697 ARG A CA 1
ATOM 5196 C C . ARG A 1 697 ? 25.233 -5.119 18.842 1.00 52.94 697 ARG A C 1
ATOM 5198 O O . ARG A 1 697 ? 24.515 -4.346 18.205 1.00 52.94 697 ARG A O 1
ATOM 5205 N N . LEU A 1 698 ? 25.911 -4.754 19.930 1.00 49.62 698 LEU A N 1
ATOM 5206 C CA . LEU A 1 698 ? 26.205 -3.351 20.206 1.00 49.62 698 LEU A CA 1
ATOM 5207 C C . LEU A 1 698 ? 26.952 -2.790 18.991 1.00 49.62 698 LEU A C 1
ATOM 5209 O O . LEU A 1 698 ? 27.901 -3.405 18.507 1.00 49.62 698 LEU A O 1
ATOM 5213 N N . LEU A 1 699 ? 26.506 -1.647 18.472 1.00 49.81 699 LEU A N 1
ATOM 5214 C CA . LEU A 1 699 ? 27.184 -0.976 17.368 1.00 49.81 699 LEU A CA 1
ATOM 5215 C C . LEU A 1 699 ? 28.544 -0.474 17.853 1.00 49.81 699 LEU A C 1
ATOM 5217 O O . LEU A 1 699 ? 28.584 0.373 18.740 1.00 49.81 699 LEU A O 1
ATOM 5221 N N . VAL A 1 700 ? 29.640 -0.948 17.264 1.00 44.09 700 VAL A N 1
ATOM 5222 C CA . VAL A 1 700 ? 31.009 -0.564 17.646 1.00 44.09 700 VAL A CA 1
ATOM 5223 C C . VAL A 1 700 ? 31.700 0.144 16.481 1.00 44.09 700 VAL A C 1
ATOM 5225 O O . VAL A 1 700 ? 31.532 -0.253 15.330 1.00 44.09 700 VAL A O 1
ATOM 5228 N N . ASP A 1 701 ? 32.466 1.196 16.765 1.00 41.97 701 ASP A N 1
ATOM 5229 C CA . ASP A 1 701 ? 33.322 1.860 15.785 1.00 41.97 701 ASP A CA 1
ATOM 5230 C C . ASP A 1 701 ? 34.633 1.087 15.543 1.00 41.97 701 ASP A C 1
ATOM 5232 O O . ASP A 1 701 ? 34.993 0.165 16.280 1.00 41.97 701 ASP A O 1
ATOM 5236 N N . GLY A 1 702 ? 35.394 1.500 14.525 1.00 33.44 702 GLY A N 1
ATOM 5237 C CA . GLY A 1 702 ? 36.709 0.928 14.204 1.00 33.44 702 GLY A CA 1
ATOM 5238 C C . GLY A 1 702 ? 37.804 1.152 15.262 1.00 33.44 702 GLY A C 1
ATOM 5239 O O . GLY A 1 702 ? 38.957 0.816 15.009 1.00 33.44 702 GLY A O 1
ATOM 5240 N N . SER A 1 703 ? 37.479 1.729 16.426 1.00 34.28 703 SER A N 1
ATOM 5241 C CA . SER A 1 703 ? 38.362 1.858 17.594 1.00 34.28 703 SER A CA 1
ATOM 5242 C C . SER A 1 703 ? 37.928 0.999 18.790 1.00 34.28 703 SER A C 1
ATOM 5244 O O . SER A 1 703 ? 38.590 1.023 19.828 1.00 34.28 703 SER A O 1
ATOM 5246 N N . GLY A 1 704 ? 36.837 0.232 18.664 1.00 36.91 704 GLY A N 1
ATOM 5247 C CA . GLY A 1 704 ? 36.301 -0.598 19.744 1.00 36.91 704 GLY A CA 1
ATOM 5248 C C . GLY A 1 704 ? 35.349 0.133 20.699 1.00 36.91 704 GLY A C 1
ATOM 5249 O O . GLY A 1 704 ? 35.024 -0.409 21.755 1.00 36.91 704 GLY A O 1
ATOM 5250 N N . LYS A 1 705 ? 34.885 1.346 20.367 1.00 40.97 705 LYS A N 1
ATOM 5251 C CA . LYS A 1 705 ? 33.930 2.112 21.189 1.00 40.97 705 LYS A CA 1
ATOM 5252 C C . LYS A 1 705 ? 32.507 1.973 20.668 1.00 40.97 705 LYS A C 1
ATOM 5254 O O . LYS A 1 705 ? 32.292 1.943 19.461 1.00 40.97 705 LYS A O 1
ATOM 5259 N N . SER A 1 706 ? 31.519 1.944 21.566 1.00 47.97 706 SER A N 1
ATOM 5260 C CA . SER A 1 706 ? 30.116 1.931 21.139 1.00 47.97 706 SER A CA 1
ATOM 5261 C C . SER A 1 706 ? 29.769 3.212 20.369 1.00 47.97 706 SER A C 1
ATOM 5263 O O . SER A 1 706 ? 29.945 4.316 20.885 1.00 47.97 706 SER A O 1
ATOM 5265 N N . LEU A 1 707 ? 29.236 3.062 19.155 1.00 48.16 707 LEU A N 1
ATOM 5266 C CA . LEU A 1 707 ? 28.622 4.135 18.362 1.00 48.16 707 LEU A CA 1
ATOM 5267 C C . LEU A 1 707 ? 27.331 4.644 19.025 1.00 48.16 707 LEU A C 1
ATOM 5269 O O . LEU A 1 707 ? 26.953 5.808 18.862 1.00 48.16 707 LEU A O 1
ATOM 5273 N N . CYS A 1 708 ? 26.662 3.778 19.791 1.00 46.84 708 CYS A N 1
ATOM 5274 C CA . CYS A 1 708 ? 25.452 4.110 20.527 1.00 46.84 708 CYS A CA 1
ATOM 5275 C C . CYS A 1 708 ? 25.594 3.735 22.020 1.00 46.84 708 CYS A C 1
ATOM 5277 O O . CYS A 1 708 ? 25.069 2.708 22.447 1.00 46.84 708 CYS A O 1
ATOM 5279 N N . PRO A 1 709 ? 26.329 4.533 22.833 1.00 40.91 709 PRO A N 1
ATOM 5280 C CA . PRO A 1 709 ? 26.339 4.386 24.293 1.00 40.91 709 PRO A CA 1
ATOM 5281 C C . PRO A 1 709 ? 24.930 4.532 24.904 1.00 40.91 709 PRO A C 1
ATOM 5283 O O . PRO A 1 709 ? 24.084 5.215 24.309 1.00 40.91 709 PRO A O 1
ATOM 5286 N N . PRO A 1 710 ? 24.673 3.920 26.077 1.00 41.06 710 PRO A N 1
ATOM 5287 C CA . PRO A 1 710 ? 23.380 4.000 26.752 1.00 41.06 710 PRO A CA 1
ATOM 5288 C C . PRO A 1 710 ? 23.040 5.437 27.163 1.00 41.06 710 PRO A C 1
ATOM 5290 O O . PRO A 1 710 ? 23.930 6.262 27.389 1.00 41.06 710 PRO A O 1
ATOM 5293 N N . VAL A 1 711 ? 21.742 5.724 27.269 1.00 40.19 711 VAL A N 1
ATOM 5294 C CA . VAL A 1 711 ? 21.243 6.977 27.846 1.00 40.19 711 VAL A CA 1
ATOM 5295 C C . VAL A 1 711 ? 21.552 6.968 29.352 1.00 40.19 711 VAL A C 1
ATOM 5297 O O . VAL A 1 711 ? 21.288 5.955 30.004 1.00 40.19 711 VAL A O 1
ATOM 5300 N N . PRO A 1 712 ? 22.120 8.041 29.935 1.00 33.03 712 PRO A N 1
ATOM 5301 C CA . PRO A 1 712 ? 22.235 8.151 31.384 1.00 33.03 712 PRO A CA 1
ATOM 5302 C C . PRO A 1 712 ? 20.839 8.153 32.011 1.00 33.03 712 PRO A C 1
ATOM 5304 O O . PRO A 1 712 ? 20.006 8.977 31.640 1.00 33.03 712 PRO A O 1
ATOM 5307 N N . GLN A 1 713 ? 20.584 7.259 32.968 1.00 34.12 713 GLN A N 1
ATOM 5308 C CA . GLN A 1 713 ? 19.368 7.341 33.778 1.00 34.12 713 GLN A CA 1
ATOM 5309 C C . GLN A 1 713 ? 19.360 8.694 34.517 1.00 34.12 713 GLN A C 1
ATOM 5311 O O . GLN A 1 713 ? 20.392 9.052 35.097 1.00 34.12 713 GLN A O 1
ATOM 5316 N N . PRO A 1 714 ? 18.254 9.461 34.490 1.00 33.09 714 PRO A N 1
ATOM 5317 C CA . PRO A 1 714 ? 18.205 10.782 35.102 1.00 33.09 714 PRO A CA 1
ATOM 5318 C C . PRO A 1 714 ? 18.231 10.667 36.631 1.00 33.09 714 PRO A C 1
ATOM 5320 O O . PRO A 1 714 ? 17.212 10.423 37.272 1.00 33.09 714 PRO A O 1
ATOM 5323 N N . ALA A 1 715 ? 19.413 10.859 37.212 1.00 31.72 715 ALA A N 1
ATOM 5324 C CA . ALA A 1 715 ? 19.569 11.100 38.638 1.00 31.72 715 ALA A CA 1
ATOM 5325 C C . ALA A 1 715 ? 19.273 12.578 38.940 1.00 31.72 715 ALA A C 1
ATOM 5327 O O . ALA A 1 715 ? 19.965 13.457 38.429 1.00 31.72 715 ALA A O 1
ATOM 5328 N N . ASP A 1 716 ? 18.254 12.819 39.767 1.00 32.56 716 ASP A N 1
ATOM 5329 C CA . ASP A 1 716 ? 18.003 14.054 40.521 1.00 32.56 716 ASP A CA 1
ATOM 5330 C C . ASP A 1 716 ? 18.190 15.384 39.756 1.00 32.56 716 ASP A C 1
ATOM 5332 O O . ASP A 1 716 ? 18.942 16.268 40.169 1.00 32.56 716 ASP A O 1
ATOM 5336 N N . ALA A 1 717 ? 17.448 15.555 38.656 1.00 29.39 717 ALA A N 1
ATOM 5337 C CA . ALA A 1 717 ? 17.217 16.863 38.038 1.00 29.39 717 ALA A CA 1
ATOM 5338 C C . ALA A 1 717 ? 15.925 17.495 38.597 1.00 29.39 717 ALA A C 1
ATOM 5340 O O . ALA A 1 717 ? 14.868 16.861 38.603 1.00 29.39 717 ALA A O 1
ATOM 5341 N N . GLU A 1 718 ? 16.000 18.734 39.091 1.00 29.80 718 GLU A N 1
ATOM 5342 C CA . GLU A 1 718 ? 14.885 19.379 39.800 1.00 29.80 718 GLU A CA 1
ATOM 5343 C C . GLU A 1 718 ? 13.695 19.743 38.888 1.00 29.80 718 GLU A C 1
ATOM 5345 O O . GLU A 1 718 ? 13.839 20.058 37.707 1.00 29.80 718 GLU A O 1
ATOM 5350 N N . ARG A 1 719 ? 12.484 19.701 39.460 1.00 34.12 719 ARG A N 1
ATOM 5351 C CA . ARG A 1 719 ? 11.206 19.878 38.749 1.00 34.12 719 ARG A CA 1
ATOM 5352 C C . ARG A 1 719 ? 10.948 21.326 38.313 1.00 34.12 719 ARG A C 1
ATOM 5354 O O . ARG A 1 719 ? 10.828 22.200 39.167 1.00 34.12 719 ARG A O 1
ATOM 5361 N N . THR A 1 720 ? 10.602 21.524 37.039 1.00 32.50 720 THR A N 1
ATOM 5362 C CA . THR A 1 720 ? 9.844 22.704 36.567 1.00 32.50 720 THR A CA 1
ATOM 5363 C C . THR A 1 720 ? 8.846 22.363 35.451 1.00 32.50 720 THR A C 1
ATOM 5365 O O . THR A 1 720 ? 9.043 22.669 34.279 1.00 32.50 720 THR A O 1
ATOM 5368 N N . ARG A 1 721 ? 7.694 21.800 35.834 1.00 30.81 721 ARG A N 1
ATOM 5369 C CA . ARG A 1 721 ? 6.426 21.979 35.103 1.00 30.81 721 ARG A CA 1
ATOM 5370 C C . ARG A 1 721 ? 5.291 22.115 36.121 1.00 30.81 721 ARG A C 1
ATOM 5372 O O . ARG A 1 721 ? 5.377 21.553 37.213 1.00 30.81 721 ARG A O 1
ATOM 5379 N N . ALA A 1 722 ? 4.284 22.926 35.806 1.00 27.03 722 ALA A N 1
ATOM 5380 C CA . ALA A 1 722 ? 3.147 23.159 36.696 1.00 27.03 722 ALA A CA 1
ATOM 5381 C C . ALA A 1 722 ? 2.251 21.906 36.783 1.00 27.03 722 ALA A C 1
ATOM 5383 O O . ALA A 1 722 ? 2.195 21.149 35.812 1.00 27.03 722 ALA A O 1
ATOM 5384 N N . PRO A 1 723 ? 1.541 21.677 37.905 1.00 27.14 723 PRO A N 1
ATOM 5385 C CA . PRO A 1 723 ? 0.579 20.587 37.990 1.00 27.14 723 PRO A CA 1
ATOM 5386 C C . PRO A 1 723 ? -0.583 20.838 37.022 1.00 27.14 723 PRO A C 1
ATOM 5388 O O . PRO A 1 723 ? -1.320 21.817 37.160 1.00 27.14 723 PRO A O 1
ATOM 5391 N N . VAL A 1 724 ? -0.758 19.934 36.059 1.00 34.34 724 VAL A N 1
ATOM 5392 C CA . VAL A 1 724 ? -2.039 19.768 35.363 1.00 34.34 724 VAL A CA 1
ATOM 5393 C C . VAL A 1 724 ? -3.036 19.240 36.395 1.00 34.34 724 VAL A C 1
ATOM 5395 O O . VAL A 1 724 ? -2.688 18.373 37.194 1.00 34.34 724 VAL A O 1
ATOM 5398 N N . ALA A 1 725 ? -4.248 19.793 36.428 1.00 28.66 725 ALA A N 1
ATOM 5399 C CA . ALA A 1 725 ? -5.256 19.375 37.397 1.00 28.66 725 ALA A CA 1
ATOM 5400 C C . ALA A 1 725 ? -5.718 17.938 37.107 1.00 28.66 725 ALA A C 1
ATOM 5402 O O . ALA A 1 725 ? -6.177 17.642 36.004 1.00 28.66 725 ALA A O 1
ATOM 5403 N N . GLU A 1 726 ? -5.602 17.062 38.103 1.00 27.48 726 GLU A N 1
ATOM 5404 C CA . GLU A 1 726 ? -6.039 15.670 38.016 1.00 27.48 726 GLU A CA 1
ATOM 5405 C C . GLU A 1 726 ? -7.576 15.590 37.936 1.00 27.48 726 GLU A C 1
ATOM 5407 O O . GLU A 1 726 ? -8.265 16.148 38.795 1.00 27.48 726 GLU A O 1
ATOM 5412 N N . PRO A 1 727 ? -8.147 14.865 36.958 1.00 34.94 727 PRO A N 1
ATOM 5413 C CA . PRO A 1 727 ? -9.482 14.312 37.082 1.00 34.94 727 PRO A CA 1
ATOM 5414 C C . PRO A 1 727 ? -9.384 13.040 37.936 1.00 34.94 727 PRO A C 1
ATOM 5416 O O . PRO A 1 727 ? -9.141 11.944 37.422 1.00 34.94 727 PRO A O 1
ATOM 5419 N N . GLU A 1 728 ? -9.533 13.194 39.254 1.00 31.00 728 GLU A N 1
ATOM 5420 C CA . GLU A 1 728 ? -9.719 12.060 40.165 1.00 31.00 728 GLU A CA 1
ATOM 5421 C C . GLU A 1 728 ? -10.995 11.258 39.805 1.00 31.00 728 GLU A C 1
ATOM 5423 O O . GLU A 1 728 ? -11.915 11.762 39.160 1.00 31.00 728 GLU A O 1
ATOM 5428 N N . ASP A 1 729 ? -11.051 9.997 40.247 1.00 30.80 729 ASP A N 1
ATOM 5429 C CA . ASP A 1 729 ? -12.225 9.108 40.171 1.00 30.80 729 ASP A CA 1
ATOM 5430 C C . ASP A 1 729 ? -12.741 8.676 38.772 1.00 30.80 729 ASP A C 1
ATOM 5432 O O . ASP A 1 729 ? -13.928 8.752 38.455 1.00 30.80 729 ASP A O 1
ATOM 5436 N N . TRP A 1 730 ? -11.880 8.035 37.967 1.00 29.89 730 TRP A N 1
ATOM 5437 C CA . TRP A 1 730 ? -12.343 7.124 36.894 1.00 29.89 730 TRP A CA 1
ATOM 5438 C C . TRP A 1 730 ? -12.522 5.660 37.347 1.00 29.89 730 TRP A C 1
ATOM 5440 O O . TRP A 1 730 ? -13.168 4.874 36.655 1.00 29.89 730 TRP A O 1
ATOM 5450 N N . GLN A 1 731 ? -11.966 5.266 38.499 1.00 26.86 731 GLN A N 1
ATOM 5451 C CA . GLN A 1 731 ? -11.938 3.860 38.940 1.00 26.86 731 GLN A CA 1
ATOM 5452 C C . GLN A 1 731 ? -13.207 3.417 39.688 1.00 26.86 731 GLN A C 1
ATOM 5454 O O . GLN A 1 731 ? -13.560 2.238 39.654 1.00 26.86 731 GLN A O 1
ATOM 5459 N N . THR A 1 732 ? -13.935 4.349 40.306 1.00 25.69 732 THR A N 1
ATOM 5460 C CA . THR A 1 732 ? -15.101 4.043 41.157 1.00 25.69 732 THR A CA 1
ATOM 5461 C C . THR A 1 732 ? -16.412 3.870 40.360 1.00 25.69 732 THR A C 1
ATOM 5463 O O . THR A 1 732 ? -17.418 3.411 40.897 1.00 25.69 732 THR A O 1
ATOM 5466 N N . ALA A 1 733 ? -16.409 4.147 39.049 1.00 26.31 733 ALA A N 1
ATOM 5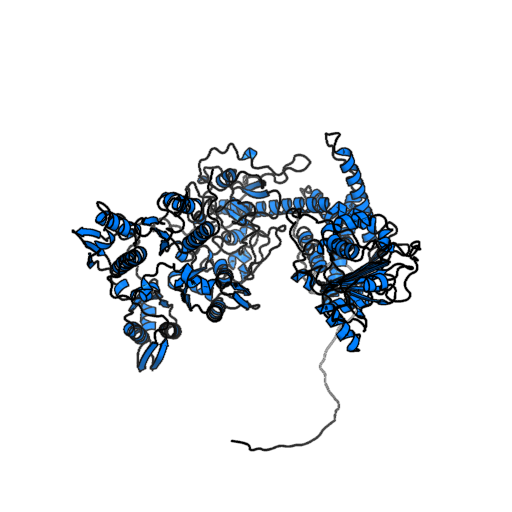467 C CA . ALA A 1 733 ? -17.587 4.053 38.172 1.00 26.31 733 ALA A CA 1
ATOM 5468 C C . ALA A 1 733 ? -17.876 2.642 37.599 1.00 26.31 733 ALA A C 1
ATOM 5470 O O . ALA A 1 733 ? -18.868 2.449 36.899 1.00 26.31 733 ALA A O 1
ATOM 5471 N N . LEU A 1 734 ? -17.027 1.642 37.870 1.00 31.48 734 LEU A N 1
ATOM 5472 C CA . LEU A 1 734 ? -17.050 0.330 37.195 1.00 31.48 734 LEU A CA 1
ATOM 5473 C C . LEU A 1 734 ? -17.974 -0.741 37.819 1.00 31.48 734 LEU A C 1
ATOM 5475 O O . LEU A 1 734 ? -17.897 -1.903 37.421 1.00 31.48 734 LEU A O 1
ATOM 5479 N N . VAL A 1 735 ? -18.839 -0.388 38.781 1.00 30.84 735 VAL A N 1
ATOM 5480 C CA . VAL A 1 735 ? -19.674 -1.370 39.518 1.00 30.84 735 VAL A CA 1
ATOM 5481 C C . VAL A 1 735 ? -21.189 -1.127 39.414 1.00 30.84 735 VAL A C 1
ATOM 5483 O O . VAL A 1 735 ? -21.933 -2.102 39.339 1.00 30.84 735 VAL A O 1
ATOM 5486 N N . GLU A 1 736 ? -21.672 0.120 39.335 1.00 32.12 736 GLU A N 1
ATOM 5487 C CA . GLU A 1 736 ? -23.112 0.415 39.190 1.00 32.12 736 GLU A CA 1
ATOM 5488 C C . GLU A 1 736 ? -23.398 1.405 38.046 1.00 32.12 736 GLU A C 1
ATOM 5490 O O . GLU A 1 736 ? -23.534 2.608 38.246 1.00 32.12 736 GLU A O 1
ATOM 5495 N N . ALA A 1 737 ? -23.541 0.870 36.829 1.00 27.03 737 ALA A N 1
ATOM 5496 C CA . ALA A 1 737 ? -23.981 1.604 35.637 1.00 27.03 737 ALA A CA 1
ATOM 5497 C C . ALA A 1 737 ? -25.098 0.838 34.900 1.00 27.03 737 ALA A C 1
ATOM 5499 O O . ALA A 1 737 ? -24.955 0.401 33.757 1.00 27.03 737 ALA A O 1
ATOM 5500 N N . GLY A 1 738 ? -26.225 0.625 35.584 1.00 26.58 738 GLY A N 1
ATOM 5501 C CA . GLY A 1 738 ? -27.425 0.056 34.970 1.00 26.58 738 GLY A CA 1
ATOM 5502 C C . GLY A 1 738 ? -28.171 1.071 34.096 1.00 26.58 738 GLY A C 1
ATOM 5503 O O . GLY A 1 738 ? -28.293 2.234 34.462 1.00 26.58 738 GLY A O 1
ATOM 5504 N N . THR A 1 739 ? -28.725 0.605 32.972 1.00 33.97 739 THR A N 1
ATOM 5505 C CA . THR A 1 739 ? -29.888 1.206 32.276 1.00 33.97 739 THR A CA 1
ATOM 5506 C C . THR A 1 739 ? -29.923 2.743 32.172 1.00 33.97 739 THR A C 1
ATOM 5508 O O . THR A 1 739 ? -30.855 3.374 32.669 1.00 33.97 739 THR A O 1
ATOM 5511 N N . ALA A 1 740 ? -28.962 3.344 31.465 1.00 25.41 740 ALA A N 1
ATOM 5512 C CA . ALA A 1 740 ? -29.025 4.745 31.040 1.00 25.41 740 ALA A CA 1
ATOM 5513 C C . ALA A 1 740 ? -29.373 4.830 29.541 1.00 25.41 740 ALA A C 1
ATOM 5515 O O . ALA A 1 740 ? -28.545 4.521 28.686 1.00 25.41 740 ALA A O 1
ATOM 5516 N N . SER A 1 741 ? -30.612 5.211 29.213 1.00 41.22 741 SER A N 1
ATOM 5517 C CA . SER A 1 741 ? -31.115 5.299 27.833 1.00 41.22 741 SER A CA 1
ATOM 5518 C C . SER A 1 741 ? -31.588 6.717 27.494 1.00 41.22 741 SER A C 1
ATOM 5520 O O . SER A 1 741 ? -32.782 7.011 27.553 1.00 41.22 741 SER A O 1
ATOM 5522 N N . GLU A 1 742 ? -30.653 7.589 27.118 1.00 34.72 742 GLU A N 1
ATOM 5523 C CA . GLU A 1 742 ? -30.901 8.987 26.735 1.00 34.72 742 GLU A CA 1
ATOM 5524 C C . GLU A 1 742 ? -29.970 9.416 25.578 1.00 34.72 742 GLU A C 1
ATOM 5526 O O . GLU A 1 742 ? -28.953 8.764 25.341 1.00 34.72 742 GLU A O 1
ATOM 5531 N N . PRO A 1 743 ? -30.237 10.524 24.859 1.00 39.28 743 PRO A N 1
ATOM 5532 C CA . PRO A 1 743 ? -31.533 11.138 24.558 1.00 39.28 743 PRO A CA 1
ATOM 5533 C C . PRO A 1 743 ? -31.879 11.060 23.050 1.00 39.28 743 PRO A C 1
ATOM 5535 O O . PRO A 1 743 ? -32.885 11.619 22.617 1.00 39.28 743 PRO A O 1
ATOM 5538 N N . VAL A 1 744 ? -31.058 10.370 22.240 1.00 42.34 744 VAL A N 1
ATOM 5539 C CA . VAL A 1 744 ? -31.041 10.419 20.755 1.00 42.34 744 VAL A CA 1
ATOM 5540 C C . VAL A 1 744 ? -32.401 10.132 20.096 1.00 42.34 744 VAL A C 1
ATOM 5542 O O . VAL A 1 744 ? -32.695 10.638 19.014 1.00 42.34 744 VAL A O 1
ATOM 5545 N N . GLY A 1 745 ? -33.271 9.366 20.762 1.00 52.34 745 GLY A N 1
ATOM 5546 C CA . GLY A 1 745 ? -34.628 9.097 20.285 1.00 52.34 745 GLY A CA 1
ATOM 5547 C C . GLY A 1 745 ? -35.499 10.348 20.099 1.00 52.34 745 GLY A C 1
ATOM 5548 O O . GLY A 1 745 ? -36.392 10.319 19.260 1.00 52.34 745 GLY A O 1
ATOM 5549 N N . ALA A 1 746 ? -35.245 11.445 20.824 1.00 56.50 746 ALA A N 1
ATOM 5550 C CA . ALA A 1 746 ? -36.057 12.661 20.739 1.00 56.50 746 ALA A CA 1
ATOM 5551 C C . ALA A 1 746 ? -35.863 13.410 19.407 1.00 56.50 746 ALA A C 1
ATOM 5553 O O . ALA A 1 746 ? -36.828 13.586 18.664 1.00 56.50 746 ALA A O 1
ATOM 5554 N N . GLU A 1 747 ? -34.623 13.783 19.066 1.00 65.56 747 GLU A N 1
ATOM 5555 C CA . GLU A 1 747 ? -34.312 14.464 17.796 1.00 65.56 747 GLU A CA 1
ATOM 5556 C C . GLU A 1 747 ? -34.638 13.567 16.590 1.00 65.56 747 GLU A C 1
ATOM 5558 O O . GLU A 1 747 ? -35.165 14.026 15.575 1.00 65.56 747 GLU A O 1
ATOM 5563 N N . LEU A 1 748 ? -34.386 12.259 16.712 1.00 73.69 748 LEU A N 1
ATOM 5564 C CA . LEU A 1 748 ? -34.727 11.295 15.672 1.00 73.69 748 LEU A CA 1
ATOM 5565 C C . LEU A 1 748 ? -36.241 11.249 15.415 1.00 73.69 748 LEU A C 1
ATOM 5567 O O . LEU A 1 748 ? -36.665 11.281 14.260 1.00 73.69 748 LEU A O 1
ATOM 5571 N N . GLN A 1 749 ? -37.060 11.220 16.470 1.00 71.12 749 GLN A N 1
ATOM 5572 C CA . GLN A 1 749 ? -38.517 11.223 16.342 1.00 71.12 749 GLN A CA 1
ATOM 5573 C C . GLN A 1 749 ? -39.044 12.560 15.791 1.00 71.12 749 GLN A C 1
ATOM 5575 O O . GLN A 1 749 ? -39.988 12.557 15.001 1.00 71.12 749 GLN A O 1
ATOM 5580 N N . GLU A 1 750 ? -38.415 13.687 16.141 1.00 77.50 750 GLU A N 1
ATOM 5581 C CA . GLU A 1 750 ? -38.722 15.003 15.566 1.00 77.50 750 GLU A CA 1
ATOM 5582 C C . GLU A 1 750 ? -38.425 15.045 14.058 1.00 77.50 750 GLU A C 1
ATOM 5584 O O . GLU A 1 750 ? -39.295 15.423 13.271 1.00 77.50 750 GLU A O 1
ATOM 5589 N N . ARG A 1 751 ? -37.246 14.571 13.628 1.00 81.00 751 ARG A N 1
ATOM 5590 C CA . ARG A 1 751 ? -36.880 14.458 12.204 1.00 81.00 751 ARG A CA 1
ATOM 5591 C C . ARG A 1 751 ? -37.818 13.525 11.436 1.00 81.00 751 ARG A C 1
ATOM 5593 O O . ARG A 1 751 ? -38.276 13.883 10.353 1.00 81.00 751 ARG A O 1
ATOM 5600 N N . LEU A 1 752 ? -38.167 12.364 11.994 1.00 83.00 752 LEU A N 1
ATOM 5601 C CA . LEU A 1 752 ? -39.150 11.452 11.390 1.00 83.00 752 LEU A CA 1
ATOM 5602 C C . LEU A 1 752 ? -40.553 12.082 11.295 1.00 83.00 752 LEU A C 1
ATOM 5604 O O . LEU A 1 752 ? -41.290 11.783 10.356 1.00 83.00 752 LEU A O 1
ATOM 5608 N N . GLY A 1 753 ? -40.913 12.969 12.226 1.00 82.69 753 GLY A N 1
ATOM 5609 C CA . GLY A 1 753 ? -42.186 13.691 12.243 1.00 82.69 753 GLY A CA 1
ATOM 5610 C C . GLY A 1 753 ? -42.297 14.866 11.263 1.00 82.69 753 GLY A C 1
ATOM 5611 O O . GLY A 1 753 ? -43.385 15.429 11.139 1.00 82.69 753 GLY A O 1
ATOM 5612 N N . GLN A 1 754 ? -41.225 15.254 10.559 1.00 85.75 754 GLN A N 1
ATOM 5613 C CA . GLN A 1 754 ? -41.259 16.429 9.680 1.00 85.75 754 GLN A CA 1
ATOM 5614 C C . GLN A 1 754 ? -42.242 16.246 8.502 1.00 85.75 754 GLN A C 1
ATOM 5616 O O . GLN A 1 754 ? -42.204 15.209 7.826 1.00 85.75 754 GLN A O 1
ATOM 5621 N N . PRO A 1 755 ? -43.113 17.242 8.226 1.00 88.12 755 PRO A N 1
ATOM 5622 C CA . PRO A 1 755 ? -44.131 17.159 7.184 1.00 88.12 755 PRO A CA 1
ATOM 5623 C C . PRO A 1 755 ? -43.556 17.415 5.785 1.00 88.12 755 PRO A C 1
ATOM 5625 O O . PRO A 1 755 ? -42.756 18.325 5.566 1.00 88.12 755 PRO A O 1
ATOM 5628 N N . LEU A 1 756 ? -44.030 16.645 4.809 1.00 87.38 756 LEU A N 1
ATOM 5629 C CA . LEU A 1 756 ? -43.551 16.629 3.434 1.00 87.38 756 LEU A CA 1
ATOM 5630 C C . LEU A 1 756 ? -44.745 16.627 2.461 1.00 87.38 756 LEU A C 1
ATOM 5632 O O . LEU A 1 756 ? -45.535 15.683 2.405 1.00 87.38 756 LEU A O 1
ATOM 5636 N N . ARG A 1 757 ? -44.871 17.709 1.677 1.00 87.25 757 ARG A N 1
ATOM 5637 C CA . ARG A 1 757 ? -46.049 17.989 0.827 1.00 87.25 757 ARG A CA 1
ATOM 5638 C C . ARG A 1 757 ? -46.342 16.909 -0.209 1.00 87.25 757 ARG A C 1
ATOM 5640 O O . ARG A 1 757 ? -47.500 16.561 -0.408 1.00 87.25 757 ARG A O 1
ATOM 5647 N N . SER A 1 758 ? -45.318 16.390 -0.886 1.00 88.62 758 SER A N 1
ATOM 5648 C CA . SER A 1 758 ? -45.462 15.227 -1.766 1.00 88.62 758 SER A CA 1
ATOM 5649 C C . SER A 1 758 ? -44.128 14.574 -2.102 1.00 88.62 758 SER A C 1
ATOM 5651 O O . SER A 1 758 ? -43.155 15.279 -2.368 1.00 88.62 758 SER A O 1
ATOM 5653 N N . ILE A 1 759 ? -44.119 13.246 -2.207 1.00 89.69 759 ILE A N 1
ATOM 5654 C CA . ILE A 1 759 ? -43.021 12.474 -2.799 1.00 89.69 759 ILE A CA 1
ATOM 5655 C C . ILE A 1 759 ? -43.580 11.464 -3.803 1.00 89.69 759 ILE A C 1
ATOM 5657 O O . ILE A 1 759 ? -44.664 10.910 -3.604 1.00 89.69 759 ILE A O 1
ATOM 5661 N N . VAL A 1 760 ? -42.843 11.253 -4.894 1.00 90.19 760 VAL A N 1
ATOM 5662 C CA . VAL A 1 760 ? -43.221 10.347 -5.982 1.00 90.19 760 VAL A CA 1
ATOM 5663 C C . VAL A 1 760 ? -42.019 9.486 -6.356 1.00 90.19 760 VAL A C 1
ATOM 5665 O O . VAL A 1 760 ? -41.026 9.993 -6.873 1.00 90.19 760 VAL A O 1
ATOM 5668 N N . PHE A 1 761 ? -42.129 8.183 -6.118 1.00 91.19 761 PHE A N 1
ATOM 5669 C CA . PHE A 1 761 ? -41.227 7.163 -6.640 1.00 91.19 761 PHE A CA 1
ATOM 5670 C C . PHE A 1 761 ? -41.922 6.444 -7.799 1.00 91.19 761 PHE A C 1
ATOM 5672 O O . PHE A 1 761 ? -42.988 5.849 -7.623 1.00 91.19 761 PHE A O 1
ATOM 5679 N N . SER A 1 762 ? -41.310 6.506 -8.980 1.00 90.31 762 SER A N 1
ATOM 5680 C CA . SER A 1 762 ? -41.828 5.951 -10.235 1.00 90.31 762 SER A CA 1
ATOM 5681 C C . SER A 1 762 ? -40.836 4.922 -10.763 1.00 90.31 762 SER A C 1
ATOM 5683 O O . SER A 1 762 ? -39.850 5.292 -11.396 1.00 90.31 762 SER A O 1
ATOM 5685 N N . ASP A 1 763 ? -41.065 3.646 -10.437 1.00 89.50 763 ASP A N 1
ATOM 5686 C CA . ASP A 1 763 ? -40.129 2.534 -10.690 1.00 89.50 763 ASP A CA 1
ATOM 5687 C C . ASP A 1 763 ? -38.709 2.791 -10.152 1.00 89.50 763 ASP A C 1
ATOM 5689 O O . ASP A 1 763 ? -37.711 2.308 -10.684 1.00 89.50 763 ASP A O 1
ATOM 5693 N N . THR A 1 764 ? -38.607 3.560 -9.066 1.00 90.62 764 THR A N 1
ATOM 5694 C CA . THR A 1 764 ? -37.326 3.931 -8.462 1.00 90.62 764 THR A CA 1
ATOM 5695 C C . THR A 1 764 ? -36.732 2.723 -7.732 1.00 90.62 764 THR A C 1
ATOM 5697 O O . THR A 1 764 ? -37.416 2.182 -6.863 1.00 90.62 764 THR A O 1
ATOM 5700 N N . PRO A 1 765 ? -35.489 2.292 -8.024 1.00 91.69 765 PRO A N 1
ATOM 5701 C CA . PRO A 1 765 ? -34.850 1.185 -7.313 1.00 91.69 765 PRO A CA 1
ATOM 5702 C C . PRO A 1 765 ? -34.850 1.387 -5.796 1.00 91.69 765 PRO A C 1
ATOM 5704 O O . PRO A 1 765 ? -34.575 2.497 -5.335 1.00 91.69 765 PRO A O 1
ATOM 5707 N N . LEU A 1 766 ? -35.089 0.327 -5.021 1.00 90.88 766 LEU A N 1
ATOM 5708 C CA . LEU A 1 766 ? -35.150 0.357 -3.556 1.00 90.88 766 LEU A CA 1
ATOM 5709 C C . LEU A 1 766 ? -33.946 1.083 -2.942 1.00 90.88 766 LEU A C 1
ATOM 5711 O O . LEU A 1 766 ? -34.135 1.971 -2.112 1.00 90.88 766 LEU A O 1
ATOM 5715 N N . ARG A 1 767 ? -32.723 0.780 -3.406 1.00 89.88 767 ARG A N 1
ATOM 5716 C CA . ARG A 1 767 ? -31.503 1.491 -2.991 1.00 89.88 767 ARG A CA 1
ATOM 5717 C C . ARG A 1 767 ? -31.633 3.005 -3.194 1.00 89.88 767 ARG A C 1
ATOM 5719 O O . ARG A 1 767 ? -31.422 3.762 -2.254 1.00 89.88 767 ARG A O 1
ATOM 5726 N N . ARG A 1 768 ? -32.033 3.449 -4.393 1.00 88.19 768 ARG A N 1
ATOM 5727 C CA . ARG A 1 768 ? -32.197 4.878 -4.715 1.00 88.19 768 ARG A CA 1
ATOM 5728 C C . ARG A 1 768 ? -33.337 5.524 -3.929 1.00 88.19 768 ARG A C 1
ATOM 5730 O O . ARG A 1 768 ? -33.211 6.685 -3.560 1.00 88.19 768 ARG A O 1
ATOM 5737 N N . ALA A 1 769 ? -34.421 4.807 -3.634 1.00 88.88 769 ALA A N 1
ATOM 5738 C CA . ALA A 1 769 ? -35.511 5.324 -2.806 1.00 88.88 769 ALA A CA 1
ATOM 5739 C C . ALA A 1 769 ? -35.061 5.553 -1.348 1.00 88.88 769 ALA A C 1
ATOM 5741 O O . ALA A 1 769 ? -35.346 6.607 -0.779 1.00 88.88 769 ALA A O 1
ATOM 5742 N N . VAL A 1 770 ? -34.300 4.613 -0.776 1.00 89.12 770 VAL A N 1
ATOM 5743 C CA . VAL A 1 770 ? -33.729 4.722 0.579 1.00 89.12 770 VAL A CA 1
ATOM 5744 C C . VAL A 1 770 ? -32.633 5.795 0.652 1.00 89.12 770 VAL A C 1
ATOM 5746 O O . VAL A 1 770 ? -32.643 6.600 1.579 1.00 89.12 770 VAL A O 1
ATOM 5749 N N . GLU A 1 771 ? -31.738 5.881 -0.338 1.00 85.38 771 GLU A N 1
ATOM 5750 C CA . GLU A 1 771 ? -30.735 6.956 -0.440 1.00 85.38 771 GLU A CA 1
ATOM 5751 C C . GLU A 1 771 ? -31.389 8.343 -0.537 1.00 85.38 771 GLU A C 1
ATOM 5753 O O . GLU A 1 771 ? -31.026 9.247 0.215 1.00 85.38 771 GLU A O 1
ATOM 5758 N N . THR A 1 772 ? -32.396 8.497 -1.407 1.00 84.75 772 THR A N 1
ATOM 5759 C CA . THR A 1 772 ? -33.170 9.745 -1.552 1.00 84.75 772 THR A CA 1
ATOM 5760 C C . THR A 1 772 ? -33.818 10.142 -0.225 1.00 84.75 772 THR A C 1
ATOM 5762 O O . THR A 1 772 ? -33.801 11.308 0.161 1.00 84.75 772 THR A O 1
ATOM 5765 N N . TRP A 1 773 ? -34.368 9.170 0.507 1.00 88.50 773 TRP A N 1
ATOM 5766 C CA . TRP A 1 773 ? -34.975 9.409 1.812 1.00 88.50 773 TRP A CA 1
ATOM 5767 C C . TRP A 1 773 ? -33.947 9.805 2.888 1.00 88.50 773 TRP A C 1
ATOM 5769 O O . TRP A 1 773 ? -34.200 10.722 3.673 1.00 88.50 773 TRP A O 1
ATOM 5779 N N . GLY A 1 774 ? -32.770 9.173 2.905 1.00 84.50 774 GLY A N 1
ATOM 5780 C CA . GLY A 1 774 ? -31.664 9.545 3.795 1.00 84.50 774 GLY A CA 1
ATOM 5781 C C . GLY A 1 774 ? -31.171 10.973 3.537 1.00 84.50 774 GLY A C 1
ATOM 5782 O O . GLY A 1 774 ? -30.984 11.747 4.473 1.00 84.50 774 GLY A O 1
ATOM 5783 N N . GLN A 1 775 ? -31.062 11.366 2.263 1.00 83.44 775 GLN A N 1
ATOM 5784 C CA . GLN A 1 775 ? -30.718 12.736 1.861 1.00 83.44 775 GLN A CA 1
ATOM 5785 C C . GLN A 1 775 ? -31.787 13.760 2.279 1.00 83.44 775 GLN A C 1
ATOM 5787 O O . GLN A 1 775 ? -31.437 14.837 2.754 1.00 83.44 775 GLN A O 1
ATOM 5792 N N . LEU A 1 776 ? -33.078 13.431 2.144 1.00 82.81 776 LEU A N 1
ATOM 5793 C CA . LEU A 1 776 ? -34.187 14.312 2.543 1.00 82.81 776 LEU A CA 1
ATOM 5794 C C . LEU A 1 776 ? -34.340 14.465 4.065 1.00 82.81 776 LEU A C 1
ATOM 5796 O O . LEU A 1 776 ? -34.832 15.494 4.518 1.00 82.81 776 LEU A O 1
ATOM 5800 N N . SER A 1 777 ? -33.947 13.458 4.847 1.00 81.88 777 SER A N 1
ATOM 5801 C CA . SER A 1 777 ? -34.041 13.463 6.317 1.00 81.88 777 SER A CA 1
ATOM 5802 C C . SER A 1 777 ? -32.761 13.926 7.026 1.00 81.88 777 SER A C 1
ATOM 5804 O O . SER A 1 777 ? -32.788 14.249 8.218 1.00 81.88 777 SER A O 1
ATOM 5806 N N . GLY A 1 778 ? -31.626 13.935 6.320 1.00 77.94 778 GLY A N 1
ATOM 5807 C CA . GLY A 1 778 ? -30.310 14.167 6.914 1.00 77.94 778 GLY A CA 1
ATOM 5808 C C . GLY A 1 778 ? -29.941 13.120 7.971 1.00 77.94 778 GLY A C 1
ATOM 5809 O O . GLY A 1 778 ? -29.225 13.448 8.917 1.00 77.94 778 GLY A O 1
ATOM 5810 N N . LEU A 1 779 ? -30.482 11.900 7.857 1.00 80.19 779 LEU A N 1
ATOM 5811 C CA . LEU A 1 779 ? -30.275 10.793 8.792 1.00 80.19 779 LEU A CA 1
ATOM 5812 C C . LEU A 1 779 ? -29.388 9.711 8.170 1.00 80.19 779 LEU A C 1
ATOM 5814 O O . LEU A 1 779 ? -29.550 9.343 7.005 1.00 80.19 779 LEU A O 1
ATOM 5818 N N . ALA A 1 780 ? -28.478 9.159 8.973 1.00 78.44 780 ALA A N 1
ATOM 5819 C CA . ALA A 1 780 ? -27.669 8.015 8.574 1.00 78.44 780 ALA A CA 1
ATOM 5820 C C . ALA A 1 780 ? -28.542 6.753 8.474 1.00 78.44 780 ALA A C 1
ATOM 5822 O O . ALA A 1 780 ? -29.164 6.326 9.452 1.00 78.44 780 ALA A O 1
ATOM 5823 N N . VAL A 1 781 ? -28.567 6.155 7.280 1.00 83.50 781 VAL A N 1
ATOM 5824 C CA . VAL A 1 781 ? -29.283 4.908 6.993 1.00 83.50 781 VAL A CA 1
ATOM 5825 C C . VAL A 1 781 ? -28.293 3.834 6.556 1.00 83.50 781 VAL A C 1
ATOM 5827 O O . VAL A 1 781 ? -27.508 4.048 5.632 1.00 83.50 781 VAL A O 1
ATOM 5830 N N . THR A 1 782 ? -28.373 2.668 7.194 1.00 88.56 782 THR A N 1
ATOM 5831 C CA . THR A 1 782 ? -27.677 1.437 6.796 1.00 88.56 782 THR A CA 1
ATOM 5832 C C . THR A 1 782 ? -28.700 0.424 6.287 1.00 88.56 782 THR A C 1
ATOM 5834 O O . THR A 1 782 ? -29.792 0.306 6.844 1.00 88.56 782 THR A O 1
ATOM 5837 N N . ILE A 1 783 ? -28.358 -0.327 5.239 1.00 89.75 783 ILE A N 1
ATOM 5838 C CA . ILE A 1 783 ? -29.173 -1.443 4.741 1.00 89.75 783 ILE A CA 1
ATOM 5839 C C . ILE A 1 783 ? -28.550 -2.755 5.227 1.00 89.75 783 ILE A C 1
ATOM 5841 O O . ILE A 1 783 ? -27.390 -3.038 4.930 1.00 89.75 783 ILE A O 1
ATOM 5845 N N . ASP A 1 784 ? -29.326 -3.573 5.937 1.00 88.75 784 ASP A N 1
ATOM 5846 C CA . ASP A 1 784 ? -28.967 -4.947 6.284 1.00 88.75 784 ASP A CA 1
ATOM 5847 C C . ASP A 1 784 ? -29.040 -5.826 5.028 1.00 88.75 784 ASP A C 1
ATOM 5849 O O . ASP A 1 784 ? -30.055 -6.442 4.694 1.00 88.75 784 ASP A O 1
ATOM 5853 N N . VAL A 1 785 ? -27.922 -5.850 4.309 1.00 87.12 785 VAL A N 1
ATOM 5854 C CA . VAL A 1 785 ? -27.721 -6.614 3.074 1.00 87.12 785 VAL A CA 1
ATOM 5855 C C . VAL A 1 785 ? -28.034 -8.104 3.220 1.00 87.12 785 VAL A C 1
ATOM 5857 O O . VAL A 1 785 ? -28.485 -8.736 2.266 1.00 87.12 785 VAL A O 1
ATOM 5860 N N . GLU A 1 786 ? -27.856 -8.676 4.411 1.00 82.62 786 GLU A N 1
ATOM 5861 C CA . GLU A 1 786 ? -28.189 -10.077 4.650 1.00 82.62 786 GLU A CA 1
ATOM 5862 C C . GLU A 1 786 ? -29.692 -10.273 4.863 1.00 82.62 786 GLU A C 1
ATOM 5864 O O . GLU A 1 786 ? -30.232 -11.256 4.365 1.00 82.62 786 GLU A O 1
ATOM 5869 N N . ALA A 1 787 ? -30.390 -9.332 5.507 1.00 84.81 787 ALA A N 1
ATOM 5870 C CA . ALA A 1 787 ? -31.852 -9.358 5.605 1.00 84.81 787 ALA A CA 1
ATOM 5871 C C . ALA A 1 787 ? -32.528 -9.284 4.229 1.00 84.81 787 ALA A C 1
ATOM 5873 O O . ALA A 1 787 ? -33.516 -9.978 3.975 1.00 84.81 787 ALA A O 1
ATOM 5874 N N . LEU A 1 788 ? -31.986 -8.461 3.325 1.00 85.38 788 LEU A N 1
ATOM 5875 C CA . LEU A 1 788 ? -32.428 -8.393 1.930 1.00 85.38 788 LEU A CA 1
ATOM 5876 C C . LEU A 1 788 ? -32.204 -9.739 1.224 1.00 85.38 788 LEU A C 1
ATOM 5878 O O . LEU A 1 788 ? -33.124 -10.267 0.602 1.00 85.38 788 LEU A O 1
ATOM 5882 N N . ARG A 1 789 ? -31.030 -10.357 1.399 1.00 80.25 789 ARG A N 1
ATOM 5883 C CA . ARG A 1 789 ? -30.706 -11.684 0.845 1.00 80.25 789 ARG A CA 1
ATOM 5884 C C . ARG A 1 789 ? -31.614 -12.799 1.392 1.00 80.25 789 ARG A C 1
ATOM 5886 O O . ARG A 1 789 ? -32.052 -13.662 0.633 1.00 80.25 789 ARG A O 1
ATOM 5893 N N . GLU A 1 790 ? -31.928 -12.763 2.687 1.00 79.50 790 GLU A N 1
ATOM 5894 C CA . GLU A 1 790 ? -32.819 -13.712 3.373 1.00 79.50 790 GLU A CA 1
ATOM 5895 C C . GLU A 1 790 ? -34.280 -13.569 2.916 1.00 79.50 790 GLU A C 1
ATOM 5897 O O . GLU A 1 790 ? -34.948 -14.568 2.648 1.00 79.50 790 GLU A O 1
ATOM 5902 N N . SER A 1 791 ? -34.768 -12.336 2.743 1.00 80.06 791 SER A N 1
ATOM 5903 C CA . SER A 1 791 ? -36.107 -12.067 2.190 1.00 80.06 791 SER A CA 1
ATOM 5904 C C . SER A 1 791 ? -36.197 -12.239 0.667 1.00 80.06 791 SER A C 1
ATOM 5906 O O . SER A 1 791 ? -37.285 -12.469 0.143 1.00 80.06 791 SER A O 1
ATOM 5908 N N . GLY A 1 792 ? -35.072 -12.189 -0.053 1.00 77.62 792 GLY A N 1
ATOM 5909 C CA . GLY A 1 792 ? -35.038 -12.181 -1.519 1.00 77.62 792 GLY A CA 1
ATOM 5910 C C . GLY A 1 792 ? -35.370 -10.828 -2.151 1.00 77.62 792 GLY A C 1
ATOM 5911 O O . GLY A 1 792 ? -35.821 -10.799 -3.291 1.00 77.62 792 GLY A O 1
ATOM 5912 N N . VAL A 1 793 ? -35.191 -9.729 -1.416 1.00 85.75 793 VAL A N 1
ATOM 5913 C CA . VAL A 1 793 ? -35.451 -8.361 -1.885 1.00 85.75 793 VAL A CA 1
ATOM 5914 C C . VAL A 1 793 ? -34.190 -7.794 -2.536 1.00 85.75 793 VAL A C 1
ATOM 5916 O O . VAL A 1 793 ? -33.131 -7.734 -1.911 1.00 85.75 793 VAL A O 1
ATOM 5919 N N . GLY A 1 794 ? -34.295 -7.362 -3.793 1.00 86.00 794 GLY A N 1
ATOM 5920 C CA . GLY A 1 794 ? -33.166 -6.830 -4.555 1.00 86.00 794 GLY A CA 1
ATOM 5921 C C . GLY A 1 794 ? -32.920 -5.340 -4.303 1.00 86.00 794 GLY A C 1
ATOM 5922 O O . GLY A 1 794 ? -33.852 -4.553 -4.180 1.00 86.00 794 GLY A O 1
ATOM 5923 N N . LEU A 1 795 ? -31.661 -4.891 -4.330 1.00 87.31 795 LEU A N 1
ATOM 5924 C CA . LEU A 1 795 ? -31.329 -3.453 -4.266 1.00 87.31 795 LEU A CA 1
ATOM 5925 C C . LEU A 1 795 ? -31.864 -2.664 -5.480 1.00 87.31 795 LEU A C 1
ATOM 5927 O O . LEU A 1 795 ? -32.157 -1.470 -5.374 1.00 87.31 795 LEU A O 1
ATOM 5931 N N . ALA A 1 796 ? -32.007 -3.351 -6.618 1.00 87.38 796 ALA A N 1
ATOM 5932 C CA . ALA A 1 796 ? -32.556 -2.830 -7.867 1.00 87.38 796 ALA A CA 1
ATOM 5933 C C . ALA A 1 796 ? -34.100 -2.817 -7.918 1.00 87.38 796 ALA A C 1
ATOM 5935 O O . ALA A 1 796 ? -34.669 -2.332 -8.894 1.00 87.38 796 ALA A O 1
ATOM 5936 N N . ASP A 1 797 ? -34.781 -3.351 -6.898 1.00 88.75 797 ASP A N 1
ATOM 5937 C CA . ASP A 1 797 ? -36.227 -3.582 -6.915 1.00 88.75 797 ASP A CA 1
ATOM 5938 C C . ASP A 1 797 ? -37.036 -2.285 -7.106 1.00 88.75 797 ASP A C 1
ATOM 5940 O O . ASP A 1 797 ? -36.894 -1.367 -6.297 1.00 88.75 797 ASP A O 1
ATOM 5944 N N . PRO A 1 798 ? -37.934 -2.187 -8.106 1.00 91.25 798 PRO A N 1
ATOM 5945 C CA . PRO A 1 798 ? -38.681 -0.959 -8.353 1.00 91.25 798 PRO A CA 1
ATOM 5946 C C . PRO A 1 798 ? -39.716 -0.682 -7.255 1.00 91.25 798 PRO A C 1
ATOM 5948 O O . PRO A 1 798 ? -40.555 -1.529 -6.926 1.00 91.25 798 PRO A O 1
ATOM 5951 N N . ILE A 1 799 ? -39.684 0.540 -6.729 1.00 91.62 799 ILE A N 1
ATOM 5952 C CA . ILE A 1 799 ? -40.677 1.118 -5.828 1.00 91.62 799 ILE A CA 1
ATOM 5953 C C . ILE A 1 799 ? -41.596 2.040 -6.636 1.00 91.62 799 ILE A C 1
ATOM 5955 O O . ILE A 1 799 ? -41.143 2.931 -7.359 1.00 91.62 799 ILE A O 1
ATOM 5959 N N . ARG A 1 800 ? -42.907 1.825 -6.489 1.00 90.94 800 ARG A N 1
ATOM 5960 C CA . ARG A 1 800 ? -43.969 2.705 -6.990 1.00 90.94 800 ARG A CA 1
ATOM 5961 C C . ARG A 1 800 ? -44.746 3.248 -5.800 1.00 90.94 800 ARG A C 1
ATOM 5963 O O . ARG A 1 800 ? -45.418 2.481 -5.114 1.00 90.94 800 ARG A O 1
ATOM 5970 N N . LEU A 1 801 ? -44.634 4.546 -5.541 1.00 89.50 801 LEU A N 1
ATOM 5971 C CA . LEU A 1 801 ? -45.256 5.194 -4.390 1.00 89.50 801 LEU A CA 1
ATOM 5972 C C . LEU A 1 801 ? -45.525 6.667 -4.703 1.00 89.50 801 LEU A C 1
ATOM 5974 O O . LEU A 1 801 ? -44.602 7.403 -5.032 1.00 89.50 801 LEU A O 1
ATOM 5978 N N . GLU A 1 802 ? -46.768 7.107 -4.539 1.00 90.62 802 GLU A N 1
ATOM 5979 C CA . GLU A 1 802 ? -47.136 8.523 -4.514 1.00 90.62 802 GLU A CA 1
ATOM 5980 C C . GLU A 1 802 ? -47.767 8.820 -3.152 1.00 90.62 802 GLU A C 1
ATOM 5982 O O . GLU A 1 802 ? -48.748 8.181 -2.766 1.00 90.62 802 GLU A O 1
ATOM 5987 N N . LEU A 1 803 ? -47.195 9.774 -2.418 1.00 89.81 803 LEU A N 1
ATOM 5988 C CA . LEU A 1 803 ? -47.737 10.275 -1.154 1.00 89.81 803 LEU A CA 1
ATOM 5989 C C . LEU A 1 803 ? -47.837 11.800 -1.207 1.00 89.81 803 LEU A C 1
ATOM 5991 O O . LEU A 1 803 ? -47.020 12.463 -1.848 1.00 89.81 803 LEU A O 1
ATOM 5995 N N . LYS A 1 804 ? -48.847 12.340 -0.524 1.00 90.44 804 LYS A N 1
ATOM 5996 C CA . LYS A 1 804 ? -49.165 13.769 -0.416 1.00 90.44 804 LYS A CA 1
ATOM 5997 C C . LYS A 1 804 ? -49.544 14.085 1.028 1.00 90.44 804 LYS A C 1
ATOM 5999 O O . LYS A 1 804 ? -50.234 13.275 1.637 1.00 90.44 804 LYS A O 1
ATOM 6004 N N . GLU A 1 805 ? -49.095 15.235 1.529 1.00 88.06 805 GLU A N 1
ATOM 6005 C CA . GLU A 1 805 ? -49.267 15.705 2.915 1.00 88.06 805 GLU A CA 1
ATOM 6006 C C . GLU A 1 805 ? -48.957 14.604 3.954 1.00 88.06 805 GLU A C 1
ATOM 6008 O O . GLU A 1 805 ? -49.812 14.190 4.734 1.00 88.06 805 GLU A O 1
ATOM 6013 N N . THR A 1 806 ? -47.724 14.091 3.906 1.00 90.62 806 THR A N 1
ATOM 6014 C CA . THR A 1 806 ? -47.231 12.937 4.687 1.00 90.62 806 THR A CA 1
ATOM 6015 C C . THR A 1 806 ? -46.037 13.343 5.564 1.00 90.62 806 THR A C 1
ATOM 6017 O O . THR A 1 806 ? -45.612 14.495 5.519 1.00 90.62 806 THR A O 1
ATOM 6020 N N . THR A 1 807 ? -45.462 12.432 6.350 1.00 90.81 807 THR A N 1
ATOM 6021 C CA . THR A 1 807 ? -44.226 12.670 7.129 1.00 90.81 807 THR A CA 1
ATOM 6022 C C . THR A 1 807 ? -43.044 11.844 6.622 1.00 90.81 807 THR A C 1
ATOM 6024 O O . THR A 1 807 ? -43.232 10.818 5.966 1.00 90.81 807 THR A O 1
ATOM 6027 N N . LEU A 1 808 ? -41.808 12.242 6.949 1.00 86.50 808 LEU A N 1
ATOM 6028 C CA . LEU A 1 808 ? -40.619 11.450 6.602 1.00 86.50 808 LEU A CA 1
ATOM 6029 C C . LEU A 1 808 ? -40.710 10.003 7.126 1.00 86.50 808 LEU A C 1
ATOM 6031 O O . LEU A 1 808 ? -40.416 9.072 6.375 1.00 86.50 808 LEU A O 1
ATOM 6035 N N . GLY A 1 809 ? -41.178 9.787 8.357 1.00 85.62 809 GLY A N 1
ATOM 6036 C CA . GLY A 1 809 ? -41.368 8.450 8.929 1.00 85.62 809 GLY A CA 1
ATOM 6037 C C . GLY A 1 809 ? -42.392 7.598 8.170 1.00 85.62 809 GLY A C 1
ATOM 6038 O O . GLY A 1 809 ? -42.127 6.428 7.888 1.00 85.62 809 GLY A O 1
ATOM 6039 N N . GLU A 1 810 ? -43.525 8.179 7.761 1.00 86.75 810 GLU A N 1
ATOM 6040 C CA . GLU A 1 810 ? -44.510 7.491 6.914 1.00 86.75 810 GLU A CA 1
ATOM 6041 C C . GLU A 1 810 ? -43.938 7.121 5.542 1.00 86.75 810 GLU A C 1
ATOM 6043 O O . GLU A 1 810 ? -44.175 6.010 5.067 1.00 86.75 810 GLU A O 1
ATOM 6048 N N . VAL A 1 811 ? -43.168 8.015 4.908 1.00 88.19 811 VAL A N 1
ATOM 6049 C CA . VAL A 1 811 ? -42.522 7.729 3.617 1.00 88.19 811 VAL A CA 1
ATOM 6050 C C . VAL A 1 811 ? -41.606 6.513 3.744 1.00 88.19 811 VAL A C 1
ATOM 6052 O O . VAL A 1 811 ? -41.744 5.579 2.952 1.00 88.19 811 VAL A O 1
ATOM 6055 N N . LEU A 1 812 ? -40.729 6.476 4.755 1.00 88.75 812 LEU A N 1
ATOM 6056 C CA . LEU A 1 812 ? -39.848 5.328 4.990 1.00 88.75 812 LEU A CA 1
ATOM 6057 C C . LEU A 1 812 ? -40.663 4.053 5.228 1.00 88.75 812 LEU A C 1
ATOM 6059 O O . LEU A 1 812 ? -40.447 3.048 4.551 1.00 88.75 812 LEU A O 1
ATOM 6063 N N . GLN A 1 813 ? -41.648 4.101 6.129 1.00 87.81 813 GLN A N 1
ATOM 6064 C CA . GLN A 1 813 ? -42.480 2.943 6.449 1.00 87.81 813 GLN A CA 1
ATOM 6065 C C . GLN A 1 813 ? -43.201 2.393 5.208 1.00 87.81 813 GLN A C 1
ATOM 6067 O O . GLN A 1 813 ? -43.265 1.178 5.030 1.00 87.81 813 GLN A O 1
ATOM 6072 N N . ARG A 1 814 ? -43.710 3.255 4.316 1.00 88.31 814 ARG A N 1
ATOM 6073 C CA . ARG A 1 814 ? -44.386 2.834 3.075 1.00 88.31 814 ARG A CA 1
ATOM 6074 C C . ARG A 1 814 ? -43.418 2.298 2.019 1.00 88.31 814 ARG A C 1
ATOM 6076 O O . ARG A 1 814 ? -43.762 1.313 1.368 1.00 88.31 814 ARG A O 1
ATOM 6083 N N . VAL A 1 815 ? -42.227 2.886 1.867 1.00 88.94 815 VAL A N 1
ATOM 6084 C CA . VAL A 1 815 ? -41.174 2.373 0.966 1.00 88.94 815 VAL A CA 1
ATOM 6085 C C . VAL A 1 815 ? -40.730 0.972 1.394 1.00 88.94 815 VAL A C 1
ATOM 6087 O O . VAL A 1 815 ? -40.646 0.075 0.558 1.00 88.94 815 VAL A O 1
ATOM 6090 N N . LEU A 1 816 ? -40.499 0.760 2.693 1.00 90.38 816 LEU A N 1
ATOM 6091 C CA . LEU A 1 816 ? -40.036 -0.523 3.223 1.00 90.38 816 LEU A CA 1
ATOM 6092 C C . LEU A 1 816 ? -41.145 -1.586 3.230 1.00 90.38 816 LEU A C 1
ATOM 6094 O O . LEU A 1 816 ? -40.929 -2.701 2.748 1.00 90.38 816 LEU A O 1
ATOM 6098 N N . ALA A 1 817 ? -42.359 -1.237 3.671 1.00 87.62 817 ALA A N 1
ATOM 6099 C CA . ALA A 1 817 ? -43.495 -2.161 3.685 1.00 87.62 817 ALA A CA 1
ATOM 6100 C C . ALA A 1 817 ? -43.880 -2.658 2.279 1.00 87.62 817 ALA A C 1
ATOM 6102 O O . ALA A 1 817 ? -44.300 -3.806 2.139 1.00 87.62 817 ALA A O 1
ATOM 6103 N N . ALA A 1 818 ? -43.669 -1.853 1.228 1.00 86.12 818 ALA A N 1
ATOM 6104 C CA . ALA A 1 818 ? -43.875 -2.265 -0.165 1.00 86.12 818 ALA A CA 1
ATOM 6105 C C . ALA A 1 818 ? -42.970 -3.435 -0.616 1.00 86.12 818 ALA A C 1
ATOM 6107 O O . ALA A 1 818 ? -43.251 -4.063 -1.637 1.00 86.12 818 ALA A O 1
ATOM 6108 N N . ARG A 1 819 ? -41.907 -3.745 0.141 1.00 88.12 819 ARG A N 1
ATOM 6109 C CA . ARG A 1 819 ? -41.013 -4.899 -0.063 1.00 88.12 819 ARG A CA 1
ATOM 6110 C C . ARG A 1 819 ? -40.931 -5.831 1.157 1.00 88.12 819 ARG A C 1
ATOM 6112 O O . ARG A 1 819 ? -40.061 -6.688 1.210 1.00 88.12 819 ARG A O 1
ATOM 6119 N N . GLY A 1 820 ? -41.833 -5.692 2.134 1.00 84.44 820 GLY A N 1
ATOM 6120 C CA . GLY A 1 820 ? -41.829 -6.510 3.357 1.00 84.44 820 GLY A CA 1
ATOM 6121 C C . GLY A 1 820 ? -40.658 -6.231 4.312 1.00 84.44 820 GLY A C 1
ATOM 6122 O O . GLY A 1 820 ? -40.403 -7.028 5.216 1.00 84.44 820 GLY A O 1
ATOM 6123 N N . LEU A 1 821 ? -39.953 -5.114 4.122 1.00 91.50 821 LEU A N 1
ATOM 6124 C CA . LEU A 1 821 ? -38.879 -4.647 4.994 1.00 91.50 821 LEU A CA 1
ATOM 6125 C C . LEU A 1 821 ? -39.434 -3.794 6.145 1.00 91.50 821 LEU A C 1
ATOM 6127 O O . LEU A 1 821 ? -40.570 -3.320 6.114 1.00 91.50 821 LEU A O 1
ATOM 6131 N N . THR A 1 822 ? -38.598 -3.572 7.154 1.00 89.81 822 THR A N 1
ATOM 6132 C CA . THR A 1 822 ? -38.847 -2.679 8.290 1.00 89.81 822 THR A CA 1
ATOM 6133 C C . THR A 1 822 ? -37.589 -1.873 8.610 1.00 89.81 822 THR A C 1
ATOM 6135 O O . THR A 1 822 ? -36.509 -2.154 8.090 1.00 89.81 822 THR A O 1
ATOM 6138 N N . CYS A 1 823 ? -37.710 -0.881 9.484 1.00 86.31 823 CYS A N 1
ATOM 6139 C CA . CYS A 1 823 ? -36.576 -0.158 10.048 1.00 86.31 823 CYS A CA 1
ATOM 6140 C C . CYS A 1 823 ? -36.534 -0.312 11.571 1.00 86.31 823 CYS A C 1
ATOM 6142 O O . CYS A 1 823 ? -37.579 -0.321 12.224 1.00 86.31 823 CYS A O 1
ATOM 6144 N N . VAL A 1 824 ? -35.328 -0.376 12.131 1.00 84.56 824 VAL A N 1
ATOM 6145 C CA . VAL A 1 824 ? -35.072 -0.252 13.573 1.00 84.56 824 VAL A CA 1
ATOM 6146 C C . VAL A 1 824 ? -34.043 0.839 13.834 1.00 84.56 824 VAL A C 1
ATOM 6148 O O . VAL A 1 824 ? -33.234 1.165 12.964 1.00 84.56 824 VAL A O 1
ATOM 6151 N N . VAL A 1 825 ? -34.083 1.410 15.035 1.00 80.50 825 VAL A N 1
ATOM 6152 C CA . VAL A 1 825 ? -33.103 2.399 15.491 1.00 80.50 825 VAL A CA 1
ATOM 6153 C C . VAL A 1 825 ? -32.019 1.672 16.275 1.00 80.50 825 VAL A C 1
ATOM 6155 O O . VAL A 1 825 ? -32.315 1.035 17.283 1.00 80.50 825 VAL A O 1
ATOM 6158 N N . GLN A 1 826 ? -30.768 1.771 15.833 1.00 72.94 826 GLN A N 1
ATOM 6159 C CA . GLN A 1 826 ? -29.630 1.126 16.486 1.00 72.94 826 GLN A CA 1
ATOM 6160 C C . GLN A 1 826 ? -28.443 2.093 16.510 1.00 72.94 826 GLN A C 1
ATOM 6162 O O . GLN A 1 826 ? -28.103 2.682 15.488 1.00 72.94 826 GLN A O 1
ATOM 6167 N N . LYS A 1 827 ? -27.844 2.308 17.692 1.00 68.75 827 LYS A N 1
ATOM 6168 C CA . LYS A 1 827 ? -26.798 3.331 17.926 1.00 68.75 827 LYS A CA 1
ATOM 6169 C C . LYS A 1 827 ? -27.161 4.736 17.386 1.00 68.75 827 LYS A C 1
ATOM 6171 O O . LYS A 1 827 ? -26.309 5.441 16.861 1.00 68.75 827 LYS A O 1
ATOM 6176 N N . GLY A 1 828 ? -28.438 5.123 17.453 1.00 69.06 828 GLY A N 1
ATOM 6177 C CA . GLY A 1 828 ? -28.931 6.405 16.921 1.00 69.06 828 GLY A CA 1
ATOM 6178 C C . GLY A 1 828 ? -29.112 6.474 15.397 1.00 69.06 828 GLY A C 1
ATOM 6179 O O . GLY A 1 828 ? -29.685 7.442 14.907 1.00 69.06 828 GLY A O 1
ATOM 6180 N N . GLN A 1 829 ? -28.689 5.452 14.647 1.00 76.88 829 GLN A N 1
ATOM 6181 C CA . GLN A 1 829 ? -28.878 5.358 13.198 1.00 76.88 829 GLN A CA 1
ATOM 6182 C C . GLN A 1 829 ? -30.090 4.494 12.830 1.00 76.88 829 GLN A C 1
ATOM 6184 O O . GLN A 1 829 ? -30.602 3.725 13.648 1.00 76.88 829 GLN A O 1
ATOM 6189 N N . ILE A 1 830 ? -30.527 4.586 11.572 1.00 85.44 830 ILE A N 1
ATOM 6190 C CA . ILE A 1 830 ? -31.613 3.767 11.024 1.00 85.44 830 ILE A CA 1
ATOM 6191 C C . ILE A 1 830 ? -31.028 2.550 10.304 1.00 85.44 830 ILE A C 1
ATOM 6193 O O . ILE A 1 830 ? -30.336 2.684 9.294 1.00 85.44 830 ILE A O 1
ATOM 6197 N N . LEU A 1 831 ? -31.356 1.353 10.789 1.00 88.19 831 LEU A N 1
ATOM 6198 C CA . LEU A 1 831 ? -31.066 0.090 10.116 1.00 88.19 831 LEU A CA 1
ATOM 6199 C C . LEU A 1 831 ? -32.319 -0.406 9.385 1.00 88.19 831 LEU A C 1
ATOM 6201 O O . LEU A 1 831 ? -33.324 -0.745 10.012 1.00 88.19 831 LEU A O 1
ATOM 6205 N N . VAL A 1 832 ? -32.255 -0.473 8.056 1.00 89.44 832 VAL A N 1
ATOM 6206 C CA . VAL A 1 832 ? -33.266 -1.124 7.212 1.00 89.44 832 VAL A CA 1
ATOM 6207 C C . VAL A 1 832 ? -33.001 -2.627 7.206 1.00 89.44 832 VAL A C 1
ATOM 6209 O O . VAL A 1 832 ? -31.948 -3.057 6.749 1.00 89.44 832 VAL A O 1
ATOM 6212 N N . THR A 1 833 ? -33.944 -3.430 7.691 1.00 90.81 833 THR A N 1
ATOM 6213 C CA . THR A 1 833 ? -33.818 -4.893 7.817 1.00 90.81 833 THR A CA 1
ATOM 6214 C C . THR A 1 833 ? -35.180 -5.574 7.584 1.00 90.81 833 THR A C 1
ATOM 6216 O O . THR A 1 833 ? -36.119 -4.948 7.091 1.00 90.81 833 THR A O 1
ATOM 6219 N N . THR A 1 834 ? -35.325 -6.862 7.892 1.00 87.88 834 THR A N 1
ATOM 6220 C CA . THR A 1 834 ? -36.612 -7.579 7.820 1.00 87.88 834 THR A CA 1
ATOM 6221 C C . THR A 1 834 ? -37.251 -7.698 9.205 1.00 87.88 834 THR A C 1
ATOM 6223 O O . THR A 1 834 ? -36.530 -7.838 10.191 1.00 87.88 834 THR A O 1
ATOM 6226 N N . PRO A 1 835 ? -38.595 -7.752 9.318 1.00 83.88 835 PRO A N 1
ATOM 6227 C CA . PRO A 1 835 ? -39.263 -8.071 10.586 1.00 83.88 835 PRO A CA 1
ATOM 6228 C C . PRO A 1 835 ? -38.761 -9.378 11.224 1.00 83.88 835 PRO A C 1
ATOM 6230 O O . PRO A 1 835 ? -38.728 -9.496 12.441 1.00 83.88 835 PRO A O 1
ATOM 6233 N N . MET A 1 836 ? -38.315 -10.329 10.396 1.00 79.62 836 MET A N 1
ATOM 6234 C CA . MET A 1 836 ? -37.762 -11.628 10.793 1.00 79.62 836 MET A CA 1
ATOM 6235 C C . MET A 1 836 ? -36.442 -11.537 11.581 1.00 79.62 836 MET A C 1
ATOM 6237 O O . MET A 1 836 ? -36.125 -12.455 12.331 1.00 79.62 836 MET A O 1
ATOM 6241 N N . ARG A 1 837 ? -35.676 -10.449 11.424 1.00 80.12 837 ARG A N 1
ATOM 6242 C CA . ARG A 1 837 ? -34.431 -10.183 12.172 1.00 80.12 837 ARG A CA 1
ATOM 6243 C C . ARG A 1 837 ? -34.610 -9.278 13.391 1.00 80.12 837 ARG A C 1
ATOM 6245 O O . ARG A 1 837 ? -33.675 -9.119 14.162 1.00 80.12 837 ARG A O 1
ATOM 6252 N N . VAL A 1 838 ? -35.796 -8.696 13.558 1.00 79.62 838 VAL A N 1
ATOM 6253 C CA . VAL A 1 838 ? -36.182 -7.889 14.731 1.00 79.62 838 VAL A CA 1
ATOM 6254 C C . VAL A 1 838 ? -36.927 -8.749 15.767 1.00 79.62 838 VAL A C 1
ATOM 6256 O O . VAL A 1 838 ? -37.213 -8.299 16.872 1.00 79.62 838 VAL A O 1
ATOM 6259 N N . ASP A 1 839 ? -37.272 -9.988 15.409 1.00 77.81 839 ASP A N 1
ATOM 6260 C CA . ASP A 1 839 ? -38.067 -10.893 16.232 1.00 77.81 839 ASP A CA 1
ATOM 6261 C C . ASP A 1 839 ? -37.191 -11.955 16.921 1.00 77.81 839 ASP A C 1
ATOM 6263 O O . ASP A 1 839 ? -36.991 -13.058 16.412 1.00 77.81 839 ASP A O 1
ATOM 6267 N N . ASP A 1 840 ? -36.702 -11.631 18.120 1.00 77.31 840 ASP A N 1
ATOM 6268 C CA . ASP A 1 840 ? -35.902 -12.534 18.966 1.00 77.31 840 ASP A CA 1
ATOM 6269 C C . ASP A 1 840 ? -36.698 -13.730 19.539 1.00 77.31 840 ASP A C 1
ATOM 6271 O O . ASP A 1 840 ? -36.182 -14.516 20.342 1.00 77.31 840 ASP A O 1
ATOM 6275 N N . ARG A 1 841 ? -37.975 -13.908 19.168 1.00 86.06 841 ARG A N 1
ATOM 6276 C CA . ARG A 1 841 ? -38.797 -15.016 19.673 1.00 86.06 841 ARG A CA 1
ATOM 6277 C C . ARG A 1 841 ? -38.354 -16.349 19.076 1.00 86.06 841 ARG A C 1
ATOM 6279 O O . ARG A 1 841 ? -38.598 -16.652 17.910 1.00 86.06 841 ARG A O 1
ATOM 6286 N N . LEU A 1 842 ? -37.793 -17.196 19.937 1.00 89.56 842 LEU A N 1
ATOM 6287 C CA . LEU A 1 842 ? -37.464 -18.584 19.623 1.00 89.56 842 LEU A CA 1
ATOM 6288 C C . LEU A 1 842 ? -38.717 -19.339 19.143 1.00 89.56 842 LEU A C 1
ATOM 6290 O O . LEU A 1 842 ? -39.688 -19.495 19.890 1.00 89.56 842 LEU A O 1
ATOM 6294 N N . ARG A 1 843 ? -38.688 -19.854 17.913 1.00 93.25 843 ARG A N 1
ATOM 6295 C CA . ARG A 1 843 ? -39.702 -20.772 17.376 1.00 93.25 843 ARG A CA 1
ATOM 6296 C C . ARG A 1 843 ? -39.183 -22.202 17.414 1.00 93.25 843 ARG A C 1
ATOM 6298 O O . ARG A 1 843 ? -37.981 -22.412 17.472 1.00 93.25 843 ARG A O 1
ATOM 6305 N N . GLN A 1 844 ? -40.075 -23.194 17.351 1.00 95.19 844 GLN A N 1
ATOM 6306 C CA . GLN A 1 844 ? -39.697 -24.602 17.184 1.00 95.19 844 GLN A CA 1
ATOM 6307 C C . GLN A 1 844 ? -40.106 -25.112 15.798 1.00 95.19 844 GLN A C 1
ATOM 6309 O O . GLN A 1 844 ? -41.283 -25.066 15.437 1.00 95.19 844 GLN A O 1
ATOM 6314 N N . VAL A 1 845 ? -39.142 -25.627 15.032 1.00 93.19 845 VAL A N 1
ATOM 6315 C CA . VAL A 1 845 ? -39.318 -26.102 13.650 1.00 93.19 845 VAL A CA 1
ATOM 6316 C C . VAL A 1 845 ? -38.744 -27.512 13.505 1.00 93.19 845 VAL A C 1
ATOM 6318 O O . VAL A 1 845 ? -37.668 -27.818 14.016 1.00 93.19 845 VAL A O 1
ATOM 6321 N N . SER A 1 846 ? -39.464 -28.387 12.798 1.00 92.88 846 SER A N 1
ATOM 6322 C CA . SER A 1 846 ? -39.039 -29.764 12.519 1.00 92.88 846 SER A CA 1
ATOM 6323 C C . SER A 1 846 ? -38.540 -29.891 11.079 1.00 92.88 846 SER A C 1
ATOM 6325 O O . SER A 1 846 ? -39.309 -29.724 10.132 1.00 92.88 846 SER A O 1
ATOM 6327 N N . TYR A 1 847 ? -37.255 -30.199 10.915 1.00 91.69 847 TYR A N 1
ATOM 6328 C CA . TYR A 1 847 ? -36.590 -30.352 9.625 1.00 91.69 847 TYR A CA 1
ATOM 6329 C C . TYR A 1 847 ? -36.477 -31.836 9.258 1.00 91.69 847 TYR A C 1
ATOM 6331 O O . TYR A 1 847 ? -35.770 -32.605 9.914 1.00 91.69 847 TYR A O 1
ATOM 6339 N N . ALA A 1 848 ? -37.143 -32.248 8.178 1.00 90.06 848 ALA A N 1
ATOM 6340 C CA . ALA A 1 848 ? -37.013 -33.592 7.617 1.00 90.06 848 ALA A CA 1
ATOM 6341 C C . ALA A 1 848 ? -35.723 -33.697 6.782 1.00 90.06 848 ALA A C 1
ATOM 6343 O O . ALA A 1 848 ? -35.731 -33.403 5.583 1.00 90.06 848 ALA A O 1
ATOM 6344 N N . VAL A 1 849 ? -34.625 -34.099 7.431 1.00 90.81 849 VAL A N 1
ATOM 6345 C CA . VAL A 1 849 ? -33.254 -34.140 6.875 1.00 90.81 849 VAL A CA 1
ATOM 6346 C C . VAL A 1 849 ? -32.612 -35.532 6.917 1.00 90.81 849 VAL A C 1
ATOM 6348 O O . VAL A 1 849 ? -31.398 -35.662 6.809 1.00 90.81 849 VAL A O 1
ATOM 6351 N N . SER A 1 850 ? -33.405 -36.600 7.034 1.00 87.81 850 SER A N 1
ATOM 6352 C CA . SER A 1 850 ? -32.902 -37.983 6.978 1.00 87.81 850 SER A CA 1
ATOM 6353 C C . SER A 1 850 ? -32.162 -38.335 5.679 1.00 87.81 850 SER A C 1
ATOM 6355 O O . SER A 1 850 ? -31.350 -39.255 5.671 1.00 87.81 850 SER A O 1
ATOM 6357 N N . ASP A 1 851 ? -32.385 -37.586 4.596 1.00 90.00 851 ASP A N 1
ATOM 6358 C CA . ASP A 1 851 ? -31.614 -37.679 3.352 1.00 90.00 851 ASP A CA 1
ATOM 6359 C C . ASP A 1 851 ? -30.183 -37.132 3.478 1.00 90.00 851 ASP A C 1
ATOM 6361 O O . ASP A 1 851 ? -29.281 -37.609 2.797 1.00 90.00 851 ASP A O 1
ATOM 6365 N N . LEU A 1 852 ? -29.951 -36.197 4.401 1.00 89.19 852 LEU A N 1
ATOM 6366 C CA . LEU A 1 852 ? -28.624 -35.694 4.768 1.00 89.19 852 LEU A CA 1
ATOM 6367 C C . LEU A 1 852 ? -27.916 -36.564 5.827 1.00 89.19 852 LEU A C 1
ATOM 6369 O O . LEU A 1 852 ? -26.762 -36.295 6.155 1.00 89.19 852 LEU A O 1
ATOM 6373 N N . ALA A 1 853 ? -28.556 -37.625 6.323 1.00 84.50 853 ALA A N 1
ATOM 6374 C CA . ALA A 1 853 ? -27.977 -38.578 7.278 1.00 84.50 853 ALA A CA 1
ATOM 6375 C C . ALA A 1 853 ? -27.826 -40.009 6.716 1.00 84.50 853 ALA A C 1
ATOM 6377 O O . ALA A 1 853 ? -27.446 -40.929 7.442 1.00 84.50 853 ALA A O 1
ATOM 6378 N N . ALA A 1 854 ? -28.147 -40.223 5.438 1.00 64.44 854 ALA A N 1
ATOM 6379 C CA . ALA A 1 854 ? -28.145 -41.542 4.818 1.00 64.44 854 ALA A CA 1
ATOM 6380 C C . ALA A 1 854 ? -26.716 -42.039 4.520 1.00 64.44 854 ALA A C 1
ATOM 6382 O O . ALA A 1 854 ? -26.083 -41.587 3.569 1.00 64.44 854 ALA A O 1
ATOM 6383 N N . GLY A 1 855 ? -26.234 -43.006 5.307 1.00 63.12 855 GLY A N 1
ATOM 6384 C CA . GLY A 1 855 ? -25.001 -43.753 5.023 1.00 63.12 855 GLY A CA 1
ATOM 6385 C C . GLY A 1 855 ? -24.212 -44.195 6.256 1.00 63.12 855 GLY A C 1
ATOM 6386 O O . GLY A 1 855 ? -23.560 -45.234 6.208 1.00 63.12 855 GLY A O 1
ATOM 6387 N N . GLU A 1 856 ? -24.300 -43.457 7.367 1.00 65.12 856 GLU A N 1
ATOM 6388 C CA . GLU A 1 856 ? -23.414 -43.645 8.526 1.00 65.12 856 GLU A CA 1
ATOM 6389 C C . GLU A 1 856 ? -24.184 -43.940 9.832 1.00 65.12 856 GLU A C 1
ATOM 6391 O O . GLU A 1 856 ? -25.214 -43.306 10.103 1.00 65.12 856 GLU A O 1
ATOM 6396 N N . PRO A 1 857 ? -23.712 -44.881 10.680 1.00 68.31 857 PRO A N 1
ATOM 6397 C CA . PRO A 1 857 ? -24.296 -45.123 11.998 1.00 68.31 857 PRO A CA 1
ATOM 6398 C C . PRO A 1 857 ? -24.259 -43.855 12.858 1.00 68.31 857 PRO A C 1
ATOM 6400 O O . PRO A 1 857 ? -23.196 -43.307 13.121 1.00 68.31 857 PRO A O 1
ATOM 6403 N N . GLY A 1 858 ? -25.427 -43.385 13.302 1.00 79.75 858 GLY A N 1
ATOM 6404 C CA . GLY A 1 858 ? -25.532 -42.146 14.080 1.00 79.75 858 GLY A CA 1
ATOM 6405 C C . GLY A 1 858 ? -25.516 -40.851 13.256 1.00 79.75 858 GLY A C 1
ATOM 6406 O O . GLY A 1 858 ? -25.543 -39.779 13.854 1.00 79.75 858 GLY A O 1
ATOM 6407 N N . GLY A 1 859 ? -25.560 -40.907 11.916 1.00 84.75 859 GLY A N 1
ATOM 6408 C CA . GLY A 1 859 ? -25.456 -39.729 11.038 1.00 84.75 859 GLY A CA 1
ATOM 6409 C C . GLY A 1 859 ? -26.432 -38.574 11.333 1.00 84.75 859 GLY A C 1
ATOM 6410 O O . GLY A 1 859 ? -26.095 -37.417 11.108 1.00 84.75 859 GLY A O 1
ATOM 6411 N N . MET A 1 860 ? -27.614 -38.846 11.907 1.00 88.50 860 MET A N 1
ATOM 6412 C CA . MET A 1 860 ? -28.547 -37.797 12.365 1.00 88.50 860 MET A CA 1
ATOM 6413 C C . MET A 1 860 ? -28.008 -36.982 13.555 1.00 88.50 860 MET A C 1
ATOM 6415 O O . MET A 1 860 ? -28.308 -35.796 13.658 1.00 88.50 860 MET A O 1
ATOM 6419 N N . ALA A 1 861 ? -27.236 -37.601 14.454 1.00 89.56 861 ALA A N 1
ATOM 6420 C CA . ALA A 1 861 ? -26.587 -36.916 15.571 1.00 89.56 861 ALA A CA 1
ATOM 6421 C C . ALA A 1 861 ? -25.345 -36.153 15.091 1.00 89.56 861 ALA A C 1
ATOM 6423 O O . ALA A 1 861 ? -25.215 -34.972 15.396 1.00 89.56 861 ALA A O 1
ATOM 6424 N N . ALA A 1 862 ? -24.515 -36.772 14.243 1.00 88.88 862 ALA A N 1
ATOM 6425 C CA . ALA A 1 862 ? -23.369 -36.106 13.618 1.00 88.88 862 ALA A CA 1
ATOM 6426 C C . ALA A 1 862 ? -23.788 -34.858 12.813 1.00 88.88 862 ALA A C 1
ATOM 6428 O O . ALA A 1 862 ? -23.153 -33.814 12.919 1.00 88.88 862 ALA A O 1
ATOM 6429 N N . LEU A 1 863 ? -24.908 -34.918 12.078 1.00 91.38 863 LEU A N 1
ATOM 6430 C CA . LEU A 1 863 ? -25.476 -33.755 11.386 1.00 91.38 863 LEU A CA 1
ATOM 6431 C C . LEU A 1 863 ? -25.946 -32.658 12.362 1.00 91.38 863 LEU A C 1
ATOM 6433 O O . LEU A 1 863 ? -25.791 -31.476 12.066 1.00 91.38 863 LEU A O 1
ATOM 6437 N N . ALA A 1 864 ? -26.496 -33.024 13.524 1.00 93.25 864 ALA A N 1
ATOM 6438 C CA . ALA A 1 864 ? -26.915 -32.062 14.544 1.00 93.25 864 ALA A CA 1
ATOM 6439 C C . ALA A 1 864 ? -25.722 -31.400 15.262 1.00 93.25 864 ALA A C 1
ATOM 6441 O O . ALA A 1 864 ? -25.770 -30.206 15.555 1.00 93.25 864 ALA A O 1
ATOM 6442 N N . GLU A 1 865 ? -24.640 -32.139 15.518 1.00 91.81 865 GLU A N 1
ATOM 6443 C CA . GLU A 1 865 ? -23.368 -31.582 16.004 1.00 91.81 865 GLU A CA 1
ATOM 6444 C C . GLU A 1 865 ? -22.711 -30.679 14.955 1.00 91.81 865 GLU A C 1
ATOM 6446 O O . GLU A 1 865 ? -22.249 -29.589 15.286 1.00 91.81 865 GLU A O 1
ATOM 6451 N N . LEU A 1 866 ? -22.721 -31.085 13.681 1.00 92.00 866 LEU A N 1
ATOM 6452 C CA . LEU A 1 866 ? -22.171 -30.290 12.587 1.00 92.00 866 LEU A CA 1
ATOM 6453 C C . LEU A 1 866 ? -22.908 -28.954 12.435 1.00 92.00 866 LEU A C 1
ATOM 6455 O O . LEU A 1 866 ? -22.252 -27.919 12.372 1.00 92.00 866 LEU A O 1
ATOM 6459 N N . ILE A 1 867 ? -24.248 -28.952 12.463 1.00 94.75 867 ILE A N 1
ATOM 6460 C CA . ILE A 1 867 ? -25.055 -27.718 12.448 1.00 94.75 867 ILE A CA 1
ATOM 6461 C C . ILE A 1 867 ? -24.656 -26.789 13.604 1.00 94.75 867 ILE A C 1
ATOM 6463 O O . ILE A 1 867 ? -24.403 -25.611 13.363 1.00 94.75 867 ILE A O 1
ATOM 6467 N N . GLN A 1 868 ? -24.521 -27.314 14.827 1.00 93.81 868 GLN A N 1
ATOM 6468 C CA . GLN A 1 868 ? -24.094 -26.520 15.991 1.00 93.81 868 GLN A CA 1
ATOM 6469 C C . GLN A 1 868 ? -22.665 -25.972 15.865 1.00 93.81 868 GLN A C 1
ATOM 6471 O O . GLN A 1 868 ? -22.360 -24.940 16.451 1.00 93.81 868 GLN A O 1
ATOM 6476 N N . ARG A 1 869 ? -21.787 -26.635 15.102 1.00 92.06 869 ARG A N 1
ATOM 6477 C CA . ARG A 1 869 ? -20.392 -26.215 14.887 1.00 92.06 869 ARG A CA 1
ATOM 6478 C C . ARG A 1 869 ? -20.189 -25.211 13.755 1.00 92.06 869 ARG A C 1
ATOM 6480 O O . ARG A 1 869 ? -19.164 -24.542 13.759 1.00 92.06 869 ARG A O 1
ATOM 6487 N N . VAL A 1 870 ? -21.101 -25.119 12.782 1.00 93.12 870 VAL A N 1
ATOM 6488 C CA . VAL A 1 870 ? -20.906 -24.262 11.589 1.00 93.12 870 VAL A CA 1
ATOM 6489 C C . VAL A 1 870 ? -21.994 -23.210 11.369 1.00 93.12 870 VAL A C 1
ATOM 6491 O O . VAL A 1 870 ? -21.776 -22.269 10.612 1.00 93.12 870 VAL A O 1
ATOM 6494 N N . VAL A 1 871 ? -23.157 -23.331 12.018 1.00 93.00 871 VAL A N 1
ATOM 6495 C CA . VAL A 1 871 ? -24.277 -22.390 11.868 1.00 93.00 871 VAL A CA 1
ATOM 6496 C C . VAL A 1 871 ? -24.444 -21.577 13.150 1.00 93.00 871 VAL A C 1
ATOM 6498 O O . VAL A 1 871 ? -25.160 -22.002 14.050 1.00 93.00 871 VAL A O 1
ATOM 6501 N N . VAL A 1 872 ? -23.808 -20.402 13.213 1.00 88.25 872 VAL A N 1
ATOM 6502 C CA . VAL A 1 872 ? -23.877 -19.454 14.351 1.00 88.25 872 VAL A CA 1
ATOM 6503 C C . VAL A 1 872 ? -23.572 -20.161 15.694 1.00 88.25 872 VAL A C 1
ATOM 6505 O O . VAL A 1 872 ? -24.485 -20.340 16.511 1.00 88.25 872 VAL A O 1
ATOM 6508 N N . PRO A 1 873 ? -22.338 -20.674 15.898 1.00 87.94 873 PRO A N 1
ATOM 6509 C CA . PRO A 1 873 ? -22.029 -21.638 16.963 1.00 87.94 873 PRO A CA 1
ATOM 6510 C C . PRO A 1 873 ? -22.363 -21.159 18.383 1.00 87.94 873 PRO A C 1
ATOM 6512 O O . PRO A 1 873 ? -22.875 -21.923 19.200 1.00 87.94 873 PRO A O 1
ATOM 6515 N N . GLU A 1 874 ? -22.153 -19.875 18.651 1.00 86.88 874 GLU A N 1
ATOM 6516 C CA . GLU A 1 874 ? -22.455 -19.185 19.905 1.00 86.88 874 GLU A CA 1
ATOM 6517 C C . GLU A 1 874 ? -23.957 -19.127 20.240 1.00 86.88 874 GLU A C 1
ATOM 6519 O O . GLU A 1 874 ? -24.333 -18.919 21.392 1.00 86.88 874 GLU A O 1
ATOM 6524 N N . SER A 1 875 ? -24.842 -19.349 19.261 1.00 88.94 875 SER A N 1
ATOM 6525 C CA . SER A 1 875 ? -26.296 -19.266 19.458 1.00 88.94 875 SER A CA 1
ATOM 6526 C C . SER A 1 875 ? -26.917 -20.503 20.128 1.00 88.94 875 SER A C 1
ATOM 6528 O O . SER A 1 875 ? -28.085 -20.454 20.530 1.00 88.94 875 SER A O 1
ATOM 6530 N N . TRP A 1 876 ? -26.168 -21.601 20.273 1.00 91.44 876 TRP A N 1
ATOM 6531 C CA . TRP A 1 876 ? -26.651 -22.886 20.793 1.00 91.44 876 TRP A CA 1
ATOM 6532 C C . TRP A 1 876 ? -26.314 -23.092 22.273 1.00 91.44 876 TRP A C 1
ATOM 6534 O O . TRP A 1 876 ? -25.257 -22.674 22.741 1.00 91.44 876 TRP A O 1
ATOM 6544 N N . GLN A 1 877 ? -27.153 -23.839 22.999 1.00 89.69 877 GLN A N 1
ATOM 6545 C CA . GLN A 1 877 ? -26.939 -24.152 24.423 1.00 89.69 877 GLN A CA 1
ATOM 6546 C C . GLN A 1 877 ? -25.604 -24.851 24.717 1.00 89.69 877 GLN A C 1
ATOM 6548 O O . GLN A 1 877 ? -25.057 -24.672 25.802 1.00 89.69 877 GLN A O 1
ATOM 6553 N N . ALA A 1 878 ? -25.036 -25.585 23.754 1.00 81.06 878 ALA A N 1
ATOM 6554 C CA . ALA A 1 878 ? -23.704 -26.185 23.877 1.00 81.06 878 ALA A CA 1
ATOM 6555 C C . ALA A 1 878 ? -22.564 -25.147 24.009 1.00 81.06 878 ALA A C 1
ATOM 6557 O O . ALA A 1 878 ? -21.506 -25.480 24.535 1.00 81.06 878 ALA A O 1
ATOM 6558 N N . ALA A 1 879 ? -22.791 -23.906 23.564 1.00 79.69 879 ALA A N 1
ATOM 6559 C CA . ALA A 1 879 ? -21.877 -22.766 23.661 1.00 79.69 879 ALA A CA 1
ATOM 6560 C C . ALA A 1 879 ? -22.406 -21.642 24.584 1.00 79.69 879 ALA A C 1
ATOM 6562 O O . ALA A 1 879 ? -21.827 -20.561 24.636 1.00 79.69 879 ALA A O 1
ATOM 6563 N N . GLY A 1 880 ? -23.504 -21.882 25.316 1.00 78.19 880 GLY A N 1
ATOM 6564 C CA . GLY A 1 880 ? -24.138 -20.910 26.220 1.00 78.19 880 GLY A CA 1
ATOM 6565 C C . GLY A 1 880 ? -25.276 -20.073 25.616 1.00 78.19 880 GLY A C 1
ATOM 6566 O O . GLY A 1 880 ? -25.922 -19.326 26.348 1.00 78.19 880 GLY A O 1
ATOM 6567 N N . GLY A 1 881 ? -25.568 -20.212 24.319 1.00 86.69 881 GLY A N 1
ATOM 6568 C CA . GLY A 1 881 ? -26.685 -19.532 23.658 1.00 86.69 881 GLY A CA 1
ATOM 6569 C C . GLY A 1 881 ? -28.066 -20.150 23.949 1.00 86.69 881 GLY A C 1
ATOM 6570 O O . GLY A 1 881 ? -28.170 -21.231 24.530 1.00 86.69 881 GLY A O 1
ATOM 6571 N N . PRO A 1 882 ? -29.170 -19.498 23.540 1.00 86.19 882 PRO A N 1
ATOM 6572 C CA . PRO A 1 882 ? -30.528 -19.945 23.871 1.00 86.19 882 PRO A CA 1
ATOM 6573 C C . PRO A 1 882 ? -31.026 -21.154 23.054 1.00 86.19 882 PRO A C 1
ATOM 6575 O O . PRO A 1 882 ? -31.966 -21.835 23.476 1.00 86.19 882 PRO A O 1
ATOM 6578 N N . GLY A 1 883 ? -30.435 -21.418 21.885 1.00 91.62 883 GLY A N 1
ATOM 6579 C CA . GLY A 1 883 ? -30.962 -22.348 20.886 1.00 91.62 883 GLY A CA 1
ATOM 6580 C C . GLY A 1 883 ? -30.755 -23.828 21.203 1.00 91.62 883 GLY A C 1
ATOM 6581 O O . GLY A 1 883 ? -29.762 -24.226 21.811 1.00 91.62 883 GLY A O 1
ATOM 6582 N N . THR A 1 884 ? -31.667 -24.676 20.722 1.00 94.56 884 THR A N 1
ATOM 6583 C CA . THR A 1 884 ? -31.585 -26.142 20.875 1.00 94.56 884 THR A CA 1
ATOM 6584 C C . THR A 1 884 ? -31.775 -26.880 19.559 1.00 94.56 884 THR A C 1
ATOM 6586 O O . THR A 1 884 ? -32.527 -26.443 18.690 1.00 94.56 884 THR A O 1
ATOM 6589 N N . ILE A 1 885 ? -31.151 -28.052 19.437 1.00 95.00 885 ILE A N 1
ATOM 6590 C CA . ILE A 1 885 ? -31.407 -29.008 18.358 1.00 95.00 885 ILE A CA 1
ATOM 6591 C C . ILE A 1 885 ? -31.526 -30.421 18.939 1.00 95.00 885 ILE A C 1
ATOM 6593 O O . ILE A 1 885 ? -30.707 -30.848 19.747 1.00 95.00 885 ILE A O 1
ATOM 6597 N N . VAL A 1 886 ? -32.588 -31.140 18.569 1.00 93.69 886 VAL A N 1
ATOM 6598 C CA . VAL A 1 886 ? -32.920 -32.458 19.128 1.00 93.69 886 VAL A CA 1
ATOM 6599 C C . VAL A 1 886 ? -33.297 -33.422 18.008 1.00 93.69 886 VAL A C 1
ATOM 6601 O O . VAL A 1 886 ? -34.243 -33.180 17.255 1.00 93.69 886 VAL A O 1
ATOM 6604 N N . VAL A 1 887 ? -32.596 -34.553 17.924 1.00 91.94 887 VAL A N 1
ATOM 6605 C CA . VAL A 1 887 ? -32.936 -35.641 16.997 1.00 91.94 887 VAL A CA 1
ATOM 6606 C C . VAL A 1 887 ? -34.239 -36.311 17.448 1.00 91.94 887 VAL A C 1
ATOM 6608 O O . VAL A 1 887 ? -34.318 -36.842 18.555 1.00 91.94 887 VAL A O 1
ATOM 6611 N N . LYS A 1 888 ? -35.264 -36.330 16.588 1.00 89.06 888 LYS A N 1
ATOM 6612 C CA . LYS A 1 888 ? -36.515 -37.076 16.810 1.00 89.06 888 LYS A CA 1
ATOM 6613 C C . LYS A 1 888 ? -36.808 -37.964 15.601 1.00 89.06 888 LYS A C 1
ATOM 6615 O O . LYS A 1 888 ? -37.514 -37.578 14.671 1.00 89.06 888 LYS A O 1
ATOM 6620 N N . GLY A 1 889 ? -36.241 -39.170 15.615 1.00 83.19 889 GLY A N 1
ATOM 6621 C CA . GLY A 1 889 ? -36.355 -40.125 14.510 1.00 83.19 889 GLY A CA 1
ATOM 6622 C C . GLY A 1 889 ? -35.720 -39.572 13.221 1.00 83.19 889 GLY A C 1
ATOM 6623 O O . GLY A 1 889 ? -34.550 -39.197 13.258 1.00 83.19 889 GLY A O 1
ATOM 6624 N N . PRO A 1 890 ? -36.447 -39.496 12.089 1.00 85.88 890 PRO A N 1
ATOM 6625 C CA . PRO A 1 890 ? -35.915 -39.019 10.807 1.00 85.88 890 PRO A CA 1
ATOM 6626 C C . PRO A 1 890 ? -35.844 -37.481 10.676 1.00 85.88 890 PRO A C 1
ATOM 6628 O O . PRO A 1 890 ? -35.615 -36.974 9.576 1.00 85.88 890 PRO A O 1
ATOM 6631 N N . ALA A 1 891 ? -36.085 -36.730 11.756 1.00 89.19 891 ALA A N 1
ATOM 6632 C CA . ALA A 1 891 ? -36.127 -35.270 11.746 1.00 89.19 891 ALA A CA 1
ATOM 6633 C C . ALA A 1 891 ? -35.266 -34.643 12.852 1.00 89.19 891 ALA A C 1
ATOM 6635 O O . ALA A 1 891 ? -35.090 -35.221 13.929 1.00 89.19 891 ALA A O 1
ATOM 6636 N N . LEU A 1 892 ? -34.770 -33.433 12.587 1.00 93.12 892 LEU A N 1
ATOM 6637 C CA . LEU A 1 892 ? -34.157 -32.558 13.585 1.00 93.12 892 LEU A CA 1
ATOM 6638 C C . LEU A 1 892 ? -35.190 -31.523 14.028 1.00 93.12 892 LEU A C 1
ATOM 6640 O O . LEU A 1 892 ? -35.698 -30.761 13.206 1.00 93.12 892 LEU A O 1
ATOM 6644 N N . VAL A 1 893 ? -35.510 -31.498 15.319 1.00 95.31 893 VAL A N 1
ATOM 6645 C CA . VAL A 1 893 ? -36.341 -30.451 15.918 1.00 95.31 893 VAL A CA 1
ATOM 6646 C C . VAL A 1 893 ? -35.415 -29.374 16.459 1.00 95.31 893 VAL A C 1
ATOM 6648 O O . VAL A 1 893 ? -34.699 -29.600 17.431 1.00 95.31 893 VAL A O 1
ATOM 6651 N N . VAL A 1 894 ? -35.423 -28.223 15.798 1.00 96.00 894 VAL A N 1
ATOM 6652 C CA . VAL A 1 894 ? -34.625 -27.041 16.133 1.00 96.00 894 VAL A CA 1
ATOM 6653 C C . VAL A 1 894 ? -35.524 -26.048 16.860 1.00 96.00 894 VAL A C 1
ATOM 6655 O O . VAL A 1 894 ? -36.655 -25.834 16.422 1.00 96.00 894 VAL A O 1
ATOM 6658 N N . THR A 1 895 ? -35.030 -25.423 17.928 1.00 95.81 895 THR A N 1
ATOM 6659 C CA . THR A 1 895 ? -35.685 -24.280 18.576 1.00 95.81 895 THR A CA 1
ATOM 6660 C C . THR A 1 895 ? -34.739 -23.083 18.559 1.00 95.81 895 THR A C 1
ATOM 6662 O O . THR A 1 895 ? -33.724 -23.139 19.254 1.00 95.81 895 THR A O 1
ATOM 6665 N N . GLN A 1 896 ? -35.023 -22.048 17.761 1.00 95.12 896 GLN A N 1
ATOM 6666 C CA . GLN A 1 896 ? -34.156 -20.868 17.613 1.00 95.12 896 GLN A CA 1
ATOM 6667 C C . GLN A 1 896 ? -34.921 -19.649 17.045 1.00 95.12 896 GLN A C 1
ATOM 6669 O O . GLN A 1 896 ? -36.097 -19.757 16.698 1.00 95.12 896 GLN A O 1
ATOM 6674 N N . THR A 1 897 ? -34.284 -18.477 16.961 1.00 91.31 897 THR A N 1
ATOM 6675 C CA . THR A 1 897 ? -34.792 -17.317 16.200 1.00 91.31 897 THR A CA 1
ATOM 6676 C C . THR A 1 897 ? -34.875 -17.596 14.692 1.00 91.31 897 THR A C 1
ATOM 6678 O O . THR A 1 897 ? -34.187 -18.470 14.149 1.00 91.31 897 THR A O 1
ATOM 6681 N N . ASP A 1 898 ? -35.716 -16.840 13.981 1.00 86.31 898 ASP A N 1
ATOM 6682 C CA . ASP A 1 898 ? -35.987 -17.083 12.559 1.00 86.31 898 ASP A CA 1
ATOM 6683 C C . ASP A 1 898 ? -34.782 -16.836 11.636 1.00 86.31 898 ASP A C 1
ATOM 6685 O O . ASP A 1 898 ? -34.610 -17.550 10.645 1.00 86.31 898 ASP A O 1
ATOM 6689 N N . ALA A 1 899 ? -33.913 -15.880 11.978 1.00 84.50 899 ALA A N 1
ATOM 6690 C CA . ALA A 1 899 ? -32.679 -15.617 11.239 1.00 84.50 899 ALA A CA 1
ATOM 6691 C C . ALA A 1 899 ? -31.779 -16.866 11.186 1.00 84.50 899 ALA A C 1
ATOM 6693 O O . ALA A 1 899 ? -31.336 -17.286 10.116 1.00 84.50 899 ALA A O 1
ATOM 6694 N N . VAL A 1 900 ? -31.577 -17.544 12.322 1.00 89.94 900 VAL A N 1
ATOM 6695 C CA . VAL A 1 900 ? -30.796 -18.791 12.356 1.00 89.94 900 VAL A CA 1
ATOM 6696 C C . VAL A 1 900 ? -31.583 -19.952 11.737 1.00 89.94 900 VAL A C 1
ATOM 6698 O O . VAL A 1 900 ? -30.982 -20.795 11.078 1.00 89.94 900 VAL A O 1
ATOM 6701 N N . HIS A 1 901 ? -32.919 -19.987 11.838 1.00 91.88 901 HIS A N 1
ATOM 6702 C CA . HIS A 1 901 ? -33.730 -20.962 11.092 1.00 91.88 901 HIS A CA 1
ATOM 6703 C C . HIS A 1 901 ? -33.549 -20.850 9.566 1.00 91.88 901 HIS A C 1
ATOM 6705 O O . HIS A 1 901 ? -33.527 -21.887 8.889 1.00 91.88 901 HIS A O 1
ATOM 6711 N N . TYR A 1 902 ? -33.359 -19.638 9.025 1.00 89.19 902 TYR A N 1
ATOM 6712 C CA . TYR A 1 902 ? -32.936 -19.449 7.635 1.00 89.19 902 TYR A CA 1
ATOM 6713 C C . TYR A 1 902 ? -31.527 -20.011 7.412 1.00 89.19 902 TYR A C 1
ATOM 6715 O O . TYR A 1 902 ? -31.332 -20.784 6.477 1.00 89.19 902 TYR A O 1
ATOM 6723 N N . ARG A 1 903 ? -30.548 -19.698 8.273 1.00 90.75 903 ARG A N 1
ATOM 6724 C CA . ARG A 1 903 ? -29.166 -20.201 8.123 1.00 90.75 903 ARG A CA 1
ATOM 6725 C C . ARG A 1 903 ? -29.064 -21.733 8.209 1.00 90.75 903 ARG A C 1
ATOM 6727 O O . ARG A 1 903 ? -28.315 -22.335 7.445 1.00 90.75 903 ARG A O 1
ATOM 6734 N N . VAL A 1 904 ? -29.872 -22.385 9.049 1.00 93.81 904 VAL A N 1
ATOM 6735 C CA . VAL A 1 904 ? -30.000 -23.856 9.109 1.00 93.81 904 VAL A CA 1
ATOM 6736 C C . VAL A 1 904 ? -30.607 -24.417 7.818 1.00 93.81 904 VAL A C 1
ATOM 6738 O O . VAL A 1 904 ? -30.152 -25.453 7.330 1.00 93.81 904 VAL A O 1
ATOM 6741 N N . LEU A 1 905 ? -31.606 -23.742 7.234 1.00 92.88 905 LEU A N 1
ATOM 6742 C CA . LEU A 1 905 ? -32.183 -24.127 5.942 1.00 92.88 905 LEU A CA 1
ATOM 6743 C C . LEU A 1 905 ? -31.160 -23.971 4.803 1.00 92.88 905 LEU A C 1
ATOM 6745 O O . LEU A 1 905 ? -30.957 -24.912 4.041 1.00 92.88 905 LEU A O 1
ATOM 6749 N N . GLU A 1 906 ? -30.486 -22.822 4.731 1.00 91.25 906 GLU A N 1
ATOM 6750 C CA . GLU A 1 906 ? -29.408 -22.512 3.783 1.00 91.25 906 GLU A CA 1
ATOM 6751 C C . GLU A 1 906 ? -28.288 -23.559 3.839 1.00 91.25 906 GLU A C 1
ATOM 6753 O O . GLU A 1 906 ? -27.912 -24.108 2.803 1.00 91.25 906 GLU A O 1
ATOM 6758 N N . PHE A 1 907 ? -27.820 -23.905 5.042 1.00 94.88 907 PHE A N 1
ATOM 6759 C CA . PHE A 1 907 ? -26.844 -24.972 5.251 1.00 94.88 907 PHE A CA 1
ATOM 6760 C C . PHE A 1 907 ? -27.340 -26.327 4.724 1.00 94.88 907 PHE A C 1
ATOM 6762 O O . PHE A 1 907 ? -26.630 -26.989 3.967 1.00 94.88 907 PHE A O 1
ATOM 6769 N N . CYS A 1 908 ? -28.563 -26.734 5.085 1.00 94.50 908 CYS A N 1
ATOM 6770 C CA . CYS A 1 908 ? -29.121 -28.016 4.651 1.00 94.50 908 CYS A CA 1
ATOM 6771 C C . CYS A 1 908 ? -29.250 -28.105 3.124 1.00 94.50 908 CYS A C 1
ATOM 6773 O O . CYS A 1 908 ? -28.970 -29.155 2.550 1.00 94.50 908 CYS A O 1
ATOM 6775 N N . GLU A 1 909 ? -29.661 -27.027 2.455 1.00 94.94 909 GLU A N 1
ATOM 6776 C CA . GLU A 1 909 ? -29.817 -27.024 0.999 1.00 94.94 909 GLU A CA 1
ATOM 6777 C C . GLU A 1 909 ? -28.473 -26.905 0.255 1.00 94.94 909 GLU A C 1
ATOM 6779 O O . GLU A 1 909 ? -28.269 -27.663 -0.695 1.00 94.94 909 GLU A O 1
ATOM 6784 N N . LYS A 1 910 ? -27.502 -26.093 0.719 1.00 94.06 910 LYS A N 1
ATOM 6785 C CA . LYS A 1 910 ? -26.114 -26.138 0.194 1.00 94.06 910 LYS A CA 1
ATOM 6786 C C . LYS A 1 910 ? -25.524 -27.549 0.346 1.00 94.06 910 LYS A C 1
ATOM 6788 O O . LYS A 1 910 ? -24.920 -28.066 -0.592 1.00 94.06 910 LYS A O 1
ATOM 6793 N N . LEU A 1 911 ? -25.780 -28.235 1.467 1.00 94.19 911 LEU A N 1
ATOM 6794 C CA . LEU A 1 911 ? -25.343 -29.620 1.682 1.00 94.19 911 LEU A CA 1
ATOM 6795 C C . LEU A 1 911 ? -26.064 -30.636 0.775 1.00 94.19 911 LEU A C 1
ATOM 6797 O O . LEU A 1 911 ? -25.447 -31.622 0.371 1.00 94.19 911 LEU A O 1
ATOM 6801 N N . ARG A 1 912 ? -27.328 -30.401 0.385 1.00 94.06 912 ARG A N 1
ATOM 6802 C CA . ARG A 1 912 ? -27.994 -31.208 -0.656 1.00 94.06 912 ARG A CA 1
ATOM 6803 C C . ARG A 1 912 ? -27.342 -31.020 -2.018 1.00 94.06 912 ARG A C 1
ATOM 6805 O O . ARG A 1 912 ? -27.002 -32.021 -2.646 1.00 94.06 912 ARG A O 1
ATOM 6812 N N . VAL A 1 913 ? -27.099 -29.776 -2.436 1.00 94.12 913 VAL A N 1
ATOM 6813 C CA . VAL A 1 913 ? -26.418 -29.463 -3.706 1.00 94.12 913 VAL A CA 1
ATOM 6814 C C . VAL A 1 913 ? -25.027 -30.106 -3.744 1.00 94.12 913 VAL A C 1
ATOM 6816 O O . VAL A 1 913 ? -24.707 -30.818 -4.694 1.00 94.12 913 VAL A O 1
ATOM 6819 N N . ALA A 1 914 ? -24.245 -29.974 -2.667 1.00 92.62 914 ALA A N 1
ATOM 6820 C CA . ALA A 1 914 ? -22.915 -30.576 -2.524 1.00 92.62 914 ALA A CA 1
ATOM 6821 C C . ALA A 1 914 ? -22.903 -32.119 -2.566 1.00 92.62 914 ALA A C 1
ATOM 6823 O O . ALA A 1 914 ? -21.867 -32.726 -2.840 1.00 92.62 914 ALA A O 1
ATOM 6824 N N . ARG A 1 915 ? -24.048 -32.767 -2.318 1.00 92.12 915 ARG A N 1
ATOM 6825 C CA . ARG A 1 915 ? -24.223 -34.229 -2.351 1.00 92.12 915 ARG A CA 1
ATOM 6826 C C . ARG A 1 915 ? -25.053 -34.721 -3.548 1.00 92.12 915 ARG A C 1
ATOM 6828 O O . ARG A 1 915 ? -25.335 -35.912 -3.633 1.00 92.12 915 ARG A O 1
ATOM 6835 N N . GLY A 1 916 ? -25.439 -33.836 -4.473 1.00 90.19 916 GLY A N 1
ATOM 6836 C CA . GLY A 1 916 ? -26.250 -34.178 -5.650 1.00 90.19 916 GLY A CA 1
ATOM 6837 C C . GLY A 1 916 ? -27.708 -34.552 -5.341 1.00 90.19 916 GLY A C 1
ATOM 6838 O O . GLY A 1 916 ? -28.340 -35.256 -6.127 1.00 90.19 916 GLY A O 1
ATOM 6839 N N . LEU A 1 917 ? -28.241 -34.116 -4.196 1.00 92.19 917 LEU A N 1
ATOM 6840 C CA . LEU A 1 917 ? -29.613 -34.383 -3.759 1.00 92.19 917 LEU A CA 1
ATOM 6841 C C . LEU A 1 917 ? -30.577 -33.263 -4.203 1.00 92.19 917 LEU A C 1
ATOM 6843 O O . LEU A 1 917 ? -30.178 -32.099 -4.255 1.00 92.19 917 LEU A O 1
ATOM 6847 N N . PRO A 1 918 ? -31.859 -33.574 -4.482 1.00 89.50 918 PRO A N 1
ATOM 6848 C CA . PRO A 1 918 ? -32.853 -32.565 -4.839 1.00 89.50 918 PRO A CA 1
ATOM 6849 C C . PRO A 1 918 ? -33.211 -31.674 -3.641 1.00 89.50 918 PRO A C 1
ATOM 6851 O O . PRO A 1 918 ? -33.416 -32.165 -2.530 1.00 89.50 918 PRO A O 1
ATOM 6854 N N . LEU A 1 919 ? -33.335 -30.368 -3.889 1.00 91.62 919 LEU A N 1
ATOM 6855 C CA . LEU A 1 919 ? -33.756 -29.364 -2.903 1.00 91.62 919 LEU A CA 1
ATOM 6856 C C . LEU A 1 919 ? -35.134 -29.693 -2.300 1.00 91.62 919 LEU A C 1
ATOM 6858 O O . LEU A 1 919 ? -36.005 -30.225 -2.993 1.00 91.62 919 LEU A O 1
ATOM 6862 N N . ARG A 1 920 ? -35.356 -29.335 -1.026 1.00 89.50 920 ARG A N 1
ATOM 6863 C CA . ARG A 1 920 ? -36.669 -29.484 -0.355 1.00 89.50 920 ARG A CA 1
ATOM 6864 C C . ARG A 1 920 ? -37.382 -28.162 -0.071 1.00 89.50 920 ARG A C 1
ATOM 6866 O O . ARG A 1 920 ? -38.601 -28.158 0.106 1.00 89.50 920 ARG A O 1
ATOM 6873 N N . SER A 1 921 ? -36.647 -27.057 0.004 1.00 87.94 921 SER A N 1
ATOM 6874 C CA . SER A 1 921 ? -37.201 -25.714 0.171 1.00 87.94 921 SER A CA 1
ATOM 6875 C C . SER A 1 921 ? -37.996 -25.257 -1.063 1.00 87.94 921 SER A C 1
ATOM 6877 O O . SER A 1 921 ? -37.957 -25.873 -2.126 1.00 87.94 921 SER A O 1
ATOM 6879 N N . ARG A 1 922 ? -38.729 -24.147 -0.915 1.00 84.12 922 ARG A N 1
ATOM 6880 C CA . ARG A 1 922 ? -39.438 -23.463 -2.014 1.00 84.12 922 ARG A CA 1
ATOM 6881 C C . ARG A 1 922 ? -38.671 -22.248 -2.557 1.00 84.12 922 ARG A C 1
ATOM 6883 O O . ARG A 1 922 ? -39.262 -21.434 -3.257 1.00 84.12 922 ARG A O 1
ATOM 6890 N N . LEU A 1 923 ? -37.406 -22.083 -2.168 1.00 82.62 923 LEU A N 1
ATOM 6891 C CA . LEU A 1 923 ? -36.557 -20.960 -2.571 1.00 82.62 923 LEU A CA 1
ATOM 6892 C C . LEU A 1 923 ? -35.847 -21.271 -3.899 1.00 82.62 923 LEU A C 1
ATOM 6894 O O . LEU A 1 923 ? -35.702 -22.440 -4.262 1.00 82.62 923 LEU A O 1
ATOM 6898 N N . GLU A 1 924 ? -35.411 -20.240 -4.628 1.00 81.88 924 GLU A N 1
ATOM 6899 C CA . GLU A 1 924 ? -34.771 -20.439 -5.935 1.00 81.88 924 GLU A CA 1
ATOM 6900 C C . GLU A 1 924 ? -33.444 -21.218 -5.814 1.00 81.88 924 GLU A C 1
ATOM 6902 O O . GLU A 1 924 ? -32.639 -20.906 -4.930 1.00 81.88 924 GLU A O 1
ATOM 6907 N N . PRO A 1 925 ? -33.159 -22.187 -6.713 1.00 83.38 925 PRO A N 1
ATOM 6908 C CA . PRO A 1 925 ? -31.941 -23.002 -6.647 1.00 83.38 925 PRO A CA 1
ATOM 6909 C C . PRO A 1 925 ? -30.633 -22.202 -6.649 1.00 83.38 925 PRO A C 1
ATOM 6911 O O . PRO A 1 925 ? -29.652 -22.617 -6.036 1.00 83.38 925 PRO A O 1
ATOM 6914 N N . GLU A 1 926 ? -30.629 -21.039 -7.302 1.00 81.69 926 GLU A N 1
ATOM 6915 C CA . GLU A 1 926 ? -29.480 -20.133 -7.423 1.00 81.69 926 GLU A CA 1
ATOM 6916 C C . GLU A 1 926 ? -28.969 -19.635 -6.058 1.00 81.69 926 GLU A C 1
ATOM 6918 O O . GLU A 1 926 ? -27.773 -19.384 -5.897 1.00 81.69 926 GLU A O 1
ATOM 6923 N N . ARG A 1 927 ? -29.842 -19.584 -5.038 1.00 81.38 927 ARG A N 1
ATOM 6924 C CA . ARG A 1 927 ? -29.478 -19.209 -3.661 1.00 81.38 927 ARG A CA 1
ATOM 6925 C C . ARG A 1 927 ? -28.587 -20.244 -2.960 1.00 81.38 927 ARG A C 1
ATOM 6927 O O . ARG A 1 927 ? -27.956 -19.910 -1.962 1.00 81.38 927 ARG A O 1
ATOM 6934 N N . PHE A 1 928 ? -28.516 -21.477 -3.468 1.00 88.81 928 PHE A N 1
ATOM 6935 C CA . PHE A 1 928 ? -27.798 -22.603 -2.851 1.00 88.81 928 PHE A CA 1
ATOM 6936 C C . PHE A 1 928 ? -26.542 -23.022 -3.629 1.00 88.81 928 PHE A C 1
ATOM 6938 O O . PHE A 1 928 ? -26.103 -24.170 -3.554 1.00 88.81 928 PHE A O 1
ATOM 6945 N N . THR A 1 929 ? -25.957 -22.091 -4.388 1.00 88.44 929 THR A N 1
ATOM 6946 C CA . THR A 1 929 ? -24.677 -22.304 -5.073 1.00 88.44 929 THR A CA 1
ATOM 6947 C C . THR A 1 929 ? -23.537 -22.625 -4.096 1.00 88.44 929 THR A C 1
ATOM 6949 O O . THR A 1 929 ? -23.514 -22.164 -2.954 1.00 88.44 929 THR A O 1
ATOM 6952 N N . LEU A 1 930 ? -22.578 -23.427 -4.568 1.00 91.00 930 LEU A N 1
ATOM 6953 C CA . LEU A 1 930 ? -21.343 -23.766 -3.850 1.00 91.00 930 LEU A CA 1
ATOM 6954 C C . LEU A 1 930 ? -20.181 -22.827 -4.207 1.00 91.00 930 LEU A C 1
ATOM 6956 O O . LEU A 1 930 ? -19.140 -22.884 -3.567 1.00 91.00 930 LEU A O 1
ATOM 6960 N N . ALA A 1 931 ? -20.332 -21.992 -5.241 1.00 90.19 931 ALA A N 1
ATOM 6961 C CA . ALA A 1 931 ? -19.328 -20.992 -5.585 1.00 90.19 931 ALA A CA 1
ATOM 6962 C C . ALA A 1 931 ? -19.375 -19.856 -4.557 1.00 90.19 931 ALA A C 1
ATOM 6964 O O . ALA A 1 931 ? -20.426 -19.230 -4.384 1.00 90.19 931 ALA A O 1
ATOM 6965 N N . THR A 1 932 ? -18.247 -19.592 -3.897 1.00 91.69 932 THR A N 1
ATOM 6966 C CA . THR A 1 932 ? -18.203 -18.653 -2.767 1.00 91.69 932 THR A CA 1
ATOM 6967 C C . THR A 1 932 ? -18.482 -17.208 -3.186 1.00 91.69 932 THR A C 1
ATOM 6969 O O . THR A 1 932 ? -18.329 -16.858 -4.361 1.00 91.69 932 THR A O 1
ATOM 6972 N N . HIS A 1 933 ? -18.843 -16.336 -2.237 1.00 89.19 933 HIS A N 1
ATOM 6973 C CA . HIS A 1 933 ? -19.020 -14.894 -2.481 1.00 89.19 933 HIS A CA 1
ATOM 6974 C C . HIS A 1 933 ? -17.844 -14.302 -3.289 1.00 89.19 933 HIS A C 1
ATOM 6976 O O . HIS A 1 933 ? -18.047 -13.696 -4.345 1.00 89.19 933 HIS A O 1
ATOM 6982 N N . LEU A 1 934 ? -16.607 -14.577 -2.856 1.00 89.44 934 LEU A N 1
ATOM 6983 C CA . LEU A 1 934 ? -15.375 -14.158 -3.534 1.00 89.44 934 LEU A CA 1
ATOM 6984 C C . LEU A 1 934 ? -15.241 -14.749 -4.945 1.00 89.44 934 LEU A C 1
ATOM 6986 O O . LEU A 1 934 ? -14.921 -14.023 -5.886 1.00 89.44 934 LEU A O 1
ATOM 6990 N N . GLN A 1 935 ? -15.508 -16.047 -5.120 1.00 91.44 935 GLN A N 1
ATOM 6991 C CA . GLN A 1 935 ? -15.421 -16.716 -6.424 1.00 91.44 935 GLN A CA 1
ATOM 6992 C C . GLN A 1 935 ? -16.428 -16.151 -7.434 1.00 91.44 935 GLN A C 1
ATOM 6994 O O . GLN A 1 935 ? -16.086 -15.992 -8.605 1.00 91.44 935 GLN A O 1
ATOM 6999 N N . ARG A 1 936 ? -17.641 -15.806 -6.982 1.00 90.81 936 ARG A N 1
ATOM 7000 C CA . ARG A 1 936 ? -18.693 -15.197 -7.808 1.00 90.81 936 ARG A CA 1
ATOM 7001 C C . ARG A 1 936 ? -18.357 -13.762 -8.215 1.00 90.81 936 ARG A C 1
ATOM 7003 O O . ARG A 1 936 ? -18.461 -13.419 -9.390 1.00 90.81 936 ARG A O 1
ATOM 7010 N N . ALA A 1 937 ? -17.905 -12.930 -7.276 1.00 92.94 937 ALA A N 1
ATOM 7011 C CA . ALA A 1 937 ? -17.523 -11.544 -7.562 1.00 92.94 937 ALA A CA 1
ATOM 7012 C C . ALA A 1 937 ? -16.199 -11.410 -8.336 1.00 92.94 937 ALA A C 1
ATOM 7014 O O . ALA A 1 937 ? -15.947 -10.363 -8.939 1.00 92.94 937 ALA A O 1
ATOM 7015 N N . ARG A 1 938 ? -15.359 -12.458 -8.361 1.00 91.00 938 ARG A N 1
ATOM 7016 C CA . ARG A 1 938 ? -14.008 -12.432 -8.946 1.00 91.00 938 ARG A CA 1
ATOM 7017 C C . ARG A 1 938 ? -13.955 -11.810 -10.342 1.00 91.00 938 ARG A C 1
ATOM 7019 O O . ARG A 1 938 ? -13.095 -10.975 -10.584 1.00 91.00 938 ARG A O 1
ATOM 7026 N N . ALA A 1 939 ? -14.884 -12.146 -11.237 1.00 91.19 939 ALA A N 1
ATOM 7027 C CA . ALA A 1 939 ? -14.890 -11.626 -12.610 1.00 91.19 939 ALA A CA 1
ATOM 7028 C C . ALA A 1 939 ? -15.038 -10.090 -12.706 1.00 91.19 939 ALA A C 1
ATOM 7030 O O . ALA A 1 939 ? -14.619 -9.502 -13.700 1.00 91.19 939 ALA A O 1
ATOM 7031 N N . LYS A 1 940 ? -15.608 -9.436 -11.684 1.00 93.25 940 LYS A N 1
ATOM 7032 C CA . LYS A 1 940 ? -15.678 -7.970 -11.581 1.00 93.25 940 LYS A CA 1
ATOM 7033 C C . LYS A 1 940 ? -14.552 -7.380 -10.732 1.00 93.25 940 LYS A C 1
ATOM 7035 O O . LYS A 1 940 ? -14.071 -6.302 -11.049 1.00 93.25 940 LYS A O 1
ATOM 7040 N N . LEU A 1 941 ? -14.096 -8.090 -9.700 1.00 92.94 941 LEU A N 1
ATOM 7041 C CA . LEU A 1 941 ? -12.968 -7.664 -8.860 1.00 92.94 941 LEU A CA 1
ATOM 7042 C C . LEU A 1 941 ? -11.623 -7.685 -9.608 1.00 92.94 941 LEU A C 1
ATOM 7044 O O . LEU A 1 941 ? -10.777 -6.835 -9.352 1.00 92.94 941 LEU A O 1
ATOM 7048 N N . GLU A 1 942 ? -11.444 -8.625 -10.541 1.00 92.81 942 GLU A N 1
ATOM 7049 C CA . GLU A 1 942 ? -10.290 -8.731 -11.454 1.00 92.81 942 GLU A CA 1
ATOM 7050 C C . GLU A 1 942 ? -10.374 -7.755 -12.645 1.00 92.81 942 GLU A C 1
ATOM 7052 O O . GLU A 1 942 ? -9.442 -7.680 -13.443 1.00 92.81 942 GLU A O 1
ATOM 7057 N N . ARG A 1 943 ? -11.494 -7.039 -12.824 1.00 91.75 943 ARG A N 1
ATOM 7058 C CA . ARG A 1 943 ? -11.694 -6.152 -13.977 1.00 91.75 943 ARG A CA 1
ATOM 7059 C C . ARG A 1 943 ? -10.731 -4.960 -13.887 1.00 91.75 943 ARG A C 1
ATOM 7061 O O . ARG A 1 943 ? -10.761 -4.286 -12.856 1.00 91.75 943 ARG A O 1
ATOM 7068 N N . PRO A 1 944 ? -9.948 -4.652 -14.939 1.00 94.19 944 PRO A N 1
ATOM 7069 C CA . PRO A 1 944 ? -9.106 -3.464 -14.954 1.00 94.19 944 PRO A CA 1
ATOM 7070 C C . PRO A 1 944 ? -9.969 -2.198 -14.933 1.00 94.19 944 PRO A C 1
ATOM 7072 O O . PRO A 1 944 ? -10.986 -2.100 -15.630 1.00 94.19 944 PRO A O 1
ATOM 7075 N N . VAL A 1 945 ? -9.557 -1.233 -14.119 1.00 93.88 945 VAL A N 1
ATOM 7076 C CA . VAL A 1 945 ? -10.145 0.100 -14.001 1.00 93.88 945 VAL A CA 1
ATOM 7077 C C . VAL A 1 945 ? -9.038 1.151 -14.047 1.00 93.88 945 VAL A C 1
ATOM 7079 O O . VAL A 1 945 ? -7.890 0.891 -13.693 1.00 93.88 945 VAL A O 1
ATOM 7082 N N . SER A 1 946 ? -9.390 2.360 -14.475 1.00 89.31 946 SER A N 1
ATOM 7083 C CA . SER A 1 946 ? -8.478 3.504 -14.529 1.00 89.31 946 SER A CA 1
ATOM 7084 C C . SER A 1 946 ? -9.151 4.686 -13.842 1.00 89.31 946 SER A C 1
ATOM 7086 O O . SER A 1 946 ? -10.267 5.048 -14.206 1.00 89.31 946 SER A O 1
ATOM 7088 N N . ALA A 1 947 ? -8.503 5.251 -12.825 1.00 87.12 947 ALA A N 1
ATOM 7089 C CA . ALA A 1 947 ? -9.037 6.301 -11.965 1.00 87.12 947 ALA A CA 1
ATOM 7090 C C . ALA A 1 947 ? -7.893 7.233 -11.541 1.00 87.12 947 ALA A C 1
ATOM 7092 O O . ALA A 1 947 ? -7.030 6.845 -10.758 1.00 87.12 947 ALA A O 1
ATOM 7093 N N . ASN A 1 948 ? -7.880 8.453 -12.083 1.00 85.94 948 ASN A N 1
ATOM 7094 C CA . ASN A 1 948 ? -6.806 9.427 -11.887 1.00 85.94 948 ASN A CA 1
ATOM 7095 C C . ASN A 1 948 ? -7.387 10.747 -11.355 1.00 85.94 948 ASN A C 1
ATOM 7097 O O . ASN A 1 948 ? -7.825 11.609 -12.114 1.00 85.94 948 ASN A O 1
ATOM 7101 N N . PHE A 1 949 ? -7.406 10.872 -10.030 1.00 83.44 949 PHE A N 1
ATOM 7102 C CA . PHE A 1 949 ? -7.799 12.056 -9.271 1.00 83.44 949 PHE A CA 1
ATOM 7103 C C . PHE A 1 949 ? -6.531 12.749 -8.759 1.00 83.44 949 PHE A C 1
ATOM 7105 O O . PHE A 1 949 ? -5.935 12.322 -7.768 1.00 83.44 949 PHE A O 1
ATOM 7112 N N . HIS A 1 950 ? -6.099 13.778 -9.494 1.00 69.81 950 HIS A N 1
ATOM 7113 C CA . HIS A 1 950 ? -4.886 14.552 -9.208 1.00 69.81 950 HIS A CA 1
ATOM 7114 C C . HIS A 1 950 ? -5.097 15.574 -8.085 1.00 69.81 950 HIS A C 1
ATOM 7116 O O . HIS A 1 950 ? -4.237 15.719 -7.220 1.00 69.81 950 HIS A O 1
ATOM 7122 N N . ASP A 1 951 ? -6.253 16.238 -8.080 1.00 66.69 951 ASP A N 1
ATOM 7123 C CA . ASP A 1 951 ? -6.699 17.072 -6.968 1.00 66.69 951 ASP A CA 1
ATOM 7124 C C . ASP A 1 951 ? -7.317 16.195 -5.863 1.00 66.69 951 ASP A C 1
ATOM 7126 O O . ASP A 1 951 ? -8.019 15.226 -6.182 1.00 66.69 951 ASP A O 1
ATOM 7130 N N . PRO A 1 952 ? -7.121 16.520 -4.571 1.00 75.81 952 PRO A N 1
ATOM 7131 C CA . PRO A 1 952 ? -7.808 15.839 -3.480 1.00 75.81 952 PRO A CA 1
ATOM 7132 C C . PRO A 1 952 ? -9.334 15.988 -3.595 1.00 75.81 952 PRO A C 1
ATOM 7134 O O . PRO A 1 952 ? -9.855 17.101 -3.633 1.00 75.81 952 PRO A O 1
ATOM 7137 N N . VAL A 1 953 ? -10.064 14.870 -3.610 1.00 80.75 953 VAL A N 1
ATOM 7138 C CA . VAL A 1 953 ? -11.536 14.842 -3.678 1.00 80.75 953 VAL A CA 1
ATOM 7139 C C . VAL A 1 953 ? -12.124 13.914 -2.610 1.00 80.75 953 VAL A C 1
ATOM 7141 O O . VAL A 1 953 ? -11.458 12.955 -2.219 1.00 80.75 953 VAL A O 1
ATOM 7144 N N . PRO A 1 954 ? -13.359 14.153 -2.122 1.00 86.88 954 PRO A N 1
ATOM 7145 C CA . PRO A 1 954 ? -13.984 13.295 -1.117 1.00 86.88 954 PRO A CA 1
ATOM 7146 C C . PRO A 1 954 ? -14.006 11.817 -1.524 1.00 86.88 954 PRO A C 1
ATOM 7148 O O . PRO A 1 954 ? -14.456 11.481 -2.621 1.00 86.88 954 PRO A O 1
ATOM 7151 N N . VAL A 1 955 ? -13.574 10.933 -0.623 1.00 87.19 955 VAL A N 1
ATOM 7152 C CA . VAL A 1 955 ? -13.501 9.474 -0.832 1.00 87.19 955 VAL A CA 1
ATOM 7153 C C . VAL A 1 955 ? -14.828 8.885 -1.324 1.00 87.19 955 VAL A C 1
ATOM 7155 O O . VAL A 1 955 ? -14.819 8.037 -2.214 1.00 87.19 955 VAL A O 1
ATOM 7158 N N . ALA A 1 956 ? -15.973 9.386 -0.847 1.00 87.00 956 ALA A N 1
ATOM 7159 C CA . ALA A 1 956 ? -17.299 9.020 -1.350 1.00 87.00 956 ALA A CA 1
ATOM 7160 C C . ALA A 1 956 ? -17.415 9.165 -2.880 1.00 87.00 956 ALA A C 1
ATOM 7162 O O . ALA A 1 956 ? -17.926 8.270 -3.546 1.00 87.00 956 ALA A O 1
ATOM 7163 N N . ARG A 1 957 ? -16.870 10.244 -3.454 1.00 88.56 957 ARG A N 1
ATOM 7164 C CA . ARG A 1 957 ? -16.896 10.525 -4.897 1.00 88.56 957 ARG A CA 1
ATOM 7165 C C . ARG A 1 957 ? -15.943 9.627 -5.693 1.00 88.56 957 ARG A C 1
ATOM 7167 O O . ARG A 1 957 ? -16.218 9.303 -6.847 1.00 88.56 957 ARG A O 1
ATOM 7174 N N . ILE A 1 958 ? -14.840 9.196 -5.076 1.00 92.00 958 ILE A N 1
ATOM 7175 C CA . ILE A 1 958 ? -13.943 8.181 -5.651 1.00 92.00 958 ILE A CA 1
ATOM 7176 C C . ILE A 1 958 ? -14.660 6.824 -5.684 1.00 92.00 958 ILE A C 1
ATOM 7178 O O . ILE A 1 958 ? -14.625 6.134 -6.701 1.00 92.00 958 ILE A O 1
ATOM 7182 N N . LEU A 1 959 ? -15.372 6.464 -4.610 1.00 93.31 959 LEU A N 1
ATOM 7183 C CA . LEU A 1 959 ? -16.171 5.238 -4.545 1.00 93.31 959 LEU A CA 1
ATOM 7184 C C . LEU A 1 959 ? -17.338 5.253 -5.544 1.00 93.31 959 LEU A C 1
ATOM 7186 O O . LEU A 1 959 ? -17.524 4.260 -6.237 1.00 93.31 959 LEU A O 1
ATOM 7190 N N . GLU A 1 960 ? -18.061 6.366 -5.705 1.00 91.06 960 GLU A N 1
ATOM 7191 C CA . GLU A 1 960 ? -19.088 6.534 -6.752 1.00 91.06 960 GLU A CA 1
ATOM 7192 C C . GLU A 1 960 ? -18.525 6.295 -8.166 1.00 91.06 960 GLU A C 1
ATOM 7194 O O . GLU A 1 960 ? -19.158 5.640 -8.998 1.00 91.06 960 GLU A O 1
ATOM 7199 N N . TYR A 1 961 ? -17.310 6.781 -8.441 1.00 93.06 961 TYR A N 1
ATOM 7200 C CA . TYR A 1 961 ? -16.635 6.557 -9.719 1.00 93.06 961 TYR A CA 1
ATOM 7201 C C . TYR A 1 961 ? -16.209 5.090 -9.906 1.00 93.06 961 TYR A C 1
ATOM 7203 O O . TYR A 1 961 ? -16.440 4.507 -10.969 1.00 93.06 961 TYR A O 1
ATOM 7211 N N . LEU A 1 962 ? -15.637 4.462 -8.873 1.00 93.62 962 LEU A N 1
ATOM 7212 C CA . LEU A 1 962 ? -15.259 3.043 -8.900 1.00 93.62 962 LEU A CA 1
ATOM 7213 C C . LEU A 1 962 ? -16.486 2.116 -9.000 1.00 93.62 962 LEU A C 1
ATOM 7215 O O . LEU A 1 962 ? -16.412 1.096 -9.685 1.00 93.62 962 LEU A O 1
ATOM 7219 N N . GLU A 1 963 ? -17.627 2.494 -8.412 1.00 92.88 963 GLU A N 1
ATOM 7220 C CA . GLU A 1 963 ? -18.924 1.828 -8.593 1.00 92.88 963 GLU A CA 1
ATOM 7221 C C . GLU A 1 963 ? -19.309 1.800 -10.083 1.00 92.88 963 GLU A C 1
ATOM 7223 O O . GLU A 1 963 ? -19.575 0.737 -10.657 1.00 92.88 963 GLU A O 1
ATOM 7228 N N . GLN A 1 964 ? -19.272 2.973 -10.729 1.00 90.88 964 GLN A N 1
ATOM 7229 C CA . GLN A 1 964 ? -19.658 3.156 -12.127 1.00 90.88 964 GLN A CA 1
ATOM 7230 C C . GLN A 1 964 ? -18.716 2.436 -13.107 1.00 90.88 964 GLN A C 1
ATOM 7232 O O . GLN A 1 964 ? -19.188 1.791 -14.046 1.00 90.88 964 GLN A O 1
ATOM 7237 N N . VAL A 1 965 ? -17.396 2.537 -12.914 1.00 91.62 965 VAL A N 1
ATOM 7238 C CA . VAL A 1 965 ? -16.406 1.927 -13.822 1.00 91.62 965 VAL A CA 1
ATOM 7239 C C . VAL A 1 965 ? -16.290 0.420 -13.586 1.00 91.62 965 VAL A C 1
ATOM 7241 O O . VAL A 1 965 ? -16.274 -0.349 -14.549 1.00 91.62 965 VAL A O 1
ATOM 7244 N N . GLY A 1 966 ? -16.281 -0.025 -12.326 1.00 89.25 966 GLY A N 1
ATOM 7245 C CA . GLY A 1 966 ? -16.233 -1.441 -11.961 1.00 89.25 966 GLY A CA 1
ATOM 7246 C C . GLY A 1 966 ? -17.501 -2.207 -12.350 1.00 89.25 966 GLY A C 1
ATOM 7247 O O . GLY A 1 966 ? -17.423 -3.333 -12.851 1.00 89.25 966 GLY A O 1
ATOM 7248 N N . GLY A 1 967 ? -18.676 -1.587 -12.205 1.00 89.06 967 GLY A N 1
ATOM 7249 C CA . GLY A 1 967 ? -19.972 -2.231 -12.441 1.00 89.06 967 GLY A CA 1
ATOM 7250 C C . GLY A 1 967 ? -20.428 -3.120 -11.277 1.00 89.06 967 GLY A C 1
ATOM 7251 O O . GLY A 1 967 ? -21.101 -4.136 -11.492 1.00 89.06 967 GLY A O 1
ATOM 7252 N N . MET A 1 968 ? -20.039 -2.758 -10.052 1.00 92.06 968 MET A N 1
ATOM 7253 C CA . MET A 1 968 ? -20.517 -3.341 -8.794 1.00 92.06 968 MET A CA 1
ATOM 7254 C C . MET A 1 968 ? -21.153 -2.237 -7.957 1.00 92.06 968 MET A C 1
ATOM 7256 O O . MET A 1 968 ? -20.538 -1.193 -7.820 1.00 92.06 968 MET A O 1
ATOM 7260 N N . THR A 1 969 ? -22.337 -2.468 -7.386 1.00 91.06 969 THR A N 1
ATOM 7261 C CA . THR A 1 969 ? -22.953 -1.576 -6.391 1.00 91.06 969 THR A CA 1
ATOM 7262 C C . THR A 1 969 ? -22.093 -1.542 -5.133 1.00 91.06 969 THR A C 1
ATOM 7264 O O . THR A 1 969 ? -21.768 -2.597 -4.590 1.00 91.06 969 THR A O 1
ATOM 7267 N N . ILE A 1 970 ? -21.763 -0.344 -4.650 1.00 92.19 970 ILE A N 1
ATOM 7268 C CA . ILE A 1 970 ? -21.033 -0.144 -3.400 1.00 92.19 970 ILE A CA 1
ATOM 7269 C C . ILE A 1 970 ? -22.011 0.422 -2.368 1.00 92.19 970 ILE A C 1
ATOM 7271 O O . ILE A 1 970 ? -22.615 1.474 -2.563 1.00 92.19 970 ILE A O 1
ATOM 7275 N N . LEU A 1 971 ? -22.184 -0.301 -1.264 1.00 90.38 971 LEU A N 1
ATOM 7276 C CA . LEU A 1 971 ? -22.939 0.141 -0.093 1.00 90.38 971 LEU A CA 1
ATOM 7277 C C . LEU A 1 971 ? -21.990 0.550 1.035 1.00 90.38 971 LEU A C 1
ATOM 7279 O O . LEU A 1 971 ? -20.852 0.089 1.091 1.00 90.38 971 LEU A O 1
ATOM 7283 N N . VAL A 1 972 ? -22.478 1.375 1.961 1.00 88.62 972 VAL A N 1
ATOM 7284 C CA . VAL A 1 972 ? -21.739 1.805 3.158 1.00 88.62 972 VAL A CA 1
ATOM 7285 C C . VAL A 1 972 ? -22.426 1.263 4.406 1.00 88.62 972 VAL A C 1
ATOM 7287 O O . VAL A 1 972 ? -23.632 1.427 4.589 1.00 88.62 972 VAL A O 1
ATOM 7290 N N . ASP A 1 973 ? -21.647 0.631 5.275 1.00 88.19 973 ASP A N 1
ATOM 7291 C CA . ASP A 1 973 ? -22.065 0.121 6.579 1.00 88.19 973 ASP A CA 1
ATOM 7292 C C . ASP A 1 973 ? -21.982 1.217 7.654 1.00 88.19 973 ASP A C 1
ATOM 7294 O O . ASP A 1 973 ? -21.139 1.172 8.553 1.00 88.19 973 ASP A O 1
ATOM 7298 N N . ARG A 1 974 ? -22.827 2.254 7.546 1.00 83.56 974 ARG A N 1
ATOM 7299 C CA . ARG A 1 974 ? -22.760 3.424 8.447 1.00 83.56 974 ARG A CA 1
ATOM 7300 C C . ARG A 1 974 ? -22.912 3.038 9.923 1.00 83.56 974 ARG A C 1
ATOM 7302 O O . ARG A 1 974 ? -22.354 3.719 10.775 1.00 83.56 974 ARG A O 1
ATOM 7309 N N . LEU A 1 975 ? -23.585 1.925 10.227 1.00 80.19 975 LEU A N 1
ATOM 7310 C CA . LEU A 1 975 ? -23.765 1.392 11.583 1.00 80.19 975 LEU A CA 1
ATOM 7311 C C . LEU A 1 975 ? -22.478 0.783 12.180 1.00 80.19 975 LEU A C 1
ATOM 7313 O O . LEU A 1 975 ? -22.299 0.786 13.406 1.00 80.19 975 LEU A O 1
ATOM 7317 N N . ALA A 1 976 ? -21.592 0.257 11.329 1.00 78.75 976 ALA A N 1
ATOM 7318 C CA . ALA A 1 976 ? -20.274 -0.242 11.716 1.00 78.75 976 ALA A CA 1
ATOM 7319 C C . ALA A 1 976 ? -19.189 0.845 11.687 1.00 78.75 976 ALA A C 1
ATOM 7321 O O . ALA A 1 976 ? -18.240 0.748 12.461 1.00 78.75 976 ALA A O 1
ATOM 7322 N N . LEU A 1 977 ? -19.336 1.867 10.834 1.00 76.62 977 LEU A N 1
ATOM 7323 C CA . LEU A 1 977 ? -18.487 3.064 10.848 1.00 76.62 977 LEU A CA 1
ATOM 7324 C C . LEU A 1 977 ? -18.824 3.979 12.045 1.00 76.62 977 LEU A C 1
ATOM 7326 O O . LEU A 1 977 ? -17.934 4.481 12.719 1.00 76.62 977 LEU A O 1
ATOM 7330 N N . GLY A 1 978 ? -20.104 4.196 12.350 1.00 72.12 978 GLY A N 1
ATOM 7331 C CA . GLY A 1 978 ? -20.516 5.141 13.390 1.00 72.12 978 GLY A CA 1
ATOM 7332 C C . GLY A 1 978 ? -20.079 6.567 13.044 1.00 72.12 978 GLY A C 1
ATOM 7333 O O . GLY A 1 978 ? -20.555 7.139 12.066 1.00 72.12 978 GLY A O 1
ATOM 7334 N N . GLU A 1 979 ? -19.165 7.122 13.836 1.00 56.06 979 GLU A N 1
ATOM 7335 C CA . GLU A 1 979 ? -18.532 8.429 13.598 1.00 56.06 979 GLU A CA 1
ATOM 7336 C C . GLU A 1 979 ? -17.506 8.383 12.442 1.00 56.06 979 GLU A C 1
ATOM 7338 O O . GLU A 1 979 ? -17.284 9.396 11.773 1.00 56.06 979 GLU A O 1
ATOM 7343 N N . ASP A 1 980 ? -16.973 7.197 12.108 1.00 50.97 980 ASP A N 1
ATOM 7344 C CA . ASP A 1 980 ? -16.042 6.984 10.987 1.00 50.97 980 ASP A CA 1
ATOM 7345 C C . ASP A 1 980 ? -16.690 7.214 9.602 1.00 50.97 980 ASP A C 1
ATOM 7347 O O . ASP A 1 980 ? -15.995 7.242 8.588 1.00 50.97 980 ASP A O 1
ATOM 7351 N N . ASP A 1 981 ? -18.008 7.442 9.515 1.00 61.47 981 ASP A N 1
ATOM 7352 C CA . ASP A 1 981 ? -18.711 7.838 8.276 1.00 61.47 981 ASP A CA 1
ATOM 7353 C C . ASP A 1 981 ? -18.151 9.164 7.706 1.00 61.47 981 ASP A C 1
ATOM 7355 O O . ASP A 1 981 ? -18.146 9.399 6.493 1.00 61.47 981 ASP A O 1
ATOM 7359 N N . MET A 1 982 ? -17.550 9.992 8.572 1.00 60.09 982 MET A N 1
ATOM 7360 C CA . MET A 1 982 ? -16.795 11.190 8.193 1.00 60.09 982 MET A CA 1
ATOM 7361 C C . MET A 1 982 ? -15.539 10.894 7.353 1.00 60.09 982 MET A C 1
ATOM 7363 O O . MET A 1 982 ? -15.108 11.768 6.597 1.00 60.09 982 MET A O 1
ATOM 7367 N N . LEU A 1 983 ? -14.975 9.679 7.403 1.00 61.06 983 LEU A N 1
ATOM 7368 C CA . LEU A 1 983 ? -13.837 9.277 6.561 1.00 61.06 983 LEU A CA 1
ATOM 7369 C C . LEU A 1 983 ? -14.187 9.300 5.070 1.00 61.06 983 LEU A C 1
ATOM 7371 O O . LEU A 1 983 ? -13.329 9.580 4.237 1.00 61.06 983 LEU A O 1
ATOM 7375 N N . LEU A 1 984 ? -15.456 9.082 4.718 1.00 73.94 984 LEU A N 1
ATOM 7376 C CA . LEU A 1 984 ? -15.917 9.164 3.331 1.00 73.94 984 LEU A CA 1
ATOM 7377 C C . LEU A 1 984 ? -15.989 10.616 2.818 1.00 73.94 984 LEU A C 1
ATOM 7379 O O . LEU A 1 984 ? -16.041 10.838 1.609 1.00 73.94 984 LEU A O 1
ATOM 7383 N N . GLN A 1 985 ? -15.935 11.602 3.721 1.00 76.12 985 GLN A N 1
ATOM 7384 C CA . GLN A 1 985 ? -15.817 13.033 3.413 1.00 76.12 985 GLN A CA 1
ATOM 7385 C C . GLN A 1 985 ? -14.362 13.541 3.478 1.00 76.12 985 GLN A C 1
ATOM 7387 O O . GLN A 1 985 ? -14.110 14.731 3.281 1.00 76.12 985 GLN A O 1
ATOM 7392 N N . VAL A 1 986 ? -13.382 12.672 3.758 1.00 68.88 986 VAL A N 1
ATOM 7393 C CA . VAL A 1 986 ? -11.956 13.024 3.671 1.00 68.88 986 VAL A CA 1
ATOM 7394 C C . VAL A 1 986 ? -11.564 13.161 2.204 1.00 68.88 986 VAL A C 1
ATOM 7396 O O . VAL A 1 986 ? -11.932 12.338 1.369 1.00 68.88 986 VAL A O 1
ATOM 7399 N N . GLU A 1 987 ? -10.813 14.213 1.891 1.00 81.06 987 GLU A N 1
ATOM 7400 C CA . GLU A 1 987 ? -10.260 14.431 0.558 1.00 81.06 987 GLU A CA 1
ATOM 7401 C C . GLU A 1 987 ? -9.016 13.562 0.356 1.00 81.06 987 GLU A C 1
ATOM 7403 O O . GLU A 1 987 ? -8.043 13.685 1.107 1.00 81.06 987 GLU A O 1
ATOM 7408 N N . ALA A 1 988 ? -9.039 12.726 -0.678 1.00 76.31 988 ALA A N 1
ATOM 7409 C CA . ALA A 1 988 ? -7.937 11.864 -1.078 1.00 76.31 988 ALA A CA 1
ATOM 7410 C C . ALA A 1 988 ? -7.632 12.026 -2.574 1.00 76.31 988 ALA A C 1
ATOM 7412 O O . ALA A 1 988 ? -8.500 12.378 -3.374 1.00 76.31 988 ALA A O 1
ATOM 7413 N N . THR A 1 989 ? -6.389 11.743 -2.945 1.00 80.62 989 THR A N 1
ATOM 7414 C CA . THR A 1 989 ? -5.955 11.527 -4.330 1.00 80.62 989 THR A CA 1
ATOM 7415 C C . THR A 1 989 ? -5.954 10.033 -4.639 1.00 80.62 989 THR A C 1
ATOM 7417 O O . THR A 1 989 ? -5.754 9.210 -3.747 1.00 80.62 989 THR A O 1
ATOM 7420 N N . LEU A 1 990 ? -6.143 9.668 -5.907 1.00 85.75 990 LEU A N 1
ATOM 7421 C CA . LEU A 1 990 ? -6.000 8.288 -6.380 1.00 85.75 990 LEU A CA 1
ATOM 7422 C C . LEU A 1 990 ? -5.384 8.303 -7.776 1.00 85.75 990 LEU A C 1
ATOM 7424 O O . LEU A 1 990 ? -5.867 9.021 -8.647 1.00 85.75 990 LEU A O 1
ATOM 7428 N N . LYS A 1 991 ? -4.350 7.490 -8.000 1.00 85.19 991 LYS A N 1
ATOM 7429 C CA . LYS A 1 991 ? -3.741 7.292 -9.318 1.00 85.19 991 LYS A CA 1
ATOM 7430 C C . LYS A 1 991 ? -3.689 5.799 -9.626 1.00 85.19 991 LYS A C 1
ATOM 7432 O O . LYS A 1 991 ? -2.878 5.077 -9.054 1.00 85.19 991 LYS A O 1
ATOM 7437 N N . VAL A 1 992 ? -4.575 5.361 -10.512 1.00 88.44 992 VAL A N 1
ATOM 7438 C CA . VAL A 1 992 ? -4.768 3.965 -10.915 1.00 88.44 992 VAL A CA 1
ATOM 7439 C C . VAL A 1 992 ? -4.948 3.910 -12.428 1.00 88.44 992 VAL A C 1
ATOM 7441 O O . VAL A 1 992 ? -5.681 4.718 -13.000 1.00 88.44 992 VAL A O 1
ATOM 7444 N N . THR A 1 993 ? -4.286 2.976 -13.108 1.00 91.31 993 THR A N 1
ATOM 7445 C CA . THR A 1 993 ? -4.385 2.816 -14.570 1.00 91.31 993 THR A CA 1
ATOM 7446 C C . THR A 1 993 ? -4.252 1.343 -14.951 1.00 91.31 993 THR A C 1
ATOM 7448 O O . THR A 1 993 ? -3.224 0.737 -14.676 1.00 91.31 993 THR A O 1
ATOM 7451 N N . GLU A 1 994 ? -5.297 0.788 -15.573 1.00 91.06 994 GLU A N 1
ATOM 7452 C CA . GLU A 1 994 ? -5.436 -0.632 -15.952 1.00 91.06 994 GLU A CA 1
ATOM 7453 C C . GLU A 1 994 ? -5.319 -1.643 -14.780 1.00 91.06 994 GLU A C 1
ATOM 7455 O O . GLU A 1 994 ? -5.135 -2.839 -15.004 1.00 91.06 994 GLU A O 1
ATOM 7460 N N . GLU A 1 995 ? -5.466 -1.210 -13.521 1.00 93.56 995 GLU A N 1
ATOM 7461 C CA . GLU A 1 995 ? -5.346 -2.099 -12.349 1.00 93.56 995 GLU A CA 1
ATOM 7462 C C . GLU A 1 995 ? -6.697 -2.726 -11.956 1.00 93.56 995 GLU A C 1
ATOM 7464 O O . GLU A 1 995 ? -7.742 -2.106 -12.164 1.00 93.56 995 GLU A O 1
ATOM 7469 N N . PRO A 1 996 ? -6.727 -3.924 -11.344 1.00 94.50 996 PRO A N 1
ATOM 7470 C CA . PRO A 1 996 ? -7.968 -4.564 -10.908 1.00 94.50 996 PRO A CA 1
ATOM 7471 C C . PRO A 1 996 ? -8.786 -3.729 -9.910 1.00 94.50 996 PRO A C 1
ATOM 7473 O O . PRO A 1 996 ? -8.244 -3.140 -8.973 1.00 94.50 996 PRO A O 1
ATOM 7476 N N . LEU A 1 997 ? -10.116 -3.753 -10.048 1.00 95.06 997 LEU A N 1
ATOM 7477 C CA . LEU A 1 997 ? -11.063 -3.041 -9.175 1.00 95.06 997 LEU A CA 1
ATOM 7478 C C . LEU A 1 997 ? -10.809 -3.270 -7.673 1.00 95.06 997 LEU A C 1
ATOM 7480 O O . LEU A 1 997 ? -10.906 -2.324 -6.891 1.00 95.06 997 LEU A O 1
ATOM 7484 N N . ARG A 1 998 ? -10.469 -4.499 -7.256 1.00 90.81 998 ARG A N 1
ATOM 7485 C CA . ARG A 1 998 ? -10.137 -4.790 -5.844 1.00 90.81 998 ARG A CA 1
ATOM 7486 C C . ARG A 1 998 ? -8.916 -4.014 -5.336 1.00 90.81 998 ARG A C 1
ATOM 7488 O O . ARG A 1 998 ? -8.914 -3.586 -4.186 1.00 90.81 998 ARG A O 1
ATOM 7495 N N . ASP A 1 999 ? -7.914 -3.811 -6.187 1.00 89.38 999 ASP A N 1
ATOM 7496 C CA . ASP A 1 999 ? -6.636 -3.199 -5.827 1.00 89.38 999 ASP A CA 1
ATOM 7497 C C . ASP A 1 999 ? -6.798 -1.669 -5.803 1.00 89.38 999 ASP A C 1
ATOM 7499 O O . ASP A 1 999 ? -6.353 -1.007 -4.866 1.00 89.38 999 ASP A O 1
ATOM 7503 N N . ALA A 1 1000 ? -7.580 -1.119 -6.741 1.00 91.44 1000 ALA A N 1
ATOM 7504 C CA . ALA A 1 1000 ? -8.041 0.270 -6.709 1.00 91.44 1000 ALA A CA 1
ATOM 7505 C C . ALA A 1 1000 ? -8.841 0.601 -5.430 1.00 91.44 1000 ALA A C 1
ATOM 7507 O O . ALA A 1 1000 ? -8.612 1.634 -4.803 1.00 91.44 1000 ALA A O 1
ATOM 7508 N N . LEU A 1 1001 ? -9.753 -0.287 -5.010 1.00 92.12 1001 LEU A N 1
ATOM 7509 C CA . LEU A 1 1001 ? -10.504 -0.136 -3.757 1.00 92.12 1001 LEU A CA 1
ATOM 7510 C C . LEU A 1 1001 ? -9.597 -0.250 -2.521 1.00 92.12 1001 LEU A C 1
ATOM 7512 O O . LEU A 1 1001 ? -9.761 0.524 -1.579 1.00 92.12 1001 LEU A O 1
ATOM 7516 N N . ALA A 1 1002 ? -8.627 -1.171 -2.522 1.00 86.19 1002 ALA A N 1
ATOM 7517 C CA . ALA A 1 1002 ? -7.670 -1.328 -1.428 1.00 86.19 1002 ALA A CA 1
ATOM 7518 C C . ALA A 1 1002 ? -6.819 -0.062 -1.216 1.00 86.19 1002 ALA A C 1
ATOM 7520 O O . ALA A 1 1002 ? -6.724 0.410 -0.082 1.00 86.19 1002 ALA A O 1
ATOM 7521 N N . LYS A 1 1003 ? -6.283 0.539 -2.293 1.00 84.62 1003 LYS A N 1
ATOM 7522 C CA . LYS A 1 1003 ? -5.500 1.792 -2.232 1.00 84.62 1003 LYS A CA 1
ATOM 7523 C C . LYS A 1 1003 ? -6.263 2.953 -1.588 1.00 84.62 1003 LYS A C 1
ATOM 7525 O O . LYS A 1 1003 ? -5.675 3.722 -0.836 1.00 84.62 1003 LYS A O 1
ATOM 7530 N N . VAL A 1 1004 ? -7.571 3.070 -1.838 1.00 87.94 1004 VAL A N 1
ATOM 7531 C CA . VAL A 1 1004 ? -8.412 4.128 -1.241 1.00 87.94 1004 VAL A CA 1
ATOM 7532 C C . VAL A 1 1004 ? -8.786 3.817 0.211 1.00 87.94 1004 VAL A C 1
ATOM 7534 O O . VAL A 1 1004 ? -8.758 4.705 1.059 1.00 87.94 1004 VAL A O 1
ATOM 7537 N N . LEU A 1 1005 ? -9.173 2.572 0.507 1.00 86.12 1005 LEU A N 1
ATOM 7538 C CA . LEU A 1 1005 ? -9.818 2.220 1.777 1.00 86.12 1005 LEU A CA 1
ATOM 7539 C C . LEU A 1 1005 ? -8.825 1.855 2.891 1.00 86.12 1005 LEU A C 1
ATOM 7541 O O . LEU A 1 1005 ? -9.022 2.260 4.039 1.00 86.12 1005 LEU A O 1
ATOM 7545 N N . TRP A 1 1006 ? -7.747 1.126 2.582 1.00 80.19 1006 TRP A N 1
ATOM 7546 C CA . TRP A 1 1006 ? -6.804 0.649 3.601 1.00 80.19 1006 TRP A CA 1
ATOM 7547 C C . TRP A 1 1006 ? -6.071 1.772 4.359 1.00 80.19 1006 TRP A C 1
ATOM 7549 O O . TRP A 1 1006 ? -5.960 1.643 5.581 1.00 80.19 1006 TRP A O 1
ATOM 7559 N N . PRO A 1 1007 ? -5.634 2.891 3.734 1.00 75.12 1007 PRO A N 1
ATOM 7560 C CA . PRO A 1 1007 ? -5.026 4.017 4.459 1.00 75.12 1007 PRO A CA 1
ATOM 7561 C C . PRO A 1 1007 ? -5.967 4.725 5.448 1.00 75.12 1007 PRO A C 1
ATOM 7563 O O . PRO A 1 1007 ? -5.510 5.551 6.235 1.00 75.12 1007 PRO A O 1
ATOM 7566 N N . LEU A 1 1008 ? -7.268 4.417 5.400 1.00 75.56 1008 LEU A N 1
ATOM 7567 C CA . LEU A 1 1008 ? -8.316 4.969 6.263 1.00 75.56 1008 LEU A CA 1
ATOM 7568 C C . LEU A 1 1008 ? -8.809 3.955 7.314 1.00 75.56 1008 LEU A C 1
ATOM 7570 O O . LEU A 1 1008 ? -9.768 4.237 8.022 1.00 75.56 1008 LEU A O 1
ATOM 7574 N N . GLY A 1 1009 ? -8.217 2.755 7.398 1.00 70.25 1009 GLY A N 1
ATOM 7575 C CA . GLY A 1 1009 ? -8.705 1.677 8.274 1.00 70.25 1009 GLY A CA 1
ATOM 7576 C C . GLY A 1 1009 ? -9.984 0.978 7.780 1.00 70.25 1009 GLY A C 1
ATOM 7577 O O . GLY A 1 1009 ? -10.547 0.135 8.485 1.00 70.25 1009 GLY A O 1
ATOM 7578 N N . LEU A 1 1010 ? -10.436 1.289 6.562 1.00 85.50 1010 LEU A N 1
ATOM 7579 C CA . LEU A 1 1010 ? -11.639 0.733 5.945 1.00 85.50 1010 LEU A CA 1
ATOM 7580 C C . LEU A 1 1010 ? -11.316 -0.481 5.059 1.00 85.50 1010 LEU A C 1
ATOM 7582 O O . LEU A 1 1010 ? -10.183 -0.688 4.621 1.00 85.50 1010 LEU A O 1
ATOM 7586 N N . ALA A 1 1011 ? -12.335 -1.287 4.767 1.00 87.88 1011 ALA A N 1
ATOM 7587 C CA . ALA A 1 1011 ? -12.269 -2.377 3.800 1.00 87.88 1011 ALA A CA 1
ATOM 7588 C C . ALA A 1 1011 ? -13.620 -2.578 3.100 1.00 87.88 1011 ALA A C 1
ATOM 7590 O O . ALA A 1 1011 ? -14.674 -2.252 3.643 1.00 87.88 1011 ALA A O 1
ATOM 7591 N N . ALA A 1 1012 ? -13.592 -3.150 1.897 1.00 91.62 1012 ALA A N 1
ATOM 7592 C CA . ALA A 1 1012 ? -14.789 -3.636 1.219 1.00 91.62 1012 ALA A CA 1
ATOM 7593 C C . ALA A 1 1012 ? -14.927 -5.149 1.439 1.00 91.62 1012 ALA A C 1
ATOM 7595 O O . ALA A 1 1012 ? -13.983 -5.889 1.159 1.00 91.62 1012 ALA A O 1
ATOM 7596 N N . ARG A 1 1013 ? -16.101 -5.615 1.885 1.00 91.44 1013 ARG A N 1
ATOM 7597 C CA . ARG A 1 1013 ? -16.491 -7.032 1.796 1.00 91.44 1013 ARG A CA 1
ATOM 7598 C C . ARG A 1 1013 ? -17.424 -7.266 0.611 1.00 91.44 1013 ARG A C 1
ATOM 7600 O O . ARG A 1 1013 ? -18.227 -6.404 0.255 1.00 91.44 1013 ARG A O 1
ATOM 7607 N N . VAL A 1 1014 ? -17.333 -8.446 0.017 1.00 93.38 1014 VAL A N 1
ATOM 7608 C CA . VAL A 1 1014 ? -18.248 -8.940 -1.012 1.00 93.38 1014 VAL A CA 1
ATOM 7609 C C . VAL A 1 1014 ? -19.530 -9.438 -0.357 1.00 93.38 1014 VAL A C 1
ATOM 7611 O O . VAL A 1 1014 ? -19.475 -10.199 0.605 1.00 93.38 1014 VAL A O 1
ATOM 7614 N N . ILE A 1 1015 ? -20.676 -9.034 -0.901 1.00 89.69 1015 ILE A N 1
ATOM 7615 C CA . ILE A 1 1015 ? -22.005 -9.519 -0.501 1.00 89.69 1015 ILE A CA 1
ATOM 7616 C C . ILE A 1 1015 ? -22.549 -10.501 -1.545 1.00 89.69 1015 ILE A C 1
ATOM 7618 O O . ILE A 1 1015 ? -23.100 -11.545 -1.204 1.00 89.69 1015 ILE A O 1
ATOM 7622 N N . ASP A 1 1016 ? -22.376 -10.173 -2.826 1.00 86.50 1016 ASP A N 1
ATOM 7623 C CA . ASP A 1 1016 ? -22.755 -11.007 -3.965 1.00 86.50 1016 ASP A CA 1
ATOM 7624 C C . ASP A 1 1016 ? -21.906 -10.652 -5.207 1.00 86.50 1016 ASP A C 1
ATOM 7626 O O . ASP A 1 1016 ? -20.991 -9.833 -5.149 1.00 86.50 1016 ASP A O 1
ATOM 7630 N N . GLU A 1 1017 ? -22.199 -11.268 -6.353 1.00 87.12 1017 GLU A N 1
ATOM 7631 C CA . GLU A 1 1017 ? -21.505 -11.045 -7.637 1.00 87.12 1017 GLU A CA 1
ATOM 7632 C C . GLU A 1 1017 ? -21.618 -9.616 -8.210 1.00 87.12 1017 GLU A C 1
ATOM 7634 O O . GLU A 1 1017 ? -20.956 -9.263 -9.190 1.00 87.12 1017 GLU A O 1
ATOM 7639 N N . THR A 1 1018 ? -22.476 -8.786 -7.625 1.00 88.31 1018 THR A N 1
ATOM 7640 C CA . THR A 1 1018 ? -22.745 -7.400 -8.006 1.00 88.31 1018 THR A CA 1
ATOM 7641 C C . THR A 1 1018 ? -22.602 -6.398 -6.864 1.00 88.31 1018 THR A C 1
ATOM 7643 O O . THR A 1 1018 ? -22.431 -5.222 -7.171 1.00 88.31 1018 THR A O 1
ATOM 7646 N N . THR A 1 1019 ? -22.625 -6.822 -5.599 1.00 90.31 1019 THR A N 1
ATOM 7647 C CA . THR A 1 1019 ? -22.676 -5.929 -4.429 1.00 90.31 1019 THR A CA 1
ATOM 7648 C C . THR A 1 1019 ? -21.437 -6.055 -3.545 1.00 90.31 1019 THR A C 1
ATOM 7650 O O . THR A 1 1019 ? -21.080 -7.146 -3.091 1.00 90.31 1019 THR A O 1
ATOM 7653 N N . LEU A 1 1020 ? -20.834 -4.909 -3.229 1.00 93.62 1020 LEU A N 1
ATOM 7654 C CA . LEU A 1 1020 ? -19.819 -4.730 -2.193 1.00 93.62 1020 LEU A CA 1
ATOM 7655 C C . LEU A 1 1020 ? -20.386 -3.885 -1.043 1.00 93.62 1020 LEU A C 1
ATOM 7657 O O . LEU A 1 1020 ? -21.225 -3.011 -1.260 1.00 93.62 1020 LEU A O 1
ATOM 7661 N N . GLN A 1 1021 ? -19.887 -4.101 0.172 1.00 92.69 1021 GLN A N 1
ATOM 7662 C CA . GLN A 1 1021 ? -20.165 -3.263 1.337 1.00 92.69 1021 GLN A CA 1
ATOM 7663 C C . GLN A 1 1021 ? -18.844 -2.746 1.922 1.00 92.69 1021 GLN A C 1
ATOM 7665 O O . GLN A 1 1021 ? -18.018 -3.536 2.377 1.00 92.69 1021 GLN A O 1
ATOM 7670 N N . VAL A 1 1022 ? -18.652 -1.426 1.920 1.00 93.00 1022 VAL A N 1
ATOM 7671 C CA . VAL A 1 1022 ? -17.570 -0.748 2.643 1.00 93.00 1022 VAL A CA 1
ATOM 7672 C C . VAL A 1 1022 ? -17.935 -0.683 4.122 1.00 93.00 1022 VAL A C 1
ATOM 7674 O O . VAL A 1 1022 ? -19.008 -0.201 4.484 1.00 93.00 1022 VAL A O 1
ATOM 7677 N N . THR A 1 1023 ? -17.041 -1.189 4.964 1.00 90.12 1023 THR A N 1
ATOM 7678 C CA . THR A 1 1023 ? -17.160 -1.235 6.425 1.00 90.12 1023 THR A CA 1
ATOM 7679 C C . THR A 1 1023 ? -15.757 -1.094 7.053 1.00 90.12 1023 THR A C 1
ATOM 7681 O O . THR A 1 1023 ? -14.766 -0.925 6.334 1.00 90.12 1023 THR A O 1
ATOM 7684 N N . THR A 1 1024 ? -15.623 -1.125 8.379 1.00 84.19 1024 THR A N 1
ATOM 7685 C CA . THR A 1 1024 ? -14.301 -1.039 9.038 1.00 84.19 1024 THR A CA 1
ATOM 7686 C C . THR A 1 1024 ? -13.528 -2.358 8.905 1.00 84.19 1024 THR A C 1
ATOM 7688 O O . THR A 1 1024 ? -14.132 -3.433 8.846 1.00 84.19 1024 THR A O 1
ATOM 7691 N N . ARG A 1 1025 ? -12.181 -2.331 8.892 1.00 82.31 1025 ARG A N 1
ATOM 7692 C CA . ARG A 1 1025 ? -11.373 -3.574 8.834 1.00 82.31 1025 ARG A CA 1
ATOM 7693 C C . ARG A 1 1025 ? -11.734 -4.556 9.958 1.00 82.31 1025 ARG A C 1
ATOM 7695 O O . ARG A 1 1025 ? -11.831 -5.756 9.708 1.00 82.31 1025 ARG A O 1
ATOM 7702 N N . HIS A 1 1026 ? -12.011 -4.052 11.162 1.00 77.56 1026 HIS A N 1
ATOM 7703 C CA . HIS A 1 1026 ? -12.451 -4.866 12.299 1.00 77.56 1026 HIS A CA 1
ATOM 7704 C C . HIS A 1 1026 ? -13.818 -5.538 12.062 1.00 77.56 1026 HIS A C 1
ATOM 7706 O O . HIS A 1 1026 ? -13.984 -6.713 12.389 1.00 77.56 1026 HIS A O 1
ATOM 7712 N N . ALA A 1 1027 ? -14.781 -4.845 11.444 1.00 82.00 1027 ALA A N 1
ATOM 7713 C CA . ALA A 1 1027 ? -16.088 -5.414 11.103 1.00 82.00 1027 ALA A CA 1
ATOM 7714 C C . ALA A 1 1027 ? -16.011 -6.492 10.001 1.00 82.00 1027 ALA A C 1
ATOM 7716 O O . ALA A 1 1027 ? -16.845 -7.396 9.976 1.00 82.00 1027 ALA A O 1
ATOM 7717 N N . VAL A 1 1028 ? -15.002 -6.443 9.121 1.00 85.69 1028 VAL A N 1
ATOM 7718 C CA . VAL A 1 1028 ? -14.726 -7.527 8.158 1.00 85.69 1028 VAL A CA 1
ATOM 7719 C C . VAL A 1 1028 ? -14.058 -8.724 8.843 1.00 85.69 1028 VAL A C 1
ATOM 7721 O O . VAL A 1 1028 ? -14.465 -9.860 8.613 1.00 85.69 1028 VAL A O 1
ATOM 7724 N N . ALA A 1 1029 ? -13.052 -8.486 9.690 1.00 79.31 1029 ALA A N 1
ATOM 7725 C CA . ALA A 1 1029 ? -12.282 -9.549 10.344 1.00 79.31 1029 ALA A CA 1
ATOM 7726 C C . ALA A 1 1029 ? -13.079 -10.317 11.418 1.00 79.31 1029 ALA A C 1
ATOM 7728 O O . ALA A 1 1029 ? -12.901 -11.520 11.575 1.00 79.31 1029 ALA A O 1
ATOM 7729 N N . SER A 1 1030 ? -13.986 -9.648 12.137 1.00 79.94 1030 SER A N 1
ATOM 7730 C CA . SER A 1 1030 ? -14.822 -10.274 13.178 1.00 79.94 1030 SER A CA 1
ATOM 7731 C C . SER A 1 1030 ? -16.022 -11.066 12.636 1.00 79.94 1030 SER A C 1
ATOM 7733 O O . SER A 1 1030 ? -16.623 -11.846 13.373 1.00 79.94 1030 SER A O 1
ATOM 7735 N N . ARG A 1 1031 ? -16.395 -10.886 11.360 1.00 85.50 1031 ARG A N 1
ATOM 7736 C CA . ARG A 1 1031 ? -17.619 -11.459 10.783 1.00 85.50 1031 ARG A CA 1
ATOM 7737 C C . ARG A 1 1031 ? -17.338 -12.757 10.029 1.00 85.50 1031 ARG A C 1
ATOM 7739 O O . ARG A 1 1031 ? -16.830 -12.738 8.911 1.00 85.50 1031 ARG A O 1
ATOM 7746 N N . LEU A 1 1032 ? -17.712 -13.883 10.631 1.00 89.62 1032 LEU A N 1
ATOM 7747 C CA . LEU A 1 1032 ? -17.551 -15.212 10.038 1.00 89.62 1032 LEU A CA 1
ATOM 7748 C C . LEU A 1 1032 ? -18.651 -15.502 9.003 1.00 89.62 1032 LEU A C 1
ATOM 7750 O O . LEU A 1 1032 ? -19.837 -15.305 9.267 1.00 89.62 1032 LEU A O 1
ATOM 7754 N N . GLU A 1 1033 ? -18.267 -16.025 7.839 1.00 91.44 1033 GLU A N 1
ATOM 7755 C CA . GLU A 1 1033 ? -19.176 -16.490 6.785 1.00 91.44 1033 GLU A CA 1
ATOM 7756 C C . GLU A 1 1033 ? -18.929 -17.994 6.537 1.00 91.44 1033 GLU A C 1
ATOM 7758 O O . GLU A 1 1033 ? -17.789 -18.452 6.611 1.00 91.44 1033 GLU A O 1
ATOM 7763 N N . LEU A 1 1034 ? -19.984 -18.785 6.285 1.00 93.88 1034 LEU A N 1
ATOM 7764 C CA . LEU A 1 1034 ? -19.873 -20.235 6.047 1.00 93.88 1034 LEU A CA 1
ATOM 7765 C C . LEU A 1 1034 ? -19.874 -20.559 4.551 1.00 93.88 1034 LEU A C 1
ATOM 7767 O O . LEU A 1 1034 ? -20.910 -20.455 3.880 1.00 93.88 1034 LEU A O 1
ATOM 7771 N N . GLU A 1 1035 ? -18.746 -21.060 4.059 1.00 95.00 1035 GLU A N 1
ATOM 7772 C CA . GLU A 1 1035 ? -18.594 -21.478 2.669 1.00 95.00 1035 GLU A CA 1
ATOM 7773 C C . GLU A 1 1035 ? -18.206 -22.946 2.494 1.00 95.00 1035 GLU A C 1
ATOM 7775 O O . GLU A 1 1035 ? -17.713 -23.626 3.396 1.00 95.00 1035 GLU A O 1
ATOM 7780 N N . PHE A 1 1036 ? -18.513 -23.442 1.297 1.00 96.12 1036 PHE A N 1
ATOM 7781 C CA . PHE A 1 1036 ? -18.354 -24.830 0.890 1.00 96.12 1036 PHE A CA 1
ATOM 7782 C C . PHE A 1 1036 ? -17.291 -24.872 -0.205 1.00 96.12 1036 PHE A C 1
ATOM 7784 O O . PHE A 1 1036 ? -17.522 -24.392 -1.309 1.00 96.12 1036 PHE A O 1
ATOM 7791 N N . TYR A 1 1037 ? -16.142 -25.475 0.077 1.00 95.12 1037 TYR A N 1
ATOM 7792 C CA . TYR A 1 1037 ? -15.063 -25.652 -0.889 1.00 95.12 1037 TYR A CA 1
ATOM 7793 C C . TYR A 1 1037 ? -15.030 -27.116 -1.341 1.00 95.12 1037 TYR A C 1
ATOM 7795 O O . TYR A 1 1037 ? -14.548 -27.966 -0.588 1.00 95.12 1037 TYR A O 1
ATOM 7803 N N . PRO A 1 1038 ? -15.507 -27.461 -2.553 1.00 93.75 1038 PRO A N 1
ATOM 7804 C CA . PRO A 1 1038 ? -15.276 -28.785 -3.117 1.00 93.75 1038 PRO A CA 1
ATOM 7805 C C . PRO A 1 1038 ? -13.770 -29.052 -3.188 1.00 93.75 1038 PRO A C 1
ATOM 7807 O O . PRO A 1 1038 ? -13.027 -28.199 -3.674 1.00 93.75 1038 PRO A O 1
ATOM 7810 N N . ILE A 1 1039 ? -13.323 -30.213 -2.703 1.00 93.38 1039 ILE A N 1
ATOM 7811 C CA . ILE A 1 1039 ? -11.918 -30.658 -2.795 1.00 93.38 1039 ILE A CA 1
ATOM 7812 C C . ILE A 1 1039 ? -11.776 -32.084 -3.341 1.00 93.38 1039 ILE A C 1
ATOM 7814 O O . ILE A 1 1039 ? -10.681 -32.634 -3.351 1.00 93.38 1039 ILE A O 1
ATOM 7818 N N . ARG A 1 1040 ? -12.866 -32.711 -3.803 1.00 89.94 1040 ARG A N 1
ATOM 7819 C CA . ARG A 1 1040 ? -12.871 -34.089 -4.336 1.00 89.94 1040 ARG A CA 1
ATOM 7820 C C . ARG A 1 1040 ? -11.875 -34.297 -5.492 1.00 89.94 1040 ARG A C 1
ATOM 7822 O O . ARG A 1 1040 ? -11.406 -35.410 -5.693 1.00 89.94 1040 ARG A O 1
ATOM 7829 N N . ASP A 1 1041 ? -11.553 -33.231 -6.217 1.00 88.69 1041 ASP A N 1
ATOM 7830 C CA . ASP A 1 1041 ? -10.533 -33.152 -7.266 1.00 88.69 1041 ASP A CA 1
ATOM 7831 C C . ASP A 1 1041 ? -9.085 -33.157 -6.739 1.00 88.69 1041 ASP A C 1
ATOM 7833 O O . ASP A 1 1041 ? -8.191 -33.618 -7.438 1.00 88.69 1041 ASP A O 1
ATOM 7837 N N . LEU A 1 1042 ? -8.857 -32.693 -5.507 1.00 86.75 1042 LEU A N 1
ATOM 7838 C CA . LEU A 1 1042 ? -7.552 -32.689 -4.834 1.00 86.75 1042 LEU A CA 1
ATOM 7839 C C . LEU A 1 1042 ? -7.261 -33.983 -4.055 1.00 86.75 1042 LEU A C 1
ATOM 7841 O O . LEU A 1 1042 ? -6.118 -34.226 -3.689 1.00 86.75 1042 LEU A O 1
ATOM 7845 N N . LEU A 1 1043 ? -8.268 -34.827 -3.806 1.00 86.88 1043 LEU A N 1
ATOM 7846 C CA . LEU A 1 1043 ? -8.153 -36.056 -3.000 1.00 86.88 1043 LEU A CA 1
ATOM 7847 C C . LEU A 1 1043 ? -7.669 -37.287 -3.794 1.00 86.88 1043 LEU A C 1
ATOM 7849 O O . LEU A 1 1043 ? -8.020 -38.425 -3.478 1.00 86.88 1043 LEU A O 1
ATOM 7853 N N . THR A 1 1044 ? -6.893 -37.076 -4.859 1.00 73.69 1044 THR A N 1
ATOM 7854 C CA . THR A 1 1044 ? -6.362 -38.149 -5.712 1.00 73.69 1044 THR A CA 1
ATOM 7855 C C . THR A 1 1044 ? -4.881 -38.395 -5.439 1.00 73.69 1044 THR A C 1
ATOM 7857 O O . THR A 1 1044 ? -4.069 -37.479 -5.555 1.00 73.69 1044 THR A O 1
ATOM 7860 N N . GLY A 1 1045 ? -4.504 -39.643 -5.154 1.00 68.25 1045 GLY A N 1
ATOM 7861 C CA . GLY A 1 1045 ? -3.111 -40.020 -4.896 1.00 68.25 1045 GLY A CA 1
ATOM 7862 C C . GLY A 1 1045 ? -2.752 -39.913 -3.414 1.00 68.25 1045 GLY A C 1
ATOM 7863 O O . GLY A 1 1045 ? -3.363 -40.585 -2.589 1.00 68.25 1045 GLY A O 1
ATOM 7864 N N . THR A 1 1046 ? -1.736 -39.113 -3.084 1.00 63.41 1046 THR A N 1
ATOM 7865 C CA . THR A 1 1046 ? -1.175 -38.987 -1.725 1.00 63.41 1046 THR A CA 1
ATOM 7866 C C . THR A 1 1046 ? -1.824 -37.899 -0.863 1.00 63.41 1046 THR A C 1
ATOM 7868 O O . THR A 1 1046 ? -1.596 -37.876 0.344 1.00 63.41 1046 THR A O 1
ATOM 7871 N N . MET A 1 1047 ? -2.632 -37.004 -1.440 1.00 78.50 1047 MET A N 1
ATOM 7872 C CA . MET A 1 1047 ? -3.328 -35.951 -0.692 1.00 78.50 1047 MET A CA 1
ATOM 7873 C C . MET A 1 1047 ? -4.601 -36.487 -0.024 1.00 78.50 1047 MET A C 1
ATOM 7875 O O . MET A 1 1047 ? -5.572 -36.834 -0.697 1.00 78.50 1047 MET A O 1
ATOM 7879 N N . THR A 1 1048 ? -4.609 -36.520 1.310 1.00 89.00 1048 THR A N 1
ATOM 7880 C CA . THR A 1 1048 ? -5.813 -36.783 2.115 1.00 89.00 1048 THR A CA 1
ATOM 7881 C C . THR A 1 1048 ? -6.505 -35.476 2.515 1.00 89.00 1048 THR A C 1
ATOM 7883 O O . THR A 1 1048 ? -5.918 -34.396 2.421 1.00 89.00 1048 THR A O 1
ATOM 7886 N N . ALA A 1 1049 ? -7.757 -35.549 2.978 1.00 89.00 1049 ALA A N 1
ATOM 7887 C CA . ALA A 1 1049 ? -8.499 -34.356 3.395 1.00 89.00 1049 ALA A CA 1
ATOM 7888 C C . ALA A 1 1049 ? -7.875 -33.709 4.638 1.00 89.00 1049 ALA A C 1
ATOM 7890 O O . ALA A 1 1049 ? -7.809 -32.489 4.742 1.00 89.00 1049 ALA A O 1
ATOM 7891 N N . GLU A 1 1050 ? -7.346 -34.537 5.534 1.00 90.19 1050 GLU A N 1
ATOM 7892 C CA . GLU A 1 1050 ? -6.603 -34.141 6.725 1.00 90.19 1050 GLU A CA 1
ATOM 7893 C C . GLU A 1 1050 ? -5.335 -33.373 6.329 1.00 90.19 1050 GLU A C 1
ATOM 7895 O O . GLU A 1 1050 ? -5.099 -32.288 6.847 1.00 90.19 1050 GLU A O 1
ATOM 7900 N N . ALA A 1 1051 ? -4.572 -33.855 5.339 1.00 88.44 1051 ALA A N 1
ATOM 7901 C CA . ALA A 1 1051 ? -3.391 -33.146 4.841 1.00 88.44 1051 ALA A CA 1
ATOM 7902 C C . ALA A 1 1051 ? -3.731 -31.776 4.219 1.00 88.44 1051 ALA A C 1
ATOM 7904 O O . ALA A 1 1051 ? -2.962 -30.830 4.378 1.00 88.44 1051 ALA A O 1
ATOM 7905 N N . VAL A 1 1052 ? -4.885 -31.640 3.551 1.00 89.88 1052 VAL A N 1
ATOM 7906 C CA . VAL A 1 1052 ? -5.365 -30.342 3.038 1.00 89.88 1052 VAL A CA 1
ATOM 7907 C C . VAL A 1 1052 ? -5.786 -29.413 4.184 1.00 89.88 1052 VAL A C 1
ATOM 7909 O O . VAL A 1 1052 ? -5.467 -28.228 4.146 1.00 89.88 1052 VAL A O 1
ATOM 7912 N N . ILE A 1 1053 ? -6.452 -29.933 5.221 1.00 92.44 1053 ILE A N 1
ATOM 7913 C CA . ILE A 1 1053 ? -6.824 -29.157 6.417 1.00 92.44 1053 ILE A CA 1
ATOM 7914 C C . ILE A 1 1053 ? -5.578 -28.653 7.153 1.00 92.44 1053 ILE A C 1
ATOM 7916 O O . ILE A 1 1053 ? -5.517 -27.473 7.489 1.00 92.44 1053 ILE A O 1
ATOM 7920 N N . GLU A 1 1054 ? -4.567 -29.497 7.357 1.00 89.19 1054 GLU A N 1
ATOM 7921 C CA . GLU A 1 1054 ? -3.333 -29.099 8.044 1.00 89.19 1054 GLU A CA 1
ATOM 7922 C C . GLU A 1 1054 ? -2.494 -28.115 7.210 1.00 89.19 1054 GLU A C 1
ATOM 7924 O O . GLU A 1 1054 ? -1.914 -27.185 7.765 1.00 89.19 1054 GLU A O 1
ATOM 7929 N N . GLN A 1 1055 ? -2.495 -28.226 5.873 1.00 88.31 1055 GLN A N 1
ATOM 7930 C CA . GLN A 1 1055 ? -1.905 -27.203 4.996 1.00 88.31 1055 GLN A CA 1
ATOM 7931 C C . GLN A 1 1055 ? -2.655 -25.864 5.047 1.00 88.31 1055 GLN A C 1
ATOM 7933 O O . GLN A 1 1055 ? -2.020 -24.817 4.931 1.00 88.31 1055 GLN A O 1
ATOM 7938 N N . ILE A 1 1056 ? -3.980 -25.878 5.233 1.00 89.69 1056 ILE A N 1
ATOM 7939 C CA . ILE A 1 1056 ? -4.765 -24.658 5.462 1.00 89.69 1056 ILE A CA 1
ATOM 7940 C C . ILE A 1 1056 ? -4.410 -24.062 6.829 1.00 89.69 1056 ILE A C 1
ATOM 7942 O O . ILE A 1 1056 ? -3.935 -22.934 6.874 1.00 89.69 1056 ILE A O 1
ATOM 7946 N N . LYS A 1 1057 ? -4.545 -24.812 7.929 1.00 86.69 1057 LYS A N 1
ATOM 7947 C CA . LYS A 1 1057 ? -4.261 -24.303 9.285 1.00 86.69 1057 LYS A CA 1
ATOM 7948 C C . LYS A 1 1057 ? -2.818 -23.817 9.453 1.00 86.69 1057 LYS A C 1
ATOM 7950 O O . LYS A 1 1057 ? -2.590 -22.771 10.046 1.00 86.69 1057 LYS A O 1
ATOM 7955 N N . GLY A 1 1058 ? -1.843 -24.554 8.921 1.00 81.50 1058 GLY A N 1
ATOM 7956 C CA . GLY A 1 1058 ? -0.425 -24.194 9.001 1.00 81.50 1058 GLY A CA 1
ATOM 7957 C C . GLY A 1 1058 ? 0.025 -23.121 8.002 1.00 81.50 1058 GLY A C 1
ATOM 7958 O O . GLY A 1 1058 ? 1.144 -22.627 8.122 1.00 81.50 1058 GLY A O 1
ATOM 7959 N N . GLY A 1 1059 ? -0.804 -22.776 7.010 1.00 79.38 1059 GLY A N 1
ATOM 7960 C CA . GLY A 1 1059 ? -0.451 -21.860 5.917 1.00 79.38 1059 GLY A CA 1
ATOM 7961 C C . GLY A 1 1059 ? -1.355 -20.635 5.755 1.00 79.38 1059 GLY A C 1
ATOM 7962 O O . GLY A 1 1059 ? -1.055 -19.799 4.904 1.00 79.38 1059 GLY A O 1
ATOM 7963 N N . VAL A 1 1060 ? -2.450 -20.541 6.519 1.00 84.00 1060 VAL A N 1
ATOM 7964 C CA . VAL A 1 1060 ? -3.473 -19.485 6.455 1.00 84.00 1060 VAL A CA 1
ATOM 7965 C C . VAL A 1 1060 ? -3.995 -19.195 7.868 1.00 84.00 1060 VAL A C 1
ATOM 7967 O O . VAL A 1 1060 ? -4.607 -20.066 8.490 1.00 84.00 1060 VAL A O 1
ATOM 7970 N N . ALA A 1 1061 ? -3.767 -17.969 8.357 1.00 71.75 1061 ALA A N 1
ATOM 7971 C CA . ALA A 1 1061 ? -4.312 -17.414 9.609 1.00 71.75 1061 ALA A CA 1
ATOM 7972 C C . ALA A 1 1061 ? -4.326 -18.389 10.815 1.00 71.75 1061 ALA A C 1
ATOM 7974 O O . ALA A 1 1061 ? -5.368 -18.624 11.432 1.00 71.75 1061 ALA A O 1
ATOM 7975 N N . GLY A 1 1062 ? -3.180 -19.011 11.117 1.00 73.62 1062 GLY A N 1
ATOM 7976 C CA . GLY A 1 1062 ? -3.107 -20.249 11.906 1.00 73.62 1062 GLY A CA 1
ATOM 7977 C C . GLY A 1 1062 ? -3.640 -20.204 13.346 1.00 73.62 1062 GLY A C 1
ATOM 7978 O O . GLY A 1 1062 ? -4.124 -21.221 13.837 1.00 73.62 1062 GLY A O 1
ATOM 7979 N N . ASP A 1 1063 ? -3.617 -19.049 14.012 1.00 75.88 1063 ASP A N 1
ATOM 7980 C CA . ASP A 1 1063 ? -4.173 -18.864 15.360 1.00 75.88 1063 ASP A CA 1
ATOM 7981 C C . ASP A 1 1063 ? -5.675 -18.522 15.370 1.00 75.88 1063 ASP A C 1
ATOM 7983 O O . ASP A 1 1063 ? -6.320 -18.557 16.415 1.00 75.88 1063 ASP A O 1
ATOM 7987 N N . THR A 1 1064 ? -6.274 -18.265 14.204 1.00 77.12 1064 THR A N 1
ATOM 7988 C CA . THR A 1 1064 ? -7.701 -17.926 14.078 1.00 77.12 1064 THR A CA 1
ATOM 7989 C C . THR A 1 1064 ? -8.636 -19.144 14.045 1.00 77.12 1064 THR A C 1
ATOM 7991 O O . THR A 1 1064 ? -9.858 -18.978 13.999 1.00 77.12 1064 THR A O 1
ATOM 7994 N N . TRP A 1 1065 ? -8.095 -20.366 14.084 1.00 85.12 1065 TRP A N 1
ATOM 7995 C CA . TRP A 1 1065 ? -8.851 -21.626 14.049 1.00 85.12 1065 TRP A CA 1
ATOM 7996 C C . TRP A 1 1065 ? -9.185 -22.160 15.451 1.00 85.12 1065 TRP A C 1
ATOM 7998 O O . TRP A 1 1065 ? -8.416 -21.969 16.394 1.00 85.12 1065 TRP A O 1
ATOM 8008 N N . SER A 1 1066 ? -10.286 -22.912 15.563 1.00 82.50 1066 SER A N 1
ATOM 8009 C CA . SER A 1 1066 ? -10.807 -23.527 16.799 1.00 82.50 1066 SER A CA 1
ATOM 8010 C C . SER A 1 1066 ? -9.753 -24.242 17.635 1.00 82.50 1066 SER A C 1
ATOM 8012 O O . SER A 1 1066 ? -9.727 -24.130 18.858 1.00 82.50 1066 SER A O 1
ATOM 8014 N N . ASP A 1 1067 ? -8.863 -24.962 16.961 1.00 78.31 1067 ASP A N 1
ATOM 8015 C CA . ASP A 1 1067 ? -7.884 -25.848 17.587 1.00 78.31 1067 ASP A CA 1
ATOM 8016 C C . ASP A 1 1067 ? -6.688 -25.061 18.166 1.00 78.31 1067 ASP A C 1
ATOM 8018 O O . ASP A 1 1067 ? -5.934 -25.593 18.977 1.00 78.31 1067 ASP A O 1
ATOM 8022 N N . ALA A 1 1068 ? -6.550 -23.787 17.777 1.00 71.94 1068 ALA A N 1
ATOM 8023 C CA . ALA A 1 1068 ? -5.602 -22.812 18.315 1.00 71.94 1068 ALA A CA 1
ATOM 8024 C C . ALA A 1 1068 ? -6.266 -21.784 19.262 1.00 71.94 1068 ALA A C 1
ATOM 8026 O O . ALA A 1 1068 ? -5.588 -20.900 19.779 1.00 71.94 1068 ALA A O 1
ATOM 8027 N N . GLY A 1 1069 ? -7.578 -21.901 19.509 1.00 68.25 1069 GLY A N 1
ATOM 8028 C CA . GLY A 1 1069 ? -8.358 -20.997 20.364 1.00 68.25 1069 GLY A CA 1
ATOM 8029 C C . GLY A 1 1069 ? -9.075 -19.853 19.634 1.00 68.25 1069 GLY A C 1
ATOM 8030 O O . GLY A 1 1069 ? -9.819 -19.109 20.272 1.00 68.25 1069 GLY A O 1
ATOM 8031 N N . GLY A 1 1070 ? -8.898 -19.718 18.317 1.00 75.00 1070 GLY A N 1
ATOM 8032 C CA . GLY A 1 1070 ? -9.646 -18.767 17.493 1.00 75.00 1070 GLY A CA 1
ATOM 8033 C C . GLY A 1 1070 ? -11.065 -19.249 17.140 1.00 75.00 1070 GLY A C 1
ATOM 8034 O O . GLY A 1 1070 ? -11.408 -20.409 17.361 1.00 75.00 1070 GLY A O 1
ATOM 8035 N N . PRO A 1 1071 ? -11.928 -18.383 16.578 1.00 79.00 1071 PRO A N 1
ATOM 8036 C CA . PRO A 1 1071 ? -13.344 -18.700 16.366 1.00 79.00 1071 PRO A CA 1
ATOM 8037 C C . PRO A 1 1071 ? -13.647 -19.412 15.030 1.00 79.00 1071 PRO A C 1
ATOM 8039 O O . PRO A 1 1071 ? -14.794 -19.779 14.778 1.00 79.00 1071 PRO A O 1
ATOM 8042 N N . GLY A 1 1072 ? -12.658 -19.583 14.147 1.00 86.31 1072 GLY A N 1
ATOM 8043 C CA . GLY A 1 1072 ? -12.838 -20.185 12.826 1.00 86.31 1072 GLY A CA 1
ATOM 8044 C C . GLY A 1 1072 ? -12.928 -21.710 12.855 1.00 86.31 1072 GLY A C 1
ATOM 8045 O O . GLY A 1 1072 ? -12.138 -22.373 13.523 1.00 86.31 1072 GLY A O 1
ATOM 8046 N N . VAL A 1 1073 ? -13.844 -22.293 12.079 1.00 91.94 1073 VAL A N 1
ATOM 8047 C CA . VAL A 1 1073 ? -14.082 -23.748 12.045 1.00 91.94 1073 VAL A CA 1
ATOM 8048 C C . VAL A 1 1073 ? -13.851 -24.298 10.640 1.00 91.94 1073 VAL A C 1
ATOM 8050 O O . VAL A 1 1073 ? -14.341 -23.743 9.658 1.00 91.94 1073 VAL A O 1
ATOM 8053 N N . ILE A 1 1074 ? -13.141 -25.425 10.544 1.00 94.31 1074 ILE A N 1
ATOM 8054 C CA . ILE A 1 1074 ? -12.933 -26.176 9.299 1.00 94.31 1074 ILE A CA 1
ATOM 8055 C C . ILE A 1 1074 ? -13.288 -27.656 9.495 1.00 94.31 1074 ILE A C 1
ATOM 8057 O O . ILE A 1 1074 ? -12.831 -28.301 10.437 1.00 94.31 1074 ILE A O 1
ATOM 8061 N N . HIS A 1 1075 ? -14.117 -28.207 8.606 1.00 93.12 1075 HIS A N 1
ATOM 8062 C CA . HIS A 1 1075 ? -14.584 -29.596 8.673 1.00 93.12 1075 HIS A CA 1
ATOM 8063 C C . HIS A 1 1075 ? -14.698 -30.225 7.279 1.00 93.12 1075 HIS A C 1
ATOM 8065 O O . HIS A 1 1075 ? -15.175 -29.581 6.352 1.00 93.12 1075 HIS A O 1
ATOM 8071 N N . PHE A 1 1076 ? -14.313 -31.494 7.121 1.00 93.75 1076 PHE A N 1
ATOM 8072 C CA . PHE A 1 1076 ? -14.464 -32.226 5.859 1.00 93.75 1076 PHE A CA 1
ATOM 8073 C C . PHE A 1 1076 ? -15.733 -33.090 5.852 1.00 93.75 1076 PHE A C 1
ATOM 8075 O O . PHE A 1 1076 ? -15.791 -34.129 6.509 1.00 93.75 1076 PHE A O 1
ATOM 8082 N N . ASP A 1 1077 ? -16.731 -32.701 5.054 1.00 90.94 1077 ASP A N 1
ATOM 8083 C CA . ASP A 1 1077 ? -17.929 -33.513 4.836 1.00 90.94 1077 ASP A CA 1
ATOM 8084 C C . ASP A 1 1077 ? -17.648 -34.605 3.794 1.00 90.94 1077 ASP A C 1
ATOM 8086 O O . ASP A 1 1077 ? -17.744 -34.386 2.583 1.00 90.94 1077 ASP A O 1
ATOM 8090 N N . ARG A 1 1078 ? -17.304 -35.808 4.263 1.00 88.00 1078 ARG A N 1
ATOM 8091 C CA . ARG A 1 1078 ? -16.928 -36.942 3.402 1.00 88.00 1078 ARG A CA 1
ATOM 8092 C C . ARG A 1 1078 ? -17.953 -37.289 2.301 1.00 88.00 1078 ARG A C 1
ATOM 8094 O O . ARG A 1 1078 ? -17.502 -37.580 1.192 1.00 88.00 1078 ARG A O 1
ATOM 8101 N N . PRO A 1 1079 ? -19.287 -37.262 2.523 1.00 87.94 1079 PRO A N 1
ATOM 8102 C CA . PRO A 1 1079 ? -20.255 -37.593 1.471 1.00 87.94 1079 PRO A CA 1
ATOM 8103 C C . PRO A 1 1079 ? -20.319 -36.567 0.325 1.00 87.94 1079 PRO A C 1
ATOM 8105 O O . PRO A 1 1079 ? -20.491 -36.958 -0.832 1.00 87.94 1079 PRO A O 1
ATOM 8108 N N . SER A 1 1080 ? -20.154 -35.267 0.602 1.00 89.19 1080 SER A N 1
ATOM 8109 C CA . SER A 1 1080 ? -20.010 -34.254 -0.458 1.00 89.19 1080 SER A CA 1
ATOM 8110 C C . SER A 1 1080 ? -18.593 -34.200 -1.034 1.00 89.19 1080 SER A C 1
ATOM 8112 O O . SER A 1 1080 ? -18.416 -33.944 -2.227 1.00 89.19 1080 SER A O 1
ATOM 8114 N N . GLY A 1 1081 ? -17.565 -34.482 -0.235 1.00 90.75 1081 GLY A N 1
ATOM 8115 C CA . GLY A 1 1081 ? -16.176 -34.210 -0.603 1.00 90.75 1081 GLY A CA 1
ATOM 8116 C C . GLY A 1 1081 ? -15.852 -32.710 -0.594 1.00 90.75 1081 GLY A C 1
ATOM 8117 O O . GLY A 1 1081 ? -15.015 -32.262 -1.381 1.00 90.75 1081 GLY A O 1
ATOM 8118 N N . CYS A 1 1082 ? -16.541 -31.938 0.253 1.00 94.00 1082 CYS A N 1
ATOM 8119 C CA . CYS A 1 1082 ? -16.299 -30.512 0.468 1.00 94.00 1082 CYS A CA 1
ATOM 8120 C C . CYS A 1 1082 ? -15.669 -30.256 1.843 1.00 94.00 1082 CYS A C 1
ATOM 8122 O O . CYS A 1 1082 ? -16.014 -30.907 2.830 1.00 94.00 1082 CYS A O 1
ATOM 8124 N N . LEU A 1 1083 ? -14.797 -29.252 1.913 1.00 95.19 1083 LEU A N 1
ATOM 8125 C CA . LEU A 1 1083 ? -14.484 -28.569 3.163 1.00 95.19 1083 LEU A CA 1
ATOM 8126 C C . LEU A 1 1083 ? -15.588 -27.550 3.451 1.00 95.19 1083 LEU A C 1
ATOM 8128 O O . LEU A 1 1083 ? -15.951 -26.751 2.588 1.00 95.19 1083 LEU A O 1
ATOM 8132 N N . LEU A 1 1084 ? -16.106 -27.587 4.668 1.00 95.81 1084 LEU A N 1
ATOM 8133 C CA . LEU A 1 1084 ? -16.988 -26.590 5.249 1.00 95.81 1084 LEU A CA 1
ATOM 8134 C C . LEU A 1 1084 ? -16.104 -25.654 6.070 1.00 95.81 1084 LEU A C 1
ATOM 8136 O O . LEU A 1 1084 ? -15.442 -26.111 7.004 1.00 95.81 1084 LEU A O 1
ATOM 8140 N N . VAL A 1 1085 ? -16.053 -24.381 5.687 1.00 95.81 1085 VAL A N 1
ATOM 8141 C CA . VAL A 1 1085 ? -15.160 -23.378 6.278 1.00 95.81 1085 VAL A CA 1
ATOM 8142 C C . VAL A 1 1085 ? -16.004 -22.219 6.793 1.00 95.81 1085 VAL A C 1
ATOM 8144 O O . VAL A 1 1085 ? -16.617 -21.499 6.007 1.00 95.81 1085 VAL A O 1
ATOM 8147 N N . LEU A 1 1086 ? -16.036 -22.052 8.114 1.00 95.19 1086 LEU A N 1
ATOM 8148 C CA . LEU A 1 1086 ? -16.590 -20.890 8.802 1.00 95.19 1086 LEU A CA 1
ATOM 8149 C C . LEU A 1 1086 ? -15.422 -19.976 9.185 1.00 95.19 1086 LEU A C 1
ATOM 8151 O O . LEU A 1 1086 ? -14.725 -20.245 10.161 1.00 95.19 1086 LEU A O 1
ATOM 8155 N N . GLN A 1 1087 ? -15.188 -18.923 8.405 1.00 94.38 1087 GLN A N 1
ATOM 8156 C CA . GLN A 1 1087 ? -14.143 -17.927 8.675 1.00 94.38 1087 GLN A CA 1
ATOM 8157 C C . GLN A 1 1087 ? -14.521 -16.559 8.097 1.00 94.38 1087 GLN A C 1
ATOM 8159 O O . GLN A 1 1087 ? -15.426 -16.438 7.271 1.00 94.38 1087 GLN A O 1
ATOM 8164 N N . SER A 1 1088 ? -13.818 -15.521 8.534 1.00 92.62 1088 SER A N 1
ATOM 8165 C CA . SER A 1 1088 ? -13.876 -14.177 7.973 1.00 92.62 1088 SER A CA 1
ATOM 8166 C C . SER A 1 1088 ? -13.463 -14.153 6.499 1.00 92.62 1088 SER A C 1
ATOM 8168 O O . SER A 1 1088 ? -12.660 -14.964 6.025 1.00 92.62 1088 SER A O 1
ATOM 8170 N N . GLN A 1 1089 ? -14.022 -13.207 5.748 1.00 92.31 1089 GLN A N 1
ATOM 8171 C CA . GLN A 1 1089 ? -13.827 -13.150 4.300 1.00 92.31 1089 GLN A CA 1
ATOM 8172 C C . GLN A 1 1089 ? -12.359 -12.941 3.838 1.00 92.31 1089 GLN A C 1
ATOM 8174 O O . GLN A 1 1089 ? -12.002 -13.517 2.810 1.00 92.31 1089 GLN A O 1
ATOM 8179 N N . PRO A 1 1090 ? -11.477 -12.209 4.558 1.00 89.31 1090 PRO A N 1
ATOM 8180 C CA . PRO A 1 1090 ? -10.054 -12.114 4.213 1.00 89.31 1090 PRO A CA 1
ATOM 8181 C C . PRO A 1 1090 ? -9.346 -13.471 4.302 1.00 89.31 1090 PRO A C 1
ATOM 8183 O O . PRO A 1 1090 ? -8.728 -13.907 3.334 1.00 89.31 1090 PRO A O 1
ATOM 8186 N N . VAL A 1 1091 ? -9.544 -14.198 5.408 1.00 90.25 1091 VAL A N 1
ATOM 8187 C CA . VAL A 1 1091 ? -8.992 -15.548 5.610 1.00 90.25 1091 VAL A CA 1
ATOM 8188 C C . VAL A 1 1091 ? -9.511 -16.513 4.537 1.00 90.25 1091 VAL A C 1
ATOM 8190 O O . VAL A 1 1091 ? -8.762 -17.319 3.986 1.00 90.25 1091 VAL A O 1
ATOM 8193 N N . GLN A 1 1092 ? -10.780 -16.389 4.141 1.00 93.56 1092 GLN A N 1
ATOM 8194 C CA . GLN A 1 1092 ? -11.342 -17.167 3.034 1.00 93.56 1092 GLN A CA 1
ATOM 8195 C C . GLN A 1 1092 ? -10.740 -16.849 1.654 1.00 93.56 1092 GLN A C 1
ATOM 8197 O O . GLN A 1 1092 ? -10.719 -17.733 0.789 1.00 93.56 1092 GLN A O 1
ATOM 8202 N N . ALA A 1 1093 ? -10.224 -15.636 1.433 1.00 89.75 1093 ALA A N 1
ATOM 8203 C CA . ALA A 1 1093 ? -9.494 -15.297 0.211 1.00 89.75 1093 ALA A CA 1
ATOM 8204 C C . ALA A 1 1093 ? -8.141 -16.025 0.151 1.00 89.75 1093 ALA A C 1
ATOM 8206 O O . ALA A 1 1093 ? -7.776 -16.558 -0.899 1.00 89.75 1093 ALA A O 1
ATOM 8207 N N . GLU A 1 1094 ? -7.444 -16.134 1.284 1.00 90.69 1094 GLU A N 1
ATOM 8208 C CA . GLU A 1 1094 ? -6.216 -16.928 1.409 1.00 90.69 1094 GLU A CA 1
ATOM 8209 C C . GLU A 1 1094 ? -6.478 -18.433 1.228 1.00 90.69 1094 GLU A C 1
ATOM 8211 O O . GLU A 1 1094 ? -5.731 -19.097 0.504 1.00 90.69 1094 GLU A O 1
ATOM 8216 N N . VAL A 1 1095 ? -7.572 -18.973 1.787 1.00 92.75 1095 VAL A N 1
ATOM 8217 C CA . VAL A 1 1095 ? -8.004 -20.370 1.552 1.00 92.75 1095 VAL A CA 1
ATOM 8218 C C . VAL A 1 1095 ? -8.284 -20.622 0.063 1.00 92.75 1095 VAL A C 1
ATOM 8220 O O . VAL A 1 1095 ? -7.794 -21.599 -0.506 1.00 92.75 1095 VAL A O 1
ATOM 8223 N N . ASP A 1 1096 ? -9.020 -19.728 -0.604 1.00 90.75 1096 ASP A N 1
ATOM 8224 C CA . ASP A 1 1096 ? -9.313 -19.803 -2.044 1.00 90.75 1096 ASP A CA 1
ATOM 8225 C C . ASP A 1 1096 ? -8.026 -19.703 -2.896 1.00 90.75 1096 ASP A C 1
ATOM 8227 O O . ASP A 1 1096 ? -7.868 -20.419 -3.889 1.00 90.75 1096 ASP A O 1
ATOM 8231 N N . GLN A 1 1097 ? -7.050 -18.886 -2.482 1.00 89.31 1097 GLN A N 1
ATOM 8232 C CA . GLN A 1 1097 ? -5.735 -18.784 -3.125 1.00 89.31 1097 GLN A CA 1
ATOM 8233 C C . GLN A 1 1097 ? -4.855 -20.026 -2.891 1.00 89.31 1097 GLN A C 1
ATOM 8235 O O . GLN A 1 1097 ? -4.181 -20.484 -3.818 1.00 89.31 1097 GLN A O 1
ATOM 8240 N N . LEU A 1 1098 ? -4.845 -20.603 -1.685 1.00 90.31 1098 LEU A N 1
ATOM 8241 C CA . LEU A 1 1098 ? -4.110 -21.831 -1.371 1.00 90.31 1098 LEU A CA 1
ATOM 8242 C C . LEU A 1 1098 ? -4.677 -23.029 -2.143 1.00 90.31 1098 LEU A C 1
ATOM 8244 O O . LEU A 1 1098 ? -3.928 -23.714 -2.838 1.00 90.31 1098 LEU A O 1
ATOM 8248 N N . LEU A 1 1099 ? -5.996 -23.229 -2.119 1.00 91.12 1099 LEU A N 1
ATOM 8249 C CA . LEU A 1 1099 ? -6.651 -24.305 -2.869 1.00 91.12 1099 LEU A CA 1
ATOM 8250 C C . LEU A 1 1099 ? -6.445 -24.164 -4.388 1.00 91.12 1099 LEU A C 1
ATOM 8252 O O . LEU A 1 1099 ? -6.316 -25.170 -5.083 1.00 91.12 1099 LEU A O 1
ATOM 8256 N N . ARG A 1 1100 ? -6.342 -22.938 -4.925 1.00 89.44 1100 ARG A N 1
ATOM 8257 C CA . ARG A 1 1100 ? -5.924 -22.713 -6.324 1.00 89.44 1100 ARG A 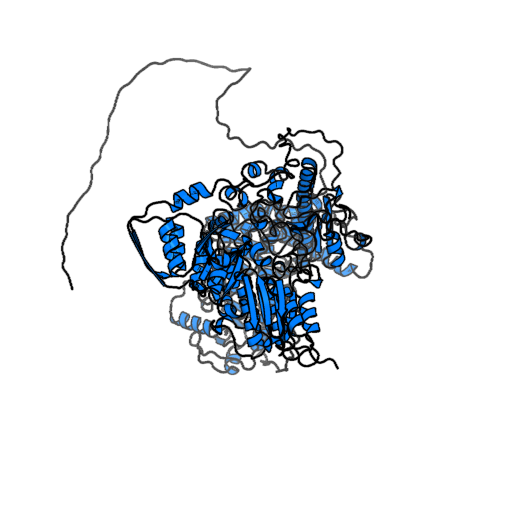CA 1
ATOM 8258 C C . ARG A 1 1100 ? -4.470 -23.100 -6.588 1.00 89.44 1100 ARG A C 1
ATOM 8260 O O . ARG A 1 1100 ? -4.207 -23.703 -7.624 1.00 89.44 1100 ARG A O 1
ATOM 8267 N N . ARG A 1 1101 ? -3.535 -22.793 -5.679 1.00 88.44 1101 ARG A N 1
ATOM 8268 C CA . ARG A 1 1101 ? -2.123 -23.206 -5.812 1.00 88.44 1101 ARG A CA 1
ATOM 8269 C C . ARG A 1 1101 ? -1.985 -24.731 -5.827 1.00 88.44 1101 ARG A C 1
ATOM 8271 O O . ARG A 1 1101 ? -1.302 -25.255 -6.701 1.00 88.44 1101 ARG A O 1
ATOM 8278 N N . LEU A 1 1102 ? -2.703 -25.432 -4.946 1.00 85.88 1102 LEU A N 1
ATOM 8279 C CA . LEU A 1 1102 ? -2.731 -26.902 -4.905 1.00 85.88 1102 LEU A CA 1
ATOM 8280 C C . LEU A 1 1102 ? -3.320 -27.525 -6.184 1.00 85.88 1102 LEU A C 1
ATOM 8282 O O . LEU A 1 1102 ? -2.837 -28.556 -6.641 1.00 85.88 1102 LEU A O 1
ATOM 8286 N N . ARG A 1 1103 ? -4.318 -26.878 -6.805 1.00 86.88 1103 ARG A N 1
ATOM 8287 C CA . ARG A 1 1103 ? -4.873 -27.287 -8.112 1.00 86.88 1103 ARG A CA 1
ATOM 8288 C C . ARG A 1 1103 ? -3.924 -27.043 -9.286 1.00 86.88 1103 ARG A C 1
ATOM 8290 O O . ARG A 1 1103 ? -3.942 -27.809 -10.243 1.00 86.88 1103 ARG A O 1
ATOM 8297 N N . ALA A 1 1104 ? -3.143 -25.964 -9.242 1.00 82.88 1104 ALA A N 1
ATOM 8298 C CA . ALA A 1 1104 ? -2.220 -25.590 -10.314 1.00 82.88 1104 ALA A CA 1
ATOM 8299 C C . ALA A 1 1104 ? -0.918 -26.411 -10.292 1.00 82.88 1104 ALA A C 1
ATOM 8301 O O . ALA A 1 1104 ? -0.389 -26.743 -11.350 1.00 82.88 1104 ALA A O 1
ATOM 8302 N N . SER A 1 1105 ? -0.440 -26.758 -9.095 1.00 69.31 1105 SER A N 1
ATOM 8303 C CA . SER A 1 1105 ? 0.781 -27.535 -8.868 1.00 69.31 1105 SER A CA 1
ATOM 8304 C C . SER A 1 1105 ? 0.488 -28.733 -7.956 1.00 69.31 1105 SER A C 1
ATOM 8306 O O . SER A 1 1105 ? 0.811 -28.677 -6.765 1.00 69.31 1105 SER A O 1
ATOM 8308 N N . PRO A 1 1106 ? -0.119 -29.820 -8.475 1.00 58.38 1106 PRO A N 1
ATOM 8309 C CA . PRO A 1 1106 ? -0.270 -31.051 -7.707 1.00 58.38 1106 PRO A CA 1
ATOM 8310 C C . PRO A 1 1106 ? 1.117 -31.578 -7.291 1.00 58.38 1106 PRO A C 1
ATOM 8312 O O . PRO A 1 1106 ? 2.048 -31.546 -8.104 1.00 58.38 1106 PRO A O 1
ATOM 8315 N N . PRO A 1 1107 ? 1.292 -32.054 -6.044 1.00 48.38 1107 PRO A N 1
ATOM 8316 C CA . PRO A 1 1107 ? 2.586 -32.524 -5.568 1.00 48.38 1107 PRO A CA 1
ATOM 8317 C C . PRO A 1 1107 ? 3.058 -33.725 -6.394 1.00 48.38 1107 PRO A C 1
ATOM 8319 O O . PRO A 1 1107 ? 2.292 -34.651 -6.666 1.00 48.38 1107 PRO A O 1
ATOM 8322 N N . ALA A 1 1108 ? 4.335 -33.716 -6.782 1.00 38.78 1108 ALA A N 1
ATOM 8323 C CA . ALA A 1 1108 ? 4.934 -34.843 -7.485 1.00 38.78 1108 ALA A CA 1
ATOM 8324 C C . ALA A 1 1108 ? 4.841 -36.116 -6.618 1.00 38.78 1108 ALA A C 1
ATOM 8326 O O . ALA A 1 1108 ? 5.084 -36.038 -5.410 1.00 38.78 1108 ALA A O 1
ATOM 8327 N N . PRO A 1 1109 ? 4.505 -37.284 -7.196 1.00 35.12 1109 PRO A N 1
ATOM 8328 C CA . PRO A 1 1109 ? 4.467 -38.526 -6.440 1.00 35.12 1109 PRO A CA 1
ATOM 8329 C C . PRO A 1 1109 ? 5.872 -38.860 -5.929 1.00 35.12 1109 PRO A C 1
ATOM 8331 O O . PRO A 1 1109 ? 6.805 -39.017 -6.718 1.00 35.12 1109 PRO A O 1
ATOM 8334 N N . SER A 1 1110 ? 6.014 -38.964 -4.608 1.00 30.59 1110 SER A N 1
ATOM 8335 C CA . SER A 1 1110 ? 7.231 -39.481 -3.982 1.00 30.59 1110 SER A CA 1
ATOM 8336 C C . SER A 1 1110 ? 7.463 -40.947 -4.390 1.00 30.59 1110 SER A C 1
ATOM 8338 O O . SER A 1 1110 ? 6.477 -41.675 -4.546 1.00 30.59 1110 SER A O 1
ATOM 8340 N N . PRO A 1 1111 ? 8.727 -41.370 -4.578 1.00 38.03 1111 PRO A N 1
ATOM 8341 C CA . PRO A 1 1111 ? 9.083 -42.729 -4.996 1.00 38.03 1111 PRO A CA 1
ATOM 8342 C C . PRO A 1 1111 ? 8.888 -43.785 -3.895 1.00 38.03 1111 PRO A C 1
ATOM 8344 O O . PRO A 1 1111 ? 9.021 -43.428 -2.702 1.00 38.03 1111 PRO A O 1
#

pLDDT: mean 74.09, std 21.08, range [20.62, 97.06]

Foldseek 3Di:
DDDDDDDDDDDDDDDDDDDDDDDDDDDDDDDDDDDDDDDDDDDDDDDDDDDDDDDDPDDDDDDDDDVCPLLLVLLLLVLLCDLVNQLVLLVLCLLVPLDDDDDPDPCPDDDDDDFPPPPQPDPQDQFDPDFDPFADPQLPLLQAFQAFFKKKKAQLSVLVVFPQSVLSCVLSVVRPVLVVVLVCRQVVHDSNQWRMKMWTANASLPPPQRTKMKTFTGPRAFPVVVVVQFDWDPADAPNFTWGAHPPGSNRWIWGDPDGGMIITHHRVSRNSSRVVSVVPDDDRGHPPQQVVQSVPDDSQFRIKIKGQLVSSVVSVRDGVLLSLLLPVQLNQLSCLSNPFARMKMWTWGDPAWIKIKIKGFGDWQVSLVSNVVSCVRRLVVSLVSLVVVLPDDPDDDDDPDPPCVPVVVVLVVLQNVLSVVSNQQSVQKDWDDDTRMIMIMGIGRGGPSSSSSSSSSCVVVSVVSSLVSLQLLVLVLLLLVLVLQVVVCVVPQWGFAQAAPAPVADQQFFFGSLLVSCVSLVNVVLNVQDDRNGGCCDPSNVVRQQDADVSQDRSLQDDQAAQQNTGWGQKAFQQFAAQCSLVDEQQDLRGARYHSNYTGGLVSQPLHQQLAFGMFGFNPPIFRSGGGDLNHYDYHHDPPPECDDSRTARNRPQFTWTQTSQSFIWTAGPPADVVSVNSNSGRNNPDDPPCCVVGIDQCADPVGHGSTDGDPDDDDDDDDDDDDDDPPDPVVPPPDDPDDDDDLVPVVVVLQADWDFKDFFDQNFLLRLVVVLCVVSVAAEAEPLVLCLLLVNDSSGGDGDIDGRDGSNVSVQNSQVVSQWDWDQDPSHIYIGHPLVVDFAWDKDKAQQLVCQPDDDCSLVVVQVVLCQFQPVCQEVVNPHDKDWDDDDRIIIIIGRRSSVSVSLLVSLLSCVLLVHDRDDPDDNVSNDQQDLCNLQVVLQQFFDFDFFPWFFQQLVVVVVLCVRSQAAEAERCVQCVSPVCSSRRTGGFGGGRGGSQVSQCSSAVSSQWHWDGSHNRYIYIHGPCVQQVAWDKHKAACVVLPPDPDDPVNLVCCLCVPFSNCLEVVNPHSWYWDQDVSSNIIITTGGPVSVVSSVVVSVVCVVDPDDDDD

Sequence (1111 aa):
MQARRGADPAARVGQSGAAVGSTPHAGRIGLGETGEQSPDAGPSPEGEEAQVAPELCGASPGGTAPLGAAWQKWLVGAAAGCVLGAVAFGVVRWMGRGADRPAALPQSAVPSAGPLVVEPTGPVEAPSDEPFEALPPWLDGRWFPHDLKLLLGMRIAAVARQSGFDGVLAYAGPYWEPAFQRVLDSFGLKREAVRGMGWAAVDLADWPDQAVVIIELGKGQDAGVFARAGRPVDLRLDGQPCFRLRNSRWPHPFAVIGPQVLVTGPEKLLRELDDQAAGGAAKGRGNDTMQQLMDSVTAADDLVFLVDAEAARRAGWEGPTRWGELWPEAREPWQVVWQTPTGYGIYCRSSGDWIVEVALACDGQTAASQLHSALDRLVPVARELIRAELGGPAKGAKADGDGMERLDREGAQGHEWALRQLQAMLDAAHWEQHDTVVRVRVNGSESMLALAEGLLGCGPALERAWLEAALRADCQRHRRLISGVLDYHTAEGRFPPGAGQAALLAPETQLSWIAALLPYYGHEDWYEQLDFGYGWNGPPNRPVVRRRLEAVVNPAVAERSTEAGFPVTHYVGVAGVGEDAGNLPGGHPRAGVFGFRRAMRLDEITDGASNTIAILGVSGRLGPWAAGGQATVRGLTARPYFQGPDGFGSGQPSGMLAAMADGSVRFLSSQVDPAVLEQLATAAGGESIQLADRATRLLVDGSGKSLCPPVPQPADAERTRAPVAEPEDWQTALVEAGTASEPVGAELQERLGQPLRSIVFSDTPLRRAVETWGQLSGLAVTIDVEALRESGVGLADPIRLELKETTLGEVLQRVLAARGLTCVVQKGQILVTTPMRVDDRLRQVSYAVSDLAAGEPGGMAALAELIQRVVVPESWQAAGGPGTIVVKGPALVVTQTDAVHYRVLEFCEKLRVARGLPLRSRLEPERFTLATHLQRARAKLERPVSANFHDPVPVARILEYLEQVGGMTILVDRLALGEDDMLLQVEATLKVTEEPLRDALAKVLWPLGLAARVIDETTLQVTTRHAVASRLELEFYPIRDLLTGTMTAEAVIEQIKGGVAGDTWSDAGGPGVIHFDRPSGCLLVLQSQPVQAEVDQLLRRLRASPPAPSP